Protein AF-0000000067008594 (afdb_homodimer)

Foldseek 3Di:
DPDPDQVLLLQQLLQLLLLLLQQCVLVQKAFSLQQNFQSSVLSCCFQPQWAADLVQLLQLQTAAEAAQVFRNVSSVLSSSVLVVNHPSVLSNQECPPPHPNRSGDAVVDVNHFFTRPPHLQGLLLQLLQLCCCVQPQVHDHAYEYEHEPLSVVDPSNLLSLLQQLVQQSLSYEYEYSQQQADQAGGHPCRQVLVVVQVSSVVSRAAEAEEQSSRNVSSNVQSVVSSVDTRHHHYYYHYTWRNPQQPPPTNDHDSRIGRDDPVCSVVSCVRSHDPPPSPDRRHHHHGDSRGDDDDQPFQPQDFDFDDDDFFDWAFLLCLLLVLLLRSCVRDVQEAEEEAPCCVQSNVCSNCVNPVSRYRYSHNNLLSLLSSQQSNCGSNRHAYEYEDALLSCVVNLVSLQSCLSRQGFYEYEHEAEFCLVFQVFQSRHNQCNLLSQLVRPPEWEFFAAASNLSSLLSVNSRNDGGYYYYYTYRTTDGHHDDRPDDDDGQDKDWSFDDQQAQEEEEEGHPLLVQQVVLQVVVVVVVHHYIYMYQRILVPGNLVVLVVRCVSNVLHYEYAYSHADPSDSQVSNCVSCVVPPPRDYHYQYQHDRFTHHNSQVRCVVRQRGSVSVNVVSCCRNPPDD/DPDPDQVLLLQQLLQLLLLLLQQCVLVQKAFSLQQNFQSSVLSCCFQPQWAADLVQLLQLQTAAEAAQVFRNVSSVLSSSVLVVNHPSVLSNCECPPPHPNRSGDAVVDVNHFFTRPPHLQGLLLQLLQLCCCVQPQVHDHAYEYEHEPLSVVDPSNLLSLLQQLVQQSLSYEYEYSQQQADQAGGHPCRQVLVVVQVSSVVSRAAEAEEASSRNVSSVVQSVVSNVDTRHHHYYYHYTWRNPQQPPPTNDGDSRIGRDDPVCSVVSCVRSHDPPPSPDRRHHHHGDSRGDDDDQPQQPQDFDFDDDDFFDWAFLLCLLLVLLLRSCVRDVQEAEEEAPCCVQSVVCSNCVNPVSRYRYSHNNLLSLLSSQQSNCGSNRHAYEYEDALLSCVVNLVSLQSSLSRQGFYEYEHEAEFCLVFQVFLSRHNQCNLLSQLVRPPEWEFFAAASNLSSLLSVNSRNDGGYYYYYTYRGTDGHHDDRPDDDDGQDKDWSFDDQQAQEEEEEGHPLLVQQVVLQVVCVVVVHHYIYMYQRILVPGNLVVLVVRCVSNQLHYEYAYSHADPSDSQVSNCVSCVPPPPRDYHYQYFHDRFTHHNSQVRCVVRQRGSVSVNVVSCCRNPPDD

InterPro domains:
  IPR005474 Transketolase, N-terminal [PF00456] (12-271)
  IPR005474 Transketolase, N-terminal [cd02012] (14-267)
  IPR005475 Transketolase-like, pyrimidine-binding domain [PF02779] (312-474)
  IPR005475 Transketolase-like, pyrimidine-binding domain [SM00861] (313-477)
  IPR009014 Transketolase C-terminal/Pyruvate-ferredoxin oxidoreductase domain II [G3DSA:3.40.50.920] (488-620)
  IPR009014 Transketolase C-terminal/Pyruvate-ferredoxin oxidoreductase domain II [SSF52922] (485-618)
  IPR020826 Transketolase binding site [PS00802] (420-436)
  IPR029061 Thiamin diphosphate-binding fold [SSF52518] (5-271)
  IPR029061 Thiamin diphosphate-binding fold [SSF52518] (301-479)
  IPR033248 Transketolase, C-terminal domain [PF02780] (490-608)
  IPR049557 Transketolase conserved site [PS00801] (17-37)
  IPR051424 Transketolase-like [NF004559] (4-618)
  IPR051424 Transketolase-like [PTHR43195] (5-618)

Solvent-accessible surface area (backbone atoms only — not comparable to full-atom values): 58663 Å² total; per-residue (Å²): 128,75,84,78,55,64,65,57,39,54,50,46,12,38,48,25,32,49,45,16,44,50,22,18,36,62,48,70,36,42,26,32,22,54,16,25,28,40,18,38,50,52,29,43,37,59,52,66,66,39,24,39,41,75,92,43,55,66,43,80,22,26,38,42,68,36,62,14,39,10,58,24,33,48,28,56,52,26,49,38,30,74,70,68,66,40,52,72,68,54,50,48,34,29,24,31,68,91,34,76,47,36,43,25,45,36,37,84,34,73,72,35,71,52,35,9,49,46,63,40,39,24,53,13,20,41,43,16,39,30,47,37,28,58,74,69,51,59,26,84,43,38,25,39,25,40,33,32,51,42,39,62,41,19,23,36,42,53,26,20,41,39,52,30,25,73,68,29,33,29,44,29,37,41,32,30,46,24,28,28,58,38,60,69,44,69,31,98,59,41,75,46,53,65,52,55,37,40,38,46,36,41,38,46,30,47,62,45,79,38,53,30,77,35,63,68,48,50,55,51,49,50,53,50,38,73,70,39,70,68,18,17,27,33,39,38,20,44,35,35,27,16,44,85,38,84,96,42,44,71,46,84,87,39,44,68,42,40,65,62,76,86,48,49,64,61,43,45,61,69,58,49,66,87,66,69,84,68,67,80,84,54,66,42,65,44,67,86,55,37,70,90,68,79,73,58,64,66,66,70,65,52,80,72,59,87,72,56,73,61,43,67,35,21,22,20,53,26,36,9,53,34,49,27,37,39,38,74,60,33,81,45,36,30,40,34,27,37,47,39,29,82,74,39,22,52,42,46,26,34,75,75,38,53,92,32,43,46,82,44,37,50,17,44,38,25,42,52,20,22,36,53,16,35,19,46,89,53,62,32,47,27,36,39,37,37,46,23,38,51,51,30,51,19,36,38,48,52,53,39,32,49,60,24,69,34,44,36,34,35,38,22,19,34,31,12,60,56,53,11,36,62,16,50,58,54,30,13,38,51,42,59,26,58,52,56,36,38,66,79,35,36,33,35,32,29,56,17,28,46,45,19,27,49,50,51,50,50,46,66,35,44,88,32,38,30,37,40,44,22,34,58,58,62,33,52,23,81,57,57,54,79,61,87,83,54,92,32,43,53,44,77,80,39,77,54,92,71,15,60,27,23,36,39,17,44,31,73,27,31,57,26,49,53,52,23,42,56,55,32,45,76,68,73,41,39,38,30,33,33,37,37,45,18,70,32,50,53,30,50,66,61,52,54,56,46,19,57,58,4,73,22,26,35,37,28,34,37,62,27,29,56,48,28,22,67,44,26,49,51,25,49,62,44,17,73,40,76,50,48,26,43,47,66,32,30,40,76,60,84,64,66,16,9,58,29,71,58,40,32,49,73,37,44,40,24,28,69,44,49,43,52,49,52,49,41,68,76,52,60,79,132,126,77,83,77,54,64,65,58,38,53,50,45,13,38,48,26,32,49,46,17,42,51,20,19,36,64,48,69,36,42,25,32,22,54,16,24,28,40,19,39,52,50,28,43,37,57,52,66,66,39,24,40,40,75,90,42,55,64,44,79,22,27,38,42,68,36,61,14,39,10,58,26,34,48,29,56,52,26,49,37,30,75,71,67,67,40,51,71,68,55,50,50,34,28,24,30,68,91,34,77,48,37,43,25,45,36,38,85,34,72,73,34,72,53,36,8,50,45,63,40,38,24,51,14,22,41,42,16,39,30,47,37,29,58,74,69,50,59,26,84,43,40,24,39,25,40,34,32,50,43,39,62,40,17,22,36,41,55,26,19,40,39,52,30,25,75,69,30,32,28,46,31,36,42,32,30,45,24,28,29,58,39,59,70,46,68,31,98,60,41,74,46,54,66,52,55,38,40,38,45,36,39,36,46,28,48,62,43,80,38,53,30,76,35,64,69,48,48,56,50,48,50,51,50,37,73,69,38,71,68,18,18,27,33,37,38,20,43,36,35,27,16,43,84,39,86,96,41,44,70,46,84,86,37,47,66,42,42,64,61,75,86,48,48,64,61,44,46,61,68,57,47,65,89,63,75,77,71,62,77,84,55,67,42,65,43,65,86,55,38,69,91,68,76,73,58,65,66,68,70,66,51,78,73,59,87,72,57,74,61,43,68,36,21,22,18,54,26,35,9,53,34,50,27,36,39,38,73,60,33,81,45,36,30,41,33,26,36,48,39,29,82,74,40,23,54,41,47,26,34,74,76,38,54,93,32,44,47,82,45,37,49,17,45,39,27,42,50,20,22,37,53,16,36,21,46,88,53,63,32,49,26,36,38,35,36,46,24,38,50,49,30,51,17,36,37,47,54,52,39,32,49,60,24,68,33,45,36,33,36,38,23,18,34,32,11,58,55,52,11,35,61,17,48,57,54,29,14,41,50,40,59,24,57,50,55,36,37,67,81,36,35,32,34,32,30,56,17,28,46,46,20,27,49,49,51,49,51,46,67,34,43,89,33,40,31,37,40,44,21,35,57,58,61,34,51,23,80,58,58,53,80,61,86,82,53,93,33,44,52,44,78,78,38,78,55,92,72,15,62,27,23,37,39,15,42,32,74,27,32,57,25,48,50,54,21,43,56,55,32,44,76,68,74,41,40,37,30,34,33,38,38,43,18,69,32,50,53,30,49,66,60,51,52,56,46,18,59,58,5,74,22,26,34,37,27,33,36,62,25,28,56,49,28,22,67,42,25,50,51,26,48,63,45,18,75,39,76,52,47,26,43,47,66,32,30,39,76,60,84,63,65,17,9,58,29,70,58,41,32,48,74,38,44,42,23,28,68,45,50,44,52,50,51,51,40,68,78,52,59,78,130

Nearest PDB structures (foldseek):
  3ooy-assembly1_A  TM=9.901E-01  e=4.914E-91  Homo sapiens
  4kxw-assembly1_A  TM=9.894E-01  e=2.496E-90  Homo sapiens
  6rjb-assembly1_B  TM=9.886E-01  e=3.694E-90  Homo sapiens
  6ha3-assembly1_A  TM=9.889E-01  e=4.132E-90  Homo sapiens
  6yak-assembly1_CCC  TM=9.613E-01  e=9.132E-27  Carboxydothermus hydrogenoformans

Structure (mmCIF, N/CA/C/O backbone):
data_AF-0000000067008594-model_v1
#
loop_
_entity.id
_entity.type
_entity.pdbx_description
1 polymer Transketolase
#
loop_
_atom_site.group_PDB
_atom_site.id
_atom_site.type_symbol
_atom_site.label_atom_id
_atom_site.label_alt_id
_atom_site.label_comp_id
_atom_site.label_asym_id
_atom_site.label_entity_id
_atom_site.label_seq_id
_atom_site.pdbx_PDB_ins_code
_atom_site.Cartn_x
_atom_site.Cartn_y
_atom_site.Cartn_z
_atom_site.occupancy
_atom_site.B_iso_or_equiv
_atom_site.auth_seq_id
_atom_site.auth_comp_id
_atom_site.auth_asym_id
_atom_site.auth_atom_id
_atom_site.pdbx_PDB_model_num
ATOM 1 N N . MET A 1 1 ? 13.859 33.094 32.281 1 35.47 1 MET A N 1
ATOM 2 C CA . MET A 1 1 ? 13.688 32.781 30.875 1 35.47 1 MET A CA 1
ATOM 3 C C . MET A 1 1 ? 14.406 33.781 29.984 1 35.47 1 MET A C 1
ATOM 5 O O . MET A 1 1 ? 14.117 35 30.062 1 35.47 1 MET A O 1
ATOM 9 N N . GLY A 1 2 ? 15.625 33.625 29.734 1 45.81 2 GLY A N 1
ATOM 10 C CA . GLY A 1 2 ? 16.438 34.656 29.141 1 45.81 2 GLY A CA 1
ATOM 11 C C . GLY A 1 2 ? 15.742 35.375 27.984 1 45.81 2 GLY A C 1
ATOM 12 O O . GLY A 1 2 ? 14.82 34.844 27.375 1 45.81 2 GLY A O 1
ATOM 13 N N . LYS A 1 3 ? 15.906 36.594 27.953 1 60.31 3 LYS A N 1
ATOM 14 C CA . LYS A 1 3 ? 15.258 37.5 27 1 60.31 3 LYS A CA 1
ATOM 15 C C . LYS A 1 3 ? 15.461 37 25.562 1 60.31 3 LYS A C 1
ATOM 17 O O . LYS A 1 3 ? 16.594 36.875 25.109 1 60.31 3 LYS A O 1
ATOM 22 N N . VAL A 1 4 ? 14.469 36.25 24.984 1 68.62 4 VAL A N 1
ATOM 23 C CA . VAL A 1 4 ? 14.484 35.75 23.609 1 68.62 4 VAL A CA 1
ATOM 24 C C . VAL A 1 4 ? 14.836 36.906 22.672 1 68.62 4 VAL A C 1
ATOM 26 O O . VAL A 1 4 ? 14.242 37.969 22.734 1 68.62 4 VAL A O 1
ATOM 29 N N . ASP A 1 5 ? 15.883 36.781 22.031 1 84.69 5 ASP A N 1
ATOM 30 C CA . ASP A 1 5 ? 16.266 37.781 21.031 1 84.69 5 ASP A CA 1
ATOM 31 C C . ASP A 1 5 ? 15.539 37.531 19.703 1 84.69 5 ASP A C 1
ATOM 33 O O . ASP A 1 5 ? 15.992 36.719 18.891 1 84.69 5 ASP A O 1
ATOM 37 N N . ILE A 1 6 ? 14.414 38.219 19.594 1 91.75 6 ILE A N 1
ATOM 38 C CA . ILE A 1 6 ? 13.539 38.062 18.438 1 91.75 6 ILE A CA 1
ATOM 39 C C . ILE A 1 6 ? 14.32 38.344 17.156 1 91.75 6 ILE A C 1
ATOM 41 O O . ILE A 1 6 ? 14.195 37.625 16.172 1 91.75 6 ILE A O 1
ATOM 45 N N . GLN A 1 7 ? 15.062 39.375 17.219 1 90.81 7 GLN A N 1
ATOM 46 C CA . GLN A 1 7 ? 15.844 39.781 16.047 1 90.81 7 GLN A CA 1
ATOM 47 C C . GLN A 1 7 ? 16.859 38.688 15.68 1 90.81 7 GLN A C 1
ATOM 49 O O . GLN A 1 7 ? 17.109 38.438 14.5 1 90.81 7 GLN A O 1
ATOM 54 N N . GLN A 1 8 ? 17.484 38.156 16.656 1 92 8 GLN A N 1
ATOM 55 C CA . GLN A 1 8 ? 18.438 37.094 16.391 1 92 8 GLN A CA 1
ATOM 56 C C . GLN A 1 8 ? 17.781 35.906 15.695 1 92 8 GLN A C 1
ATOM 58 O O . GLN A 1 8 ? 18.359 35.312 14.773 1 92 8 GLN A O 1
ATOM 63 N N . LEU A 1 9 ? 16.562 35.5 16.188 1 95.06 9 LEU A N 1
ATOM 64 C CA . LEU A 1 9 ? 15.852 34.406 15.578 1 95.06 9 LEU A CA 1
ATOM 65 C C . LEU A 1 9 ? 15.469 34.719 14.141 1 95.06 9 LEU A C 1
ATOM 67 O O . LEU A 1 9 ? 15.492 33.844 13.273 1 95.06 9 LEU A O 1
ATOM 71 N N . ASP A 1 10 ? 15.125 35.969 13.852 1 94.12 10 ASP A N 1
ATOM 72 C CA . ASP A 1 10 ? 14.852 36.406 12.484 1 94.12 10 ASP A CA 1
ATOM 73 C C . ASP A 1 10 ? 16.109 36.312 11.617 1 94.12 10 ASP A C 1
ATOM 75 O O . ASP A 1 10 ? 16.047 35.875 10.461 1 94.12 10 ASP A O 1
ATOM 79 N N . ASP A 1 11 ? 17.203 36.781 12.188 1 93.5 11 ASP A N 1
ATOM 80 C CA . ASP A 1 11 ? 18.484 36.75 11.469 1 93.5 11 ASP A CA 1
ATOM 81 C C . ASP A 1 11 ? 18.906 35.312 11.164 1 93.5 11 ASP A C 1
ATOM 83 O O . ASP A 1 11 ? 19.422 35.031 10.078 1 93.5 11 ASP A O 1
ATOM 87 N N . VAL A 1 12 ? 18.703 34.469 12.148 1 94.88 12 VAL A N 1
ATOM 88 C CA . VAL A 1 12 ? 19.031 33.062 11.953 1 94.88 12 VAL A CA 1
ATOM 89 C C . VAL A 1 12 ? 18.156 32.469 10.852 1 94.88 12 VAL A C 1
ATOM 91 O O . VAL A 1 12 ? 18.625 31.672 10.023 1 94.88 12 VAL A O 1
ATOM 94 N N . ALA A 1 13 ? 16.859 32.781 10.859 1 96.56 13 ALA A N 1
ATOM 95 C CA . ALA A 1 13 ? 15.977 32.312 9.797 1 96.56 13 ALA A CA 1
ATOM 96 C C . ALA A 1 13 ? 16.516 32.688 8.422 1 96.56 13 ALA A C 1
ATOM 98 O O . ALA A 1 13 ? 16.5 31.891 7.492 1 96.56 13 ALA A O 1
ATOM 99 N N . ASN A 1 14 ? 16.984 33.906 8.281 1 95.62 14 ASN A N 1
ATOM 100 C CA . ASN A 1 14 ? 17.562 34.375 7.023 1 95.62 14 ASN A CA 1
ATOM 101 C C . ASN A 1 14 ? 18.844 33.594 6.68 1 95.62 14 ASN A C 1
ATOM 103 O O . ASN A 1 14 ? 19.094 33.312 5.516 1 95.62 14 ASN A O 1
ATOM 107 N N . LEU A 1 15 ? 19.656 33.344 7.672 1 94.56 15 LEU A N 1
ATOM 108 C CA . LEU A 1 15 ? 20.844 32.531 7.465 1 94.56 15 LEU A CA 1
ATOM 109 C C . LEU A 1 15 ? 20.484 31.125 6.969 1 94.56 15 LEU A C 1
ATOM 111 O O . LEU A 1 15 ? 21.156 30.578 6.09 1 94.56 15 LEU A O 1
ATOM 115 N N . LEU A 1 16 ? 19.469 30.547 7.613 1 97.19 16 LEU A N 1
ATOM 116 C CA . LEU A 1 16 ? 19 29.234 7.191 1 97.19 16 LEU A CA 1
ATOM 117 C C . LEU A 1 16 ? 18.562 29.25 5.734 1 97.19 16 LEU A C 1
ATOM 119 O O . LEU A 1 16 ? 18.812 28.312 4.988 1 97.19 16 LEU A O 1
ATOM 123 N N . ARG A 1 17 ? 17.859 30.328 5.277 1 97.25 17 ARG A N 1
ATOM 124 C CA . ARG A 1 17 ? 17.469 30.484 3.881 1 97.25 17 ARG A CA 1
ATOM 125 C C . ARG A 1 17 ? 18.672 30.5 2.963 1 97.25 17 ARG A C 1
ATOM 127 O O . ARG A 1 17 ? 18.719 29.797 1.962 1 97.25 17 ARG A O 1
ATOM 134 N N . ILE A 1 18 ? 19.609 31.328 3.365 1 95.56 18 ILE A N 1
ATOM 135 C CA . ILE A 1 18 ? 20.797 31.5 2.541 1 95.56 18 ILE A CA 1
ATOM 136 C C . ILE A 1 18 ? 21.562 30.188 2.428 1 95.56 18 ILE A C 1
ATOM 138 O O . ILE A 1 18 ? 21.953 29.781 1.334 1 95.56 18 ILE A O 1
ATOM 142 N N . ASP A 1 19 ? 21.75 29.484 3.562 1 96.56 19 ASP A N 1
ATOM 143 C CA . ASP A 1 19 ? 22.406 28.188 3.549 1 96.56 19 ASP A CA 1
ATOM 144 C C . ASP A 1 19 ? 21.656 27.203 2.648 1 96.56 19 ASP A C 1
ATOM 146 O O . ASP A 1 19 ? 22.281 26.453 1.894 1 96.56 19 ASP A O 1
ATOM 150 N N . SER A 1 20 ? 20.344 27.188 2.754 1 97.75 20 SER A N 1
ATOM 151 C CA . SER A 1 20 ? 19.516 26.281 1.943 1 97.75 20 SER A CA 1
ATOM 152 C C . SER A 1 20 ? 19.688 26.578 0.456 1 97.75 20 SER A C 1
ATOM 154 O O . SER A 1 20 ? 19.797 25.656 -0.355 1 97.75 20 SER A O 1
ATOM 156 N N . ILE A 1 21 ? 19.688 27.859 0.095 1 97.19 21 ILE A N 1
ATOM 157 C CA . ILE A 1 21 ? 19.844 28.312 -1.288 1 97.19 21 ILE A CA 1
ATOM 158 C C . ILE A 1 21 ? 21.234 27.922 -1.801 1 97.19 21 ILE A C 1
ATOM 160 O O . ILE A 1 21 ? 21.359 27.359 -2.889 1 97.19 21 ILE A O 1
ATOM 164 N N . LYS A 1 22 ? 22.25 28.156 -1.002 1 96.5 22 LYS A N 1
ATOM 165 C CA . LYS A 1 22 ? 23.625 27.891 -1.405 1 96.5 22 LYS A CA 1
ATOM 166 C C . LYS A 1 22 ? 23.844 26.391 -1.626 1 96.5 22 LYS A C 1
ATOM 168 O O . LYS A 1 22 ? 24.453 25.984 -2.623 1 96.5 22 LYS A O 1
ATOM 173 N N . MET A 1 23 ? 23.422 25.594 -0.706 1 96.38 23 MET A N 1
ATOM 174 C CA . MET A 1 23 ? 23.734 24.172 -0.82 1 96.38 23 MET A CA 1
ATOM 175 C C . MET A 1 23 ? 22.953 23.531 -1.971 1 96.38 23 MET A C 1
ATOM 177 O O . MET A 1 23 ? 23.469 22.656 -2.66 1 96.38 23 MET A O 1
ATOM 181 N N . THR A 1 24 ? 21.703 23.953 -2.23 1 96.75 24 THR A N 1
ATOM 182 C CA . THR A 1 24 ? 20.938 23.391 -3.352 1 96.75 24 THR A CA 1
ATOM 183 C C . THR A 1 24 ? 21.531 23.859 -4.68 1 96.75 24 THR A C 1
ATOM 185 O O . THR A 1 24 ? 21.516 23.125 -5.668 1 96.75 24 THR A O 1
ATOM 188 N N . CYS A 1 25 ? 21.984 25.125 -4.727 1 96.06 25 CYS A N 1
ATOM 189 C CA . CYS A 1 25 ? 22.688 25.609 -5.914 1 96.06 25 CYS A CA 1
ATOM 190 C C . CYS A 1 25 ? 23.938 24.797 -6.195 1 96.06 25 CYS A C 1
ATOM 192 O O . CYS A 1 25 ? 24.188 24.422 -7.34 1 96.06 25 CYS A O 1
ATOM 194 N N . ALA A 1 26 ? 24.672 24.562 -5.137 1 94.75 26 ALA A N 1
ATOM 195 C CA . ALA A 1 26 ? 25.891 23.75 -5.273 1 94.75 26 ALA A CA 1
ATOM 196 C C . ALA A 1 26 ? 25.562 22.359 -5.816 1 94.75 26 ALA A C 1
ATOM 198 O O . ALA A 1 26 ? 26.344 21.797 -6.586 1 94.75 26 ALA A O 1
ATOM 199 N N . ALA A 1 27 ? 24.516 21.797 -5.406 1 94.56 27 ALA A N 1
ATOM 200 C CA . ALA A 1 27 ? 24.094 20.453 -5.828 1 94.56 27 ALA A CA 1
ATOM 201 C C . ALA A 1 27 ? 23.438 20.5 -7.211 1 94.56 27 ALA A C 1
ATOM 203 O O . ALA A 1 27 ? 23.266 19.469 -7.852 1 94.56 27 ALA A O 1
ATOM 204 N N . LYS A 1 28 ? 23.031 21.703 -7.715 1 92.75 28 LYS A N 1
ATOM 205 C CA . LYS A 1 28 ? 22.312 21.938 -8.969 1 92.75 28 LYS A CA 1
ATOM 206 C C . LYS A 1 28 ? 20.953 21.234 -8.969 1 92.75 28 LYS A C 1
ATOM 208 O O . LYS A 1 28 ? 20.469 20.828 -10.023 1 92.75 28 LYS A O 1
ATOM 213 N N . SER A 1 29 ? 20.453 20.938 -7.832 1 91.19 29 SER A N 1
ATOM 214 C CA . SER A 1 29 ? 19.156 20.312 -7.602 1 91.19 29 SER A CA 1
ATOM 215 C C . SER A 1 29 ? 18.688 20.5 -6.164 1 91.19 29 SER A C 1
ATOM 217 O O . SER A 1 29 ? 19.5 20.844 -5.289 1 91.19 29 SER A O 1
ATOM 219 N N . GLY A 1 30 ? 17.422 20.266 -5.938 1 92.12 30 GLY A N 1
ATOM 220 C CA . GLY A 1 30 ? 16.859 20.391 -4.598 1 92.12 30 GLY A CA 1
ATOM 221 C C . GLY A 1 30 ? 15.664 21.312 -4.539 1 92.12 30 GLY A C 1
ATOM 222 O O . GLY A 1 30 ? 15.117 21.703 -5.574 1 92.12 30 GLY A O 1
ATOM 223 N N . HIS A 1 31 ? 15.242 21.594 -3.273 1 94.38 31 HIS A N 1
ATOM 224 C CA . HIS A 1 31 ? 14 22.312 -3.051 1 94.38 31 HIS A CA 1
ATOM 225 C C . HIS A 1 31 ? 14.219 23.531 -2.156 1 94.38 31 HIS A C 1
ATOM 227 O O . HIS A 1 31 ? 13.711 23.578 -1.033 1 94.38 31 HIS A O 1
ATOM 233 N N . PRO A 1 32 ? 14.906 24.562 -2.676 1 96.19 32 PRO A N 1
ATOM 234 C CA . PRO A 1 32 ? 15.172 25.719 -1.819 1 96.19 32 PRO A CA 1
ATOM 235 C C . PRO A 1 32 ? 13.898 26.469 -1.426 1 96.19 32 PRO A C 1
ATOM 237 O O . PRO A 1 32 ? 13.812 27.016 -0.322 1 96.19 32 PRO A O 1
ATOM 240 N N . THR A 1 33 ? 12.883 26.453 -2.299 1 97.5 33 THR A N 1
ATOM 241 C CA . THR A 1 33 ? 11.688 27.25 -2.037 1 97.5 33 THR A CA 1
ATOM 242 C C . THR A 1 33 ? 10.906 26.688 -0.854 1 97.5 33 THR A C 1
ATOM 244 O O . THR A 1 33 ? 10.383 27.438 -0.032 1 97.5 33 THR A O 1
ATOM 247 N N . SER A 1 34 ? 10.844 25.344 -0.771 1 97.12 34 SER A N 1
ATOM 248 C CA . SER A 1 34 ? 10.172 24.703 0.359 1 97.12 34 SER A CA 1
ATOM 249 C C . SER A 1 34 ? 10.93 24.953 1.661 1 97.12 34 SER A C 1
ATOM 251 O O . SER A 1 34 ? 10.32 25.047 2.729 1 97.12 34 SER A O 1
ATOM 253 N N . SER A 1 35 ? 12.242 25.078 1.608 1 98.06 35 SER A N 1
ATOM 254 C CA . SER A 1 35 ? 13.078 25.375 2.768 1 98.06 35 SER A CA 1
ATOM 255 C C . SER A 1 35 ? 12.906 26.812 3.242 1 98.06 35 SER A C 1
ATOM 257 O O . SER A 1 35 ? 12.812 27.062 4.445 1 98.06 35 SER A O 1
ATOM 259 N N . CYS A 1 36 ? 12.773 27.672 2.27 1 98.12 36 CYS A N 1
ATOM 260 C CA . CYS A 1 36 ? 12.68 29.094 2.582 1 98.12 36 CYS A CA 1
ATOM 261 C C . CYS A 1 36 ? 11.383 29.391 3.322 1 98.12 36 CYS A C 1
ATOM 263 O O . CYS A 1 36 ? 11.367 30.25 4.219 1 98.12 36 CYS A O 1
ATOM 265 N N . SER A 1 37 ? 10.336 28.703 2.963 1 98.44 37 SER A N 1
ATOM 266 C CA . SER A 1 37 ? 9.055 28.953 3.623 1 98.44 37 SER A CA 1
ATOM 267 C C . SER A 1 37 ? 9.102 28.547 5.094 1 98.44 37 SER A C 1
ATOM 269 O O . SER A 1 37 ? 8.43 29.156 5.93 1 98.44 37 SER A O 1
ATOM 271 N N . ALA A 1 38 ? 9.938 27.594 5.465 1 98.62 38 ALA A N 1
ATOM 272 C CA . ALA A 1 38 ? 9.938 26.984 6.793 1 98.62 38 ALA A CA 1
ATOM 273 C C . ALA A 1 38 ? 10.992 27.625 7.691 1 98.62 38 ALA A C 1
ATOM 275 O O . ALA A 1 38 ? 11.148 27.234 8.852 1 98.62 38 ALA A O 1
ATOM 276 N N . ALA A 1 39 ? 11.703 28.641 7.25 1 98.5 39 ALA A N 1
ATOM 277 C CA . ALA A 1 39 ? 12.93 29.125 7.883 1 98.5 39 ALA A CA 1
ATOM 278 C C . ALA A 1 39 ? 12.648 29.641 9.289 1 98.5 39 ALA A C 1
ATOM 280 O O . ALA A 1 39 ? 13.367 29.312 10.242 1 98.5 39 ALA A O 1
ATOM 281 N N . GLU A 1 40 ? 11.594 30.516 9.5 1 98.5 40 GLU A N 1
ATOM 282 C CA . GLU A 1 40 ? 11.281 31.047 10.828 1 98.5 40 GLU A CA 1
ATOM 283 C C . GLU A 1 40 ? 10.836 29.922 11.766 1 98.5 40 GLU A C 1
ATOM 285 O O . GLU A 1 40 ? 11.172 29.938 12.953 1 98.5 40 GLU A O 1
ATOM 290 N N . ILE A 1 41 ? 10.07 28.922 11.234 1 98.88 41 ILE A N 1
ATOM 291 C CA . ILE A 1 41 ? 9.617 27.797 12.031 1 98.88 41 ILE A CA 1
ATOM 292 C C . ILE A 1 41 ? 10.82 27.031 12.562 1 98.88 41 ILE A C 1
ATOM 294 O O . ILE A 1 41 ? 10.898 26.734 13.766 1 98.88 41 ILE A O 1
ATOM 298 N N . ILE A 1 42 ? 11.781 26.75 11.688 1 98.75 42 ILE A N 1
ATOM 299 C CA . ILE A 1 42 ? 12.953 25.969 12.062 1 98.75 42 ILE A CA 1
ATOM 300 C C . ILE A 1 42 ? 13.844 26.781 13 1 98.75 42 ILE A C 1
ATOM 302 O O . ILE A 1 42 ? 14.367 26.25 13.977 1 98.75 42 ILE A O 1
ATOM 306 N N . SER A 1 43 ? 14.039 28.062 12.711 1 97.56 43 SER A N 1
ATOM 307 C CA . SER A 1 43 ? 14.844 28.938 13.562 1 97.56 43 SER A CA 1
ATOM 308 C C . SER A 1 43 ? 14.305 28.969 14.992 1 97.56 43 SER A C 1
ATOM 310 O O . SER A 1 43 ? 15.055 28.766 15.945 1 97.56 43 SER A O 1
ATOM 312 N N . THR A 1 44 ? 12.992 29.156 15.133 1 98.06 44 THR A N 1
ATOM 313 C CA . THR A 1 44 ? 12.383 29.266 16.453 1 98.06 44 THR A CA 1
ATOM 314 C C . THR A 1 44 ? 12.375 27.922 17.156 1 98.06 44 THR A C 1
ATOM 316 O O . THR A 1 44 ? 12.547 27.844 18.375 1 98.06 44 THR A O 1
ATOM 319 N N . LEU A 1 45 ? 12.18 26.781 16.438 1 98.19 45 LEU A N 1
ATOM 320 C CA . LEU A 1 45 ? 12.164 25.453 17.031 1 98.19 45 LEU A CA 1
ATOM 321 C C . LEU A 1 45 ? 13.547 25.094 17.562 1 98.19 45 LEU A C 1
ATOM 323 O O . LEU A 1 45 ? 13.688 24.703 18.734 1 98.19 45 LEU A O 1
ATOM 327 N N . PHE A 1 46 ? 14.586 25.281 16.781 1 97 46 PHE A N 1
ATOM 328 C CA . PHE A 1 46 ? 15.914 24.75 17.078 1 97 46 PHE A CA 1
ATOM 329 C C . PHE A 1 46 ? 16.656 25.656 18.047 1 97 46 PHE A C 1
ATOM 331 O O . PHE A 1 46 ? 17.484 25.203 18.828 1 97 46 PHE A O 1
ATOM 338 N N . PHE A 1 47 ? 16.375 26.969 18.016 1 96.25 47 PHE A N 1
ATOM 339 C CA . PHE A 1 47 ? 17.234 27.875 18.75 1 96.25 47 PHE A CA 1
ATOM 340 C C . PHE A 1 47 ? 16.453 28.625 19.828 1 96.25 47 PHE A C 1
ATOM 342 O O . PHE A 1 47 ? 16.891 29.672 20.312 1 96.25 47 PHE A O 1
ATOM 349 N N . ASN A 1 48 ? 15.297 28.109 20.062 1 96.12 48 ASN A N 1
ATOM 350 C CA . ASN A 1 48 ? 14.539 28.672 21.188 1 96.12 48 ASN A CA 1
ATOM 351 C C . ASN A 1 48 ? 13.672 27.609 21.859 1 96.12 48 ASN A C 1
ATOM 353 O O . ASN A 1 48 ? 13.68 27.484 23.078 1 96.12 48 ASN A O 1
ATOM 357 N N . GLU A 1 49 ? 12.93 26.797 21.141 1 97.19 49 GLU A N 1
ATOM 358 C CA . GLU A 1 49 ? 11.859 25.969 21.672 1 97.19 49 GLU A CA 1
ATOM 359 C C . GLU A 1 49 ? 12.375 24.609 22.109 1 97.19 49 GLU A C 1
ATOM 361 O O . GLU A 1 49 ? 12.148 24.172 23.234 1 97.19 49 GLU A O 1
ATOM 366 N N . MET A 1 50 ? 13.086 23.891 21.219 1 97.94 50 MET A N 1
ATOM 367 C CA . MET A 1 50 ? 13.469 22.5 21.453 1 97.94 50 MET A CA 1
ATOM 368 C C . MET A 1 50 ? 14.656 22.406 22.391 1 97.94 50 MET A C 1
ATOM 370 O O . MET A 1 50 ? 15.539 23.266 22.391 1 97.94 50 MET A O 1
ATOM 374 N N . LYS A 1 51 ? 14.664 21.422 23.125 1 98.19 51 LYS A N 1
ATOM 375 C CA . LYS A 1 51 ? 15.805 21.031 23.969 1 98.19 51 LYS A CA 1
ATOM 376 C C . LYS A 1 51 ? 16.5 19.797 23.391 1 98.19 51 LYS A C 1
ATOM 378 O O . LYS A 1 51 ? 15.922 18.719 23.328 1 98.19 51 LYS A O 1
ATOM 383 N N . PHE A 1 52 ? 17.719 19.938 22.969 1 97.06 52 PHE A N 1
ATOM 384 C CA . PHE A 1 52 ? 18.438 18.828 22.359 1 97.06 52 PHE A CA 1
ATOM 385 C C . PHE A 1 52 ? 19.953 18.984 22.562 1 97.06 52 PHE A C 1
ATOM 387 O O . PHE A 1 52 ? 20.422 20.078 22.906 1 97.06 52 PHE A O 1
ATOM 394 N N . ASP A 1 53 ? 20.672 17.891 22.484 1 95.75 53 ASP A N 1
ATOM 395 C CA . ASP A 1 53 ? 22.125 17.859 22.594 1 95.75 53 ASP A CA 1
ATOM 396 C C . ASP A 1 53 ? 22.781 17.719 21.219 1 95.75 53 ASP A C 1
ATOM 398 O O . ASP A 1 53 ? 22.719 16.656 20.609 1 95.75 53 ASP A O 1
ATOM 402 N N . LYS A 1 54 ? 23.391 18.75 20.75 1 93.38 54 LYS A N 1
ATOM 403 C CA . LYS A 1 54 ? 24 18.719 19.422 1 93.38 54 LYS A CA 1
ATOM 404 C C . LYS A 1 54 ? 25.203 17.766 19.375 1 93.38 54 LYS A C 1
ATOM 406 O O . LYS A 1 54 ? 25.609 17.328 18.312 1 93.38 54 LYS A O 1
ATOM 411 N N . THR A 1 55 ? 25.812 17.453 20.531 1 95.25 55 THR A N 1
ATOM 412 C CA . THR A 1 55 ? 26.969 16.562 20.594 1 95.25 55 THR A CA 1
ATOM 413 C C . THR A 1 55 ? 26.516 15.109 20.656 1 95.25 55 THR A C 1
ATOM 415 O O . THR A 1 55 ? 27.312 14.195 20.406 1 95.25 55 THR A O 1
ATOM 418 N N . PHE A 1 56 ? 25.266 14.906 21.062 1 96.19 56 PHE A N 1
ATOM 419 C CA . PHE A 1 56 ? 24.641 13.594 21.109 1 96.19 56 PHE A CA 1
ATOM 420 C C . PHE A 1 56 ? 23.219 13.664 20.562 1 96.19 56 PHE A C 1
ATOM 422 O O . PHE A 1 56 ? 22.25 13.516 21.328 1 96.19 56 PHE A O 1
ATOM 429 N N . PRO A 1 57 ? 23.094 13.859 19.281 1 96 57 PRO A N 1
ATOM 430 C CA . PRO A 1 57 ? 21.797 14.117 18.688 1 96 57 PRO A CA 1
ATOM 431 C C . PRO A 1 57 ? 20.766 13.039 19.016 1 96 57 PRO A C 1
ATOM 433 O O . PRO A 1 57 ? 19.562 13.32 19.047 1 96 57 PRO A O 1
ATOM 436 N N . LYS A 1 58 ? 21.172 11.805 19.375 1 94.69 58 LYS A N 1
ATOM 437 C CA . LYS A 1 58 ? 20.234 10.711 19.656 1 94.69 58 LYS A CA 1
ATOM 438 C C . LYS A 1 58 ? 19.969 10.594 21.141 1 94.69 58 LYS A C 1
ATOM 440 O O . LYS A 1 58 ? 19.453 9.57 21.609 1 94.69 58 LYS A O 1
ATOM 445 N N . ASN A 1 59 ? 20.375 11.656 21.906 1 96.56 59 ASN A N 1
ATOM 446 C CA . ASN A 1 59 ? 20.094 11.664 23.344 1 96.56 59 ASN A CA 1
ATOM 447 C C . ASN A 1 59 ? 18.641 11.289 23.625 1 96.56 59 ASN A C 1
ATOM 449 O O . ASN A 1 59 ? 17.719 11.906 23.078 1 96.56 59 ASN A O 1
ATOM 453 N N . PRO A 1 60 ? 18.422 10.289 24.469 1 96.56 60 PRO A N 1
ATOM 454 C CA . PRO A 1 60 ? 17.062 9.797 24.703 1 96.56 60 PRO A CA 1
ATOM 455 C C . PRO A 1 60 ? 16.156 10.852 25.344 1 96.56 60 PRO A C 1
ATOM 457 O O . PRO A 1 60 ? 14.93 10.75 25.266 1 96.56 60 PRO A O 1
ATOM 460 N N . SER A 1 61 ? 16.734 11.883 25.922 1 98 61 SER A N 1
ATOM 461 C CA . SER A 1 61 ? 15.938 12.883 26.641 1 98 61 SER A CA 1
ATOM 462 C C . SER A 1 61 ? 15.727 14.133 25.797 1 98 61 SER A C 1
ATOM 464 O O . SER A 1 61 ? 15.023 15.055 26.219 1 98 61 SER A O 1
ATOM 466 N N . SER A 1 62 ? 16.328 14.148 24.625 1 98.19 62 SER A N 1
ATOM 467 C CA . SER A 1 62 ? 16.156 15.305 23.734 1 98.19 62 SER A CA 1
ATOM 468 C C . SER A 1 62 ? 14.758 15.344 23.141 1 98.19 62 SER A C 1
ATOM 470 O O . SER A 1 62 ? 14.156 14.297 22.875 1 98.19 62 SER A O 1
ATOM 472 N N . ASP A 1 63 ? 14.266 16.594 22.984 1 98.5 63 ASP A N 1
ATOM 473 C CA . ASP A 1 63 ? 13.094 16.75 22.125 1 98.5 63 ASP A CA 1
ATOM 474 C C . ASP A 1 63 ? 13.352 16.141 20.75 1 98.5 63 ASP A C 1
ATOM 476 O O . ASP A 1 63 ? 14.492 16.094 20.281 1 98.5 63 ASP A O 1
ATOM 480 N N . ARG A 1 64 ? 12.273 15.648 20.203 1 98 64 ARG A N 1
ATOM 481 C CA . ARG A 1 64 ? 12.398 15.031 18.891 1 98 64 ARG A CA 1
ATOM 482 C C . ARG A 1 64 ? 11.789 15.922 17.812 1 98 64 ARG A C 1
ATOM 484 O O . ARG A 1 64 ? 10.789 16.594 18.047 1 98 64 ARG A O 1
ATOM 491 N N . PHE A 1 65 ? 12.438 15.922 16.672 1 98.5 65 PHE A N 1
ATOM 492 C CA . PHE A 1 65 ? 11.938 16.656 15.523 1 98.5 65 PHE A CA 1
ATOM 493 C C . PHE A 1 65 ? 11.859 15.758 14.297 1 98.5 65 PHE A C 1
ATOM 495 O O . PHE A 1 65 ? 12.844 15.125 13.922 1 98.5 65 PHE A O 1
ATOM 502 N N . VAL A 1 66 ? 10.703 15.617 13.742 1 98.81 66 VAL A N 1
ATOM 503 C CA . VAL A 1 66 ? 10.5 14.891 12.492 1 98.81 66 VAL A CA 1
ATOM 504 C C . VAL A 1 66 ? 10.141 15.875 11.383 1 98.81 66 VAL A C 1
ATOM 506 O O . VAL A 1 66 ? 9.102 16.531 11.438 1 98.81 66 VAL A O 1
ATOM 509 N N . LEU A 1 67 ? 11 16.062 10.414 1 98.69 67 LEU A N 1
ATOM 510 C CA . LEU A 1 67 ? 10.656 16.812 9.219 1 98.69 67 LEU A CA 1
ATOM 511 C C . LEU A 1 67 ? 9.859 15.953 8.242 1 98.69 67 LEU A C 1
ATOM 513 O O . LEU A 1 67 ? 10.43 15.297 7.371 1 98.69 67 LEU A O 1
ATOM 517 N N . SER A 1 68 ? 8.57 16.016 8.344 1 98.5 68 SER A N 1
ATOM 518 C CA . SER A 1 68 ? 7.703 15.188 7.52 1 98.5 68 SER A CA 1
ATOM 519 C C . SER A 1 68 ? 7.68 15.68 6.074 1 98.5 68 SER A C 1
ATOM 521 O O . SER A 1 68 ? 7.566 14.875 5.145 1 98.5 68 SER A O 1
ATOM 523 N N . LYS A 1 69 ? 7.664 17.047 5.898 1 97.88 69 LYS A N 1
ATOM 524 C CA . LYS A 1 69 ? 7.82 17.562 4.543 1 97.88 69 LYS A CA 1
ATOM 525 C C . LYS A 1 69 ? 9.266 17.422 4.062 1 97.88 69 LYS A C 1
ATOM 527 O O . LYS A 1 69 ? 10 18.406 3.992 1 97.88 69 LYS A O 1
ATOM 532 N N . GLY A 1 70 ? 9.664 16.266 3.695 1 96.38 70 GLY A N 1
ATOM 533 C CA . GLY A 1 70 ? 11.039 15.844 3.473 1 96.38 70 GLY A CA 1
ATOM 534 C C . GLY A 1 70 ? 11.75 16.672 2.42 1 96.38 70 GLY A C 1
ATOM 535 O O . GLY A 1 70 ? 12.977 16.812 2.457 1 96.38 70 GLY A O 1
ATOM 536 N N . HIS A 1 71 ? 11.062 17.328 1.541 1 95.19 71 HIS A N 1
ATOM 537 C CA . HIS A 1 71 ? 11.656 18.141 0.487 1 95.19 71 HIS A CA 1
ATOM 538 C C . HIS A 1 71 ? 12.359 19.359 1.065 1 95.19 71 HIS A C 1
ATOM 540 O O . HIS A 1 71 ? 13.242 19.938 0.425 1 95.19 71 HIS A O 1
ATOM 546 N N . ALA A 1 72 ? 12.023 19.688 2.289 1 97.69 72 ALA A N 1
ATOM 547 C CA . ALA A 1 72 ? 12.625 20.859 2.926 1 97.69 72 ALA A CA 1
ATOM 548 C C . ALA A 1 72 ? 13.859 20.484 3.729 1 97.69 72 ALA A C 1
ATOM 550 O O . ALA A 1 72 ? 14.297 21.234 4.605 1 97.69 72 ALA A O 1
ATOM 551 N N . CYS A 1 73 ? 14.477 19.375 3.396 1 97.44 73 CYS A N 1
ATOM 552 C CA . CYS A 1 73 ? 15.578 18.859 4.191 1 97.44 73 CYS A CA 1
ATOM 553 C C . CYS A 1 73 ? 16.75 19.828 4.199 1 97.44 73 CYS A C 1
ATOM 555 O O . CYS A 1 73 ? 17.5 19.906 5.172 1 97.44 73 CYS A O 1
ATOM 557 N N . PRO A 1 74 ? 16.938 20.766 3.18 1 97.94 74 PRO A N 1
ATOM 558 C CA . PRO A 1 74 ? 18.047 21.703 3.256 1 97.94 74 PRO A CA 1
ATOM 559 C C . PRO A 1 74 ? 17.969 22.625 4.469 1 97.94 74 PRO A C 1
ATOM 561 O O . PRO A 1 74 ? 18.984 22.953 5.078 1 97.94 74 PRO A O 1
ATOM 564 N N . VAL A 1 75 ? 16.781 23.047 4.844 1 98.56 75 VAL A N 1
ATOM 565 C CA . VAL A 1 75 ? 16.656 23.953 5.98 1 98.56 75 VAL A CA 1
ATOM 566 C C . VAL A 1 75 ? 16.984 23.203 7.273 1 98.56 75 VAL A C 1
ATOM 568 O O . VAL A 1 75 ? 17.547 23.781 8.203 1 98.56 75 VAL A O 1
ATOM 571 N N . LEU A 1 76 ? 16.656 21.922 7.336 1 98.56 76 LEU A N 1
ATOM 572 C CA . LEU A 1 76 ? 17.047 21.094 8.477 1 98.56 76 LEU A CA 1
ATOM 573 C C . LEU A 1 76 ? 18.562 20.969 8.57 1 98.56 76 LEU A C 1
ATOM 575 O O . LEU A 1 76 ? 19.125 21.094 9.656 1 98.56 76 LEU A O 1
ATOM 579 N N . TYR A 1 77 ? 19.234 20.672 7.406 1 98.31 77 TYR A N 1
ATOM 580 C CA . TYR A 1 77 ? 20.688 20.594 7.359 1 98.31 77 TYR A CA 1
ATOM 581 C C . TYR A 1 77 ? 21.328 21.922 7.746 1 98.31 77 TYR A C 1
ATOM 583 O O . TYR A 1 77 ? 22.328 21.953 8.461 1 98.31 77 TYR A O 1
ATOM 591 N N . ALA A 1 78 ? 20.734 23 7.312 1 98 78 ALA A N 1
ATOM 592 C CA . ALA A 1 78 ? 21.203 24.344 7.66 1 98 78 ALA A CA 1
ATOM 593 C C . ALA A 1 78 ? 21.125 24.578 9.164 1 98 78 ALA A C 1
ATOM 595 O O . ALA A 1 78 ? 22.031 25.172 9.758 1 98 78 ALA A O 1
ATOM 596 N N . ALA A 1 79 ? 20.031 24.172 9.766 1 97.88 79 ALA A N 1
ATOM 597 C CA . ALA A 1 79 ? 19.875 24.344 11.211 1 97.88 79 ALA A CA 1
ATOM 598 C C . ALA A 1 79 ? 20.953 23.594 11.977 1 97.88 79 ALA A C 1
ATOM 600 O O . ALA A 1 79 ? 21.531 24.141 12.93 1 97.88 79 ALA A O 1
ATOM 601 N N . TRP A 1 80 ? 21.281 22.391 11.594 1 97.56 80 TRP A N 1
ATOM 602 C CA . TRP A 1 80 ? 22.297 21.609 12.273 1 97.56 80 TRP A CA 1
ATOM 603 C C . TRP A 1 80 ? 23.688 22.141 11.961 1 97.56 80 TRP A C 1
ATOM 605 O O . TRP A 1 80 ? 24.609 22 12.766 1 97.56 80 TRP A O 1
ATOM 615 N N . HIS A 1 81 ? 23.844 22.734 10.75 1 96.81 81 HIS A N 1
ATOM 616 C CA . HIS A 1 81 ? 25.078 23.453 10.445 1 96.81 81 HIS A CA 1
ATOM 617 C C . HIS A 1 81 ? 25.281 24.641 11.375 1 96.81 81 HIS A C 1
ATOM 619 O O . HIS A 1 81 ? 26.344 24.812 11.961 1 96.81 81 HIS A O 1
ATOM 625 N N . GLN A 1 82 ? 24.219 25.422 11.531 1 95.06 82 GLN A N 1
ATOM 626 C CA . GLN A 1 82 ? 24.281 26.594 12.398 1 95.06 82 GLN A CA 1
ATOM 627 C C . GLN A 1 82 ? 24.438 26.203 13.859 1 95.06 82 GLN A C 1
ATOM 629 O O . GLN A 1 82 ? 25.047 26.922 14.641 1 95.06 82 GLN A O 1
ATOM 634 N N . ALA A 1 83 ? 23.953 25.047 14.203 1 94.75 83 ALA A N 1
ATOM 635 C CA . ALA A 1 83 ? 24.125 24.5 15.547 1 94.75 83 ALA A CA 1
ATOM 636 C C . ALA A 1 83 ? 25.547 23.984 15.758 1 94.75 83 ALA A C 1
ATOM 638 O O . ALA A 1 83 ? 25.969 23.734 16.891 1 94.75 83 ALA A O 1
ATOM 639 N N . GLY A 1 84 ? 26.297 23.766 14.672 1 94.06 84 GLY A N 1
ATOM 640 C CA . GLY A 1 84 ? 27.688 23.375 14.766 1 94.06 84 GLY A CA 1
ATOM 641 C C . GLY A 1 84 ? 27.906 21.875 14.617 1 94.06 84 GLY A C 1
ATOM 642 O O . GLY A 1 84 ? 28.984 21.375 14.883 1 94.06 84 GLY A O 1
ATOM 643 N N . HIS A 1 85 ? 26.891 21.172 14.172 1 96.19 85 HIS A N 1
ATOM 644 C CA . HIS A 1 85 ? 26.984 19.719 14.086 1 96.19 85 HIS A CA 1
ATOM 645 C C . HIS A 1 85 ? 27.281 19.25 12.664 1 96.19 85 HIS A C 1
ATOM 647 O O . HIS A 1 85 ? 27.828 18.172 12.453 1 96.19 85 HIS A O 1
ATOM 653 N N . VAL A 1 86 ? 26.922 20.047 11.617 1 96.62 86 VAL A N 1
ATOM 654 C CA . VAL A 1 86 ? 27.188 19.766 10.203 1 96.62 86 VAL A CA 1
ATOM 655 C C . VAL A 1 86 ? 28.219 20.75 9.664 1 96.62 86 VAL A C 1
ATOM 657 O O . VAL A 1 86 ? 28.094 21.953 9.844 1 96.62 86 VAL A O 1
ATOM 660 N N . SER A 1 87 ? 29.219 20.312 9.031 1 97.25 87 SER A N 1
ATOM 661 C CA . SER A 1 87 ? 30.266 21.172 8.492 1 97.25 87 SER A CA 1
ATOM 662 C C . SER A 1 87 ? 29.797 21.875 7.223 1 97.25 87 SER A C 1
ATOM 664 O O . SER A 1 87 ? 28.875 21.422 6.555 1 97.25 87 SER A O 1
ATOM 666 N N . THR A 1 88 ? 30.422 22.984 6.957 1 97.12 88 THR A N 1
ATOM 667 C CA . THR A 1 88 ? 30.156 23.688 5.707 1 97.12 88 THR A CA 1
ATOM 668 C C . THR A 1 88 ? 30.453 22.781 4.512 1 97.12 88 THR A C 1
ATOM 670 O O . THR A 1 88 ? 29.734 22.812 3.514 1 97.12 88 THR A O 1
ATOM 673 N N . THR A 1 89 ? 31.484 22 4.609 1 97.38 89 THR A N 1
ATOM 674 C CA . THR A 1 89 ? 31.859 21.094 3.531 1 97.38 89 THR A CA 1
ATOM 675 C C . THR A 1 89 ? 30.75 20.094 3.26 1 97.38 89 THR A C 1
ATOM 677 O O . THR A 1 89 ? 30.359 19.875 2.109 1 97.38 89 THR A O 1
ATOM 680 N N . ASP A 1 90 ? 30.25 19.469 4.312 1 97.19 90 ASP A N 1
ATOM 681 C CA . ASP A 1 90 ? 29.156 18.5 4.145 1 97.19 90 ASP A CA 1
ATOM 682 C C . ASP A 1 90 ? 27.922 19.172 3.562 1 97.19 90 ASP A C 1
ATOM 684 O O . ASP A 1 90 ? 27.281 18.625 2.664 1 97.19 90 ASP A O 1
ATOM 688 N N . MET A 1 91 ? 27.625 20.312 4.086 1 97 91 MET A N 1
ATOM 689 C CA . MET A 1 91 ? 26.453 21.047 3.623 1 97 91 MET A CA 1
ATOM 690 C C . MET A 1 91 ? 26.547 21.328 2.129 1 97 91 MET A C 1
ATOM 692 O O . MET A 1 91 ? 25.562 21.188 1.401 1 97 91 MET A O 1
ATOM 696 N N . MET A 1 92 ? 27.734 21.656 1.654 1 96.94 92 MET A N 1
ATOM 697 C CA . MET A 1 92 ? 27.938 22.031 0.257 1 96.94 92 MET A CA 1
ATOM 698 C C . MET A 1 92 ? 28.016 20.797 -0.634 1 96.94 92 MET A C 1
ATOM 700 O O . MET A 1 92 ? 28.047 20.922 -1.86 1 96.94 92 MET A O 1
ATOM 704 N N . ASN A 1 93 ? 28.016 19.641 -0.079 1 97 93 ASN A N 1
ATOM 705 C CA . ASN A 1 93 ? 28.109 18.406 -0.837 1 97 93 ASN A CA 1
ATOM 706 C C . ASN A 1 93 ? 26.828 17.578 -0.731 1 97 93 ASN A C 1
ATOM 708 O O . ASN A 1 93 ? 26.844 16.359 -0.951 1 97 93 ASN A O 1
ATOM 712 N N . ILE A 1 94 ? 25.766 18.25 -0.38 1 96.56 94 ILE A N 1
ATOM 713 C CA . ILE A 1 94 ? 24.484 17.562 -0.31 1 96.56 94 ILE A CA 1
ATOM 714 C C . ILE A 1 94 ? 24.219 16.812 -1.615 1 96.56 94 ILE A C 1
ATOM 716 O O . ILE A 1 94 ? 24.656 17.25 -2.684 1 96.56 94 ILE A O 1
ATOM 720 N N . ARG A 1 95 ? 23.531 15.578 -1.584 1 95.81 95 ARG A N 1
ATOM 721 C CA . ARG A 1 95 ? 23.016 14.797 -2.703 1 95.81 95 ARG A CA 1
ATOM 722 C C . ARG A 1 95 ? 24.156 14.133 -3.48 1 95.81 95 ARG A C 1
ATOM 724 O O . ARG A 1 95 ? 23.922 13.469 -4.488 1 95.81 95 ARG A O 1
ATOM 731 N N . LYS A 1 96 ? 25.422 14.375 -3.016 1 95.5 96 LYS A N 1
ATOM 732 C CA . LYS A 1 96 ? 26.531 13.641 -3.609 1 95.5 96 LYS A CA 1
ATOM 733 C C . LYS A 1 96 ? 26.672 12.25 -2.994 1 95.5 96 LYS A C 1
ATOM 735 O O . LYS A 1 96 ? 26.344 12.047 -1.823 1 95.5 96 LYS A O 1
ATOM 740 N N . ILE A 1 97 ? 27.125 11.305 -3.764 1 95.25 97 ILE A N 1
ATOM 741 C CA . ILE A 1 97 ? 27.203 9.898 -3.377 1 95.25 97 ILE A CA 1
ATOM 742 C C . ILE A 1 97 ? 28.141 9.734 -2.193 1 95.25 97 ILE A C 1
ATOM 744 O O . ILE A 1 97 ? 28.062 8.758 -1.449 1 95.25 97 ILE A O 1
ATOM 748 N N . THR A 1 98 ? 29.031 10.734 -1.903 1 94.62 98 THR A N 1
ATOM 749 C CA . THR A 1 98 ? 30.047 10.664 -0.853 1 94.62 98 THR A CA 1
ATOM 750 C C . THR A 1 98 ? 29.562 11.375 0.41 1 94.62 98 THR A C 1
ATOM 752 O O . THR A 1 98 ? 30.312 11.508 1.38 1 94.62 98 THR A O 1
ATOM 755 N N . CYS A 1 99 ? 28.391 11.883 0.417 1 96.19 99 CYS A N 1
ATOM 756 C CA . CYS A 1 99 ? 27.859 12.664 1.529 1 96.19 99 CYS A CA 1
ATOM 757 C C . CYS A 1 99 ? 26.516 12.125 1.98 1 96.19 99 CYS A C 1
ATOM 759 O O . CYS A 1 99 ? 25.641 11.844 1.152 1 96.19 99 CYS A O 1
ATOM 761 N N . ASP A 1 100 ? 26.297 11.977 3.256 1 96.94 100 ASP A N 1
ATOM 762 C CA . ASP A 1 100 ? 25.078 11.391 3.793 1 96.94 100 ASP A CA 1
ATOM 763 C C . ASP A 1 100 ? 23.953 12.43 3.885 1 96.94 100 ASP A C 1
ATOM 765 O O . ASP A 1 100 ? 22.828 12.094 4.23 1 96.94 100 ASP A O 1
ATOM 769 N N . LEU A 1 101 ? 24.266 13.711 3.615 1 97.88 101 LEU A N 1
ATOM 770 C CA . LEU A 1 101 ? 23.203 14.703 3.445 1 97.88 101 LEU A CA 1
ATOM 771 C C . LEU A 1 101 ? 22.484 14.508 2.113 1 97.88 101 LEU A C 1
ATOM 773 O O . LEU A 1 101 ? 22.75 15.234 1.152 1 97.88 101 LEU A O 1
ATOM 777 N N . GLU A 1 102 ? 21.5 13.617 2.127 1 97.06 102 GLU A N 1
ATOM 778 C CA . GLU A 1 102 ? 20.812 13.172 0.917 1 97.06 102 GLU A CA 1
ATOM 779 C C . GLU A 1 102 ? 19.688 14.133 0.526 1 97.06 102 GLU A C 1
ATOM 781 O O . GLU A 1 102 ? 19.562 15.211 1.111 1 97.06 102 GLU A O 1
ATOM 786 N N . GLY A 1 103 ? 18.953 13.797 -0.509 1 95.25 103 GLY A N 1
ATOM 787 C CA . GLY A 1 103 ? 17.922 14.664 -1.046 1 95.25 103 GLY A CA 1
ATOM 788 C C . GLY A 1 103 ? 16.703 14.773 -0.141 1 95.25 103 GLY A C 1
ATOM 789 O O . GLY A 1 103 ? 15.898 15.695 -0.286 1 95.25 103 GLY A O 1
ATOM 790 N N . HIS A 1 104 ? 16.594 13.875 0.784 1 97.25 104 HIS A N 1
ATOM 791 C CA . HIS A 1 104 ? 15.57 13.828 1.829 1 97.25 104 HIS A CA 1
ATOM 792 C C . HIS A 1 104 ? 16.141 13.297 3.137 1 97.25 104 HIS A C 1
ATOM 794 O O . HIS A 1 104 ? 17.234 12.703 3.146 1 97.25 104 HIS A O 1
ATOM 800 N N . PRO A 1 105 ? 15.43 13.469 4.254 1 96.69 105 PRO A N 1
ATOM 801 C CA . PRO A 1 105 ? 15.938 12.969 5.531 1 96.69 105 PRO A CA 1
ATOM 802 C C . PRO A 1 105 ? 16.031 11.445 5.574 1 96.69 105 PRO A C 1
ATOM 804 O O . PRO A 1 105 ? 15.078 10.75 5.223 1 96.69 105 PRO A O 1
ATOM 807 N N . THR A 1 106 ? 17.203 10.914 5.977 1 96.94 106 THR A N 1
ATOM 808 C CA . THR A 1 106 ? 17.422 9.492 6.234 1 96.94 106 THR A CA 1
ATOM 809 C C . THR A 1 106 ? 18.203 9.297 7.527 1 96.94 106 THR A C 1
ATOM 811 O O . THR A 1 106 ? 19.047 10.125 7.883 1 96.94 106 THR A O 1
ATOM 814 N N . PRO A 1 107 ? 18.016 8.242 8.18 1 97.38 107 PRO A N 1
ATOM 815 C CA . PRO A 1 107 ? 18.719 7.996 9.445 1 97.38 107 PRO A CA 1
ATOM 816 C C . PRO A 1 107 ? 20.172 7.582 9.234 1 97.38 107 PRO A C 1
ATOM 818 O O . PRO A 1 107 ? 20.828 7.133 10.18 1 97.38 107 PRO A O 1
ATOM 821 N N . ARG A 1 108 ? 20.672 7.688 8.039 1 96.31 108 ARG A N 1
ATOM 822 C CA . ARG A 1 108 ? 22.125 7.617 7.875 1 96.31 108 ARG A CA 1
ATOM 823 C C . ARG A 1 108 ? 22.812 8.711 8.688 1 96.31 108 ARG A C 1
ATOM 825 O O . ARG A 1 108 ? 23.953 8.539 9.109 1 96.31 108 ARG A O 1
ATOM 832 N N . LEU A 1 109 ? 22.062 9.805 8.844 1 97.44 109 LEU A N 1
ATOM 833 C CA . LEU A 1 109 ? 22.5 10.891 9.695 1 97.44 109 LEU A CA 1
ATOM 834 C C . LEU A 1 109 ? 22.078 10.656 11.148 1 97.44 109 LEU A C 1
ATOM 836 O O . LEU A 1 109 ? 20.969 10.211 11.406 1 97.44 109 LEU A O 1
ATOM 840 N N . ASP A 1 110 ? 22.906 10.953 12.109 1 96.88 110 ASP A N 1
ATOM 841 C CA . ASP A 1 110 ? 22.656 10.625 13.508 1 96.88 110 ASP A CA 1
ATOM 842 C C . ASP A 1 110 ? 21.594 11.531 14.109 1 96.88 110 ASP A 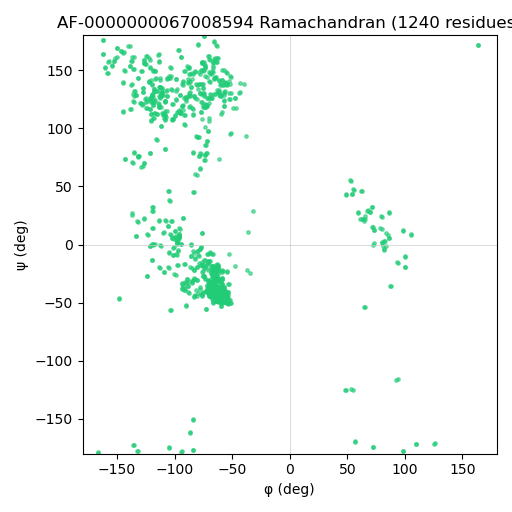C 1
ATOM 844 O O . ASP A 1 110 ? 21.062 11.242 15.188 1 96.88 110 ASP A O 1
ATOM 848 N N . PHE A 1 111 ? 21.219 12.672 13.414 1 97.44 111 PHE A N 1
ATOM 849 C CA . PHE A 1 111 ? 20.25 13.602 13.977 1 97.44 111 PHE A CA 1
ATOM 850 C C . PHE A 1 111 ? 18.891 13.406 13.328 1 97.44 111 PHE A C 1
ATOM 852 O O . PHE A 1 111 ? 17.969 14.195 13.555 1 97.44 111 PHE A O 1
ATOM 859 N N . ILE A 1 112 ? 18.734 12.398 12.477 1 98 112 ILE A N 1
ATOM 860 C CA . ILE A 1 112 ? 17.469 12.055 11.844 1 98 112 ILE A CA 1
ATOM 861 C C . ILE A 1 112 ? 16.969 10.719 12.383 1 98 112 ILE A C 1
ATOM 863 O O . ILE A 1 112 ? 17.688 9.719 12.328 1 98 112 ILE A O 1
ATOM 867 N N . ASP A 1 113 ? 15.734 10.664 12.805 1 97.88 113 ASP A N 1
ATOM 868 C CA . ASP A 1 113 ? 15.188 9.453 13.406 1 97.88 113 ASP A CA 1
ATOM 869 C C . ASP A 1 113 ? 14.477 8.594 12.359 1 97.88 113 ASP A C 1
ATOM 871 O O . ASP A 1 113 ? 14.461 7.367 12.461 1 97.88 113 ASP A O 1
ATOM 875 N N . VAL A 1 114 ? 13.852 9.211 11.398 1 98.38 114 VAL A N 1
ATOM 876 C CA . VAL A 1 114 ? 13.055 8.477 10.414 1 98.38 114 VAL A CA 1
ATOM 877 C C . VAL A 1 114 ? 13.203 9.125 9.039 1 98.38 114 VAL A C 1
ATOM 879 O O . VAL A 1 114 ? 13.438 10.336 8.938 1 98.38 114 VAL A O 1
ATOM 882 N N . ALA A 1 115 ? 13.102 8.312 8.008 1 98.25 115 ALA A N 1
ATOM 883 C CA . ALA A 1 115 ? 13.094 8.812 6.637 1 98.25 115 ALA A CA 1
ATOM 884 C C . ALA A 1 115 ? 11.711 9.32 6.246 1 98.25 115 ALA A C 1
ATOM 886 O O . ALA A 1 115 ? 10.695 8.734 6.629 1 98.25 115 ALA A O 1
ATOM 887 N N . THR A 1 116 ? 11.625 10.469 5.551 1 96.94 116 THR A N 1
ATOM 888 C CA . THR A 1 116 ? 10.336 11.094 5.258 1 96.94 116 THR A CA 1
ATOM 889 C C . THR A 1 116 ? 10.289 11.594 3.814 1 96.94 116 THR A C 1
ATOM 891 O O . THR A 1 116 ? 9.531 12.508 3.492 1 96.94 116 THR A O 1
ATOM 894 N N . GLY A 1 117 ? 11 11.086 2.883 1 93.94 117 GLY A N 1
ATOM 895 C CA . GLY A 1 117 ? 10.969 11.539 1.501 1 93.94 117 GLY A CA 1
ATOM 896 C C . GLY A 1 117 ? 9.664 11.211 0.797 1 93.94 117 GLY A C 1
ATOM 897 O O . GLY A 1 117 ? 9.227 11.953 -0.09 1 93.94 117 GLY A O 1
ATOM 898 N N . SER A 1 118 ? 9.156 10.055 1.098 1 96.25 118 SER A N 1
ATOM 899 C CA . SER A 1 118 ? 7.77 9.789 0.747 1 96.25 118 SER A CA 1
ATOM 900 C C . SER A 1 118 ? 6.812 10.477 1.716 1 96.25 118 SER A C 1
ATOM 902 O O . SER A 1 118 ? 6.777 10.141 2.904 1 96.25 118 SER A O 1
ATOM 904 N N . LEU A 1 119 ? 6.082 11.391 1.317 1 94.94 119 LEU A N 1
ATOM 905 C CA . LEU A 1 119 ? 5.285 12.242 2.193 1 94.94 119 LEU A CA 1
ATOM 906 C C . LEU A 1 119 ? 4.246 11.422 2.953 1 94.94 119 LEU A C 1
ATOM 908 O O . LEU A 1 119 ? 3.984 10.266 2.604 1 94.94 119 LEU A O 1
ATOM 912 N N . GLY A 1 120 ? 3.732 11.953 4.043 1 96.69 120 GLY A N 1
ATOM 913 C CA . GLY A 1 120 ? 2.682 11.328 4.836 1 96.69 120 GLY A CA 1
ATOM 914 C C . GLY A 1 120 ? 3.211 10.359 5.875 1 96.69 120 GLY A C 1
ATOM 915 O O . GLY A 1 120 ? 2.436 9.734 6.602 1 96.69 120 GLY A O 1
ATOM 916 N N . GLN A 1 121 ? 4.512 10.273 6.027 1 97.06 121 GLN A N 1
ATOM 917 C CA . GLN A 1 121 ? 5.137 9.32 6.938 1 97.06 121 GLN A CA 1
ATOM 918 C C . GLN A 1 121 ? 5.277 9.906 8.336 1 97.06 121 GLN A C 1
ATOM 920 O O . GLN A 1 121 ? 5.172 9.188 9.336 1 97.06 121 GLN A O 1
ATOM 925 N N . GLY A 1 122 ? 5.539 11.188 8.453 1 98.69 122 GLY A N 1
ATOM 926 C CA . GLY A 1 122 ? 6.176 11.789 9.617 1 98.69 122 GLY A CA 1
ATOM 927 C C . GLY A 1 122 ? 5.277 11.836 10.836 1 98.69 122 GLY A C 1
ATOM 928 O O . GLY A 1 122 ? 5.723 11.562 11.953 1 98.69 122 GLY A O 1
ATOM 929 N N . LEU A 1 123 ? 4.012 12.164 10.648 1 98.94 123 LEU A N 1
ATOM 930 C CA . LEU A 1 123 ? 3.178 12.422 11.82 1 98.94 123 LEU A CA 1
ATOM 931 C C . LEU A 1 123 ? 2.906 11.141 12.594 1 98.94 123 LEU A C 1
ATOM 933 O O . LEU A 1 123 ? 2.879 11.141 13.828 1 98.94 123 LEU A O 1
ATOM 937 N N . SER A 1 124 ? 2.662 9.992 11.914 1 98.94 124 SER A N 1
ATOM 938 C CA . SER A 1 124 ? 2.488 8.719 12.602 1 98.94 124 SER A CA 1
ATOM 939 C C . SER A 1 124 ? 3.736 8.336 13.383 1 98.94 124 SER A C 1
ATOM 941 O O . SER A 1 124 ? 3.643 7.883 14.523 1 98.94 124 SER A O 1
ATOM 943 N N . CYS A 1 125 ? 4.918 8.516 12.75 1 98.94 125 CYS A N 1
ATOM 944 C CA . CYS A 1 125 ? 6.168 8.219 13.438 1 98.94 125 CYS A CA 1
ATOM 945 C C . CYS A 1 125 ? 6.336 9.102 14.672 1 98.94 125 CYS A C 1
ATOM 947 O O . CYS A 1 125 ? 6.707 8.617 15.742 1 98.94 125 CYS A O 1
ATOM 949 N N . ALA A 1 126 ? 6.051 10.414 14.477 1 98.94 126 ALA A N 1
ATOM 950 C CA . ALA A 1 126 ? 6.129 11.352 15.594 1 98.94 126 ALA A CA 1
ATOM 951 C C . ALA A 1 126 ? 5.18 10.945 16.719 1 98.94 126 ALA A C 1
ATOM 953 O O . ALA A 1 126 ? 5.523 11.055 17.891 1 98.94 126 ALA A O 1
ATOM 954 N N . ALA A 1 127 ? 3.99 10.492 16.359 1 98.94 127 ALA A N 1
ATOM 955 C CA . ALA A 1 127 ? 3.021 10.047 17.359 1 98.94 127 ALA A CA 1
ATOM 956 C C . ALA A 1 127 ? 3.549 8.844 18.141 1 98.94 127 ALA A C 1
ATOM 958 O O . ALA A 1 127 ? 3.348 8.742 19.344 1 98.94 127 ALA A O 1
ATOM 959 N N . GLY A 1 128 ? 4.18 7.871 17.406 1 98.94 128 GLY A N 1
ATOM 960 C CA . GLY A 1 128 ? 4.812 6.758 18.094 1 98.94 128 GLY A CA 1
ATOM 961 C C . GLY A 1 128 ? 5.883 7.195 19.078 1 98.94 128 GLY A C 1
ATOM 962 O O . GLY A 1 128 ? 5.953 6.68 20.203 1 98.94 128 GLY A O 1
ATOM 963 N N . MET A 1 129 ? 6.719 8.172 18.688 1 98.88 129 MET A N 1
ATOM 964 C CA . MET A 1 129 ? 7.754 8.711 19.562 1 98.88 129 MET A CA 1
ATOM 965 C C . MET A 1 129 ? 7.141 9.383 20.781 1 98.88 129 MET A C 1
ATOM 967 O O . MET A 1 129 ? 7.621 9.211 21.906 1 98.88 129 MET A O 1
ATOM 971 N N . ALA A 1 130 ? 6.098 10.172 20.516 1 98.94 130 ALA A N 1
ATOM 972 C CA . ALA A 1 130 ? 5.414 10.867 21.609 1 98.94 130 ALA A CA 1
ATOM 973 C C . ALA A 1 130 ? 4.793 9.875 22.578 1 98.94 130 ALA A C 1
ATOM 975 O O . ALA A 1 130 ? 4.812 10.094 23.797 1 98.94 130 ALA A O 1
ATOM 976 N N . TYR A 1 131 ? 4.203 8.781 22.062 1 98.94 131 TYR A N 1
ATOM 977 C CA . TYR A 1 131 ? 3.621 7.746 22.906 1 98.94 131 TYR A CA 1
ATOM 978 C C . TYR A 1 131 ? 4.664 7.152 23.844 1 98.94 131 TYR A C 1
ATOM 980 O O . TYR A 1 131 ? 4.402 6.953 25.031 1 98.94 131 TYR A O 1
ATOM 988 N N . VAL A 1 132 ? 5.879 6.828 23.312 1 98.81 132 VAL A N 1
ATOM 989 C CA . VAL A 1 132 ? 6.957 6.273 24.125 1 98.81 132 VAL A CA 1
ATOM 990 C C . VAL A 1 132 ? 7.328 7.25 25.234 1 98.81 132 VAL A C 1
ATOM 992 O O . VAL A 1 132 ? 7.453 6.863 26.406 1 98.81 132 VAL A O 1
ATOM 995 N N . GLY A 1 133 ? 7.562 8.547 24.875 1 98.62 133 GLY A N 1
ATOM 996 C CA . GLY A 1 133 ? 7.918 9.555 25.859 1 98.62 133 GLY A CA 1
ATOM 997 C C . GLY A 1 133 ? 6.906 9.688 26.984 1 98.62 133 GLY A C 1
ATOM 998 O O . GLY A 1 133 ? 7.277 9.75 28.156 1 98.62 133 GLY A O 1
ATOM 999 N N . LYS A 1 134 ? 5.648 9.656 26.656 1 98.62 134 LYS A N 1
ATOM 1000 C CA . LYS A 1 134 ? 4.59 9.945 27.609 1 98.62 134 LYS A CA 1
ATOM 1001 C C . LYS A 1 134 ? 4.25 8.703 28.438 1 98.62 134 LYS A C 1
ATOM 1003 O O . LYS A 1 134 ? 4.125 8.781 29.656 1 98.62 134 LYS A O 1
ATOM 1008 N N . TYR A 1 135 ? 4.109 7.504 27.812 1 98.62 135 TYR A N 1
ATOM 1009 C CA . TYR A 1 135 ? 3.451 6.387 28.469 1 98.62 135 TYR A CA 1
ATOM 1010 C C . TYR A 1 135 ? 4.457 5.305 28.844 1 98.62 135 TYR A C 1
ATOM 1012 O O . TYR A 1 135 ? 4.211 4.5 29.75 1 98.62 135 TYR A O 1
ATOM 1020 N N . ILE A 1 136 ? 5.621 5.254 28.125 1 98.5 136 ILE A N 1
ATOM 1021 C CA . ILE A 1 136 ? 6.566 4.172 28.391 1 98.5 136 ILE A CA 1
ATOM 1022 C C . ILE A 1 136 ? 7.738 4.695 29.219 1 98.5 136 ILE A C 1
ATOM 1024 O O . ILE A 1 136 ? 7.949 4.262 30.344 1 98.5 136 ILE A O 1
ATOM 1028 N N . ASP A 1 137 ? 8.422 5.762 28.688 1 98.25 137 ASP A N 1
ATOM 1029 C CA . ASP A 1 137 ? 9.586 6.324 29.359 1 98.25 137 ASP A CA 1
ATOM 1030 C C . ASP A 1 137 ? 9.164 7.312 30.438 1 98.25 137 ASP A C 1
ATOM 1032 O O . ASP A 1 137 ? 9.922 7.586 31.375 1 98.25 137 ASP A O 1
ATOM 1036 N N . LYS A 1 138 ? 7.934 7.871 30.328 1 98.06 138 LYS A N 1
ATOM 1037 C CA . LYS A 1 138 ? 7.461 8.914 31.234 1 98.06 138 LYS A CA 1
ATOM 1038 C C . LYS A 1 138 ? 8.492 10.031 31.375 1 98.06 138 LYS A C 1
ATOM 1040 O O . LYS A 1 138 ? 8.828 10.43 32.5 1 98.06 138 LYS A O 1
ATOM 1045 N N . ALA A 1 139 ? 9.055 10.414 30.234 1 98.12 139 ALA A N 1
ATOM 1046 C CA . ALA A 1 139 ? 10.031 11.492 30.141 1 98.12 139 ALA A CA 1
ATOM 1047 C C . ALA A 1 139 ? 9.359 12.805 29.719 1 98.12 139 ALA A C 1
ATOM 1049 O O . ALA A 1 139 ? 8.203 12.805 29.297 1 98.12 139 ALA A O 1
ATOM 1050 N N . SER A 1 140 ? 10.07 13.914 29.844 1 97.88 140 SER A N 1
ATOM 1051 C CA . SER A 1 140 ? 9.445 15.219 29.688 1 97.88 140 SER A CA 1
ATOM 1052 C C . SER A 1 140 ? 9.648 15.766 28.266 1 97.88 140 SER A C 1
ATOM 1054 O O . SER A 1 140 ? 9.117 16.828 27.922 1 97.88 140 SER A O 1
ATOM 1056 N N . TYR A 1 141 ? 10.453 15 27.453 1 98.31 141 TYR A N 1
ATOM 1057 C CA . TYR A 1 141 ? 10.734 15.547 26.125 1 98.31 141 TYR A CA 1
ATOM 1058 C C . TYR A 1 141 ? 9.453 15.68 25.312 1 98.31 141 TYR A C 1
ATOM 1060 O O . TYR A 1 141 ? 8.461 15 25.578 1 98.31 141 TYR A O 1
ATOM 1068 N N . ARG A 1 142 ? 9.461 16.547 24.344 1 98.62 142 ARG A N 1
ATOM 1069 C CA . ARG A 1 142 ? 8.367 16.797 23.406 1 98.62 142 ARG A CA 1
ATOM 1070 C C . ARG A 1 142 ? 8.758 16.391 21.984 1 98.62 142 ARG A C 1
ATOM 1072 O O . ARG A 1 142 ? 9.938 16.172 21.703 1 98.62 142 ARG A O 1
ATOM 1079 N N . VAL A 1 143 ? 7.762 16.141 21.203 1 98.88 143 VAL A N 1
ATOM 1080 C CA . VAL A 1 143 ? 7.977 15.719 19.812 1 98.88 143 VAL A CA 1
ATOM 1081 C C . VAL A 1 143 ? 7.324 16.719 18.875 1 98.88 143 VAL A C 1
ATOM 1083 O O . VAL A 1 143 ? 6.152 17.078 19.031 1 98.88 143 VAL A O 1
ATOM 1086 N N . TYR A 1 144 ? 8.07 17.219 17.938 1 98.94 144 TYR A N 1
ATOM 1087 C CA . TYR A 1 144 ? 7.609 18.188 16.938 1 98.94 144 TYR A CA 1
ATOM 1088 C C . TYR A 1 144 ? 7.664 17.578 15.547 1 98.94 144 TYR A C 1
ATOM 1090 O O . TYR A 1 144 ? 8.633 16.906 15.188 1 98.94 144 TYR A O 1
ATOM 1098 N N . CYS A 1 145 ? 6.629 17.719 14.805 1 98.94 145 CYS A N 1
ATOM 1099 C CA . CYS A 1 145 ? 6.555 17.25 13.422 1 98.94 145 CYS A CA 1
ATOM 1100 C C . CYS A 1 145 ? 6.184 18.375 12.477 1 98.94 145 CYS A C 1
ATOM 1102 O O . CYS A 1 145 ? 5.125 19 12.617 1 98.94 145 CYS A O 1
ATOM 1104 N N . LEU A 1 146 ? 7.059 18.719 11.555 1 98.88 146 LEU A N 1
ATOM 1105 C CA . LEU A 1 146 ? 6.781 19.75 10.562 1 98.88 146 LEU A CA 1
ATOM 1106 C C . LEU A 1 146 ? 6.258 19.141 9.266 1 98.88 146 LEU A C 1
ATOM 1108 O O . LEU A 1 146 ? 6.973 18.391 8.602 1 98.88 146 LEU A O 1
ATOM 1112 N N . LEU A 1 147 ? 5.008 19.422 8.961 1 98.81 147 LEU A N 1
ATOM 1113 C CA . LEU A 1 147 ? 4.316 18.922 7.777 1 98.81 147 LEU A CA 1
ATOM 1114 C C . LEU A 1 147 ? 4.215 20 6.707 1 98.81 147 LEU A C 1
ATOM 1116 O O . LEU A 1 147 ? 4.262 21.188 7.016 1 98.81 147 LEU A O 1
ATOM 1120 N N . GLY A 1 148 ? 4.164 19.578 5.445 1 98.38 148 GLY A N 1
ATOM 1121 C CA . GLY A 1 148 ? 3.74 20.469 4.375 1 98.38 148 GLY A CA 1
ATOM 1122 C C . GLY A 1 148 ? 2.238 20.469 4.16 1 98.38 148 GLY A C 1
ATOM 1123 O O . GLY A 1 148 ? 1.569 19.469 4.41 1 98.38 148 GLY A O 1
ATOM 1124 N N . ASP A 1 149 ? 1.702 21.594 3.652 1 97.75 149 ASP A N 1
ATOM 1125 C CA . ASP A 1 149 ? 0.262 21.656 3.424 1 97.75 149 ASP A CA 1
ATOM 1126 C C . ASP A 1 149 ? -0.154 20.703 2.305 1 97.75 149 ASP A C 1
ATOM 1128 O O . ASP A 1 149 ? -1.258 20.156 2.328 1 97.75 149 ASP A O 1
ATOM 1132 N N . GLY A 1 150 ? 0.685 20.453 1.276 1 97.06 150 GLY A N 1
ATOM 1133 C CA . GLY A 1 150 ? 0.401 19.438 0.282 1 97.06 150 GLY A CA 1
ATOM 1134 C C . GLY A 1 150 ? 0.324 18.031 0.868 1 97.06 150 GLY A C 1
ATOM 1135 O O . GLY A 1 150 ? -0.514 17.234 0.457 1 97.06 150 GLY A O 1
ATOM 1136 N N . GLU A 1 151 ? 1.182 17.797 1.831 1 96.56 151 GLU A N 1
ATOM 1137 C CA . GLU A 1 151 ? 1.27 16.516 2.523 1 96.56 151 GLU A CA 1
ATOM 1138 C C . GLU A 1 151 ? -0.013 16.219 3.293 1 96.56 151 GLU A C 1
ATOM 1140 O O . GLU A 1 151 ? -0.354 15.047 3.51 1 96.56 151 GLU A O 1
ATOM 1145 N N . CYS A 1 152 ? -0.772 17.172 3.631 1 98.38 152 CYS A N 1
ATOM 1146 C CA . CYS A 1 152 ? -1.977 17.016 4.438 1 98.38 152 CYS A CA 1
ATOM 1147 C C . CYS A 1 152 ? -3.127 16.469 3.604 1 98.38 152 CYS A C 1
ATOM 1149 O O . CYS A 1 152 ? -4.184 16.125 4.141 1 98.38 152 CYS A O 1
ATOM 1151 N N . ALA A 1 153 ? -2.902 16.297 2.266 1 98.31 153 ALA A N 1
ATOM 1152 C CA . ALA A 1 153 ? -3.877 15.594 1.436 1 98.31 153 ALA A CA 1
ATOM 1153 C C . ALA A 1 153 ? -3.838 14.094 1.697 1 98.31 153 ALA A C 1
ATOM 1155 O O . ALA A 1 153 ? -4.805 13.383 1.418 1 98.31 153 ALA A O 1
ATOM 1156 N N . GLU A 1 154 ? -2.764 13.578 2.254 1 98.38 154 GLU A N 1
ATOM 1157 C CA . GLU A 1 154 ? -2.58 12.156 2.502 1 98.38 154 GLU A CA 1
ATOM 1158 C C . GLU A 1 154 ? -3.416 11.688 3.691 1 98.38 154 GLU A C 1
ATOM 1160 O O . GLU A 1 154 ? -3.42 12.328 4.742 1 98.38 154 GLU A O 1
ATOM 1165 N N . GLY A 1 155 ? -4.07 10.57 3.512 1 98.5 155 GLY A N 1
ATOM 1166 C CA . GLY A 1 155 ? -4.91 10 4.555 1 98.5 155 GLY A CA 1
ATOM 1167 C C . GLY A 1 155 ? -4.137 9.609 5.801 1 98.5 155 GLY A C 1
ATOM 1168 O O . GLY A 1 155 ? -4.68 9.633 6.906 1 98.5 155 GLY A O 1
ATOM 1169 N N . SER A 1 156 ? -2.842 9.281 5.637 1 98.69 156 SER A N 1
ATOM 1170 C CA . SER A 1 156 ? -2.012 8.859 6.762 1 98.69 156 SER A CA 1
ATOM 1171 C C . SER A 1 156 ? -1.922 9.953 7.82 1 98.69 156 SER A C 1
ATOM 1173 O O . SER A 1 156 ? -1.835 9.664 9.016 1 98.69 156 SER A O 1
ATOM 1175 N N . VAL A 1 157 ? -1.971 11.266 7.422 1 98.88 157 VAL A N 1
ATOM 1176 C CA . VAL A 1 157 ? -1.903 12.391 8.344 1 98.88 157 VAL A CA 1
ATOM 1177 C C . VAL A 1 157 ? -3.107 12.359 9.281 1 98.88 157 VAL A C 1
ATOM 1179 O O . VAL A 1 157 ? -2.967 12.586 10.492 1 98.88 157 VAL A O 1
ATOM 1182 N N . TRP A 1 158 ? -4.227 11.984 8.797 1 98.88 158 TRP A N 1
ATOM 1183 C CA . TRP A 1 158 ? -5.465 12.055 9.562 1 98.88 158 TRP A CA 1
ATOM 1184 C C . TRP A 1 158 ? -5.637 10.805 10.43 1 98.88 158 TRP A C 1
ATOM 1186 O O . TRP A 1 158 ? -6.203 10.867 11.516 1 98.88 158 TRP A O 1
ATOM 1196 N N . GLU A 1 159 ? -5.141 9.648 9.914 1 98.81 159 GLU A N 1
ATOM 1197 C CA . GLU A 1 159 ? -5.039 8.5 10.805 1 98.81 159 GLU A CA 1
ATOM 1198 C C . GLU A 1 159 ? -4.195 8.828 12.031 1 98.81 159 GLU A C 1
ATOM 1200 O O . GLU A 1 159 ? -4.559 8.477 13.156 1 98.81 159 GLU A O 1
ATOM 1205 N N . ALA A 1 160 ? -3.102 9.523 11.805 1 98.94 160 ALA A N 1
ATOM 1206 C CA . ALA A 1 160 ? -2.17 9.867 12.875 1 98.94 160 ALA A CA 1
ATOM 1207 C C . ALA A 1 160 ? -2.789 10.867 13.844 1 98.94 160 ALA A C 1
ATOM 1209 O O . ALA A 1 160 ? -2.621 10.758 15.062 1 98.94 160 ALA A O 1
ATOM 1210 N N . ALA A 1 161 ? -3.455 11.914 13.289 1 98.94 161 ALA A N 1
ATOM 1211 C CA . ALA A 1 161 ? -4.098 12.922 14.133 1 98.94 161 ALA A CA 1
ATOM 1212 C C . ALA A 1 161 ? -5.145 12.281 15.047 1 98.94 161 ALA A C 1
ATOM 1214 O O . ALA A 1 161 ? -5.238 12.617 16.234 1 98.94 161 ALA A O 1
ATOM 1215 N N . ALA A 1 162 ? -5.949 11.352 14.469 1 98.81 162 ALA A N 1
ATOM 1216 C CA . ALA A 1 162 ? -6.949 10.648 15.266 1 98.81 162 ALA A CA 1
ATOM 1217 C C . ALA A 1 162 ? -6.289 9.852 16.391 1 98.81 162 ALA A C 1
ATOM 1219 O O . ALA A 1 162 ? -6.77 9.867 17.531 1 98.81 162 ALA A O 1
ATOM 1220 N N . PHE A 1 163 ? -5.219 9.117 16.125 1 98.81 163 PHE A N 1
ATOM 1221 C CA . PHE A 1 163 ? -4.469 8.328 17.094 1 98.81 163 PHE A CA 1
ATOM 1222 C C . PHE A 1 163 ? -3.932 9.211 18.219 1 98.81 163 PHE A C 1
ATOM 1224 O O . PHE A 1 163 ? -4.062 8.875 19.391 1 98.81 163 PHE A O 1
ATOM 1231 N N . ALA A 1 164 ? -3.314 10.375 17.797 1 98.94 164 ALA A N 1
ATOM 1232 C CA . ALA A 1 164 ? -2.691 11.281 18.75 1 98.94 164 ALA A CA 1
ATOM 1233 C C . ALA A 1 164 ? -3.721 11.828 19.734 1 98.94 164 ALA A C 1
ATOM 1235 O O . ALA A 1 164 ? -3.438 11.953 20.938 1 98.94 164 ALA A O 1
ATOM 1236 N N . SER A 1 165 ? -4.867 12.188 19.188 1 98.75 165 SER A N 1
ATOM 1237 C CA . SER A 1 165 ? -5.93 12.688 20.047 1 98.75 165 SER A CA 1
ATOM 1238 C C . SER A 1 165 ? -6.477 11.594 20.953 1 98.75 165 SER A C 1
ATOM 1240 O O . SER A 1 165 ? -6.766 11.836 22.125 1 98.75 165 SER A O 1
ATOM 1242 N N . TYR A 1 166 ? -6.703 10.391 20.422 1 98.62 166 TYR A N 1
ATOM 1243 C CA . TYR A 1 166 ? -7.227 9.266 21.203 1 98.62 166 TYR A CA 1
ATOM 1244 C C . TYR A 1 166 ? -6.348 8.977 22.406 1 98.62 166 TYR A C 1
ATOM 1246 O O . TYR A 1 166 ? -6.855 8.727 23.5 1 98.62 166 TYR A O 1
ATOM 1254 N N . TYR A 1 167 ? -5.035 9.062 22.25 1 98.81 167 TYR A N 1
ATOM 1255 C CA . TYR A 1 167 ? -4.094 8.758 23.328 1 98.81 167 TYR A CA 1
ATOM 1256 C C . TYR A 1 167 ? -3.658 10.031 24.047 1 98.81 167 TYR A C 1
ATOM 1258 O O . TYR A 1 167 ? -2.695 10.016 24.812 1 98.81 167 TYR A O 1
ATOM 1266 N N . LYS A 1 168 ? -4.297 11.195 23.75 1 98.81 168 LYS A N 1
ATOM 1267 C CA . LYS A 1 168 ? -4.105 12.453 24.469 1 98.81 168 LYS A CA 1
ATOM 1268 C C . LYS A 1 168 ? -2.633 12.859 24.484 1 98.81 168 LYS A C 1
ATOM 1270 O O . LYS A 1 168 ? -2.086 13.188 25.547 1 98.81 168 LYS A O 1
ATOM 1275 N N . LEU A 1 169 ? -1.997 12.797 23.344 1 98.94 169 LEU A N 1
ATOM 1276 C CA . LEU A 1 169 ? -0.575 13.102 23.25 1 98.94 169 LEU A CA 1
ATOM 1277 C C . LEU A 1 169 ? -0.343 14.609 23.266 1 98.94 169 LEU A C 1
ATOM 1279 O O . LEU A 1 169 ? -0.056 15.219 22.234 1 98.94 169 LEU A O 1
ATOM 1283 N N . ASP A 1 170 ? -0.403 15.219 24.453 1 98.88 170 ASP A N 1
ATOM 1284 C CA . ASP A 1 170 ? -0.226 16.656 24.609 1 98.88 170 ASP A CA 1
ATOM 1285 C C . ASP A 1 170 ? 1.249 17.047 24.516 1 98.88 170 ASP A C 1
ATOM 1287 O O . ASP A 1 170 ? 1.589 18.234 24.531 1 98.88 170 ASP A O 1
ATOM 1291 N N . ASN A 1 171 ? 2.172 16.031 24.344 1 98.88 171 ASN A N 1
ATOM 1292 C CA . ASN A 1 171 ? 3.59 16.266 24.094 1 98.88 171 ASN A CA 1
ATOM 1293 C C . ASN A 1 171 ? 3.916 16.219 22.609 1 98.88 171 ASN A C 1
ATOM 1295 O O . ASN A 1 171 ? 5.086 16.203 22.219 1 98.88 171 ASN A O 1
ATOM 1299 N N . LEU A 1 172 ? 2.92 16.094 21.734 1 98.94 172 LEU A N 1
ATOM 1300 C CA . LEU A 1 172 ? 3.088 16.109 20.297 1 98.94 172 LEU A CA 1
ATOM 1301 C C . LEU A 1 172 ? 2.584 17.422 19.703 1 98.94 172 LEU A C 1
ATOM 1303 O O . LEU A 1 172 ? 1.463 17.844 19.984 1 98.94 172 LEU A O 1
ATOM 1307 N N . VAL A 1 173 ? 3.416 18.078 18.922 1 98.94 173 VAL A N 1
ATOM 1308 C CA . VAL A 1 173 ? 3.045 19.297 18.203 1 98.94 173 VAL A CA 1
ATOM 1309 C C . VAL A 1 173 ? 3.209 19.078 16.703 1 98.94 173 VAL A C 1
ATOM 1311 O O . VAL A 1 173 ? 4.32 18.844 16.219 1 98.94 173 VAL A O 1
ATOM 1314 N N . ALA A 1 174 ? 2.115 19.062 16.031 1 98.94 174 ALA A N 1
ATOM 1315 C CA . ALA A 1 174 ? 2.133 19.094 14.57 1 98.94 174 ALA A CA 1
ATOM 1316 C C . ALA A 1 174 ? 2.178 20.531 14.055 1 98.94 174 ALA A C 1
ATOM 1318 O O . ALA A 1 174 ? 1.422 21.391 14.523 1 98.94 174 ALA A O 1
ATOM 1319 N N . ILE A 1 175 ? 3.105 20.844 13.188 1 98.94 175 ILE A N 1
ATOM 1320 C CA . ILE A 1 175 ? 3.211 22.156 12.555 1 98.94 175 ILE A CA 1
ATOM 1321 C C . ILE A 1 175 ? 3.035 22.016 11.047 1 98.94 175 ILE A C 1
ATOM 1323 O O . ILE A 1 175 ? 3.734 21.219 10.406 1 98.94 175 ILE A O 1
ATOM 1327 N N . VAL A 1 176 ? 2.068 22.703 10.5 1 98.88 176 VAL A N 1
ATOM 1328 C CA . VAL A 1 176 ? 1.858 22.688 9.055 1 98.88 176 VAL A CA 1
ATOM 1329 C C . VAL A 1 176 ? 2.469 23.938 8.43 1 98.88 176 VAL A C 1
ATOM 1331 O O . VAL A 1 176 ? 2.043 25.062 8.727 1 98.88 176 VAL A O 1
ATOM 1334 N N . ASP A 1 177 ? 3.541 23.75 7.672 1 98.81 177 ASP A N 1
ATOM 1335 C CA . ASP A 1 177 ? 4.008 24.828 6.793 1 98.81 177 ASP A CA 1
ATOM 1336 C C . ASP A 1 177 ? 3.066 25.016 5.609 1 98.81 177 ASP A C 1
ATOM 1338 O O . ASP A 1 177 ? 3.234 24.375 4.566 1 98.81 177 ASP A O 1
ATOM 1342 N N . MET A 1 178 ? 2.072 25.859 5.82 1 98.62 178 MET A N 1
ATOM 1343 C CA . MET A 1 178 ? 1.068 26.109 4.789 1 98.62 178 MET A CA 1
ATOM 1344 C C . MET A 1 178 ? 1.551 27.172 3.799 1 98.62 178 MET A C 1
ATOM 1346 O O . MET A 1 178 ? 1.091 28.312 3.832 1 98.62 178 MET A O 1
ATOM 1350 N N . ASN A 1 179 ? 2.4 26.688 2.904 1 98.25 179 ASN A N 1
ATOM 1351 C CA . ASN A 1 179 ? 3.057 27.625 2.004 1 98.25 179 ASN A CA 1
ATOM 1352 C C . ASN A 1 179 ? 2.328 27.734 0.667 1 98.25 179 ASN A C 1
ATOM 1354 O O . ASN A 1 179 ? 2.855 28.297 -0.293 1 98.25 179 ASN A O 1
ATOM 1358 N N . ARG A 1 180 ? 1.128 27.078 0.554 1 97.31 180 ARG A N 1
ATOM 1359 C CA . ARG A 1 180 ? 0.109 27.266 -0.472 1 97.31 180 ARG A CA 1
ATOM 1360 C C . ARG A 1 180 ? 0.376 26.391 -1.688 1 97.31 180 ARG A C 1
ATOM 1362 O O . ARG A 1 180 ? -0.558 25.875 -2.305 1 97.31 180 ARG A O 1
ATOM 1369 N N . LEU A 1 181 ? 1.6 26.172 -2.074 1 97.06 181 LEU A N 1
ATOM 1370 C CA . LEU A 1 181 ? 1.907 25.562 -3.369 1 97.06 181 LEU A CA 1
ATOM 1371 C C . LEU A 1 181 ? 2.385 24.125 -3.203 1 97.06 181 LEU A C 1
ATOM 1373 O O . LEU A 1 181 ? 3.176 23.828 -2.307 1 97.06 181 LEU A O 1
ATOM 1377 N N . GLY A 1 182 ? 1.814 23.203 -4.023 1 95.5 182 GLY A N 1
ATOM 1378 C CA . GLY A 1 182 ? 2.361 21.875 -4.199 1 95.5 182 GLY A CA 1
ATOM 1379 C C . GLY A 1 182 ? 3.469 21.812 -5.234 1 95.5 182 GLY A C 1
ATOM 1380 O O . GLY A 1 182 ? 4.27 22.734 -5.348 1 95.5 182 GLY A O 1
ATOM 1381 N N . GLN A 1 183 ? 3.58 20.672 -5.859 1 94.81 183 GLN A N 1
ATOM 1382 C CA . GLN A 1 183 ? 4.609 20.547 -6.883 1 94.81 183 GLN A CA 1
ATOM 1383 C C . GLN A 1 183 ? 4.203 21.25 -8.172 1 94.81 183 GLN A C 1
ATOM 1385 O O . GLN A 1 183 ? 5.02 21.938 -8.797 1 94.81 183 GLN A O 1
ATOM 1390 N N . THR A 1 184 ? 2.885 21.062 -8.57 1 96.75 184 THR A N 1
ATOM 1391 C CA . THR A 1 184 ? 2.535 21.516 -9.914 1 96.75 184 THR A CA 1
ATOM 1392 C C . THR A 1 184 ? 1.562 22.688 -9.859 1 96.75 184 THR A C 1
ATOM 1394 O O . THR A 1 184 ? 1.383 23.406 -10.844 1 96.75 184 THR A O 1
ATOM 1397 N N . GLN A 1 185 ? 0.913 22.828 -8.742 1 96.75 185 GLN A N 1
ATOM 1398 C CA . GLN A 1 185 ? -0.105 23.859 -8.594 1 96.75 185 GLN A CA 1
ATOM 1399 C C . GLN A 1 185 ? -0.411 24.125 -7.121 1 96.75 185 GLN A C 1
ATOM 1401 O O . GLN A 1 185 ? 0.221 23.547 -6.234 1 96.75 185 GLN A O 1
ATOM 1406 N N . GLN A 1 186 ? -1.292 25.141 -6.938 1 97.38 186 GLN A N 1
ATOM 1407 C CA . GLN A 1 186 ? -1.792 25.406 -5.594 1 97.38 186 GLN A CA 1
ATOM 1408 C C . GLN A 1 186 ? -2.432 24.172 -4.984 1 97.38 186 GLN A C 1
ATOM 1410 O O . GLN A 1 186 ? -3.133 23.422 -5.668 1 97.38 186 GLN A O 1
ATOM 1415 N N . THR A 1 187 ? -2.201 23.906 -3.68 1 97.5 187 THR A N 1
ATOM 1416 C CA . THR A 1 187 ? -2.803 22.781 -2.969 1 97.5 187 THR A CA 1
ATOM 1417 C C . THR A 1 187 ? -4.32 22.922 -2.91 1 97.5 187 THR A C 1
ATOM 1419 O O . THR A 1 187 ? -4.863 23.969 -3.283 1 97.5 187 THR A O 1
ATOM 1422 N N . MET A 1 188 ? -5.035 21.938 -2.471 1 96.06 188 MET A N 1
ATOM 1423 C CA . MET A 1 188 ? -6.496 21.922 -2.459 1 96.06 188 MET A CA 1
ATOM 1424 C C . MET A 1 188 ? -7.043 23.094 -1.641 1 96.06 188 MET A C 1
ATOM 1426 O O . MET A 1 188 ? -8.094 23.641 -1.969 1 96.06 188 MET A O 1
ATOM 1430 N N . LEU A 1 189 ? -6.277 23.453 -0.552 1 97.62 189 LEU A N 1
ATOM 1431 C CA . LEU A 1 189 ? -6.801 24.453 0.363 1 97.62 189 LEU A CA 1
ATOM 1432 C C . LEU A 1 189 ? -6.102 25.797 0.153 1 97.62 189 LEU A C 1
ATOM 1434 O O . LEU A 1 189 ? -6.5 26.812 0.734 1 97.62 189 LEU A O 1
ATOM 1438 N N . GLY A 1 190 ? -5.07 25.875 -0.676 1 96.94 190 GLY A N 1
ATOM 1439 C CA . GLY A 1 190 ? -4.293 27.094 -0.763 1 96.94 190 GLY A CA 1
ATOM 1440 C C . GLY A 1 190 ? -3.896 27.656 0.594 1 96.94 190 GLY A C 1
ATOM 1441 O O . GLY A 1 190 ? -3.334 26.938 1.422 1 96.94 190 GLY A O 1
ATOM 1442 N N . HIS A 1 191 ? -4.199 28.891 0.905 1 97.5 191 HIS A N 1
ATOM 1443 C CA . HIS A 1 191 ? -3.859 29.516 2.174 1 97.5 191 HIS A CA 1
ATOM 1444 C C . HIS A 1 191 ? -5.066 29.578 3.102 1 97.5 191 HIS A C 1
ATOM 1446 O O . HIS A 1 191 ? -5.125 30.422 4 1 97.5 191 HIS A O 1
ATOM 1452 N N . ASP A 1 192 ? -6.066 28.734 2.826 1 98.19 192 ASP A N 1
ATOM 1453 C CA . ASP A 1 192 ? -7.207 28.703 3.736 1 98.19 192 ASP A CA 1
ATOM 1454 C C . ASP A 1 192 ? -6.836 28.031 5.055 1 98.19 192 ASP A C 1
ATOM 1456 O O . ASP A 1 192 ? -7.234 26.891 5.312 1 98.19 192 ASP A O 1
ATOM 1460 N N . ALA A 1 193 ? -6.18 28.719 5.898 1 98.38 193 ALA A N 1
ATOM 1461 C CA . ALA A 1 193 ? -5.648 28.219 7.164 1 98.38 193 ALA A CA 1
ATOM 1462 C C . ALA A 1 193 ? -6.777 27.812 8.109 1 98.38 193 ALA A C 1
ATOM 1464 O O . ALA A 1 193 ? -6.633 26.859 8.883 1 98.38 193 ALA A O 1
ATOM 1465 N N . ASP A 1 194 ? -7.887 28.5 7.98 1 98.25 194 ASP A N 1
ATOM 1466 C CA . ASP A 1 194 ? -9.023 28.172 8.836 1 98.25 194 ASP A CA 1
ATOM 1467 C C . ASP A 1 194 ? -9.562 26.781 8.523 1 98.25 194 ASP A C 1
ATOM 1469 O O . ASP A 1 194 ? -9.883 26.016 9.43 1 98.25 194 ASP A O 1
ATOM 1473 N N . ALA A 1 195 ? -9.688 26.469 7.234 1 98.31 195 ALA A N 1
ATOM 1474 C CA . ALA A 1 195 ? -10.148 25.141 6.836 1 98.31 195 ALA A CA 1
ATOM 1475 C C . ALA A 1 195 ? -9.203 24.062 7.348 1 98.31 195 ALA A C 1
ATOM 1477 O O . ALA A 1 195 ? -9.648 23.016 7.828 1 98.31 195 ALA A O 1
ATOM 1478 N N . MET A 1 196 ? -7.906 24.297 7.219 1 98.69 196 MET A N 1
ATOM 1479 C CA . MET A 1 196 ? -6.918 23.344 7.715 1 98.69 196 MET A CA 1
ATOM 1480 C C . MET A 1 196 ? -7.027 23.188 9.227 1 98.69 196 MET A C 1
ATOM 1482 O O . MET A 1 196 ? -6.977 22.062 9.742 1 98.69 196 MET A O 1
ATOM 1486 N N . ALA A 1 197 ? -7.137 24.312 9.914 1 98.81 197 ALA A N 1
ATOM 1487 C CA . ALA A 1 197 ? -7.277 24.281 11.367 1 98.81 197 ALA A CA 1
ATOM 1488 C C . ALA A 1 197 ? -8.516 23.5 11.781 1 98.81 197 ALA A C 1
ATOM 1490 O O . ALA A 1 197 ? -8.469 22.703 12.727 1 98.81 197 ALA A O 1
ATOM 1491 N N . LYS A 1 198 ? -9.625 23.703 11.086 1 98.75 198 LYS A N 1
ATOM 1492 C CA . LYS A 1 198 ? -10.867 23 11.391 1 98.75 198 LYS A CA 1
ATOM 1493 C C . LYS A 1 198 ? -10.711 21.5 11.203 1 98.75 198 LYS A C 1
ATOM 1495 O O . LYS A 1 198 ? -11.305 20.719 11.945 1 98.75 198 LYS A O 1
ATOM 1500 N N . ARG A 1 199 ? -9.977 21.078 10.195 1 98.81 199 ARG A N 1
ATOM 1501 C CA . ARG A 1 199 ? -9.719 19.641 10.008 1 98.81 199 ARG A CA 1
ATOM 1502 C C . ARG A 1 199 ? -9.008 19.047 11.219 1 98.81 199 ARG A C 1
ATOM 1504 O O . ARG A 1 199 ? -9.484 18.094 11.812 1 98.81 199 ARG A O 1
ATOM 1511 N N . PHE A 1 200 ? -7.898 19.688 11.602 1 98.94 200 PHE A N 1
ATOM 1512 C CA . PHE A 1 200 ? -7.148 19.172 12.742 1 98.94 200 PHE A CA 1
ATOM 1513 C C . PHE A 1 200 ? -7.992 19.234 14.016 1 98.94 200 PHE A C 1
ATOM 1515 O O . PHE A 1 200 ? -7.926 18.328 14.844 1 98.94 200 PHE A O 1
ATOM 1522 N N . GLU A 1 201 ? -8.773 20.297 14.164 1 98.81 201 GLU A N 1
ATOM 1523 C CA . GLU A 1 201 ? -9.648 20.422 15.32 1 98.81 201 GLU A CA 1
ATOM 1524 C C . GLU A 1 201 ? -10.664 19.281 15.367 1 98.81 201 GLU A C 1
ATOM 1526 O O . GLU A 1 201 ? -10.93 18.719 16.438 1 98.81 201 GLU A O 1
ATOM 1531 N N . SER A 1 202 ? -11.219 18.984 14.211 1 98.69 202 SER A N 1
ATOM 1532 C CA . SER A 1 202 ? -12.227 17.922 14.141 1 98.69 202 SER A CA 1
ATOM 1533 C C . SER A 1 202 ? -11.625 16.562 14.477 1 98.69 202 SER A C 1
ATOM 1535 O O . SER A 1 202 ? -12.344 15.648 14.883 1 98.69 202 SER A O 1
ATOM 1537 N N . PHE A 1 203 ? -10.344 16.438 14.352 1 98.81 203 PHE A N 1
ATOM 1538 C CA . PHE A 1 203 ? -9.664 15.203 14.711 1 98.81 203 PHE A CA 1
ATOM 1539 C C . PHE A 1 203 ? -9.094 15.297 16.125 1 98.81 203 PHE A C 1
ATOM 1541 O O . PHE A 1 203 ? -8.289 14.453 16.531 1 98.81 203 PHE A O 1
ATOM 1548 N N . GLY A 1 204 ? -9.375 16.312 16.844 1 98.56 204 GLY A N 1
ATOM 1549 C CA . GLY A 1 204 ? -9.156 16.328 18.297 1 98.56 204 GLY A CA 1
ATOM 1550 C C . GLY A 1 204 ? -7.945 17.156 18.703 1 98.56 204 GLY A C 1
ATOM 1551 O O . GLY A 1 204 ? -7.582 17.188 19.875 1 98.56 204 GLY A O 1
ATOM 1552 N N . CYS A 1 205 ? -7.312 17.922 17.812 1 98.88 205 CYS A N 1
ATOM 1553 C CA . CYS A 1 205 ? -6.164 18.75 18.141 1 98.88 205 CYS A CA 1
ATOM 1554 C C . CYS A 1 205 ? -6.613 20.125 18.641 1 98.88 205 CYS A C 1
ATOM 1556 O O . CYS A 1 205 ? -7.68 20.609 18.266 1 98.88 205 CYS A O 1
ATOM 1558 N N . HIS A 1 206 ? -5.828 20.641 19.547 1 98.88 206 HIS A N 1
ATOM 1559 C CA . HIS A 1 206 ? -5.875 22.094 19.719 1 98.88 206 HIS A CA 1
ATOM 1560 C C . HIS A 1 206 ? -5.152 22.812 18.594 1 98.88 206 HIS A C 1
ATOM 1562 O O . HIS A 1 206 ? -4.016 22.484 18.266 1 98.88 206 HIS A O 1
ATOM 1568 N N . THR A 1 207 ? -5.82 23.781 18.031 1 98.88 207 THR A N 1
ATOM 1569 C CA . THR A 1 207 ? -5.219 24.391 16.844 1 98.88 207 THR A CA 1
ATOM 1570 C C . THR A 1 207 ? -4.883 25.859 17.094 1 98.88 207 THR A C 1
ATOM 1572 O O . THR A 1 207 ? -5.582 26.547 17.844 1 98.88 207 THR A O 1
ATOM 1575 N N . VAL A 1 208 ? -3.799 26.312 16.562 1 98.88 208 VAL A N 1
ATOM 1576 C CA . VAL A 1 208 ? -3.361 27.703 16.562 1 98.88 208 VAL A CA 1
ATOM 1577 C C . VAL A 1 208 ? -2.982 28.125 15.148 1 98.88 208 VAL A C 1
ATOM 1579 O O . VAL A 1 208 ? -2.162 27.469 14.5 1 98.88 208 VAL A O 1
ATOM 1582 N N . VAL A 1 209 ? -3.623 29.156 14.609 1 98.88 209 VAL A N 1
ATOM 1583 C CA . VAL A 1 209 ? -3.264 29.688 13.305 1 98.88 209 VAL A CA 1
ATOM 1584 C C . VAL A 1 209 ? -2.311 30.875 13.477 1 98.88 209 VAL A C 1
ATOM 1586 O O . VAL A 1 209 ? -2.572 31.781 14.273 1 98.88 209 VAL A O 1
ATOM 1589 N N . VAL A 1 210 ? -1.204 30.906 12.82 1 98.88 210 VAL A N 1
ATOM 1590 C CA . VAL A 1 210 ? -0.222 31.969 12.984 1 98.88 210 VAL A CA 1
ATOM 1591 C C . VAL A 1 210 ? 0.311 32.406 11.617 1 98.88 210 VAL A C 1
ATOM 1593 O O . VAL A 1 210 ? 0.135 31.688 10.625 1 98.88 210 VAL A O 1
ATOM 1596 N N . ASN A 1 211 ? 0.839 33.625 11.562 1 98.69 211 ASN A N 1
ATOM 1597 C CA . ASN A 1 211 ? 1.782 33.969 10.5 1 98.69 211 ASN A CA 1
ATOM 1598 C C . ASN A 1 211 ? 3.111 33.25 10.68 1 98.69 211 ASN A C 1
ATOM 1600 O O . ASN A 1 211 ? 3.889 33.562 11.578 1 98.69 211 ASN A O 1
ATOM 1604 N N . GLY A 1 212 ? 3.385 32.25 9.867 1 98.62 212 GLY A N 1
ATOM 1605 C CA . GLY A 1 212 ? 4.531 31.375 10.016 1 98.62 212 GLY A CA 1
ATOM 1606 C C . GLY A 1 212 ? 5.855 32.094 9.797 1 98.62 212 GLY A C 1
ATOM 1607 O O . GLY A 1 212 ? 6.918 31.516 10.062 1 98.62 212 GLY A O 1
ATOM 1608 N N . SER A 1 213 ? 5.797 33.344 9.336 1 97.94 213 SER A N 1
ATOM 1609 C CA . SER A 1 213 ? 7 34.125 9.148 1 97.94 213 SER A CA 1
ATOM 1610 C C . SER A 1 213 ? 7.168 35.156 10.266 1 97.94 213 SER A C 1
ATOM 1612 O O . SER A 1 213 ? 7.98 36.062 10.164 1 97.94 213 SER A O 1
ATOM 1614 N N . ASN A 1 214 ? 6.375 35.062 11.258 1 98.25 214 ASN A N 1
ATOM 1615 C CA . ASN A 1 214 ? 6.426 35.938 12.43 1 98.25 214 ASN A CA 1
ATOM 1616 C C . ASN A 1 214 ? 6.934 35.188 13.664 1 98.25 214 ASN A C 1
ATOM 1618 O O . ASN A 1 214 ? 6.191 34.406 14.266 1 98.25 214 ASN A O 1
ATOM 1622 N N . VAL A 1 215 ? 8.141 35.531 14.062 1 97.75 215 VAL A N 1
ATOM 1623 C CA . VAL A 1 215 ? 8.844 34.844 15.141 1 97.75 215 VAL A CA 1
ATOM 1624 C C . VAL A 1 215 ? 8.023 34.938 16.422 1 97.75 215 VAL A C 1
ATOM 1626 O O . VAL A 1 215 ? 7.871 33.938 17.141 1 97.75 215 VAL A O 1
ATOM 1629 N N . ILE A 1 216 ? 7.453 36.125 16.703 1 98.25 216 ILE A N 1
ATOM 1630 C CA . ILE A 1 216 ? 6.707 36.344 17.938 1 98.25 216 ILE A CA 1
ATOM 1631 C C . ILE A 1 216 ? 5.477 35.438 17.953 1 98.25 216 ILE A C 1
ATOM 1633 O O . ILE A 1 216 ? 5.176 34.812 18.984 1 98.25 216 ILE A O 1
ATOM 1637 N N . GLU A 1 217 ? 4.754 35.312 16.875 1 98.69 217 GLU A N 1
ATOM 1638 C CA . GLU A 1 217 ? 3.561 34.469 16.797 1 98.69 217 GLU A CA 1
ATOM 1639 C C . GLU A 1 217 ? 3.91 33 16.969 1 98.69 217 GLU A C 1
ATOM 1641 O O . GLU A 1 217 ? 3.182 32.25 17.609 1 98.69 217 GLU A O 1
ATOM 1646 N N . LEU A 1 218 ? 4.965 32.594 16.391 1 98.81 218 LEU A N 1
ATOM 1647 C CA . LEU A 1 218 ? 5.414 31.219 16.516 1 98.81 218 LEU A CA 1
ATOM 1648 C C . LEU A 1 218 ? 5.766 30.906 17.969 1 98.81 218 LEU A C 1
ATOM 1650 O O . LEU A 1 218 ? 5.371 29.859 18.484 1 98.81 218 LEU A O 1
ATOM 1654 N N . LEU A 1 219 ? 6.578 31.797 18.609 1 98.31 219 LEU A N 1
ATOM 1655 C CA . LEU A 1 219 ? 6.953 31.594 20 1 98.31 219 LEU A CA 1
ATOM 1656 C C . LEU A 1 219 ? 5.715 31.5 20.891 1 98.31 219 LEU A C 1
ATOM 1658 O O . LEU A 1 219 ? 5.66 30.656 21.797 1 98.31 219 LEU A O 1
ATOM 1662 N N . ASN A 1 220 ? 4.727 32.344 20.594 1 98.62 220 ASN A N 1
ATOM 1663 C CA . ASN A 1 220 ? 3.471 32.312 21.344 1 98.62 220 ASN A CA 1
ATOM 1664 C C . ASN A 1 220 ? 2.738 30.984 21.109 1 98.62 220 ASN A C 1
ATOM 1666 O O . ASN A 1 220 ? 2.143 30.422 22.031 1 98.62 220 ASN A O 1
ATOM 1670 N N . ALA A 1 221 ? 2.723 30.484 19.906 1 98.88 221 ALA A N 1
ATOM 1671 C CA . ALA A 1 221 ? 2.072 29.219 19.562 1 98.88 221 ALA A CA 1
ATOM 1672 C C . ALA A 1 221 ? 2.723 28.062 20.312 1 98.88 221 ALA A C 1
ATOM 1674 O O . ALA A 1 221 ? 2.033 27.141 20.766 1 98.88 221 ALA A O 1
ATOM 1675 N N . TYR A 1 222 ? 4.059 28.094 20.406 1 98.75 222 TYR A N 1
ATOM 1676 C CA . TYR A 1 222 ? 4.754 27.047 21.156 1 98.75 222 TYR A CA 1
ATOM 1677 C C . TYR A 1 222 ? 4.371 27.109 22.641 1 98.75 222 TYR A C 1
ATOM 1679 O O . TYR A 1 222 ? 4.238 26.062 23.281 1 98.75 222 TYR A O 1
ATOM 1687 N N . ASN A 1 223 ? 4.324 28.312 23.141 1 98.56 223 ASN A N 1
ATOM 1688 C CA . ASN A 1 223 ? 3.877 28.469 24.531 1 98.56 223 ASN A CA 1
ATOM 1689 C C . ASN A 1 223 ? 2.492 27.875 24.734 1 98.56 223 ASN A C 1
ATOM 1691 O O . ASN A 1 223 ? 2.262 27.172 25.719 1 98.56 223 ASN A O 1
ATOM 1695 N N . ILE A 1 224 ? 1.587 28.156 23.812 1 98.81 224 ILE A N 1
ATOM 1696 C CA . ILE A 1 224 ? 0.238 27.609 23.875 1 98.81 224 ILE A CA 1
ATOM 1697 C C . ILE A 1 224 ? 0.301 26.078 23.828 1 98.81 224 ILE A C 1
ATOM 1699 O O . ILE A 1 224 ? -0.403 25.391 24.578 1 98.81 224 ILE A O 1
ATOM 1703 N N . ALA A 1 225 ? 1.106 25.531 22.969 1 98.81 225 ALA A N 1
ATOM 1704 C CA . ALA A 1 225 ? 1.26 24.078 22.844 1 98.81 225 ALA A CA 1
ATOM 1705 C C . ALA A 1 225 ? 1.735 23.469 24.156 1 98.81 225 ALA A C 1
ATOM 1707 O O . ALA A 1 225 ? 1.256 22.406 24.578 1 98.81 225 ALA A O 1
ATOM 1708 N N . ARG A 1 226 ? 2.742 24.109 24.844 1 98.31 226 ARG A N 1
ATOM 1709 C CA . ARG A 1 226 ? 3.262 23.609 26.109 1 98.31 226 ARG A CA 1
ATOM 1710 C C . ARG A 1 226 ? 2.18 23.625 27.188 1 98.31 226 ARG A C 1
ATOM 1712 O O . ARG A 1 226 ? 2.164 22.75 28.062 1 98.31 226 ARG A O 1
ATOM 1719 N N . GLU A 1 227 ? 1.241 24.531 27.047 1 98.44 227 GLU A N 1
ATOM 1720 C CA . GLU A 1 227 ? 0.214 24.719 28.062 1 98.44 227 GLU A CA 1
ATOM 1721 C C . GLU A 1 227 ? -1.014 23.859 27.766 1 98.44 227 GLU A C 1
ATOM 1723 O O . GLU A 1 227 ? -1.859 23.656 28.641 1 98.44 227 GLU A O 1
ATOM 1728 N N . THR A 1 228 ? -1.119 23.375 26.516 1 98.69 228 THR A N 1
ATOM 1729 C CA . THR A 1 228 ? -2.234 22.516 26.141 1 98.69 228 THR A CA 1
ATOM 1730 C C . THR A 1 228 ? -2.059 21.125 26.719 1 98.69 228 THR A C 1
ATOM 1732 O O . THR A 1 228 ? -1.007 20.5 26.547 1 98.69 228 THR A O 1
ATOM 1735 N N . LYS A 1 229 ? -3.094 20.641 27.406 1 98.5 229 LYS A N 1
ATOM 1736 C CA . LYS A 1 229 ? -3.018 19.328 28.047 1 98.5 229 LYS A CA 1
ATOM 1737 C C . LYS A 1 229 ? -4.074 18.391 27.469 1 98.5 229 LYS A C 1
ATOM 1739 O O . LYS A 1 229 ? -5.074 18.828 26.906 1 98.5 229 LYS A O 1
ATOM 1744 N N . ASP A 1 230 ? -3.826 17.094 27.438 1 98.44 230 ASP A N 1
ATOM 1745 C CA . ASP A 1 230 ? -4.707 15.969 27.172 1 98.44 230 ASP A CA 1
ATOM 1746 C C . ASP A 1 230 ? -5.109 15.906 25.703 1 98.44 230 ASP A C 1
ATOM 1748 O O . ASP A 1 230 ? -6.066 15.219 25.344 1 98.44 230 ASP A O 1
ATOM 1752 N N . ARG A 1 231 ? -4.508 16.547 24.875 1 98.69 231 ARG A N 1
ATOM 1753 C CA . ARG A 1 231 ? -4.691 16.484 23.422 1 98.69 231 ARG A CA 1
ATOM 1754 C C . ARG A 1 231 ? -3.477 17.047 22.703 1 98.69 231 ARG A C 1
ATOM 1756 O O . ARG A 1 231 ? -2.742 17.859 23.25 1 98.69 231 ARG A O 1
ATOM 1763 N N . PRO A 1 232 ? -3.15 16.625 21.484 1 98.94 232 PRO A N 1
ATOM 1764 C CA . PRO A 1 232 ? -2.057 17.219 20.703 1 98.94 232 PRO A CA 1
ATOM 1765 C C . PRO A 1 232 ? -2.369 18.625 20.219 1 98.94 232 PRO A C 1
ATOM 1767 O O . PRO A 1 232 ? -3.525 19.062 20.266 1 98.94 232 PRO A O 1
ATOM 1770 N N . THR A 1 233 ? -1.342 19.359 19.828 1 98.94 233 THR A N 1
ATOM 1771 C CA . THR A 1 233 ? -1.511 20.688 19.266 1 98.94 233 THR A CA 1
ATOM 1772 C C . THR A 1 233 ? -1.111 20.703 17.797 1 98.94 233 THR A C 1
ATOM 1774 O O . THR A 1 233 ? -0.123 20.078 17.406 1 98.94 233 THR A O 1
ATOM 1777 N N . ALA A 1 234 ? -1.916 21.328 17.031 1 98.94 234 ALA A N 1
ATOM 1778 C CA . ALA A 1 234 ? -1.579 21.594 15.633 1 98.94 234 ALA A CA 1
ATOM 1779 C C . ALA A 1 234 ? -1.414 23.078 15.383 1 98.94 234 ALA A C 1
ATOM 1781 O O . ALA A 1 234 ? -2.328 23.875 15.656 1 98.94 234 ALA A O 1
ATOM 1782 N N . ILE A 1 235 ? -0.268 23.5 14.984 1 98.94 235 ILE A N 1
ATOM 1783 C CA . ILE A 1 235 ? 0.005 24.875 14.594 1 98.94 235 ILE A CA 1
ATOM 1784 C C . ILE A 1 235 ? -0.082 25.016 13.078 1 98.94 235 ILE A C 1
ATOM 1786 O O . ILE A 1 235 ? 0.681 24.391 12.344 1 98.94 235 ILE A O 1
ATOM 1790 N N . ILE A 1 236 ? -1.065 25.766 12.609 1 98.94 236 ILE A N 1
ATOM 1791 C CA . ILE A 1 236 ? -1.188 26.078 11.188 1 98.94 236 ILE A CA 1
ATOM 1792 C C . ILE A 1 236 ? -0.46 27.375 10.867 1 98.94 236 ILE A C 1
ATOM 1794 O O . ILE A 1 236 ? -0.964 28.469 11.164 1 98.94 236 ILE A O 1
ATOM 1798 N N . ALA A 1 237 ? 0.736 27.234 10.258 1 98.94 237 ALA A N 1
ATOM 1799 C CA . ALA A 1 237 ? 1.592 28.375 9.984 1 98.94 237 ALA A CA 1
ATOM 1800 C C . ALA A 1 237 ? 1.493 28.797 8.516 1 98.94 237 ALA A C 1
ATOM 1802 O O . ALA A 1 237 ? 1.979 28.094 7.629 1 98.94 237 ALA A O 1
ATOM 1803 N N . LYS A 1 238 ? 0.844 29.922 8.242 1 98.69 238 LYS A N 1
ATOM 1804 C CA . LYS A 1 238 ? 0.792 30.453 6.883 1 98.69 238 LYS A CA 1
ATOM 1805 C C . LYS A 1 238 ? 2.139 31.031 6.469 1 98.69 238 LYS A C 1
ATOM 1807 O O . LYS A 1 238 ? 2.684 31.891 7.16 1 98.69 238 LYS A O 1
ATOM 1812 N N . THR A 1 239 ? 2.682 30.5 5.461 1 98.56 239 THR A N 1
ATOM 1813 C CA . THR A 1 239 ? 3.955 30.953 4.922 1 98.56 239 THR A CA 1
ATOM 1814 C C . THR A 1 239 ? 3.869 31.141 3.408 1 98.56 239 THR A C 1
ATOM 1816 O O . THR A 1 239 ? 2.777 31.109 2.836 1 98.56 239 THR A O 1
ATOM 1819 N N . LEU A 1 240 ? 4.992 31.5 2.803 1 98.19 240 LEU A N 1
ATOM 1820 C CA . LEU A 1 240 ? 5.086 31.625 1.353 1 98.19 240 LEU A CA 1
ATOM 1821 C C . LEU A 1 240 ? 6.227 30.766 0.812 1 98.19 240 LEU A C 1
ATOM 1823 O O . LEU A 1 240 ? 7.367 30.875 1.271 1 98.19 240 LEU A O 1
ATOM 1827 N N . LYS A 1 241 ? 5.898 29.891 -0.067 1 96.12 241 LYS A N 1
ATOM 1828 C CA . LYS A 1 241 ? 6.957 29.125 -0.717 1 96.12 241 LYS A CA 1
ATOM 1829 C C . LYS A 1 241 ? 7.961 30.031 -1.409 1 96.12 241 LYS A C 1
ATOM 1831 O O . LYS A 1 241 ? 7.574 30.938 -2.148 1 96.12 241 LYS A O 1
ATOM 1836 N N . GLY A 1 242 ? 9.242 29.844 -1.143 1 97.25 242 GLY A N 1
ATOM 1837 C CA . GLY A 1 242 ? 10.281 30.672 -1.733 1 97.25 242 GLY A CA 1
ATOM 1838 C C . GLY A 1 242 ? 10.445 32 -1.039 1 97.25 242 GLY A C 1
ATOM 1839 O O . GLY A 1 242 ? 11.062 32.938 -1.584 1 97.25 242 GLY A O 1
ATOM 1840 N N . LYS A 1 243 ? 9.875 32.156 0.12 1 96.69 243 LYS A N 1
ATOM 1841 C CA . LYS A 1 243 ? 9.953 33.406 0.867 1 96.69 243 LYS A CA 1
ATOM 1842 C C . LYS A 1 243 ? 11.367 33.969 0.833 1 96.69 243 LYS A C 1
ATOM 1844 O O . LYS A 1 243 ? 12.344 33.25 1.078 1 96.69 243 LYS A O 1
ATOM 18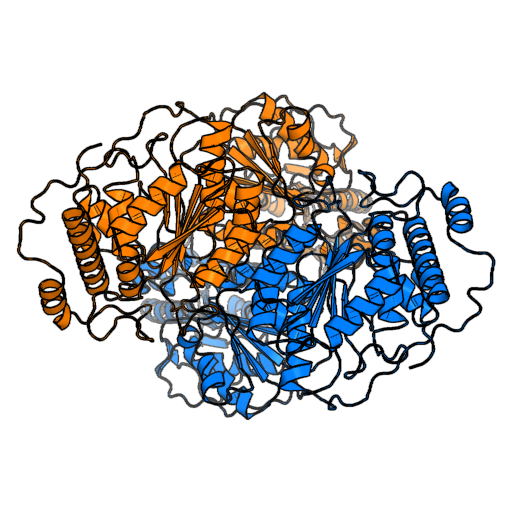49 N N . GLY A 1 244 ? 11.469 35.25 0.512 1 93.56 244 GLY A N 1
ATOM 1850 C CA . GLY A 1 244 ? 12.734 35.969 0.534 1 93.56 244 GLY A CA 1
ATOM 1851 C C . GLY A 1 244 ? 13.438 35.969 -0.812 1 93.56 244 GLY A C 1
ATOM 1852 O O . GLY A 1 244 ? 14.367 36.75 -1.028 1 93.56 244 GLY A O 1
ATOM 1853 N N . ILE A 1 245 ? 13.055 35.125 -1.749 1 95.19 245 ILE A N 1
ATOM 1854 C CA . ILE A 1 245 ? 13.695 35.094 -3.057 1 95.19 245 ILE A CA 1
ATOM 1855 C C . ILE A 1 245 ? 12.906 35.938 -4.047 1 95.19 245 ILE A C 1
ATOM 1857 O O . ILE A 1 245 ? 11.82 35.562 -4.477 1 95.19 245 ILE A O 1
ATOM 1861 N N . ILE A 1 246 ? 13.492 37 -4.477 1 91.88 246 ILE A N 1
ATOM 1862 C CA . ILE A 1 246 ? 12.82 37.938 -5.371 1 91.88 246 ILE A CA 1
ATOM 1863 C C . ILE A 1 246 ? 12.461 37.219 -6.68 1 91.88 246 ILE A C 1
ATOM 1865 O O . ILE A 1 246 ? 13.297 36.531 -7.266 1 91.88 246 ILE A O 1
ATOM 1869 N N . GLY A 1 247 ? 11.281 37.375 -7.121 1 92.44 247 GLY A N 1
ATOM 1870 C CA . GLY A 1 247 ? 10.82 36.844 -8.391 1 92.44 247 GLY A CA 1
ATOM 1871 C C . GLY A 1 247 ? 10.414 35.375 -8.297 1 92.44 247 GLY A C 1
ATOM 1872 O O . GLY A 1 247 ? 9.852 34.844 -9.242 1 92.44 247 GLY A O 1
ATOM 1873 N N . ILE A 1 248 ? 10.586 34.75 -7.168 1 95.38 248 ILE A N 1
ATOM 1874 C CA . ILE A 1 248 ? 10.344 33.312 -7.035 1 95.38 248 ILE A CA 1
ATOM 1875 C C . ILE A 1 248 ? 9.328 33.062 -5.922 1 95.38 248 ILE A C 1
ATOM 1877 O O . ILE A 1 248 ? 8.555 32.094 -5.988 1 95.38 248 ILE A O 1
ATOM 1881 N N . GLU A 1 249 ? 9.25 33.969 -4.934 1 96.12 249 GLU A N 1
ATOM 1882 C CA . GLU A 1 249 ? 8.344 33.844 -3.799 1 96.12 249 GLU A CA 1
ATOM 1883 C C . GLU A 1 249 ? 6.895 33.719 -4.262 1 96.12 249 GLU A C 1
ATOM 1885 O O . GLU A 1 249 ? 6.41 34.562 -5.023 1 96.12 249 GLU A O 1
ATOM 1890 N N . ASP A 1 250 ? 6.234 32.656 -3.836 1 97 250 ASP A N 1
ATOM 1891 C CA . ASP A 1 250 ? 4.82 32.375 -4.066 1 97 250 ASP A CA 1
ATOM 1892 C C . ASP A 1 250 ? 4.531 32.156 -5.551 1 97 250 ASP A C 1
ATOM 1894 O O . ASP A 1 250 ? 3.428 32.438 -6.02 1 97 250 ASP A O 1
ATOM 1898 N N . GLU A 1 251 ? 5.602 31.797 -6.312 1 95.12 251 GLU A N 1
ATOM 1899 C CA . GLU A 1 251 ? 5.445 31.562 -7.746 1 95.12 251 GLU A CA 1
ATOM 1900 C C . GLU A 1 251 ? 5.438 30.078 -8.062 1 95.12 251 GLU A C 1
ATOM 1902 O O . GLU A 1 251 ? 6.16 29.297 -7.441 1 95.12 251 GLU A O 1
ATOM 1907 N N . ASP A 1 252 ? 4.637 29.703 -9.078 1 92.75 252 ASP A N 1
ATOM 1908 C CA . ASP A 1 252 ? 4.609 28.328 -9.562 1 92.75 252 ASP A CA 1
ATOM 1909 C C . ASP A 1 252 ? 5.906 27.984 -10.289 1 92.75 252 ASP A C 1
ATOM 1911 O O . ASP A 1 252 ? 6.676 28.875 -10.664 1 92.75 252 ASP A O 1
ATOM 1915 N N . ASN A 1 253 ? 6.195 26.703 -10.406 1 91.69 253 ASN A N 1
ATOM 1916 C CA . ASN A 1 253 ? 7.215 26.125 -11.289 1 91.69 253 ASN A CA 1
ATOM 1917 C C . ASN A 1 253 ? 8.609 26.266 -10.688 1 91.69 253 ASN A C 1
ATOM 1919 O O . ASN A 1 253 ? 9.602 26.297 -11.414 1 91.69 253 ASN A O 1
ATOM 1923 N N . TRP A 1 254 ? 8.688 26.391 -9.344 1 93.25 254 TRP A N 1
ATOM 1924 C CA . TRP A 1 254 ? 9.992 26.5 -8.703 1 93.25 254 TRP A CA 1
ATOM 1925 C C . TRP A 1 254 ? 10.18 25.406 -7.66 1 93.25 254 TRP A C 1
ATOM 1927 O O . TRP A 1 254 ? 11.133 25.438 -6.883 1 93.25 254 TRP A O 1
ATOM 1937 N N . HIS A 1 255 ? 9.281 24.453 -7.594 1 91.88 255 HIS A N 1
ATOM 1938 C CA . HIS A 1 255 ? 9.227 23.453 -6.539 1 91.88 255 HIS A CA 1
ATOM 1939 C C . HIS A 1 255 ? 10.57 22.734 -6.387 1 91.88 255 HIS A C 1
ATOM 1941 O O . HIS A 1 255 ? 11.117 22.672 -5.289 1 91.88 255 HIS A O 1
ATOM 1947 N N . GLY A 1 256 ? 11.188 22.203 -7.441 1 89.44 256 GLY A N 1
ATOM 1948 C CA . GLY A 1 256 ? 12.398 21.391 -7.387 1 89.44 256 GLY A CA 1
ATOM 1949 C C . GLY A 1 256 ? 13.555 22 -8.148 1 89.44 256 GLY A C 1
ATOM 1950 O O . GLY A 1 256 ? 14.398 21.281 -8.695 1 89.44 256 GLY A O 1
ATOM 1951 N N . LYS A 1 257 ? 13.609 23.359 -8.18 1 89.81 257 LYS A N 1
ATOM 1952 C CA . LYS A 1 257 ? 14.625 24.031 -8.969 1 89.81 257 LYS A CA 1
ATOM 1953 C C . LYS A 1 257 ? 15.492 24.938 -8.102 1 89.81 257 LYS A C 1
ATOM 1955 O O . LYS A 1 257 ? 14.977 25.766 -7.344 1 89.81 257 LYS A O 1
ATOM 1960 N N . PRO A 1 258 ? 16.797 24.703 -8.219 1 92.75 258 PRO A N 1
ATOM 1961 C CA . PRO A 1 258 ? 17.672 25.672 -7.543 1 92.75 258 PRO A CA 1
ATOM 1962 C C . PRO A 1 258 ? 17.609 27.062 -8.172 1 92.75 258 PRO A C 1
ATOM 1964 O O . PRO A 1 258 ? 17.219 27.203 -9.336 1 92.75 258 PRO A O 1
ATOM 1967 N N . VAL A 1 259 ? 17.953 28.078 -7.406 1 93.62 259 VAL A N 1
ATOM 1968 C CA . VAL A 1 259 ? 18.047 29.422 -7.98 1 93.62 259 VAL A CA 1
ATOM 1969 C C . VAL A 1 259 ? 19.297 29.531 -8.836 1 93.62 259 VAL A C 1
ATOM 1971 O O . VAL A 1 259 ? 20.281 28.812 -8.609 1 93.62 259 VAL A O 1
ATOM 1974 N N . PRO A 1 260 ? 19.266 30.422 -9.844 1 91.19 260 PRO A N 1
ATOM 1975 C CA . PRO A 1 260 ? 20.5 30.625 -10.602 1 91.19 260 PRO A CA 1
ATOM 1976 C C . PRO A 1 260 ? 21.656 31.141 -9.734 1 91.19 260 PRO A C 1
ATOM 1978 O O . PRO A 1 260 ? 21.438 31.984 -8.859 1 91.19 260 PRO A O 1
ATOM 1981 N N . GLU A 1 261 ? 22.797 30.578 -9.969 1 91.75 261 GLU A N 1
ATOM 1982 C CA . GLU A 1 261 ? 23.984 30.922 -9.188 1 91.75 261 GLU A CA 1
ATOM 1983 C C . GLU A 1 261 ? 24.219 32.438 -9.188 1 91.75 261 GLU A C 1
ATOM 1985 O O . GLU A 1 261 ? 24.641 33 -8.172 1 91.75 261 GLU A O 1
ATOM 1990 N N . SER A 1 262 ? 23.922 33.094 -10.219 1 92.5 262 SER A N 1
ATOM 1991 C CA . SER A 1 262 ? 24.188 34.531 -10.414 1 92.5 262 SER A CA 1
ATOM 1992 C C . SER A 1 262 ? 23.297 35.375 -9.508 1 92.5 262 SER A C 1
ATOM 1994 O O . SER A 1 262 ? 23.578 36.562 -9.289 1 92.5 262 SER A O 1
ATOM 1996 N N . THR A 1 263 ? 22.281 34.812 -8.938 1 91.94 263 THR A N 1
ATOM 1997 C CA . THR A 1 263 ? 21.328 35.594 -8.156 1 91.94 263 THR A CA 1
ATOM 1998 C C . THR A 1 263 ? 21.641 35.469 -6.664 1 91.94 263 THR A C 1
ATOM 2000 O O . THR A 1 263 ? 21.109 36.25 -5.859 1 91.94 263 THR A O 1
ATOM 2003 N N . ILE A 1 264 ? 22.5 34.656 -6.25 1 93.19 264 ILE A N 1
ATOM 2004 C CA . ILE A 1 264 ? 22.719 34.312 -4.855 1 93.19 264 ILE A CA 1
ATOM 2005 C C . ILE A 1 264 ? 23.219 35.531 -4.086 1 93.19 264 ILE A C 1
ATOM 2007 O O . ILE A 1 264 ? 22.75 35.812 -2.98 1 93.19 264 ILE A O 1
ATOM 2011 N N . GLU A 1 265 ? 24.172 36.188 -4.664 1 91.81 265 GLU A N 1
ATOM 2012 C CA . GLU A 1 265 ? 24.75 37.375 -3.99 1 91.81 265 GLU A CA 1
ATOM 2013 C C . GLU A 1 265 ? 23.672 38.406 -3.709 1 91.81 265 GLU A C 1
ATOM 2015 O O . GLU A 1 265 ? 23.641 39 -2.619 1 91.81 265 GLU A O 1
ATOM 2020 N N . ALA A 1 266 ? 22.906 38.656 -4.688 1 91.88 266 ALA A N 1
ATOM 2021 C CA . ALA A 1 266 ? 21.828 39.656 -4.531 1 91.88 266 ALA A CA 1
ATOM 2022 C C . ALA A 1 266 ? 20.844 39.219 -3.453 1 91.88 266 ALA A C 1
ATOM 2024 O O . ALA A 1 266 ? 20.344 40.031 -2.689 1 91.88 266 ALA A O 1
ATOM 2025 N N . ILE A 1 267 ? 20.547 37.938 -3.424 1 92.81 267 ILE A N 1
ATOM 2026 C CA . ILE A 1 267 ? 19.641 37.406 -2.428 1 92.81 267 ILE A CA 1
ATOM 2027 C C . ILE A 1 267 ? 20.25 37.562 -1.034 1 92.81 267 ILE A C 1
ATOM 2029 O O . ILE A 1 267 ? 19.562 37.969 -0.095 1 92.81 267 ILE A O 1
ATOM 2033 N N . GLU A 1 268 ? 21.5 37.25 -0.918 1 91.44 268 GLU A N 1
ATOM 2034 C CA . GLU A 1 268 ? 22.219 37.375 0.353 1 91.44 268 GLU A CA 1
ATOM 2035 C C . GLU A 1 268 ? 22.188 38.812 0.863 1 91.44 268 GLU A C 1
ATOM 2037 O O . GLU A 1 268 ? 21.953 39.062 2.049 1 91.44 268 GLU A O 1
ATOM 2042 N N . GLN A 1 269 ? 22.422 39.719 0.012 1 90.12 269 GLN A N 1
ATOM 2043 C CA . GLN A 1 269 ? 22.469 41.125 0.382 1 90.12 269 GLN A CA 1
ATOM 2044 C C . GLN A 1 269 ? 21.094 41.594 0.857 1 90.12 269 GLN A C 1
ATOM 2046 O O . GLN A 1 269 ? 21 42.438 1.764 1 90.12 269 GLN A O 1
ATOM 2051 N N . ARG A 1 270 ? 20.203 41.031 0.314 1 88.56 270 ARG A N 1
ATOM 2052 C CA . ARG A 1 270 ? 18.844 41.438 0.667 1 88.56 270 ARG A CA 1
ATOM 2053 C C . ARG A 1 270 ? 18.438 40.844 2.014 1 88.56 270 ARG A C 1
ATOM 2055 O O . ARG A 1 270 ? 17.75 41.5 2.803 1 88.56 270 ARG A O 1
ATOM 2062 N N . LEU A 1 271 ? 18.812 39.656 2.271 1 88.94 271 LEU A N 1
ATOM 2063 C CA . LEU A 1 271 ? 18.328 38.938 3.436 1 88.94 271 LEU A CA 1
ATOM 2064 C C . LEU A 1 271 ? 19.203 39.219 4.656 1 88.94 271 LEU A C 1
ATOM 2066 O O . LEU A 1 271 ? 18.719 39.188 5.793 1 88.94 271 LEU A O 1
ATOM 2070 N N . MET A 1 272 ? 20.438 39.438 4.363 1 82.44 272 MET A N 1
ATOM 2071 C CA . MET A 1 272 ? 21.344 39.531 5.504 1 82.44 272 MET A CA 1
ATOM 2072 C C . MET A 1 272 ? 21.5 40.969 5.965 1 82.44 272 MET A C 1
ATOM 2074 O O . MET A 1 272 ? 21.609 41.906 5.141 1 82.44 272 MET A O 1
ATOM 2078 N N . ASN A 1 273 ? 21.141 41.188 7.16 1 68.56 273 ASN A N 1
ATOM 2079 C CA . ASN A 1 273 ? 21.484 42.438 7.805 1 68.56 273 ASN A CA 1
ATOM 2080 C C . ASN A 1 273 ? 22.953 42.469 8.227 1 68.56 273 ASN A C 1
ATOM 2082 O O . ASN A 1 273 ? 23.469 41.469 8.758 1 68.56 273 ASN A O 1
ATOM 2086 N N . LYS A 1 274 ? 23.859 43.25 7.555 1 55.5 274 LYS A N 1
ATOM 2087 C CA . LYS A 1 274 ? 25.297 43.375 7.77 1 55.5 274 LYS A CA 1
ATOM 2088 C C . LYS A 1 274 ? 25.641 43.312 9.258 1 55.5 274 LYS A C 1
ATOM 2090 O O . LYS A 1 274 ? 26.812 43.219 9.633 1 55.5 274 LYS A O 1
ATOM 2095 N N . ALA A 1 275 ? 24.734 43.594 10.133 1 52.69 275 ALA A N 1
ATOM 2096 C CA . ALA A 1 275 ? 25.172 43.531 11.523 1 52.69 275 ALA A CA 1
ATOM 2097 C C . ALA A 1 275 ? 25.422 42.062 11.93 1 52.69 275 ALA A C 1
ATOM 2099 O O . ALA A 1 275 ? 24.734 41.156 11.461 1 52.69 275 ALA A O 1
ATOM 2100 N N . ASP A 1 276 ? 26.625 41.719 12.367 1 51.69 276 ASP A N 1
ATOM 2101 C CA . ASP A 1 276 ? 27.156 40.438 12.812 1 51.69 276 ASP A CA 1
ATOM 2102 C C . ASP A 1 276 ? 26.125 39.656 13.617 1 51.69 276 ASP A C 1
ATOM 2104 O O . ASP A 1 276 ? 25.562 40.156 14.586 1 51.69 276 ASP A O 1
ATOM 2108 N N . ILE A 1 277 ? 25.328 38.75 12.914 1 57.19 277 ILE A N 1
ATOM 2109 C CA . ILE A 1 277 ? 24.594 37.719 13.633 1 57.19 277 ILE A CA 1
ATOM 2110 C C . ILE A 1 277 ? 25.391 37.312 14.875 1 57.19 277 ILE A C 1
ATOM 2112 O O . ILE A 1 277 ? 26.016 36.25 14.891 1 57.19 277 ILE A O 1
ATOM 2116 N N . ALA A 1 278 ? 26.219 38.344 15.406 1 49.81 278 ALA A N 1
ATOM 2117 C CA . ALA A 1 278 ? 27.297 38.188 16.391 1 49.81 278 ALA A CA 1
ATOM 2118 C C . ALA A 1 278 ? 26.844 37.344 17.578 1 49.81 278 ALA A C 1
ATOM 2120 O O . ALA A 1 278 ? 27.672 36.969 18.422 1 49.81 278 ALA A O 1
ATOM 2121 N N . GLY A 1 279 ? 25.5 37.156 17.812 1 57.75 279 GLY A N 1
ATOM 2122 C CA . GLY A 1 279 ? 25.375 36.438 19.078 1 57.75 279 GLY A CA 1
ATOM 2123 C C . GLY A 1 279 ? 25.422 34.938 18.922 1 57.75 279 GLY A C 1
ATOM 2124 O O . GLY A 1 279 ? 25.25 34.406 17.812 1 57.75 279 GLY A O 1
ATOM 2125 N N . THR A 1 280 ? 26.031 34.281 19.828 1 66.31 280 THR A N 1
ATOM 2126 C CA . THR A 1 280 ? 26.094 32.812 19.906 1 66.31 280 THR A CA 1
ATOM 2127 C C . THR A 1 280 ? 24.703 32.219 20 1 66.31 280 THR A C 1
ATOM 2129 O O . THR A 1 280 ? 23.891 32.625 20.828 1 66.31 280 THR A O 1
ATOM 2132 N N . LEU A 1 281 ? 24.375 31.484 18.922 1 82.94 281 LEU A N 1
ATOM 2133 C CA . LEU A 1 281 ? 23.109 30.75 18.969 1 82.94 281 LEU A CA 1
ATOM 2134 C C . LEU A 1 281 ? 23.031 29.891 20.219 1 82.94 281 LEU A C 1
ATOM 2136 O O . LEU A 1 281 ? 24 29.219 20.578 1 82.94 281 LEU A O 1
ATOM 2140 N N . GLN A 1 282 ? 22 30.094 20.953 1 82.31 282 GLN A N 1
ATOM 2141 C CA . GLN A 1 282 ? 21.797 29.312 22.172 1 82.31 282 GLN A CA 1
ATOM 2142 C C . GLN A 1 282 ? 20.984 28.062 21.875 1 82.31 282 GLN A C 1
ATOM 2144 O O . GLN A 1 282 ? 19.969 28.109 21.188 1 82.31 282 GLN A O 1
ATOM 2149 N N . ILE A 1 283 ? 21.484 26.906 22.266 1 91.5 283 ILE A N 1
ATOM 2150 C CA . ILE A 1 283 ? 20.797 25.625 22.234 1 91.5 283 ILE A CA 1
ATOM 2151 C C . ILE A 1 283 ? 20.453 25.188 23.656 1 91.5 283 ILE A C 1
ATOM 2153 O O . ILE A 1 283 ? 21.312 25.172 24.531 1 91.5 283 ILE A O 1
ATOM 2157 N N . ASN A 1 284 ? 19.172 24.969 23.844 1 94.38 284 ASN A N 1
ATOM 2158 C CA . ASN A 1 284 ? 18.719 24.484 25.156 1 94.38 284 ASN A CA 1
ATOM 2159 C C . ASN A 1 284 ? 19 23 25.312 1 94.38 284 ASN A C 1
ATOM 2161 O O . ASN A 1 284 ? 18.656 22.188 24.453 1 94.38 284 ASN A O 1
ATOM 2165 N N . LEU A 1 285 ? 19.609 22.609 26.406 1 96.31 285 LEU A N 1
ATOM 2166 C CA . LEU A 1 285 ? 19.922 21.203 26.672 1 96.31 285 LEU A CA 1
ATOM 2167 C C . LEU A 1 285 ? 18.719 20.5 27.297 1 96.31 285 LEU A C 1
ATOM 2169 O O . LEU A 1 285 ? 17.938 21.125 28.016 1 96.31 285 LEU A O 1
ATOM 2173 N N . PRO A 1 286 ? 18.578 19.203 26.984 1 97 286 PRO A N 1
ATOM 2174 C CA . PRO A 1 286 ? 17.453 18.484 27.562 1 97 286 PRO A CA 1
ATOM 2175 C C . PRO A 1 286 ? 17.641 18.172 29.047 1 97 286 PRO A C 1
ATOM 2177 O O . PRO A 1 286 ? 18.781 18.141 29.531 1 97 286 PRO A O 1
ATOM 2180 N N . VAL A 1 287 ? 16.484 18.031 29.688 1 95.06 287 VAL A N 1
ATOM 2181 C CA . VAL A 1 287 ? 16.516 17.422 31.016 1 95.06 287 VAL A CA 1
ATOM 2182 C C . VAL A 1 287 ? 16.75 15.922 30.906 1 95.06 287 VAL A C 1
ATOM 2184 O O . VAL A 1 287 ? 15.977 15.219 30.25 1 95.06 287 VAL A O 1
ATOM 2187 N N . ASN A 1 288 ? 17.781 15.43 31.422 1 95.88 288 ASN A N 1
ATOM 2188 C CA . ASN A 1 288 ? 18.125 14.016 31.297 1 95.88 288 ASN A CA 1
ATOM 2189 C C . ASN A 1 288 ? 17.234 13.141 32.188 1 95.88 288 ASN A C 1
ATOM 2191 O O . ASN A 1 288 ? 17.719 12.57 33.188 1 95.88 288 ASN A O 1
ATOM 2195 N N . ASP A 1 289 ? 16.016 13.008 31.766 1 97.81 289 ASP A N 1
ATOM 2196 C CA . ASP A 1 289 ? 15.086 12.289 32.625 1 97.81 289 ASP A CA 1
ATOM 2197 C C . ASP A 1 289 ? 14.555 11.039 31.922 1 97.81 289 ASP A C 1
ATOM 2199 O O . ASP A 1 289 ? 13.734 10.312 32.5 1 97.81 289 ASP A O 1
ATOM 2203 N N . ALA A 1 290 ? 14.977 10.742 30.672 1 97.69 290 ALA A N 1
ATOM 2204 C CA . ALA A 1 290 ? 14.625 9.469 30.047 1 97.69 290 ALA A CA 1
ATOM 2205 C C . ALA A 1 290 ? 15.453 8.328 30.609 1 97.69 290 ALA A C 1
ATOM 2207 O O . ALA A 1 290 ? 16.656 8.484 30.875 1 97.69 290 ALA A O 1
ATOM 2208 N N . PRO A 1 291 ? 14.844 7.227 30.844 1 97.56 291 PRO A N 1
ATOM 2209 C CA . PRO A 1 291 ? 15.617 6.102 31.391 1 97.56 291 PRO A CA 1
ATOM 2210 C C . PRO A 1 291 ? 16.641 5.562 30.391 1 97.56 291 PRO A C 1
ATOM 2212 O O . PRO A 1 291 ? 16.453 5.652 29.188 1 97.56 291 PRO A O 1
ATOM 2215 N N . ASN A 1 292 ? 17.688 5.07 30.969 1 95.56 292 ASN A N 1
ATOM 2216 C CA . ASN A 1 292 ? 18.625 4.332 30.125 1 95.56 292 ASN A CA 1
ATOM 2217 C C . ASN A 1 292 ? 18.094 2.951 29.766 1 95.56 292 ASN A C 1
ATOM 2219 O O . ASN A 1 292 ? 17.734 2.166 30.641 1 95.56 292 ASN A O 1
ATOM 2223 N N . VAL A 1 293 ? 17.969 2.76 28.547 1 96.44 293 VAL A N 1
ATOM 2224 C CA . VAL A 1 293 ? 17.391 1.51 28.062 1 96.44 293 VAL A CA 1
ATOM 2225 C C . VAL A 1 293 ? 18.406 0.774 27.188 1 96.44 293 VAL A C 1
ATOM 2227 O O . VAL A 1 293 ? 19.047 1.378 26.328 1 96.44 293 VAL A O 1
ATOM 2230 N N . GLN A 1 294 ? 18.641 -0.483 27.5 1 96.06 294 GLN A N 1
ATOM 2231 C CA . GLN A 1 294 ? 19.375 -1.415 26.641 1 96.06 294 GLN A CA 1
ATOM 2232 C C . GLN A 1 294 ? 18.5 -2.613 26.266 1 96.06 294 GLN A C 1
ATOM 2234 O O . GLN A 1 294 ? 18.234 -3.479 27.109 1 96.06 294 GLN A O 1
ATOM 2239 N N . LEU A 1 295 ? 18.078 -2.65 25.078 1 97.5 295 LEU A N 1
ATOM 2240 C CA . LEU A 1 295 ? 17.25 -3.756 24.625 1 97.5 295 LEU A CA 1
ATOM 2241 C C . LEU A 1 295 ? 18.047 -5.055 24.562 1 97.5 295 LEU A C 1
ATOM 2243 O O . LEU A 1 295 ? 19.125 -5.09 23.969 1 97.5 295 LEU A O 1
ATOM 2247 N N . PRO A 1 296 ? 17.578 -6.066 25.141 1 97.56 296 PRO A N 1
ATOM 2248 C CA . PRO A 1 296 ? 18.344 -7.32 25.156 1 97.56 296 PRO A CA 1
ATOM 2249 C C . PRO A 1 296 ? 18.156 -8.148 23.891 1 97.56 296 PRO A C 1
ATOM 2251 O O . PRO A 1 296 ? 17.938 -9.359 23.969 1 97.56 296 PRO A O 1
ATOM 2254 N N . ILE A 1 297 ? 18.219 -7.539 22.766 1 97.69 297 ILE A N 1
ATOM 2255 C CA . ILE A 1 297 ? 18.047 -8.242 21.5 1 97.69 297 ILE A CA 1
ATOM 2256 C C . ILE A 1 297 ? 19.141 -9.312 21.344 1 97.69 297 ILE A C 1
ATOM 2258 O O . ILE A 1 297 ? 20.312 -9.023 21.531 1 97.69 297 ILE A O 1
ATOM 2262 N N . GLY A 1 298 ? 18.766 -10.5 21.062 1 97.56 298 GLY A N 1
ATOM 2263 C CA . GLY A 1 298 ? 19.672 -11.633 20.969 1 97.56 298 GLY A CA 1
ATOM 2264 C C . GLY A 1 298 ? 19.672 -12.5 22.219 1 97.56 298 GLY A C 1
ATOM 2265 O O . GLY A 1 298 ? 20.156 -13.633 22.188 1 97.56 298 GLY A O 1
ATOM 2266 N N . HIS A 1 299 ? 19.016 -11.969 23.266 1 97.69 299 HIS A N 1
ATOM 2267 C CA . HIS A 1 299 ? 19.078 -12.688 24.547 1 97.69 299 HIS A CA 1
ATOM 2268 C C . HIS A 1 299 ? 17.703 -12.805 25.188 1 97.69 299 HIS A C 1
ATOM 2270 O O . HIS A 1 299 ? 17.594 -13.211 26.344 1 97.69 299 HIS A O 1
ATOM 2276 N N . ILE A 1 300 ? 16.688 -12.398 24.453 1 98 300 ILE A N 1
ATOM 2277 C CA . ILE A 1 300 ? 15.344 -12.523 24.984 1 98 300 ILE A CA 1
ATOM 2278 C C . ILE A 1 300 ? 14.914 -13.992 24.984 1 98 300 ILE A C 1
ATOM 2280 O O . ILE A 1 300 ? 14.875 -14.625 23.922 1 98 300 ILE A O 1
ATOM 2284 N N . LYS A 1 301 ? 14.633 -14.555 26.078 1 96.06 301 LYS A N 1
ATOM 2285 C CA . LYS A 1 301 ? 14.219 -15.953 26.188 1 96.06 301 LYS A CA 1
ATOM 2286 C C . LYS A 1 301 ? 12.805 -16.078 26.734 1 96.06 301 LYS A C 1
ATOM 2288 O O . LYS A 1 301 ? 12.539 -15.68 27.875 1 96.06 301 LYS A O 1
ATOM 2293 N N . MET A 1 302 ? 11.945 -16.531 25.953 1 94.81 302 MET A N 1
ATOM 2294 C CA . MET A 1 302 ? 10.586 -16.75 26.438 1 94.81 302 MET A CA 1
ATOM 2295 C C . MET A 1 302 ? 10.406 -18.203 26.891 1 94.81 302 MET A C 1
ATOM 2297 O O . MET A 1 302 ? 11.242 -19.062 26.594 1 94.81 302 MET A O 1
ATOM 2301 N N . THR A 1 303 ? 9.375 -18.516 27.703 1 97.31 303 THR A N 1
ATOM 2302 C CA . THR A 1 303 ? 9.062 -19.891 28.109 1 97.31 303 THR A CA 1
ATOM 2303 C C . THR A 1 303 ? 8.859 -20.766 26.875 1 97.31 303 THR A C 1
ATOM 2305 O O . THR A 1 303 ? 8.234 -20.344 25.891 1 97.31 303 THR A O 1
ATOM 2308 N N . PRO A 1 304 ? 9.352 -21.922 26.906 1 97.19 304 PRO A N 1
ATOM 2309 C CA . PRO A 1 304 ? 9.281 -22.781 25.719 1 97.19 304 PRO A CA 1
ATOM 2310 C C . PRO A 1 304 ? 7.855 -23.188 25.359 1 97.19 304 PRO A C 1
ATOM 2312 O O . PRO A 1 304 ? 6.961 -23.125 26.219 1 97.19 304 PRO A O 1
ATOM 2315 N N . PRO A 1 305 ? 7.695 -23.578 24.109 1 97.88 305 PRO A N 1
ATOM 2316 C CA . PRO A 1 305 ? 6.387 -24.094 23.703 1 97.88 305 PRO A CA 1
ATOM 2317 C C . PRO A 1 305 ? 5.969 -25.312 24.531 1 97.88 305 PRO A C 1
ATOM 2319 O O . PRO A 1 305 ? 6.824 -26.047 25.031 1 97.88 305 PRO A O 1
ATOM 2322 N N . GLU A 1 306 ? 4.684 -25.484 24.703 1 97.88 306 GLU A N 1
ATOM 2323 C CA . GLU A 1 306 ? 4.109 -26.625 25.422 1 97.88 306 GLU A CA 1
ATOM 2324 C C . GLU A 1 306 ? 2.916 -27.203 24.656 1 97.88 306 GLU A C 1
ATOM 2326 O O . GLU A 1 306 ? 1.766 -26.953 25.016 1 97.88 306 GLU A O 1
ATOM 2331 N N . TYR A 1 307 ? 3.229 -27.969 23.656 1 98.5 307 TYR A N 1
ATOM 2332 C CA . TYR A 1 307 ? 2.205 -28.609 22.844 1 98.5 307 TYR A CA 1
ATOM 2333 C C . TYR A 1 307 ? 2.428 -30.109 22.75 1 98.5 307 TYR A C 1
ATOM 2335 O O . TYR A 1 307 ? 3.543 -30.594 22.953 1 98.5 307 TYR A O 1
ATOM 2343 N N . THR A 1 308 ? 1.35 -30.875 22.484 1 98.31 308 THR A N 1
ATOM 2344 C CA . THR A 1 308 ? 1.45 -32.312 22.172 1 98.31 308 THR A CA 1
ATOM 2345 C C . THR A 1 308 ? 1.404 -32.531 20.672 1 98.31 308 THR A C 1
ATOM 2347 O O . THR A 1 308 ? 0.562 -31.969 19.969 1 98.31 308 THR A O 1
ATOM 2350 N N . ILE A 1 309 ? 2.34 -33.375 20.219 1 97.94 309 ILE A N 1
ATOM 2351 C CA . ILE A 1 309 ? 2.334 -33.719 18.812 1 97.94 309 ILE A CA 1
ATOM 2352 C C . ILE A 1 309 ? 0.947 -34.219 18.406 1 97.94 309 ILE A C 1
ATOM 2354 O O . ILE A 1 309 ? 0.349 -35.031 19.109 1 97.94 309 ILE A O 1
ATOM 2358 N N . GLY A 1 310 ? 0.424 -33.688 17.344 1 97.5 310 GLY A N 1
ATOM 2359 C CA . GLY A 1 310 ? -0.89 -34.094 16.875 1 97.5 310 GLY A CA 1
ATOM 2360 C C . GLY A 1 310 ? -1.993 -33.125 17.281 1 97.5 310 GLY A C 1
ATOM 2361 O O . GLY A 1 310 ? -3.07 -33.125 16.672 1 97.5 310 GLY A O 1
ATOM 2362 N N . ASP A 1 311 ? -1.746 -32.281 18.312 1 96.94 311 ASP A N 1
ATOM 2363 C CA . ASP A 1 311 ? -2.709 -31.266 18.688 1 96.94 311 ASP A CA 1
ATOM 2364 C C . ASP A 1 311 ? -2.994 -30.328 17.516 1 96.94 311 ASP A C 1
ATOM 2366 O O . ASP A 1 311 ? -2.086 -29.984 16.75 1 96.94 311 ASP A O 1
ATOM 2370 N N . LYS A 1 312 ? -4.223 -30 17.328 1 98.12 312 LYS A N 1
ATOM 2371 C CA . LYS A 1 312 ? -4.586 -29.062 16.281 1 98.12 312 LYS A CA 1
ATOM 2372 C C . LYS A 1 312 ? -4.609 -27.625 16.828 1 98.12 312 LYS A C 1
ATOM 2374 O O . LYS A 1 312 ? -5.469 -27.281 17.641 1 98.12 312 LYS A O 1
ATOM 2379 N N . VAL A 1 313 ? -3.674 -26.797 16.391 1 98.44 313 VAL A N 1
ATOM 2380 C CA . VAL A 1 313 ? -3.525 -25.422 16.844 1 98.44 313 VAL A CA 1
ATOM 2381 C C . VAL A 1 313 ? -3.281 -24.5 15.648 1 98.44 313 VAL A C 1
ATOM 2383 O O . VAL A 1 313 ? -2.484 -24.828 14.758 1 98.44 313 VAL A O 1
ATOM 2386 N N . ALA A 1 314 ? -4.059 -23.453 15.547 1 98.5 314 ALA A N 1
ATOM 2387 C CA . ALA A 1 314 ? -3.773 -22.469 14.516 1 98.5 314 ALA A CA 1
ATOM 2388 C C . ALA A 1 314 ? -2.482 -21.703 14.812 1 98.5 314 ALA A C 1
ATOM 2390 O O . ALA A 1 314 ? -2.215 -21.359 15.969 1 98.5 314 ALA A O 1
ATOM 2391 N N . THR A 1 315 ? -1.649 -21.422 13.789 1 98.81 315 THR A N 1
ATOM 2392 C CA . THR A 1 315 ? -0.386 -20.719 14 1 98.81 315 THR A CA 1
ATOM 2393 C C . THR A 1 315 ? -0.63 -19.297 14.5 1 98.81 315 THR A C 1
ATOM 2395 O O . THR A 1 315 ? 0.18 -18.75 15.25 1 98.81 315 THR A O 1
ATOM 2398 N N . ARG A 1 316 ? -1.744 -18.656 14.133 1 98.81 316 ARG A N 1
ATOM 2399 C CA . ARG A 1 316 ? -2.086 -17.328 14.648 1 98.81 316 ARG A CA 1
ATOM 2400 C C . ARG A 1 316 ? -2.301 -17.375 16.156 1 98.81 316 ARG A C 1
ATOM 2402 O O . ARG A 1 316 ? -1.947 -16.422 16.875 1 98.81 316 ARG A O 1
ATOM 2409 N N . GLN A 1 317 ? -2.914 -18.469 16.688 1 98.81 317 GLN A N 1
ATOM 2410 C CA . GLN A 1 317 ? -3.098 -18.641 18.125 1 98.81 317 GLN A CA 1
ATOM 2411 C C . GLN A 1 317 ? -1.759 -18.812 18.828 1 98.81 317 GLN A C 1
ATOM 2413 O O . GLN A 1 317 ? -1.533 -18.234 19.891 1 98.81 317 GLN A O 1
ATOM 2418 N N . ALA A 1 318 ? -0.899 -19.625 18.203 1 98.88 318 ALA A N 1
ATOM 2419 C CA . ALA A 1 318 ? 0.436 -19.828 18.766 1 98.88 318 ALA A CA 1
ATOM 2420 C C . ALA A 1 318 ? 1.224 -18.516 18.797 1 98.88 318 ALA A C 1
ATOM 2422 O O . ALA A 1 318 ? 1.991 -18.281 19.734 1 98.88 318 ALA A O 1
ATOM 2423 N N . TYR A 1 319 ? 1.136 -17.672 17.812 1 98.88 319 TYR A N 1
ATOM 2424 C CA . TYR A 1 319 ? 1.74 -16.344 17.797 1 98.88 319 TYR A CA 1
ATOM 2425 C C . TYR A 1 319 ? 1.303 -15.547 19.016 1 98.88 319 TYR A C 1
ATOM 2427 O O . TYR A 1 319 ? 2.131 -14.93 19.703 1 98.88 319 TYR A O 1
ATOM 2435 N N . GLY A 1 320 ? -0.037 -15.492 19.266 1 98.94 320 GLY A N 1
ATOM 2436 C CA . GLY A 1 320 ? -0.537 -14.766 20.422 1 98.94 320 GLY A CA 1
ATOM 2437 C C . GLY A 1 320 ? 0.068 -15.242 21.734 1 98.94 320 GLY A C 1
ATOM 2438 O O . GLY A 1 320 ? 0.417 -14.438 22.594 1 98.94 320 GLY A O 1
ATOM 2439 N N . ILE A 1 321 ? 0.148 -16.578 21.875 1 98.88 321 ILE A N 1
ATOM 2440 C CA . ILE A 1 321 ? 0.741 -17.172 23.062 1 98.88 321 ILE A CA 1
ATOM 2441 C C . ILE A 1 321 ? 2.197 -16.734 23.188 1 98.88 321 ILE A C 1
ATOM 2443 O O . ILE A 1 321 ? 2.629 -16.312 24.266 1 98.88 321 ILE A O 1
ATOM 2447 N N . ALA A 1 322 ? 2.91 -16.812 22.094 1 98.88 322 ALA A N 1
ATOM 2448 C CA . ALA A 1 322 ? 4.316 -16.422 22.078 1 98.88 322 ALA A CA 1
ATOM 2449 C C . ALA A 1 322 ? 4.48 -14.938 22.422 1 98.88 322 ALA A C 1
ATOM 2451 O O . ALA A 1 322 ? 5.41 -14.562 23.156 1 98.88 322 ALA A O 1
ATOM 2452 N N . LEU A 1 323 ? 3.654 -14.086 21.844 1 98.94 323 LEU A N 1
ATOM 2453 C CA . LEU A 1 323 ? 3.721 -12.648 22.078 1 98.94 323 LEU A CA 1
ATOM 2454 C C . LEU A 1 323 ? 3.551 -12.344 23.562 1 98.94 323 LEU A C 1
ATOM 2456 O O . LEU A 1 323 ? 4.262 -11.5 24.125 1 98.94 323 LEU A O 1
ATOM 2460 N N . ALA A 1 324 ? 2.576 -12.992 24.234 1 98.88 324 ALA A N 1
ATOM 2461 C CA . ALA A 1 324 ? 2.377 -12.82 25.672 1 98.88 324 ALA A CA 1
ATOM 2462 C C . ALA A 1 324 ? 3.607 -13.273 26.453 1 98.88 324 ALA A C 1
ATOM 2464 O O . ALA A 1 324 ? 4.012 -12.625 27.422 1 98.88 324 ALA A O 1
ATOM 2465 N N . LYS A 1 325 ? 4.18 -14.445 26.062 1 98.81 325 LYS A N 1
ATOM 2466 C CA . LYS A 1 325 ? 5.395 -14.945 26.703 1 98.81 325 LYS A CA 1
ATOM 2467 C C . LYS A 1 325 ? 6.543 -13.945 26.562 1 98.81 325 LYS A C 1
ATOM 2469 O O . LYS A 1 325 ? 7.324 -13.75 27.484 1 98.81 325 LYS A O 1
ATOM 2474 N N . LEU A 1 326 ? 6.715 -13.359 25.359 1 98.88 326 LEU A N 1
ATOM 2475 C CA . LEU A 1 326 ? 7.73 -12.344 25.125 1 98.88 326 LEU A CA 1
ATOM 2476 C C . LEU A 1 326 ? 7.5 -11.133 26.031 1 98.88 326 LEU A C 1
ATOM 2478 O O . LEU A 1 326 ? 8.453 -10.539 26.531 1 98.88 326 LEU A O 1
ATOM 2482 N N . GLY A 1 327 ? 6.18 -10.742 26.141 1 98.69 327 GLY A N 1
ATOM 2483 C CA . GLY A 1 327 ? 5.855 -9.656 27.047 1 98.69 327 GLY A CA 1
ATOM 2484 C C . GLY A 1 327 ? 6.301 -9.922 28.469 1 98.69 327 GLY A C 1
ATOM 2485 O O . GLY A 1 327 ? 6.715 -8.992 29.172 1 98.69 327 GLY A O 1
ATOM 2486 N N . ASP A 1 328 ? 6.207 -11.219 28.953 1 98.56 328 ASP A N 1
ATOM 2487 C CA . ASP A 1 328 ? 6.707 -11.617 30.266 1 98.56 328 ASP A CA 1
ATOM 2488 C C . ASP A 1 328 ? 8.219 -11.414 30.375 1 98.56 328 ASP A C 1
ATOM 2490 O O . ASP A 1 328 ? 8.727 -11 31.422 1 98.56 328 ASP A O 1
ATOM 2494 N N . ALA A 1 329 ? 8.875 -11.672 29.266 1 98.25 329 ALA A N 1
ATOM 2495 C CA . ALA A 1 329 ? 10.336 -11.742 29.266 1 98.25 329 ALA A CA 1
ATOM 2496 C C . ALA A 1 329 ? 10.953 -10.352 29.125 1 98.25 329 ALA A C 1
ATOM 2498 O O . ALA A 1 329 ? 12.062 -10.117 29.609 1 98.25 329 ALA A O 1
ATOM 2499 N N . CYS A 1 330 ? 10.352 -9.453 28.484 1 98.19 330 CYS A N 1
ATOM 2500 C CA . CYS A 1 330 ? 10.883 -8.125 28.203 1 98.19 330 CYS A CA 1
ATOM 2501 C C . CYS A 1 330 ? 9.781 -7.078 28.234 1 98.19 330 CYS A C 1
ATOM 2503 O O . CYS A 1 330 ? 8.914 -7.062 27.344 1 98.19 330 CYS A O 1
ATOM 2505 N N . PRO A 1 331 ? 9.82 -6.188 29.141 1 97.69 331 PRO A N 1
ATOM 2506 C CA . PRO A 1 331 ? 8.766 -5.184 29.25 1 97.69 331 PRO A CA 1
ATOM 2507 C C . PRO A 1 331 ? 8.766 -4.184 28.109 1 97.69 331 PRO A C 1
ATOM 2509 O O . PRO A 1 331 ? 7.824 -3.396 27.953 1 97.69 331 PRO A O 1
ATOM 2512 N N . ARG A 1 332 ? 9.781 -4.199 27.188 1 98.44 332 ARG A N 1
ATOM 2513 C CA . ARG A 1 332 ? 9.891 -3.26 26.078 1 98.44 332 ARG A CA 1
ATOM 2514 C C . ARG A 1 332 ? 9.352 -3.873 24.797 1 98.44 332 ARG A C 1
ATOM 2516 O O . ARG A 1 332 ? 9.383 -3.236 23.734 1 98.44 332 ARG A O 1
ATOM 2523 N N . ILE A 1 333 ? 8.836 -5.145 24.938 1 98.81 333 ILE A N 1
ATOM 2524 C CA . ILE A 1 333 ? 8.016 -5.684 23.859 1 98.81 333 ILE A CA 1
ATOM 2525 C C . ILE A 1 333 ? 6.656 -4.98 23.844 1 98.81 333 ILE A C 1
ATOM 2527 O O . ILE A 1 333 ? 5.934 -4.996 24.844 1 98.81 333 ILE A O 1
ATOM 2531 N N . ILE A 1 334 ? 6.309 -4.309 22.734 1 98.94 334 ILE A N 1
ATOM 2532 C CA . ILE A 1 334 ? 5.035 -3.598 22.625 1 98.94 334 ILE A CA 1
ATOM 2533 C C . ILE A 1 334 ? 4.211 -4.188 21.484 1 98.94 334 ILE A C 1
ATOM 2535 O O . ILE A 1 334 ? 4.688 -4.281 20.344 1 98.94 334 ILE A O 1
ATOM 2539 N N . GLY A 1 335 ? 3.029 -4.695 21.828 1 98.94 335 GLY A N 1
ATOM 2540 C CA . GLY A 1 335 ? 2.104 -5.152 20.812 1 98.94 335 GLY A CA 1
ATOM 2541 C C . GLY A 1 335 ? 1.227 -4.047 20.25 1 98.94 335 GLY A C 1
ATOM 2542 O O . GLY A 1 335 ? 0.796 -3.16 21 1 98.94 335 GLY A O 1
ATOM 2543 N N . LEU A 1 336 ? 1.053 -3.977 18.984 1 98.94 336 LEU A N 1
ATOM 2544 C CA . LEU A 1 336 ? 0.11 -3.096 18.297 1 98.94 336 LEU A CA 1
ATOM 2545 C C . LEU A 1 336 ? -0.872 -3.902 17.453 1 98.94 336 LEU A C 1
ATOM 2547 O O . LEU A 1 336 ? -0.532 -4.98 16.969 1 98.94 336 LEU A O 1
ATOM 2551 N N . ASP A 1 337 ? -2.062 -3.385 17.25 1 98.75 337 ASP A N 1
ATOM 2552 C CA . ASP A 1 337 ? -3.059 -4.074 16.438 1 98.75 337 ASP A CA 1
ATOM 2553 C C . ASP A 1 337 ? -4.047 -3.088 15.828 1 98.75 337 ASP A C 1
ATOM 2555 O O . ASP A 1 337 ? -4.207 -1.972 16.328 1 98.75 337 ASP A O 1
ATOM 2559 N N . GLY A 1 338 ? -4.66 -3.457 14.703 1 97.69 338 GLY A N 1
ATOM 2560 C CA . GLY A 1 338 ? -5.621 -2.639 13.984 1 97.69 338 GLY A CA 1
ATOM 2561 C C . GLY A 1 338 ? -7.055 -3.111 14.156 1 97.69 338 GLY A C 1
ATOM 2562 O O . GLY A 1 338 ? -7.781 -3.279 13.18 1 97.69 338 GLY A O 1
ATOM 2563 N N . ASP A 1 339 ? -7.48 -3.418 15.328 1 97.75 339 ASP A N 1
ATOM 2564 C CA . ASP A 1 339 ? -8.82 -3.826 15.719 1 97.75 339 ASP A CA 1
ATOM 2565 C C . ASP A 1 339 ? -9.141 -5.234 15.219 1 97.75 339 ASP A C 1
ATOM 2567 O O . ASP A 1 339 ? -10.273 -5.516 14.828 1 97.75 339 ASP A O 1
ATOM 2571 N N . THR A 1 340 ? -8.172 -6.074 15.141 1 97.88 340 THR A N 1
ATOM 2572 C CA . THR A 1 340 ? -8.32 -7.48 14.789 1 97.88 340 THR A CA 1
ATOM 2573 C C . THR A 1 340 ? -7.672 -8.375 15.844 1 97.88 340 THR A C 1
ATOM 2575 O O . THR A 1 340 ? -7.32 -9.523 15.555 1 97.88 340 THR A O 1
ATOM 2578 N N . LYS A 1 341 ? -7.5 -7.875 17.062 1 98.38 341 LYS A N 1
ATOM 2579 C CA . LYS A 1 341 ? -6.672 -8.523 18.062 1 98.38 341 LYS A CA 1
ATOM 2580 C C . LYS A 1 341 ? -7.293 -9.836 18.531 1 98.38 341 LYS A C 1
ATOM 2582 O O . LYS A 1 341 ? -6.59 -10.727 19.016 1 98.38 341 LYS A O 1
ATOM 2587 N N . ASN A 1 342 ? -8.609 -10.016 18.422 1 97.69 342 ASN A N 1
ATOM 2588 C CA . ASN A 1 342 ? -9.242 -11.289 18.75 1 97.69 342 ASN A CA 1
ATOM 2589 C C . ASN A 1 342 ? -9.008 -12.328 17.656 1 97.69 342 ASN A C 1
ATOM 2591 O O . ASN A 1 342 ? -9.141 -13.531 17.906 1 97.69 342 ASN A O 1
ATOM 2595 N N . SER A 1 343 ? -8.727 -11.883 16.453 1 97.31 343 SER A N 1
ATOM 2596 C CA . SER A 1 343 ? -8.453 -12.781 15.336 1 97.31 343 SER A CA 1
ATOM 2597 C C . SER A 1 343 ? -6.965 -13.07 15.211 1 97.31 343 SER A C 1
ATOM 2599 O O . SER A 1 343 ? -6.57 -14.203 14.914 1 97.31 343 SER A O 1
ATOM 2601 N N . THR A 1 344 ? -6.121 -12.047 15.438 1 98.44 344 THR A N 1
ATOM 2602 C CA . THR A 1 344 ? -4.676 -12.219 15.359 1 98.44 344 THR A CA 1
ATOM 2603 C C . THR A 1 344 ? -4.133 -12.844 16.641 1 98.44 344 THR A C 1
ATOM 2605 O O . THR A 1 344 ? -2.998 -13.32 16.672 1 98.44 344 THR A O 1
ATOM 2608 N N . PHE A 1 345 ? -4.926 -12.75 17.719 1 98.81 345 PHE A N 1
ATOM 2609 C CA . PHE A 1 345 ? -4.637 -13.242 19.062 1 98.81 345 PHE A CA 1
ATOM 2610 C C . PHE A 1 345 ? -3.598 -12.367 19.75 1 98.81 345 PHE A C 1
ATOM 2612 O O . PHE A 1 345 ? -3.066 -12.734 20.797 1 98.81 345 PHE A O 1
ATOM 2619 N N . SER A 1 346 ? -3.305 -11.188 19.172 1 98.81 346 SER A N 1
ATOM 2620 C CA . SER A 1 346 ? -2.41 -10.258 19.844 1 98.81 346 SER A CA 1
ATOM 2621 C C . SER A 1 346 ? -3 -9.797 21.172 1 98.81 346 SER A C 1
ATOM 2623 O O . SER A 1 346 ? -2.275 -9.32 22.047 1 98.81 346 SER A O 1
ATOM 2625 N N . GLU A 1 347 ? -4.309 -9.984 21.375 1 98.62 347 GLU A N 1
ATOM 2626 C CA . GLU A 1 347 ? -4.973 -9.602 22.609 1 98.62 347 GLU A CA 1
ATOM 2627 C C . GLU A 1 347 ? -4.422 -10.383 23.797 1 98.62 347 GLU A C 1
ATOM 2629 O O . GLU A 1 347 ? -4.621 -9.984 24.953 1 98.62 347 GLU A O 1
ATOM 2634 N N . ASN A 1 348 ? -3.752 -11.578 23.516 1 98.88 348 ASN A N 1
ATOM 2635 C CA . ASN A 1 348 ? -3.131 -12.312 24.625 1 98.88 348 ASN A CA 1
ATOM 2636 C C . ASN A 1 348 ? -2.148 -11.43 25.391 1 98.88 348 ASN A C 1
ATOM 2638 O O . ASN A 1 348 ? -2.053 -11.523 26.609 1 98.88 348 ASN A O 1
ATOM 2642 N N . LEU A 1 349 ? -1.342 -10.609 24.641 1 98.88 349 LEU A N 1
ATOM 2643 C CA . LEU A 1 349 ? -0.45 -9.672 25.312 1 98.88 349 LEU A CA 1
ATOM 2644 C C . LEU A 1 349 ? -1.246 -8.617 26.078 1 98.88 349 LEU A C 1
ATOM 2646 O O . LEU A 1 349 ? -0.901 -8.281 27.219 1 98.88 349 LEU A O 1
ATOM 2650 N N . LEU A 1 350 ? -2.281 -8.078 25.453 1 98.75 350 LEU A N 1
ATOM 2651 C CA . LEU A 1 350 ? -3.125 -7.066 26.078 1 98.75 350 LEU A CA 1
ATOM 2652 C C . LEU A 1 350 ? -3.697 -7.57 27.391 1 98.75 350 LEU A C 1
ATOM 2654 O O . LEU A 1 350 ? -3.707 -6.844 28.391 1 98.75 350 LEU A O 1
ATOM 2658 N N . LYS A 1 351 ? -4.223 -8.758 27.422 1 98.56 351 LYS A N 1
ATOM 2659 C CA . LYS A 1 351 ? -4.848 -9.344 28.609 1 98.56 351 LYS A CA 1
ATOM 2660 C C . LYS A 1 351 ? -3.838 -9.5 29.734 1 98.56 351 LYS A C 1
ATOM 2662 O O . LYS A 1 351 ? -4.16 -9.25 30.906 1 98.56 351 LYS A O 1
ATOM 2667 N N . LYS A 1 352 ? -2.652 -9.867 29.422 1 98.5 352 LYS A N 1
ATOM 2668 C CA . LYS A 1 352 ? -1.641 -10.148 30.438 1 98.5 352 LYS A CA 1
ATOM 2669 C C . LYS A 1 352 ? -0.88 -8.883 30.828 1 98.5 352 LYS A C 1
ATOM 2671 O O . LYS A 1 352 ? -0.512 -8.703 31.984 1 98.5 352 LYS A O 1
ATOM 2676 N N . HIS A 1 353 ? -0.547 -8.078 29.828 1 98.44 353 HIS A N 1
ATOM 2677 C CA . HIS A 1 353 ? 0.231 -6.855 30.016 1 98.44 353 HIS A CA 1
ATOM 2678 C C . HIS A 1 353 ? -0.413 -5.672 29.297 1 98.44 353 HIS A C 1
ATOM 2680 O O . HIS A 1 353 ? 0.13 -5.168 28.312 1 98.44 353 HIS A O 1
ATOM 2686 N N . PRO A 1 354 ? -1.472 -5.098 29.797 1 98.06 354 PRO A N 1
ATOM 2687 C CA . PRO A 1 354 ? -2.176 -4.012 29.109 1 98.06 354 PRO A CA 1
ATOM 2688 C C . PRO A 1 354 ? -1.284 -2.803 28.844 1 98.06 354 PRO A C 1
ATOM 2690 O O . PRO A 1 354 ? -1.489 -2.082 27.859 1 98.06 354 PRO A O 1
ATOM 2693 N N . GLY A 1 355 ? -0.295 -2.535 29.688 1 98.06 355 GLY A N 1
ATOM 2694 C CA . GLY A 1 355 ? 0.614 -1.416 29.5 1 98.06 355 GLY A CA 1
ATOM 2695 C C . GLY A 1 355 ? 1.584 -1.62 28.344 1 98.06 355 GLY A C 1
ATOM 2696 O O . GLY A 1 355 ? 2.295 -0.692 27.953 1 98.06 355 GLY A O 1
ATOM 2697 N N . GLN A 1 356 ? 1.619 -2.869 27.734 1 98.75 356 GLN A N 1
ATOM 2698 C CA . GLN A 1 356 ? 2.508 -3.213 26.641 1 98.75 356 GLN A CA 1
ATOM 2699 C C . GLN A 1 356 ? 1.735 -3.342 25.328 1 98.75 356 GLN A C 1
ATOM 2701 O O . GLN A 1 356 ? 2.17 -4.039 24.406 1 98.75 356 GLN A O 1
ATOM 2706 N N . PHE A 1 357 ? 0.549 -2.711 25.297 1 98.81 357 PHE A N 1
ATOM 2707 C CA . PHE A 1 357 ? -0.295 -2.896 24.125 1 98.81 357 PHE A CA 1
ATOM 2708 C C . PHE A 1 357 ? -0.87 -1.564 23.656 1 98.81 357 PHE A C 1
ATOM 2710 O O . PHE A 1 357 ? -1.349 -0.77 24.469 1 98.81 357 PHE A O 1
ATOM 2717 N N . VAL A 1 358 ? -0.778 -1.29 22.344 1 98.81 358 VAL A N 1
ATOM 2718 C CA . VAL A 1 358 ? -1.285 -0.069 21.734 1 98.81 358 VAL A CA 1
ATOM 2719 C C . VAL A 1 358 ? -2.32 -0.421 20.656 1 98.81 358 VAL A C 1
ATOM 2721 O O . VAL A 1 358 ? -2.002 -1.087 19.672 1 98.81 358 VAL A O 1
ATOM 2724 N N . GLU A 1 359 ? -3.564 -0.022 20.812 1 98.5 359 GLU A N 1
ATOM 2725 C CA . GLU A 1 359 ? -4.609 -0.201 19.812 1 98.5 359 GLU A CA 1
ATOM 2726 C C . GLU A 1 359 ? -4.566 0.907 18.766 1 98.5 359 GLU A C 1
ATOM 2728 O O . GLU A 1 359 ? -4.531 2.092 19.109 1 98.5 359 GLU A O 1
ATOM 2733 N N . CYS A 1 360 ? -4.523 0.525 17.516 1 98.56 360 CYS A N 1
ATOM 2734 C CA . CYS A 1 360 ? -4.398 1.519 16.453 1 98.56 360 CYS A CA 1
ATOM 2735 C C . CYS A 1 360 ? -5.672 1.584 15.625 1 98.56 360 CYS A C 1
ATOM 2737 O O . CYS A 1 360 ? -5.77 2.393 14.695 1 98.56 360 CYS A O 1
ATOM 2739 N N . PHE A 1 361 ? -6.723 0.728 15.945 1 98.06 361 PHE A N 1
ATOM 2740 C CA . PHE A 1 361 ? -7.98 0.691 15.211 1 98.06 361 PHE A CA 1
ATOM 2741 C C . PHE A 1 361 ? -7.734 0.416 13.727 1 98.06 361 PHE A C 1
ATOM 2743 O O . PHE A 1 361 ? -6.684 -0.107 13.359 1 98.06 361 PHE A O 1
ATOM 2750 N N . ILE A 1 362 ? -8.781 0.56 12.828 1 97.94 362 ILE A N 1
ATOM 2751 C CA . ILE A 1 362 ? -8.68 0.199 11.422 1 97.94 362 ILE A CA 1
ATOM 2752 C C . ILE A 1 362 ? -7.914 1.284 10.664 1 97.94 362 ILE A C 1
ATOM 2754 O O . ILE A 1 362 ? -8.492 1.994 9.836 1 97.94 362 ILE A O 1
ATOM 2758 N N . ALA A 1 363 ? -6.633 1.45 10.992 1 98.56 363 ALA A N 1
ATOM 2759 C CA . ALA A 1 363 ? -5.723 2.447 10.438 1 98.56 363 ALA A CA 1
ATOM 2760 C C . ALA A 1 363 ? -4.312 1.878 10.281 1 98.56 363 ALA A C 1
ATOM 2762 O O . ALA A 1 363 ? -3.398 2.268 11.008 1 98.56 363 ALA A O 1
ATOM 2763 N N . GLU A 1 364 ? -4.113 1.012 9.297 1 98.75 364 GLU A N 1
ATOM 2764 C CA . GLU A 1 364 ? -2.891 0.222 9.18 1 98.75 364 GLU A CA 1
ATOM 2765 C C . GLU A 1 364 ? -1.702 1.099 8.797 1 98.75 364 GLU A C 1
ATOM 2767 O O . GLU A 1 364 ? -0.563 0.808 9.164 1 98.75 364 GLU A O 1
ATOM 2772 N N . GLN A 1 365 ? -1.94 2.27 7.996 1 98.75 365 GLN A N 1
ATOM 2773 C CA . GLN A 1 365 ? -0.826 3.18 7.754 1 98.75 365 GLN A CA 1
ATOM 2774 C C . GLN A 1 365 ? -0.249 3.703 9.07 1 98.75 365 GLN A C 1
ATOM 2776 O O . GLN A 1 365 ? 0.969 3.713 9.258 1 98.75 365 GLN A O 1
ATOM 2781 N N . ASN A 1 366 ? -1.15 4.098 9.922 1 98.88 366 ASN A N 1
ATOM 2782 C CA . ASN A 1 366 ? -0.744 4.594 11.234 1 98.88 366 ASN A CA 1
ATOM 2783 C C . ASN A 1 366 ? -0.174 3.475 12.102 1 98.88 366 ASN A C 1
ATOM 2785 O O . ASN A 1 366 ? 0.775 3.693 12.859 1 98.88 366 ASN A O 1
ATOM 2789 N N . LEU A 1 367 ? -0.753 2.258 12.023 1 98.94 367 LEU A N 1
ATOM 2790 C CA . LEU A 1 367 ? -0.262 1.099 12.766 1 98.94 367 LEU A CA 1
ATOM 2791 C C . LEU A 1 367 ? 1.23 0.896 12.531 1 98.94 367 LEU A C 1
ATOM 2793 O O . LEU A 1 367 ? 2.012 0.828 13.477 1 98.94 367 LEU A O 1
ATOM 2797 N N . VAL A 1 368 ? 1.628 0.894 11.281 1 98.94 368 VAL A N 1
ATOM 2798 C CA . VAL A 1 368 ? 3.027 0.662 10.938 1 98.94 368 VAL A CA 1
ATOM 2799 C C . VAL A 1 368 ? 3.848 1.913 11.242 1 98.94 368 VAL A C 1
ATOM 2801 O O . VAL A 1 368 ? 4.969 1.818 11.75 1 98.94 368 VAL A O 1
ATOM 2804 N N . GLY A 1 369 ? 3.32 3.115 10.938 1 98.94 369 GLY A N 1
ATOM 2805 C CA . GLY A 1 369 ? 4.023 4.348 11.242 1 98.94 369 GLY A CA 1
ATOM 2806 C C . GLY A 1 369 ? 4.328 4.512 12.719 1 98.94 369 GLY A C 1
ATOM 2807 O O . GLY A 1 369 ? 5.441 4.887 13.094 1 98.94 369 GLY A O 1
ATOM 2808 N N . VAL A 1 370 ? 3.34 4.227 13.586 1 98.94 370 VAL A N 1
ATOM 2809 C CA . VAL A 1 370 ? 3.516 4.316 15.031 1 98.94 370 VAL A CA 1
ATOM 2810 C C . VAL A 1 370 ? 4.555 3.299 15.492 1 98.94 370 VAL A C 1
ATOM 2812 O O . VAL A 1 370 ? 5.387 3.596 16.359 1 98.94 370 VAL A O 1
ATOM 2815 N N . ALA A 1 371 ? 4.52 2.076 14.914 1 98.94 371 ALA A N 1
ATOM 2816 C CA . ALA A 1 371 ? 5.523 1.065 15.242 1 98.94 371 ALA A CA 1
ATOM 2817 C C . ALA A 1 371 ? 6.93 1.568 14.938 1 98.94 371 ALA A C 1
ATOM 2819 O O . ALA A 1 371 ? 7.855 1.362 15.727 1 98.94 371 ALA A O 1
ATOM 2820 N N . VAL A 1 372 ? 7.094 2.232 13.781 1 98.94 372 VAL A N 1
ATOM 2821 C CA . VAL A 1 372 ? 8.391 2.783 13.398 1 98.94 372 VAL A CA 1
ATOM 2822 C C . VAL A 1 372 ? 8.812 3.854 14.406 1 98.94 372 VAL A C 1
ATOM 2824 O O . VAL A 1 372 ? 9.977 3.932 14.789 1 98.94 372 VAL A O 1
ATOM 2827 N N . GLY A 1 373 ? 7.863 4.699 14.844 1 98.88 373 GLY A N 1
ATOM 2828 C CA . GLY A 1 373 ? 8.156 5.707 15.852 1 98.88 373 GLY A CA 1
ATOM 2829 C C . GLY A 1 373 ? 8.539 5.121 17.188 1 98.88 373 GLY A C 1
ATOM 2830 O O . GLY A 1 373 ? 9.453 5.613 17.859 1 98.88 373 GLY A O 1
ATOM 2831 N N . LEU A 1 374 ? 7.887 4.008 17.594 1 98.88 374 LEU A N 1
ATOM 2832 C CA . LEU A 1 374 ? 8.102 3.367 18.875 1 98.88 374 LEU A CA 1
ATOM 2833 C C . LEU A 1 374 ? 9.531 2.852 19 1 98.88 374 LEU A C 1
ATOM 2835 O O . LEU A 1 374 ? 10.141 2.938 20.062 1 98.88 374 LEU A O 1
ATOM 2839 N N . GLN A 1 375 ? 10.031 2.309 17.922 1 98.44 375 GLN A N 1
ATOM 2840 C CA . GLN A 1 375 ? 11.32 1.631 18 1 98.44 375 GLN A CA 1
ATOM 2841 C C . GLN A 1 375 ? 12.477 2.627 17.906 1 98.44 375 GLN A C 1
ATOM 2843 O O . GLN A 1 375 ? 13.633 2.27 18.125 1 98.44 375 GLN A O 1
ATOM 2848 N N . CYS A 1 376 ? 12.211 3.932 17.516 1 97.88 376 CYS A N 1
ATOM 2849 C CA . CYS A 1 376 ? 13.266 4.918 17.344 1 97.88 376 CYS A CA 1
ATOM 2850 C C . CYS A 1 376 ? 14.125 5.039 18.594 1 97.88 376 CYS A C 1
ATOM 2852 O O . CYS A 1 376 ? 13.602 4.992 19.703 1 97.88 376 CYS A O 1
ATOM 2854 N N . ARG A 1 377 ? 15.484 5.121 18.406 1 96.06 377 ARG A N 1
ATOM 2855 C CA . ARG A 1 377 ? 16.484 5.258 19.453 1 96.06 377 ARG A CA 1
ATOM 2856 C C . ARG A 1 377 ? 16.516 4.031 20.359 1 96.06 377 ARG A C 1
ATOM 2858 O O . ARG A 1 377 ? 16.828 4.133 21.547 1 96.06 377 ARG A O 1
ATOM 2865 N N . ASP A 1 378 ? 15.992 2.9 19.859 1 96.62 378 ASP A N 1
ATOM 2866 C CA . ASP A 1 378 ? 16.062 1.594 20.516 1 96.62 378 ASP A CA 1
ATOM 2867 C C . ASP A 1 378 ? 15.328 1.607 21.844 1 96.62 378 ASP A C 1
ATOM 2869 O O . ASP A 1 378 ? 15.867 1.149 22.859 1 96.62 378 ASP A O 1
ATOM 2873 N N . ARG A 1 379 ? 14.172 2.162 21.797 1 97.75 379 ARG A N 1
ATOM 2874 C CA . ARG A 1 379 ? 13.422 2.271 23.047 1 97.75 379 ARG A CA 1
ATOM 2875 C C . ARG A 1 379 ? 12.531 1.052 23.25 1 97.75 379 ARG A C 1
ATOM 2877 O O . ARG A 1 379 ? 12.258 0.666 24.391 1 97.75 379 ARG A O 1
ATOM 2884 N N . THR A 1 380 ? 12.023 0.485 22.156 1 98.81 380 THR A N 1
ATOM 2885 C CA . THR A 1 380 ? 11.109 -0.647 22.25 1 98.81 380 THR A CA 1
ATOM 2886 C C . THR A 1 380 ? 11.297 -1.603 21.078 1 98.81 380 THR A C 1
ATOM 2888 O O . THR A 1 380 ? 12.039 -1.302 20.141 1 98.81 380 THR A O 1
ATOM 2891 N N . ILE A 1 381 ? 10.734 -2.809 21.156 1 98.88 381 ILE A N 1
ATOM 2892 C CA . ILE A 1 381 ? 10.633 -3.797 20.078 1 98.88 381 ILE A CA 1
ATOM 2893 C C . ILE A 1 381 ? 9.164 -4.023 19.734 1 98.88 381 ILE A C 1
ATOM 2895 O O . ILE A 1 381 ? 8.5 -4.891 20.312 1 98.88 381 ILE A O 1
ATOM 2899 N N . PRO A 1 382 ? 8.656 -3.264 18.812 1 98.94 382 PRO A N 1
ATOM 2900 C CA . PRO A 1 382 ? 7.223 -3.332 18.5 1 98.94 382 PRO A CA 1
ATOM 2901 C C . PRO A 1 382 ? 6.863 -4.539 17.641 1 98.94 382 PRO A C 1
ATOM 2903 O O . PRO A 1 382 ? 7.613 -4.898 16.734 1 98.94 382 PRO A O 1
ATOM 2906 N N . PHE A 1 383 ? 5.762 -5.211 17.938 1 98.94 383 PHE A N 1
ATOM 2907 C CA . PHE A 1 383 ? 5.098 -6.234 17.141 1 98.94 383 PHE A CA 1
ATOM 2908 C C . PHE A 1 383 ? 3.752 -5.738 16.625 1 98.94 383 PHE A C 1
ATOM 2910 O O . PHE A 1 383 ? 2.77 -5.719 17.375 1 98.94 383 PHE A O 1
ATOM 2917 N N . ALA A 1 384 ? 3.672 -5.348 15.383 1 98.94 384 ALA A N 1
ATOM 2918 C CA . ALA A 1 384 ? 2.43 -4.898 14.758 1 98.94 384 ALA A CA 1
ATOM 2919 C C . ALA A 1 384 ? 1.664 -6.07 14.156 1 98.94 384 ALA A C 1
ATOM 2921 O O . ALA A 1 384 ? 2.219 -6.844 13.367 1 98.94 384 ALA A O 1
ATOM 2922 N N . SER A 1 385 ? 0.367 -6.195 14.523 1 98.88 385 SER A N 1
ATOM 2923 C CA . SER A 1 385 ? -0.433 -7.324 14.062 1 98.88 385 SER A CA 1
ATOM 2924 C C . SER A 1 385 ? -1.673 -6.855 13.312 1 98.88 385 SER A C 1
ATOM 2926 O O . SER A 1 385 ? -2.287 -5.852 13.688 1 98.88 385 SER A O 1
ATOM 2928 N N . THR A 1 386 ? -2.021 -7.508 12.25 1 98.75 386 THR A N 1
ATOM 2929 C CA . THR A 1 386 ? -3.256 -7.398 11.477 1 98.75 386 THR A CA 1
ATOM 2930 C C . THR A 1 386 ? -3.396 -8.57 10.508 1 98.75 386 THR A C 1
ATOM 2932 O O . THR A 1 386 ? -2.635 -9.531 10.578 1 98.75 386 THR A O 1
ATOM 2935 N N . PHE A 1 387 ? -4.453 -8.609 9.703 1 98.5 387 PHE A N 1
ATOM 2936 C CA . PHE A 1 387 ? -4.488 -9.602 8.633 1 98.5 387 PHE A CA 1
ATOM 2937 C C . PHE A 1 387 ? -3.396 -9.336 7.609 1 98.5 387 PHE A C 1
ATOM 2939 O O . PHE A 1 387 ? -3.086 -8.18 7.309 1 98.5 387 PHE A O 1
ATOM 2946 N N . ALA A 1 388 ? -2.832 -10.406 7.102 1 98.75 388 ALA A N 1
ATOM 2947 C CA . ALA A 1 388 ? -1.75 -10.289 6.129 1 98.75 388 ALA A CA 1
ATOM 2948 C C . ALA A 1 388 ? -2.162 -9.398 4.957 1 98.75 388 ALA A C 1
ATOM 2950 O O . ALA A 1 388 ? -1.381 -8.562 4.5 1 98.75 388 ALA A O 1
ATOM 2951 N N . ALA A 1 389 ? -3.395 -9.562 4.504 1 98.38 389 ALA A N 1
ATOM 2952 C CA . ALA A 1 389 ? -3.902 -8.766 3.389 1 98.38 389 ALA A CA 1
ATOM 2953 C C . ALA A 1 389 ? -3.883 -7.281 3.723 1 98.38 389 ALA A C 1
ATOM 2955 O O . ALA A 1 389 ? -3.635 -6.445 2.852 1 98.38 389 ALA A O 1
ATOM 2956 N N . PHE A 1 390 ? -4.062 -6.891 4.988 1 98.5 390 PHE A N 1
ATOM 2957 C CA . PHE A 1 390 ? -4.27 -5.496 5.363 1 98.5 390 PHE A CA 1
ATOM 2958 C C . PHE A 1 390 ? -2.939 -4.781 5.551 1 98.5 390 PHE A C 1
ATOM 2960 O O . PHE A 1 390 ? -2.893 -3.549 5.617 1 98.5 390 PHE A O 1
ATOM 2967 N N . PHE A 1 391 ? -1.835 -5.527 5.551 1 98.81 391 PHE A N 1
ATOM 2968 C CA . PHE A 1 391 ? -0.536 -4.863 5.531 1 98.81 391 PHE A CA 1
ATOM 2969 C C . PHE A 1 391 ? -0.31 -4.16 4.195 1 98.81 391 PHE A C 1
ATOM 2971 O O . PHE A 1 391 ? 0.527 -3.262 4.098 1 98.81 391 PHE A O 1
ATOM 2978 N N . THR A 1 392 ? -1.075 -4.535 3.145 1 98.56 392 THR A N 1
ATOM 2979 C CA . THR A 1 392 ? -0.969 -3.824 1.877 1 98.56 392 THR A CA 1
ATOM 2980 C C . THR A 1 392 ? -1.466 -2.389 2.02 1 98.56 392 THR A C 1
ATOM 2982 O O . THR A 1 392 ? -1.062 -1.509 1.257 1 98.56 392 THR A O 1
ATOM 2985 N N . ARG A 1 393 ? -2.326 -2.102 3.027 1 98.56 393 ARG A N 1
ATOM 2986 C CA . ARG A 1 393 ? -2.76 -0.741 3.324 1 98.56 393 ARG A CA 1
ATOM 2987 C C . ARG A 1 393 ? -1.581 0.127 3.754 1 98.56 393 ARG A C 1
ATOM 2989 O O . ARG A 1 393 ? -1.641 1.354 3.66 1 98.56 393 ARG A O 1
ATOM 2996 N N . ALA A 1 394 ? -0.501 -0.543 4.23 1 98.75 394 ALA A N 1
ATOM 2997 C CA . ALA A 1 394 ? 0.657 0.161 4.777 1 98.75 394 ALA A CA 1
ATOM 2998 C C . ALA A 1 394 ? 1.918 -0.156 3.977 1 98.75 394 ALA A C 1
ATOM 3000 O O . ALA A 1 394 ? 3.023 -0.158 4.523 1 98.75 394 ALA A O 1
ATOM 3001 N N . ALA A 1 395 ? 1.773 -0.465 2.67 1 98.81 395 ALA A N 1
ATOM 3002 C CA . ALA A 1 395 ? 2.916 -0.886 1.862 1 98.81 395 ALA A CA 1
ATOM 3003 C C . ALA A 1 395 ? 3.969 0.216 1.785 1 98.81 395 ALA A C 1
ATOM 3005 O O . ALA A 1 395 ? 5.168 -0.058 1.854 1 98.81 395 ALA A O 1
ATOM 3006 N N . ASP A 1 396 ? 3.551 1.449 1.627 1 98.62 396 ASP A N 1
ATOM 3007 C CA . ASP A 1 396 ? 4.5 2.555 1.561 1 98.62 396 ASP A CA 1
ATOM 3008 C C . ASP A 1 396 ? 5.207 2.754 2.9 1 98.62 396 ASP A C 1
ATOM 3010 O O . ASP A 1 396 ? 6.395 3.082 2.941 1 98.62 396 ASP A O 1
ATOM 3014 N N . GLN A 1 397 ? 4.48 2.611 4.023 1 98.81 397 GLN A N 1
ATOM 3015 C CA . GLN A 1 397 ? 5.07 2.732 5.355 1 98.81 397 GLN A CA 1
ATOM 3016 C C . GLN A 1 397 ? 6.098 1.632 5.602 1 98.81 397 GLN A C 1
ATOM 3018 O O . GLN A 1 397 ? 7.113 1.861 6.258 1 98.81 397 GLN A O 1
ATOM 3023 N N . LEU A 1 398 ? 5.82 0.45 5.066 1 98.88 398 LEU A N 1
ATOM 3024 C CA . LEU A 1 398 ? 6.773 -0.649 5.184 1 98.88 398 LEU A CA 1
ATOM 3025 C C . LEU A 1 398 ? 8.016 -0.388 4.332 1 98.88 398 LEU A C 1
ATOM 3027 O O . LEU A 1 398 ? 9.141 -0.622 4.777 1 98.88 398 LEU A O 1
ATOM 3031 N N . ARG A 1 399 ? 7.809 0.072 3.1 1 98.38 399 ARG A N 1
ATOM 3032 C CA . ARG A 1 399 ? 8.906 0.461 2.223 1 98.38 399 ARG A CA 1
ATOM 3033 C C . ARG A 1 399 ? 9.789 1.513 2.887 1 98.38 399 ARG A C 1
ATOM 3035 O O . ARG A 1 399 ? 11.016 1.384 2.898 1 98.38 399 ARG A O 1
ATOM 3042 N N . MET A 1 400 ? 9.164 2.523 3.467 1 98.62 400 MET A N 1
ATOM 3043 C CA . MET A 1 400 ? 9.898 3.623 4.086 1 98.62 400 MET A CA 1
ATOM 3044 C C . MET A 1 400 ? 10.516 3.189 5.41 1 98.62 400 MET A C 1
ATOM 3046 O O . MET A 1 400 ? 11.523 3.748 5.84 1 98.62 400 MET A O 1
ATOM 3050 N N . ALA A 1 401 ? 9.891 2.188 6.066 1 98.75 401 ALA A N 1
ATOM 3051 C CA . ALA A 1 401 ? 10.516 1.617 7.254 1 98.75 401 ALA A CA 1
ATOM 3052 C C . ALA A 1 401 ? 11.898 1.05 6.926 1 98.75 401 ALA A C 1
ATOM 3054 O O . ALA A 1 401 ? 12.828 1.172 7.723 1 98.75 401 ALA A O 1
ATOM 3055 N N . ALA A 1 402 ? 11.984 0.447 5.777 1 98.31 402 ALA A N 1
ATOM 3056 C CA . ALA A 1 402 ? 13.281 -0.061 5.34 1 98.31 402 ALA A CA 1
ATOM 3057 C C . ALA A 1 402 ? 14.273 1.079 5.137 1 98.31 402 ALA A C 1
ATOM 3059 O O . ALA A 1 402 ? 15.43 0.981 5.551 1 98.31 402 ALA A O 1
ATOM 3060 N N . VAL A 1 403 ? 13.836 2.164 4.496 1 98.12 403 VAL A N 1
ATOM 3061 C CA . VAL A 1 403 ? 14.68 3.328 4.266 1 98.12 403 VAL A CA 1
ATOM 3062 C C . VAL A 1 403 ? 15.055 3.967 5.602 1 98.12 403 VAL A C 1
ATOM 3064 O O . VAL A 1 403 ? 16.125 4.578 5.727 1 98.12 403 VAL A O 1
ATOM 3067 N N . SER A 1 404 ? 14.211 3.789 6.629 1 98.44 404 SER A N 1
ATOM 3068 C CA . SER A 1 404 ? 14.438 4.312 7.973 1 98.44 404 SER A CA 1
ATOM 3069 C C . SER A 1 404 ? 15.289 3.357 8.805 1 98.44 404 SER A C 1
ATOM 3071 O O . SER A 1 404 ? 15.523 3.598 9.992 1 98.44 404 SER A O 1
ATOM 3073 N N . PHE A 1 405 ? 15.719 2.195 8.227 1 97.75 405 PHE A N 1
ATOM 3074 C CA . PHE A 1 405 ? 16.469 1.168 8.938 1 97.75 405 PHE A CA 1
ATOM 3075 C C . PHE A 1 405 ? 15.734 0.739 10.203 1 97.75 405 PHE A C 1
ATOM 3077 O O . PHE A 1 405 ? 16.359 0.567 11.258 1 97.75 405 PHE A O 1
ATOM 3084 N N . ALA A 1 406 ? 14.438 0.555 10.109 1 98.44 406 ALA A N 1
ATOM 3085 C CA . ALA A 1 406 ? 13.586 0.331 11.273 1 98.44 406 ALA A CA 1
ATOM 3086 C C . ALA A 1 406 ? 13.727 -1.099 11.789 1 98.44 406 ALA A C 1
ATOM 3088 O O . ALA A 1 406 ? 14.047 -2.012 11.031 1 98.44 406 ALA A O 1
ATOM 3089 N N . ASN A 1 407 ? 13.547 -1.283 13.062 1 98.56 407 ASN A N 1
ATOM 3090 C CA . ASN A 1 407 ? 13.445 -2.568 13.742 1 98.56 407 ASN A CA 1
ATOM 3091 C C . ASN A 1 407 ? 12.016 -2.846 14.203 1 98.56 407 ASN A C 1
ATOM 3093 O O . ASN A 1 407 ? 11.695 -2.662 15.383 1 98.56 407 ASN A O 1
ATOM 3097 N N . ILE A 1 408 ? 11.18 -3.336 13.297 1 98.88 408 ILE A N 1
ATOM 3098 C CA . ILE A 1 408 ? 9.797 -3.623 13.633 1 98.88 408 ILE A CA 1
ATOM 3099 C C . ILE A 1 408 ? 9.445 -5.047 13.211 1 98.88 408 ILE A C 1
ATOM 3101 O O . ILE A 1 408 ? 10 -5.566 12.242 1 98.88 408 ILE A O 1
ATOM 3105 N N . LYS A 1 409 ? 8.531 -5.672 13.953 1 98.94 409 LYS A N 1
ATOM 3106 C CA . LYS A 1 409 ? 8.031 -7.012 13.656 1 98.94 409 LYS A CA 1
ATOM 3107 C C . LYS A 1 409 ? 6.559 -6.977 13.25 1 98.94 409 LYS A C 1
ATOM 3109 O O . LYS A 1 409 ? 5.746 -6.324 13.914 1 98.94 409 LYS A O 1
ATOM 3114 N N . CYS A 1 410 ? 6.297 -7.559 12.125 1 98.94 410 CYS A N 1
ATOM 3115 C CA . CYS A 1 410 ? 4.934 -7.613 11.609 1 98.94 410 CYS A CA 1
ATOM 3116 C C . CYS A 1 410 ? 4.398 -9.039 11.633 1 98.94 410 CYS A C 1
ATOM 3118 O O . CYS A 1 410 ? 5.082 -9.977 11.203 1 98.94 410 CYS A O 1
ATOM 3120 N N . ALA A 1 411 ? 3.258 -9.234 12.188 1 98.94 411 ALA A N 1
ATOM 3121 C CA . ALA A 1 411 ? 2.572 -10.523 12.156 1 98.94 411 ALA A CA 1
ATOM 3122 C C . ALA A 1 411 ? 1.266 -10.43 11.375 1 98.94 411 ALA A C 1
ATOM 3124 O O . ALA A 1 411 ? 0.343 -9.719 11.773 1 98.94 411 ALA A O 1
ATOM 3125 N N . GLY A 1 412 ? 1.207 -11.086 10.234 1 98.88 412 GLY A N 1
ATOM 3126 C CA . GLY A 1 412 ? 0.02 -11.094 9.391 1 98.88 412 GLY A CA 1
ATOM 3127 C C . GLY A 1 412 ? -0.704 -12.43 9.398 1 98.88 412 GLY A C 1
ATOM 3128 O O . GLY A 1 412 ? -0.128 -13.453 9.031 1 98.88 412 GLY A O 1
ATOM 3129 N N . SER A 1 413 ? -1.982 -12.422 9.758 1 98.31 413 SER A N 1
ATOM 3130 C CA . SER A 1 413 ? -2.758 -13.656 9.844 1 98.31 413 SER A CA 1
ATOM 3131 C C . SER A 1 413 ? -3.713 -13.789 8.664 1 98.31 413 SER A C 1
ATOM 3133 O O . SER A 1 413 ? -3.689 -12.977 7.742 1 98.31 413 SER A O 1
ATOM 3135 N N . HIS A 1 414 ? -4.59 -14.812 8.648 1 97.62 414 HIS A N 1
ATOM 3136 C CA . HIS A 1 414 ? -5.637 -15.078 7.668 1 97.62 414 HIS A CA 1
ATOM 3137 C C . HIS A 1 414 ? -5.078 -15.07 6.25 1 97.62 414 HIS A C 1
ATOM 3139 O O . HIS A 1 414 ? -5.594 -14.367 5.375 1 97.62 414 HIS A O 1
ATOM 3145 N N . VAL A 1 415 ? -4.109 -15.883 6.082 1 98.25 415 VAL A N 1
ATOM 3146 C CA . VAL A 1 415 ? -3.383 -15.867 4.816 1 98.25 415 VAL A CA 1
ATOM 3147 C C . VAL A 1 415 ? -4.008 -16.859 3.846 1 98.25 415 VAL A C 1
ATOM 3149 O O . VAL A 1 415 ? -4.594 -17.859 4.27 1 98.25 415 VAL A O 1
ATOM 3152 N N . GLY A 1 416 ? -3.922 -16.547 2.5 1 98.19 416 GLY A N 1
ATOM 3153 C CA . GLY A 1 416 ? -4.203 -17.516 1.442 1 98.19 416 GLY A CA 1
ATOM 3154 C C . GLY A 1 416 ? -5.68 -17.828 1.305 1 98.19 416 GLY A C 1
ATOM 3155 O O . GLY A 1 416 ? -6.52 -17.219 1.97 1 98.19 416 GLY A O 1
ATOM 3156 N N . VAL A 1 417 ? -6.035 -18.781 0.466 1 98.19 417 VAL A N 1
ATOM 3157 C CA . VAL A 1 417 ? -7.418 -19.156 0.199 1 98.19 417 VAL A CA 1
ATOM 3158 C C . VAL A 1 417 ? -7.934 -20.047 1.33 1 98.19 417 VAL A C 1
ATOM 3160 O O . VAL A 1 417 ? -9.141 -20.25 1.466 1 98.19 417 VAL A O 1
ATOM 3163 N N . SER A 1 418 ? -7.027 -20.422 2.166 1 96.75 418 SER A N 1
ATOM 3164 C CA . SER A 1 418 ? -7.355 -21.344 3.248 1 96.75 418 SER A CA 1
ATOM 3165 C C . SER A 1 418 ? -8.227 -20.672 4.301 1 96.75 418 SER A C 1
ATOM 3167 O O . SER A 1 418 ? -8.797 -21.344 5.164 1 96.75 418 SER A O 1
ATOM 3169 N N . ILE A 1 419 ? -8.312 -19.344 4.242 1 95.44 419 ILE A N 1
ATOM 3170 C CA . ILE A 1 419 ? -9.219 -18.672 5.164 1 95.44 419 ILE A CA 1
ATOM 3171 C C . ILE A 1 419 ? -10.664 -19.047 4.84 1 95.44 419 ILE A C 1
ATOM 3173 O O . ILE A 1 419 ? -11.531 -19.016 5.715 1 95.44 419 ILE A O 1
ATOM 3177 N N . GLY A 1 420 ? -10.984 -19.297 3.535 1 95.44 420 GLY A N 1
ATOM 3178 C CA . GLY A 1 420 ? -12.242 -19.938 3.184 1 95.44 420 GLY A CA 1
ATOM 3179 C C . GLY A 1 420 ? -13.359 -18.953 2.887 1 95.44 420 GLY A C 1
ATOM 3180 O O . GLY A 1 420 ? -13.195 -18.062 2.059 1 95.44 420 GLY A O 1
ATOM 3181 N N . GLU A 1 421 ? -14.367 -19 3.684 1 94.81 421 GLU A N 1
ATOM 3182 C CA . GLU A 1 421 ? -15.68 -18.422 3.396 1 94.81 421 GLU A CA 1
ATOM 3183 C C . GLU A 1 421 ? -15.633 -16.906 3.393 1 94.81 421 GLU A C 1
ATOM 3185 O O . GLU A 1 421 ? -16.438 -16.25 2.727 1 94.81 421 GLU A O 1
ATOM 3190 N N . ASP A 1 422 ? -14.641 -16.297 4.031 1 93.44 422 ASP A N 1
ATOM 3191 C CA . ASP A 1 422 ? -14.555 -14.852 4.113 1 93.44 422 ASP A CA 1
ATOM 3192 C C . ASP A 1 422 ? -14.344 -14.234 2.732 1 93.44 422 ASP A C 1
ATOM 3194 O O . ASP A 1 422 ? -14.75 -13.094 2.482 1 93.44 422 ASP A O 1
ATOM 3198 N N . GLY A 1 423 ? -13.586 -14.984 1.875 1 95.56 423 GLY A N 1
ATOM 3199 C CA . GLY A 1 423 ? -13.5 -14.57 0.485 1 95.56 423 GLY A CA 1
ATOM 3200 C C . GLY A 1 423 ? -12.242 -13.781 0.171 1 95.56 423 GLY A C 1
ATOM 3201 O O . GLY A 1 423 ? -11.383 -13.602 1.036 1 95.56 423 GLY A O 1
ATOM 3202 N N . PRO A 1 424 ? -12.133 -13.344 -1.05 1 96.5 424 PRO A N 1
ATOM 3203 C CA . PRO A 1 424 ? -10.859 -12.875 -1.614 1 96.5 424 PRO A CA 1
ATOM 3204 C C . PRO A 1 424 ? -10.367 -11.586 -0.963 1 96.5 424 PRO A C 1
ATOM 3206 O O . PRO A 1 424 ? -9.156 -11.383 -0.824 1 96.5 424 PRO A O 1
ATOM 3209 N N . SER A 1 425 ? -11.281 -10.703 -0.542 1 97.06 425 SER A N 1
ATOM 3210 C CA . SER A 1 425 ? -10.859 -9.43 0.023 1 97.06 425 SER A CA 1
ATOM 3211 C C . SER A 1 425 ? -10.07 -9.625 1.314 1 97.06 425 SER A C 1
ATOM 3213 O O . SER A 1 425 ? -9.352 -8.727 1.75 1 97.06 425 SER A O 1
ATOM 3215 N N . GLN A 1 426 ? -10.227 -10.773 1.989 1 97.44 426 GLN A N 1
ATOM 3216 C CA . GLN A 1 426 ? -9.555 -11.047 3.256 1 97.44 426 GLN A CA 1
ATOM 3217 C C . GLN A 1 426 ? -8.352 -11.961 3.053 1 97.44 426 GLN A C 1
ATOM 3219 O O . GLN A 1 426 ? -7.598 -12.219 3.992 1 97.44 426 GLN A O 1
ATOM 3224 N N . MET A 1 427 ? -8.188 -12.5 1.874 1 98.06 427 MET A N 1
ATOM 3225 C CA . MET A 1 427 ? -7.164 -13.508 1.6 1 98.06 427 MET A CA 1
ATOM 3226 C C . MET A 1 427 ? -5.82 -12.852 1.292 1 98.06 427 MET A C 1
ATOM 3228 O O . MET A 1 427 ? -5.684 -12.148 0.289 1 98.06 427 MET A O 1
ATOM 3232 N N . GLY A 1 428 ? -4.809 -13.031 2.23 1 98.12 428 GLY A N 1
ATOM 3233 C CA . GLY A 1 428 ? -3.457 -12.578 1.945 1 98.12 428 GLY A CA 1
ATOM 3234 C C . GLY A 1 428 ? -2.752 -13.422 0.9 1 98.12 428 GLY A C 1
ATOM 3235 O O . GLY A 1 428 ? -2.184 -14.469 1.221 1 98.12 428 GLY A O 1
ATOM 3236 N N . LEU A 1 429 ? -2.729 -12.984 -0.391 1 98.62 429 LEU A N 1
ATOM 3237 C CA . LEU A 1 429 ? -2.16 -13.742 -1.5 1 98.62 429 LEU A CA 1
ATOM 3238 C C . LEU A 1 429 ? -1.021 -12.969 -2.158 1 98.62 429 LEU A C 1
ATOM 3240 O O . LEU A 1 429 ? -0.442 -13.43 -3.145 1 98.62 429 LEU A O 1
ATOM 3244 N N . GLU A 1 430 ? -0.744 -11.75 -1.61 1 98.25 430 GLU A N 1
ATOM 3245 C CA . GLU A 1 430 ? 0.32 -10.891 -2.117 1 98.25 430 GLU A CA 1
ATOM 3246 C C . GLU A 1 430 ? 1.343 -10.578 -1.028 1 98.25 430 GLU A C 1
ATOM 3248 O O . GLU A 1 430 ? 2.355 -9.922 -1.289 1 98.25 430 GLU A O 1
ATOM 3253 N N . ASP A 1 431 ? 1.089 -11.102 0.179 1 98.62 431 ASP A N 1
ATOM 3254 C CA . ASP A 1 431 ? 1.778 -10.664 1.39 1 98.62 431 ASP A CA 1
ATOM 3255 C C . ASP A 1 431 ? 3.236 -11.125 1.386 1 98.62 431 ASP A C 1
ATOM 3257 O O . ASP A 1 431 ? 4.133 -10.352 1.737 1 98.62 431 ASP A O 1
ATOM 3261 N N . ILE A 1 432 ? 3.523 -12.375 0.944 1 98.81 432 ILE A N 1
ATOM 3262 C CA . ILE A 1 432 ? 4.906 -12.836 0.873 1 98.81 432 ILE A CA 1
ATOM 3263 C C . ILE A 1 432 ? 5.695 -11.953 -0.092 1 98.81 432 ILE A C 1
ATOM 3265 O O . ILE A 1 432 ? 6.801 -11.516 0.225 1 98.81 432 ILE A O 1
ATOM 3269 N N . ALA A 1 433 ? 5.09 -11.688 -1.252 1 98.62 433 ALA A N 1
ATOM 3270 C CA . ALA A 1 433 ? 5.75 -10.844 -2.25 1 98.62 433 ALA A CA 1
ATOM 3271 C C . ALA A 1 433 ? 6.07 -9.469 -1.68 1 98.62 433 ALA A C 1
ATOM 3273 O O . ALA A 1 433 ? 7.172 -8.945 -1.875 1 98.62 433 ALA A O 1
ATOM 3274 N N . LEU A 1 434 ? 5.113 -8.875 -0.989 1 98.56 434 LEU A N 1
ATOM 3275 C CA . LEU A 1 434 ? 5.289 -7.555 -0.4 1 98.56 434 LEU A CA 1
ATOM 3276 C C . LEU A 1 434 ? 6.48 -7.539 0.553 1 98.56 434 LEU A C 1
ATOM 3278 O O . LEU A 1 434 ? 7.371 -6.695 0.424 1 98.56 434 LEU A O 1
ATOM 3282 N N . PHE A 1 435 ? 6.57 -8.461 1.429 1 98.81 435 PHE A N 1
ATOM 3283 C CA . PHE A 1 435 ? 7.574 -8.414 2.482 1 98.81 435 PHE A CA 1
ATOM 3284 C C . PHE A 1 435 ? 8.93 -8.891 1.963 1 98.81 435 PHE A C 1
ATOM 3286 O O . PHE A 1 435 ? 9.977 -8.445 2.436 1 98.81 435 PHE A O 1
ATOM 3293 N N . ARG A 1 436 ? 8.945 -9.805 0.979 1 98.62 436 ARG A N 1
ATOM 3294 C CA . ARG A 1 436 ? 10.219 -10.227 0.398 1 98.62 436 ARG A CA 1
ATOM 3295 C C . ARG A 1 436 ? 10.883 -9.07 -0.344 1 98.62 436 ARG A C 1
ATOM 3297 O O . ARG A 1 436 ? 12.109 -9.008 -0.437 1 98.62 436 ARG A O 1
ATOM 3304 N N . THR A 1 437 ? 10.062 -8.188 -0.86 1 97.75 437 THR A N 1
ATOM 3305 C CA . THR A 1 437 ? 10.625 -7.09 -1.648 1 97.75 437 THR A CA 1
ATOM 3306 C C . THR A 1 437 ? 11.328 -6.078 -0.749 1 97.75 437 THR A C 1
ATOM 3308 O O . THR A 1 437 ? 12.148 -5.289 -1.219 1 97.75 437 THR A O 1
ATOM 3311 N N . ILE A 1 438 ? 11.078 -6.055 0.539 1 97.62 438 ILE A N 1
ATOM 3312 C CA . ILE A 1 438 ? 11.688 -5.141 1.494 1 97.62 438 ILE A CA 1
ATOM 3313 C C . ILE A 1 438 ? 13.148 -5.539 1.73 1 97.62 438 ILE A C 1
ATOM 3315 O O . ILE A 1 438 ? 13.43 -6.656 2.168 1 97.62 438 ILE A O 1
ATOM 3319 N N . PRO A 1 439 ? 14.078 -4.656 1.431 1 96.5 439 PRO A N 1
ATOM 3320 C CA . PRO A 1 439 ? 15.484 -5.031 1.607 1 96.5 439 PRO A CA 1
ATOM 3321 C C . PRO A 1 439 ? 15.828 -5.367 3.057 1 96.5 439 PRO A C 1
ATOM 3323 O O . PRO A 1 439 ? 15.414 -4.656 3.975 1 96.5 439 PRO A O 1
ATOM 3326 N N . GLY A 1 440 ? 16.453 -6.457 3.258 1 94.56 440 GLY A N 1
ATOM 3327 C CA . GLY A 1 440 ? 16.953 -6.844 4.57 1 94.56 440 GLY A CA 1
ATOM 3328 C C . GLY A 1 440 ? 15.891 -7.496 5.441 1 94.56 440 GLY A C 1
ATOM 3329 O O . GLY A 1 440 ? 16.156 -7.867 6.582 1 94.56 440 GLY A O 1
ATOM 3330 N N . SER A 1 441 ? 14.711 -7.688 4.918 1 98.06 441 SER A N 1
ATOM 3331 C CA . SER A 1 441 ? 13.633 -8.25 5.723 1 98.06 441 SER A CA 1
ATOM 3332 C C . SER A 1 441 ? 13.812 -9.75 5.918 1 98.06 441 SER A C 1
ATOM 3334 O O . SER A 1 441 ? 14.594 -10.383 5.199 1 98.06 441 SER A O 1
ATOM 3336 N N . ILE A 1 442 ? 13.211 -10.266 6.961 1 98.81 442 ILE A N 1
ATOM 3337 C CA . ILE A 1 442 ? 13.055 -11.695 7.215 1 98.81 442 ILE A CA 1
ATOM 3338 C C . ILE A 1 442 ? 11.594 -12.094 7.082 1 98.81 442 ILE A C 1
ATOM 3340 O O . ILE A 1 442 ? 10.703 -11.398 7.59 1 98.81 442 ILE A O 1
ATOM 3344 N N . VAL A 1 443 ? 11.328 -13.133 6.344 1 98.94 443 VAL A N 1
ATOM 3345 C CA . VAL A 1 443 ? 9.961 -13.609 6.152 1 98.94 443 VAL A CA 1
ATOM 3346 C C . VAL A 1 443 ? 9.828 -15.031 6.699 1 98.94 443 VAL A C 1
ATOM 3348 O O . VAL A 1 443 ? 10.352 -15.977 6.113 1 98.94 443 VAL A O 1
ATOM 3351 N N . PHE A 1 444 ? 9.117 -15.195 7.832 1 98.94 444 PHE A N 1
ATOM 3352 C CA . PHE A 1 444 ? 8.805 -16.484 8.43 1 98.94 444 PHE A CA 1
ATOM 3353 C C . PHE A 1 444 ? 7.461 -17 7.934 1 98.94 444 PHE A C 1
ATOM 3355 O O . PHE A 1 444 ? 6.512 -16.234 7.785 1 98.94 444 PHE A O 1
ATOM 3362 N N . TYR A 1 445 ? 7.398 -18.25 7.629 1 98.88 445 TYR A N 1
ATOM 3363 C CA . TYR A 1 445 ? 6.125 -18.922 7.367 1 98.88 445 TYR A CA 1
ATOM 3364 C C . TYR A 1 445 ? 6.023 -20.219 8.148 1 98.88 445 TYR A C 1
ATOM 3366 O O . TYR A 1 445 ? 6.109 -21.312 7.57 1 98.88 445 TYR A O 1
ATOM 3374 N N . PRO A 1 446 ? 5.762 -20.109 9.469 1 98.75 446 PRO A N 1
ATOM 3375 C CA . PRO A 1 446 ? 5.742 -21.281 10.344 1 98.75 446 PRO A CA 1
ATOM 3376 C C . PRO A 1 446 ? 4.605 -22.25 10.016 1 98.75 446 PRO A C 1
ATOM 3378 O O . PRO A 1 446 ? 3.484 -21.812 9.734 1 98.75 446 PRO A O 1
ATOM 3381 N N . THR A 1 447 ? 4.902 -23.5 10.141 1 97.56 447 THR A N 1
ATOM 3382 C CA . THR A 1 447 ? 3.973 -24.531 9.695 1 97.56 447 THR A CA 1
ATOM 3383 C C . THR A 1 447 ? 3.061 -24.969 10.844 1 97.56 447 THR A C 1
ATOM 3385 O O . THR A 1 447 ? 1.91 -25.344 10.617 1 97.56 447 THR A O 1
ATOM 3388 N N . ASP A 1 448 ? 3.549 -25.016 12.062 1 98.5 448 ASP A N 1
ATOM 3389 C CA . ASP A 1 448 ? 2.732 -25.453 13.195 1 98.5 448 ASP A CA 1
ATOM 3390 C C . ASP A 1 448 ? 2.936 -24.547 14.406 1 98.5 448 ASP A C 1
ATOM 3392 O O . ASP A 1 448 ? 3.547 -23.484 14.289 1 98.5 448 ASP A O 1
ATOM 3396 N N . ALA A 1 449 ? 2.363 -24.922 15.547 1 98.75 449 ALA A N 1
ATOM 3397 C CA . ALA A 1 449 ? 2.346 -24.078 16.734 1 98.75 449 ALA A CA 1
ATOM 3398 C C . ALA A 1 449 ? 3.756 -23.859 17.281 1 98.75 449 ALA A C 1
ATOM 3400 O O . ALA A 1 449 ? 4.117 -22.734 17.641 1 98.75 449 ALA A O 1
ATOM 3401 N N . VAL A 1 450 ? 4.574 -24.922 17.328 1 98.81 450 VAL A N 1
ATOM 3402 C CA . VAL A 1 450 ? 5.938 -24.828 17.844 1 98.81 450 VAL A CA 1
ATOM 3403 C C . VAL A 1 450 ? 6.758 -23.875 16.953 1 98.81 450 VAL A C 1
ATOM 3405 O O . VAL A 1 450 ? 7.43 -22.984 17.453 1 98.81 450 VAL A O 1
ATOM 3408 N N . ALA A 1 451 ? 6.68 -24.078 15.656 1 98.81 451 ALA A N 1
ATOM 3409 C CA . ALA A 1 451 ? 7.391 -23.234 14.711 1 98.81 451 ALA A CA 1
ATOM 3410 C C . ALA A 1 451 ? 6.949 -21.781 14.844 1 98.81 451 ALA A C 1
ATOM 3412 O O . ALA A 1 451 ? 7.766 -20.859 14.719 1 98.81 451 ALA A O 1
ATOM 3413 N N . ALA A 1 452 ? 5.684 -21.547 15.055 1 98.88 452 ALA A N 1
ATOM 3414 C CA . ALA A 1 452 ? 5.16 -20.188 15.172 1 98.88 452 ALA A CA 1
ATOM 3415 C C . ALA A 1 452 ? 5.73 -19.484 16.406 1 98.88 452 ALA A C 1
ATOM 3417 O O . ALA A 1 452 ? 6.113 -18.312 16.328 1 98.88 452 ALA A O 1
ATOM 3418 N N . GLU A 1 453 ? 5.711 -20.188 17.531 1 98.81 453 GLU A N 1
ATOM 3419 C CA . GLU A 1 453 ? 6.297 -19.594 18.719 1 98.81 453 GLU A CA 1
ATOM 3420 C C . GLU A 1 453 ? 7.777 -19.281 18.516 1 98.81 453 GLU A C 1
ATOM 3422 O O . GLU A 1 453 ? 8.258 -18.219 18.906 1 98.81 453 GLU A O 1
ATOM 3427 N N . ARG A 1 454 ? 8.508 -20.234 17.906 1 98.75 454 ARG A N 1
ATOM 3428 C CA . ARG A 1 454 ? 9.938 -20.047 17.688 1 98.75 454 ARG A CA 1
ATOM 3429 C C . ARG A 1 454 ? 10.195 -18.906 16.703 1 98.75 454 ARG A C 1
ATOM 3431 O O . ARG A 1 454 ? 11.141 -18.141 16.891 1 98.75 454 ARG A O 1
ATOM 3438 N N . ALA A 1 455 ? 9.414 -18.797 15.625 1 98.88 455 ALA A N 1
ATOM 3439 C CA . ALA A 1 455 ? 9.531 -17.688 14.695 1 98.88 455 ALA A CA 1
ATOM 3440 C C . ALA A 1 455 ? 9.359 -16.344 15.414 1 98.88 455 ALA A C 1
ATOM 3442 O O . ALA A 1 455 ? 10.086 -15.391 15.141 1 98.88 455 ALA A O 1
ATOM 3443 N N . THR A 1 456 ? 8.383 -16.281 16.312 1 98.94 456 THR A N 1
ATOM 3444 C CA . THR A 1 456 ? 8.102 -15.055 17.078 1 98.94 456 THR A CA 1
ATOM 3445 C C . THR A 1 456 ? 9.281 -14.695 17.969 1 98.94 456 THR A C 1
ATOM 3447 O O . THR A 1 456 ? 9.68 -13.531 18.031 1 98.94 456 THR A O 1
ATOM 3450 N N . GLU A 1 457 ? 9.82 -15.688 18.641 1 98.81 457 GLU A N 1
ATOM 3451 C CA . GLU A 1 457 ? 10.984 -15.484 19.484 1 98.81 457 GLU A CA 1
ATOM 3452 C C . GLU A 1 457 ? 12.188 -15.016 18.672 1 98.81 457 GLU A C 1
ATOM 3454 O O . GLU A 1 457 ? 12.898 -14.094 19.078 1 98.81 457 GLU A O 1
ATOM 3459 N N . LEU A 1 458 ? 12.43 -15.703 17.547 1 98.81 458 LEU A N 1
ATOM 3460 C CA . LEU A 1 458 ? 13.539 -15.344 16.672 1 98.81 458 LEU A CA 1
ATOM 3461 C C . LEU A 1 458 ? 13.391 -13.914 16.156 1 98.81 458 LEU A C 1
ATOM 3463 O O . LEU A 1 458 ? 14.367 -13.164 16.094 1 98.81 458 LEU A O 1
ATOM 3467 N N . ALA A 1 459 ? 12.18 -13.523 15.789 1 98.88 459 ALA A N 1
ATOM 3468 C CA . ALA A 1 459 ? 11.93 -12.164 15.32 1 98.88 459 ALA A CA 1
ATOM 3469 C C . ALA A 1 459 ? 12.305 -11.141 16.391 1 98.88 459 ALA A C 1
ATOM 3471 O O . ALA A 1 459 ? 12.938 -10.125 16.078 1 98.88 459 ALA A O 1
ATOM 3472 N N . ALA A 1 460 ? 11.922 -11.391 17.641 1 98.81 460 ALA A N 1
ATOM 3473 C CA . ALA A 1 460 ? 12.219 -10.477 18.734 1 98.81 460 ALA A CA 1
ATOM 3474 C C . ALA A 1 460 ? 13.727 -10.312 18.922 1 98.81 460 ALA A C 1
ATOM 3476 O O . ALA A 1 460 ? 14.195 -9.258 19.344 1 98.81 460 ALA A O 1
ATOM 3477 N N . ASN A 1 461 ? 14.461 -11.328 18.594 1 98.69 461 ASN A N 1
ATOM 3478 C CA . ASN A 1 461 ? 15.891 -11.367 18.875 1 98.69 461 ASN A CA 1
ATOM 3479 C C . ASN A 1 461 ? 16.719 -11.016 17.656 1 98.69 461 ASN A C 1
ATOM 3481 O O . ASN A 1 461 ? 17.938 -11.266 17.625 1 98.69 461 ASN A O 1
ATOM 3485 N N . THR A 1 462 ? 16.125 -10.516 16.625 1 98.44 462 THR A N 1
ATOM 3486 C CA . THR A 1 462 ? 16.812 -10.125 15.398 1 98.44 462 THR A CA 1
ATOM 3487 C C . THR A 1 462 ? 16.469 -8.688 15.016 1 98.44 462 THR A C 1
ATOM 3489 O O . THR A 1 462 ? 15.297 -8.305 15.008 1 98.44 462 THR A O 1
ATOM 3492 N N . ARG A 1 463 ? 17.484 -7.875 14.719 1 97.75 463 ARG A N 1
ATOM 3493 C CA . ARG A 1 463 ? 17.25 -6.5 14.297 1 97.75 463 ARG A CA 1
ATOM 3494 C C . ARG A 1 463 ? 16.734 -6.449 12.859 1 97.75 463 ARG A C 1
ATOM 3496 O O . ARG A 1 463 ? 17.125 -7.277 12.031 1 97.75 463 ARG A O 1
ATOM 3503 N N . GLY A 1 464 ? 15.922 -5.438 12.516 1 98.12 464 GLY A N 1
ATOM 3504 C CA . GLY A 1 464 ? 15.383 -5.254 11.18 1 98.12 464 GLY A CA 1
ATOM 3505 C C . GLY A 1 464 ? 13.891 -5.523 11.094 1 98.12 464 GLY A C 1
ATOM 3506 O O . GLY A 1 464 ? 13.219 -5.656 12.117 1 98.12 464 GLY A O 1
ATOM 3507 N N . ILE A 1 465 ? 13.383 -5.547 9.93 1 98.81 465 ILE A N 1
ATOM 3508 C CA . ILE A 1 465 ? 11.969 -5.801 9.68 1 98.81 465 ILE A CA 1
ATOM 3509 C C . ILE A 1 465 ? 11.734 -7.301 9.508 1 98.81 465 ILE A C 1
ATOM 3511 O O . ILE A 1 465 ? 12.414 -7.953 8.711 1 98.81 465 ILE A O 1
ATOM 3515 N N . ALA A 1 466 ? 10.875 -7.871 10.289 1 98.94 466 ALA A N 1
ATOM 3516 C CA . ALA A 1 466 ? 10.492 -9.273 10.18 1 98.94 466 ALA A CA 1
ATOM 3517 C C . ALA A 1 466 ? 8.992 -9.422 9.93 1 98.94 466 ALA A C 1
ATOM 3519 O O . ALA A 1 466 ? 8.195 -8.625 10.438 1 98.94 466 ALA A O 1
ATOM 3520 N N . PHE A 1 467 ? 8.641 -10.336 9.125 1 98.94 467 PHE A N 1
ATOM 3521 C CA . PHE A 1 467 ? 7.254 -10.703 8.859 1 98.94 467 PHE A CA 1
ATOM 3522 C C . PHE A 1 467 ? 6.988 -12.148 9.273 1 98.94 467 PHE A C 1
ATOM 3524 O O . PHE A 1 467 ? 7.699 -13.062 8.852 1 98.94 467 PHE A O 1
ATOM 3531 N N . ILE A 1 468 ? 6.02 -12.336 10.109 1 98.94 468 ILE A N 1
ATOM 3532 C CA . ILE A 1 468 ? 5.562 -13.656 10.539 1 98.94 468 ILE A CA 1
ATOM 3533 C C . ILE A 1 468 ? 4.195 -13.953 9.922 1 98.94 468 ILE A C 1
ATOM 3535 O O . ILE A 1 468 ? 3.191 -13.359 10.328 1 98.94 468 ILE A O 1
ATOM 3539 N N . ARG A 1 469 ? 4.176 -14.836 8.977 1 98.94 469 ARG A N 1
ATOM 3540 C CA . ARG A 1 469 ? 2.951 -15.203 8.266 1 98.94 469 ARG A CA 1
ATOM 3541 C C . ARG A 1 469 ? 2.211 -16.328 8.992 1 98.94 469 ARG A C 1
ATOM 3543 O O . ARG A 1 469 ? 2.76 -17.406 9.195 1 98.94 469 ARG A O 1
ATOM 3550 N N . THR A 1 470 ? 0.974 -16.094 9.445 1 98.75 470 THR A N 1
ATOM 3551 C CA . THR A 1 470 ? 0.225 -17.094 10.195 1 98.75 470 THR A CA 1
ATOM 3552 C C . THR A 1 470 ? -1.128 -17.359 9.547 1 98.75 470 THR A C 1
ATOM 3554 O O . THR A 1 470 ? -1.627 -16.547 8.773 1 98.75 470 THR A O 1
ATOM 3557 N N . GLY A 1 471 ? -1.661 -18.562 9.812 1 97.56 471 GLY A N 1
ATOM 3558 C CA . GLY A 1 471 ? -2.9 -18.969 9.172 1 97.56 471 GLY A CA 1
ATOM 3559 C C . GLY A 1 471 ? -4.059 -19.109 10.141 1 97.56 471 GLY A C 1
ATOM 3560 O O . GLY A 1 471 ? -3.852 -19.188 11.352 1 97.56 471 GLY A O 1
ATOM 3561 N N . ARG A 1 472 ? -5.238 -19.156 9.617 1 96.5 472 ARG A N 1
ATOM 3562 C CA . ARG A 1 472 ? -6.469 -19.281 10.391 1 96.5 472 ARG A CA 1
ATOM 3563 C C . ARG A 1 472 ? -6.734 -20.734 10.758 1 96.5 472 ARG A C 1
ATOM 3565 O O . ARG A 1 472 ? -7.09 -21.047 11.898 1 96.5 472 ARG A O 1
ATOM 3572 N N . PRO A 1 473 ? -6.574 -21.703 9.859 1 96.06 473 PRO A N 1
ATOM 3573 C CA . PRO A 1 473 ? -6.914 -23.094 10.172 1 96.06 473 PRO A CA 1
ATOM 3574 C C . PRO A 1 473 ? -6.039 -23.688 11.281 1 96.06 473 PRO A C 1
ATOM 3576 O O . PRO A 1 473 ? -4.844 -23.391 11.352 1 96.06 473 PRO A O 1
ATOM 3579 N N . ALA A 1 474 ? -6.668 -24.516 12.086 1 97.25 474 ALA A N 1
ATOM 3580 C CA . ALA A 1 474 ? -5.898 -25.312 13.039 1 97.25 474 ALA A CA 1
ATOM 3581 C C . ALA A 1 474 ? -5.219 -26.484 12.352 1 97.25 474 ALA A C 1
ATOM 3583 O O . ALA A 1 474 ? -5.855 -27.234 11.602 1 97.25 474 ALA A O 1
ATOM 3584 N N . CYS A 1 475 ? -3.922 -26.531 12.484 1 96.5 475 CYS A N 1
ATOM 3585 C CA . CYS A 1 475 ? -3.139 -27.609 11.891 1 96.5 475 CYS A CA 1
ATOM 3586 C C . CYS A 1 475 ? -2.438 -28.438 12.961 1 96.5 475 CYS A C 1
ATOM 3588 O O . CYS A 1 475 ? -2.164 -27.938 14.055 1 96.5 475 CYS A O 1
ATOM 3590 N N . PRO A 1 476 ? -2.227 -29.719 12.719 1 97.88 476 PRO A N 1
ATOM 3591 C CA . PRO A 1 476 ? -1.566 -30.578 13.719 1 97.88 476 PRO A CA 1
ATOM 3592 C C . PRO A 1 476 ? -0.145 -30.109 14.031 1 97.88 476 PRO A C 1
ATOM 3594 O O . PRO A 1 476 ? 0.586 -29.688 13.133 1 97.88 476 PRO A O 1
ATOM 3597 N N . VAL A 1 477 ? 0.205 -30.203 15.289 1 98.62 477 VAL A N 1
ATOM 3598 C CA . VAL A 1 477 ? 1.582 -29.984 15.727 1 98.62 477 VAL A CA 1
ATOM 3599 C C . VAL A 1 477 ? 2.461 -31.141 15.234 1 98.62 477 VAL A C 1
ATOM 3601 O O . VAL A 1 477 ? 2.164 -32.312 15.484 1 98.62 477 VAL A O 1
ATOM 3604 N N . ILE A 1 478 ? 3.514 -30.828 14.555 1 98.44 478 ILE A N 1
ATOM 3605 C CA . ILE A 1 478 ? 4.336 -31.891 13.992 1 98.44 478 ILE A CA 1
ATOM 3606 C C . ILE A 1 478 ? 5.75 -31.812 14.562 1 98.44 478 ILE A C 1
ATOM 3608 O O . ILE A 1 478 ? 6.547 -32.719 14.398 1 98.44 478 ILE A O 1
ATOM 3612 N N . TYR A 1 479 ? 6.141 -30.703 15.227 1 98.56 479 TYR A N 1
ATOM 3613 C CA . TYR A 1 479 ? 7.473 -30.531 15.797 1 98.56 479 TYR A CA 1
ATOM 3614 C C . TYR A 1 479 ? 7.434 -30.688 17.312 1 98.56 479 TYR A C 1
ATOM 3616 O O . TYR A 1 479 ? 6.48 -30.266 17.969 1 98.56 479 TYR A O 1
ATOM 3624 N N . GLY A 1 480 ? 8.484 -31.297 17.844 1 98.38 480 GLY A N 1
ATOM 3625 C CA . GLY A 1 480 ? 8.641 -31.344 19.297 1 98.38 480 GLY A CA 1
ATOM 3626 C C . GLY A 1 480 ? 8.898 -29.969 19.906 1 98.38 480 GLY A C 1
ATOM 3627 O O . GLY A 1 480 ? 9.453 -29.094 19.25 1 98.38 480 GLY A O 1
ATOM 3628 N N . ASN A 1 481 ? 8.531 -29.812 21.141 1 98.12 481 ASN A N 1
ATOM 3629 C CA . ASN A 1 481 ? 8.633 -28.531 21.828 1 98.12 481 ASN A CA 1
ATOM 3630 C C . ASN A 1 481 ? 10.078 -28.047 21.906 1 98.12 481 ASN A C 1
ATOM 3632 O O . ASN A 1 481 ? 10.336 -26.859 22.031 1 98.12 481 ASN A O 1
ATOM 3636 N N . ASP A 1 482 ? 11.047 -28.984 21.781 1 97.31 482 ASP A N 1
ATOM 3637 C CA . ASP A 1 482 ? 12.461 -28.625 21.891 1 97.31 482 ASP A CA 1
ATOM 3638 C C . ASP A 1 482 ? 13.109 -28.5 20.516 1 97.31 482 ASP A C 1
ATOM 3640 O O . ASP A 1 482 ? 14.328 -28.312 20.406 1 97.31 482 ASP A O 1
ATOM 3644 N N . GLU A 1 483 ? 12.25 -28.641 19.469 1 97.88 483 GLU A N 1
ATOM 3645 C CA . GLU A 1 483 ? 12.797 -28.531 18.125 1 97.88 483 GLU A CA 1
ATOM 3646 C C . GLU A 1 483 ? 13.508 -27.203 17.922 1 97.88 483 GLU A C 1
ATOM 3648 O O . GLU A 1 483 ? 12.992 -26.156 18.312 1 97.88 483 GLU A O 1
ATOM 3653 N N . LYS A 1 484 ? 14.734 -27.219 17.375 1 97.56 484 LYS A N 1
ATOM 3654 C CA . LYS A 1 484 ? 15.508 -26 17.141 1 97.56 484 LYS A CA 1
ATOM 3655 C C . LYS A 1 484 ? 15.172 -25.406 15.773 1 97.56 484 LYS A C 1
ATOM 3657 O O . LYS A 1 484 ? 15.078 -26.125 14.773 1 97.56 484 LYS A O 1
ATOM 3662 N N . PHE A 1 485 ? 14.898 -24.156 15.758 1 98.44 485 PHE A N 1
ATOM 3663 C CA . PHE A 1 485 ? 14.648 -23.406 14.539 1 98.44 485 PHE A CA 1
ATOM 3664 C C . PHE A 1 485 ? 15.656 -22.281 14.375 1 98.44 485 PHE A C 1
ATOM 3666 O O . PHE A 1 485 ? 16.062 -21.641 15.352 1 98.44 485 PHE A O 1
ATOM 3673 N N . GLU A 1 486 ? 16.156 -22.078 13.211 1 98.56 486 GLU A N 1
ATOM 3674 C CA . GLU A 1 486 ? 17.109 -21.031 12.867 1 98.56 486 GLU A CA 1
ATOM 3675 C C . GLU A 1 486 ? 16.672 -20.297 11.602 1 98.56 486 GLU A C 1
ATOM 3677 O O . GLU A 1 486 ? 16.156 -20.906 10.664 1 98.56 486 GLU A O 1
ATOM 3682 N N . ILE A 1 487 ? 16.906 -18.969 11.555 1 98.69 487 ILE A N 1
ATOM 3683 C CA . ILE A 1 487 ? 16.625 -18.172 10.367 1 98.69 487 ILE A CA 1
ATOM 3684 C C . ILE A 1 487 ? 17.438 -18.703 9.188 1 98.69 487 ILE A C 1
ATOM 3686 O O . ILE A 1 487 ? 18.641 -18.891 9.297 1 98.69 487 ILE A O 1
ATOM 3690 N N . GLY A 1 488 ? 16.781 -18.984 8.086 1 98.62 488 GLY A N 1
ATOM 3691 C CA . GLY A 1 488 ? 17.453 -19.422 6.871 1 98.62 488 GLY A CA 1
ATOM 3692 C C . GLY A 1 488 ? 17.703 -20.922 6.836 1 98.62 488 GLY A C 1
ATOM 3693 O O . GLY A 1 488 ? 18.422 -21.422 5.961 1 98.62 488 GLY A O 1
ATOM 3694 N N . LYS A 1 489 ? 17.156 -21.625 7.77 1 98.75 489 LYS A N 1
ATOM 3695 C CA . LYS A 1 489 ? 17.312 -23.078 7.801 1 98.75 489 LYS A CA 1
ATOM 3696 C C . LYS A 1 489 ? 15.969 -23.781 7.719 1 98.75 489 LYS A C 1
ATOM 3698 O O . LYS A 1 489 ? 15.07 -23.516 8.516 1 98.75 489 LYS A O 1
ATOM 3703 N N . GLY A 1 490 ? 15.797 -24.656 6.719 1 98.69 490 GLY A N 1
ATOM 3704 C CA . GLY A 1 490 ? 14.586 -25.453 6.555 1 98.69 490 GLY A CA 1
ATOM 3705 C C . GLY A 1 490 ? 14.688 -26.828 7.191 1 98.69 490 GLY A C 1
ATOM 3706 O O . GLY A 1 490 ? 15.68 -27.141 7.852 1 98.69 490 GLY A O 1
ATOM 3707 N N . LYS A 1 491 ? 13.617 -27.594 7.027 1 98.56 491 LYS A N 1
ATOM 3708 C CA . LYS A 1 491 ? 13.547 -28.938 7.617 1 98.56 491 LYS A CA 1
ATOM 3709 C C . LYS A 1 491 ? 12.953 -29.938 6.637 1 98.56 491 LYS A C 1
ATOM 3711 O O . LYS A 1 491 ? 11.992 -29.625 5.926 1 98.56 491 LYS A O 1
ATOM 3716 N N . ILE A 1 492 ? 13.555 -31.141 6.59 1 98.62 492 ILE A N 1
ATOM 3717 C CA . ILE A 1 492 ? 12.945 -32.25 5.871 1 98.62 492 ILE A CA 1
ATOM 3718 C C . ILE A 1 492 ? 11.93 -32.969 6.77 1 98.62 492 ILE A C 1
ATOM 3720 O O . ILE A 1 492 ? 12.289 -33.5 7.816 1 98.62 492 ILE A O 1
ATOM 3724 N N . VAL A 1 493 ? 10.68 -32.969 6.383 1 98.38 493 VAL A N 1
ATOM 3725 C CA . VAL A 1 493 ? 9.641 -33.469 7.262 1 98.38 493 VAL A CA 1
ATOM 3726 C C . VAL A 1 493 ? 9.18 -34.844 6.758 1 98.38 493 VAL A C 1
ATOM 3728 O O . VAL A 1 493 ? 8.484 -35.562 7.473 1 98.38 493 VAL A O 1
ATOM 3731 N N . HIS A 1 494 ? 9.414 -35.188 5.566 1 98.25 494 HIS A N 1
ATOM 3732 C CA . HIS A 1 494 ? 9.242 -36.5 4.945 1 98.25 494 HIS A CA 1
ATOM 3733 C C . HIS A 1 494 ? 10.445 -36.844 4.078 1 98.25 494 HIS A C 1
ATOM 3735 O O . HIS A 1 494 ? 10.812 -36.094 3.18 1 98.25 494 HIS A O 1
ATOM 3741 N N . ASP A 1 495 ? 11.086 -37.969 4.348 1 97.94 495 ASP A N 1
ATOM 3742 C CA . ASP A 1 495 ? 12.297 -38.375 3.631 1 97.94 495 ASP A CA 1
ATOM 3743 C C . ASP A 1 495 ? 12.125 -39.719 2.98 1 97.94 495 ASP A C 1
ATOM 3745 O O . ASP A 1 495 ? 11.172 -40.438 3.279 1 97.94 495 ASP A O 1
ATOM 3749 N N . ALA A 1 496 ? 12.953 -39.969 2.027 1 97 496 ALA A N 1
ATOM 3750 C CA . ALA A 1 496 ? 12.945 -41.25 1.338 1 97 496 ALA A CA 1
ATOM 3751 C C . ALA A 1 496 ? 14.336 -41.594 0.806 1 97 496 ALA A C 1
ATOM 3753 O O . ALA A 1 496 ? 15.195 -40.719 0.691 1 97 496 ALA A O 1
ATOM 3754 N N . ASN A 1 497 ? 14.547 -42.875 0.531 1 94.75 497 ASN A N 1
ATOM 3755 C CA . ASN A 1 497 ? 15.844 -43.344 0.072 1 94.75 497 ASN A CA 1
ATOM 3756 C C . ASN A 1 497 ? 16.078 -43 -1.398 1 94.75 497 ASN A C 1
ATOM 3758 O O . ASN A 1 497 ? 17.156 -42.531 -1.768 1 94.75 497 ASN A O 1
ATOM 3762 N N . LYS A 1 498 ? 15.086 -43.219 -2.217 1 96.81 498 LYS A N 1
ATOM 3763 C CA . LYS A 1 498 ? 15.188 -42.906 -3.645 1 96.81 498 LYS A CA 1
ATOM 3764 C C . LYS A 1 498 ? 14.039 -42.031 -4.105 1 96.81 498 LYS A C 1
ATOM 3766 O O . LYS A 1 498 ? 13.242 -42.406 -4.961 1 96.81 498 LYS A O 1
ATOM 3771 N N . PRO A 1 499 ? 14.062 -40.875 -3.613 1 98.5 499 PRO A N 1
ATOM 3772 C CA . PRO A 1 499 ? 12.945 -39.969 -3.947 1 98.5 499 PRO A CA 1
ATOM 3773 C C . PRO A 1 499 ? 12.969 -39.531 -5.402 1 98.5 499 PRO A C 1
ATOM 3775 O O . PRO A 1 499 ? 14.047 -39.312 -5.969 1 98.5 499 PRO A O 1
ATOM 3778 N N . LYS A 1 500 ? 11.773 -39.312 -5.957 1 98.5 500 LYS A N 1
ATOM 3779 C CA . LYS A 1 500 ? 11.633 -38.906 -7.352 1 98.5 500 LYS A CA 1
ATOM 3780 C C . LYS A 1 500 ? 11.461 -37.406 -7.477 1 98.5 500 LYS A C 1
ATOM 3782 O O . LYS A 1 500 ? 11.641 -36.844 -8.555 1 98.5 500 LYS A O 1
ATOM 3787 N N . ALA A 1 501 ? 11.109 -36.75 -6.422 1 98.75 501 ALA A N 1
ATOM 3788 C CA . ALA A 1 501 ? 10.898 -35.281 -6.422 1 98.75 501 ALA A CA 1
ATOM 3789 C C . ALA A 1 501 ? 11.031 -34.719 -5.016 1 98.75 501 ALA A C 1
ATOM 3791 O O . ALA A 1 501 ? 10.805 -35.406 -4.027 1 98.75 501 ALA A O 1
ATOM 3792 N N . LEU A 1 502 ? 11.5 -33.531 -4.914 1 98.88 502 LEU A N 1
ATOM 3793 C CA . LEU A 1 502 ? 11.438 -32.719 -3.709 1 98.88 502 LEU A CA 1
ATOM 3794 C C . LEU A 1 502 ? 10.211 -31.812 -3.725 1 98.88 502 LEU A C 1
ATOM 3796 O O . LEU A 1 502 ? 10.008 -31.031 -4.668 1 98.88 502 LEU A O 1
ATOM 3800 N N . ILE A 1 503 ? 9.289 -31.922 -2.795 1 98.94 503 ILE A N 1
ATOM 3801 C CA . ILE A 1 503 ? 8.133 -31.047 -2.65 1 98.94 503 ILE A CA 1
ATOM 3802 C C . ILE A 1 503 ? 8.383 -30.031 -1.54 1 98.94 503 ILE A C 1
ATOM 3804 O O . ILE A 1 503 ? 8.68 -30.406 -0.404 1 98.94 503 ILE A O 1
ATOM 3808 N N . ILE A 1 504 ? 8.344 -28.75 -1.843 1 98.94 504 ILE A N 1
ATOM 3809 C CA . ILE A 1 504 ? 8.516 -27.688 -0.872 1 98.94 504 ILE A CA 1
ATOM 3810 C C . ILE A 1 504 ? 7.18 -26.984 -0.638 1 98.94 504 ILE A C 1
ATOM 3812 O O . ILE A 1 504 ? 6.633 -26.359 -1.55 1 98.94 504 ILE A O 1
ATOM 3816 N N . GLY A 1 505 ? 6.613 -27.109 0.469 1 98.5 505 GLY A N 1
ATOM 3817 C CA . GLY A 1 505 ? 5.422 -26.406 0.927 1 98.5 505 GLY A CA 1
ATOM 3818 C C . GLY A 1 505 ? 5.617 -25.703 2.258 1 98.5 505 GLY A C 1
ATOM 3819 O O . GLY A 1 505 ? 6.543 -26.031 3.006 1 98.5 505 GLY A O 1
ATOM 3820 N N . ALA A 1 506 ? 4.824 -24.734 2.584 1 97.94 506 ALA A N 1
ATOM 3821 C CA . ALA A 1 506 ? 4.891 -23.984 3.834 1 97.94 506 ALA A CA 1
ATOM 3822 C C . ALA A 1 506 ? 3.496 -23.719 4.398 1 97.94 506 ALA A C 1
ATOM 3824 O O . ALA A 1 506 ? 2.531 -23.578 3.645 1 97.94 506 ALA A O 1
ATOM 3825 N N . GLY A 1 507 ? 3.43 -23.562 5.719 1 97.25 507 GLY A N 1
ATOM 3826 C CA . GLY A 1 507 ? 2.115 -23.359 6.309 1 97.25 507 GLY A CA 1
ATOM 3827 C C . GLY A 1 507 ? 1.128 -24.453 5.941 1 97.25 507 GLY A C 1
ATOM 3828 O O . GLY A 1 507 ? 1.423 -25.641 6.09 1 97.25 507 GLY A O 1
ATOM 3829 N N . ILE A 1 508 ? -0.027 -24.172 5.387 1 97.5 508 ILE A N 1
ATOM 3830 C CA . ILE A 1 508 ? -1.107 -25.125 5.125 1 97.5 508 ILE A CA 1
ATOM 3831 C C . ILE A 1 508 ? -0.709 -26.062 3.992 1 97.5 508 ILE A C 1
ATOM 3833 O O . ILE A 1 508 ? -1.138 -27.219 3.959 1 97.5 508 ILE A O 1
ATOM 3837 N N . THR A 1 509 ? 0.102 -25.594 3.027 1 98.5 509 THR A N 1
ATOM 3838 C CA . THR A 1 509 ? 0.428 -26.406 1.863 1 98.5 509 THR A CA 1
ATOM 3839 C C . THR A 1 509 ? 1.445 -27.484 2.227 1 98.5 509 THR A C 1
ATOM 3841 O O . THR A 1 509 ? 1.633 -28.438 1.479 1 98.5 509 THR A O 1
ATOM 3844 N N . LEU A 1 510 ? 2.156 -27.281 3.379 1 98.62 510 LEU A N 1
ATOM 3845 C CA . LEU A 1 510 ? 3.02 -28.359 3.846 1 98.62 510 LEU A CA 1
ATOM 3846 C C . LEU A 1 510 ? 2.207 -29.625 4.148 1 98.62 510 LEU A C 1
ATOM 3848 O O . LEU A 1 510 ? 2.643 -30.734 3.85 1 98.62 510 LEU A O 1
ATOM 3852 N N . TYR A 1 511 ? 1.077 -29.469 4.758 1 98.38 511 TYR A N 1
ATOM 3853 C CA . TYR A 1 511 ? 0.224 -30.594 5.113 1 98.38 511 TYR A CA 1
ATOM 3854 C C . TYR A 1 511 ? -0.342 -31.266 3.871 1 98.38 511 TYR A C 1
ATOM 3856 O O . TYR A 1 511 ? -0.479 -32.5 3.828 1 98.38 511 TYR A O 1
ATOM 3864 N N . GLU A 1 512 ? -0.689 -30.438 2.852 1 98.69 512 GLU A N 1
ATOM 3865 C CA . GLU A 1 512 ? -1.08 -31 1.563 1 98.69 512 GLU A CA 1
ATOM 3866 C C . GLU A 1 512 ? 0.054 -31.828 0.953 1 98.69 512 GLU A C 1
ATOM 3868 O O . GLU A 1 512 ? -0.184 -32.875 0.36 1 98.69 512 GLU A O 1
ATOM 3873 N N . ALA A 1 513 ? 1.264 -31.312 1.057 1 98.88 513 ALA A N 1
ATOM 3874 C CA . ALA A 1 513 ? 2.439 -32 0.544 1 98.88 513 ALA A CA 1
ATOM 3875 C C . ALA A 1 513 ? 2.65 -33.344 1.273 1 98.88 513 ALA A C 1
ATOM 3877 O O . ALA A 1 513 ? 2.99 -34.344 0.653 1 98.88 513 ALA A O 1
ATOM 3878 N N . LYS A 1 514 ? 2.508 -33.344 2.611 1 98.56 514 LYS A N 1
ATOM 3879 C CA . LYS A 1 514 ? 2.646 -34.562 3.395 1 98.56 514 LYS A CA 1
ATOM 3880 C C . LYS A 1 514 ? 1.591 -35.594 3 1 98.56 514 LYS A C 1
ATOM 3882 O O . LYS A 1 514 ? 1.899 -36.781 2.838 1 98.56 514 LYS A O 1
ATOM 3887 N N . LYS A 1 515 ? 0.325 -35.125 2.836 1 98.44 515 LYS A N 1
ATOM 3888 C CA . LYS A 1 515 ? -0.745 -36 2.365 1 98.44 515 LYS A CA 1
ATOM 3889 C C . LYS A 1 515 ? -0.409 -36.594 1.001 1 98.44 515 LYS A C 1
ATOM 3891 O O . LYS A 1 515 ? -0.643 -37.781 0.76 1 98.44 515 LYS A O 1
ATOM 3896 N N . ALA A 1 516 ? 0.073 -35.75 0.138 1 98.81 516 ALA A N 1
ATOM 3897 C CA . ALA A 1 516 ? 0.469 -36.219 -1.194 1 98.81 516 ALA A CA 1
ATOM 3898 C C . ALA A 1 516 ? 1.577 -37.25 -1.113 1 98.81 516 ALA A C 1
ATOM 3900 O O . ALA A 1 516 ? 1.55 -38.25 -1.836 1 98.81 516 ALA A O 1
ATOM 3901 N N . ALA A 1 517 ? 2.576 -37 -0.245 1 98.69 517 ALA A N 1
ATOM 3902 C CA . ALA A 1 517 ? 3.691 -37.938 -0.076 1 98.69 517 ALA A CA 1
ATOM 3903 C C . ALA A 1 517 ? 3.199 -39.312 0.364 1 98.69 517 ALA A C 1
ATOM 3905 O O . ALA A 1 517 ? 3.678 -40.344 -0.13 1 98.69 517 ALA A O 1
ATOM 3906 N N . ASP A 1 518 ? 2.254 -39.375 1.301 1 98.19 518 ASP A N 1
ATOM 3907 C CA . ASP A 1 518 ? 1.685 -40.625 1.778 1 98.19 518 ASP A CA 1
ATOM 3908 C C . ASP A 1 518 ? 1.01 -41.375 0.642 1 98.19 518 ASP A C 1
ATOM 3910 O O . ASP A 1 518 ? 1.211 -42.594 0.492 1 98.19 518 ASP A O 1
ATOM 3914 N N . LYS A 1 519 ? 0.212 -40.625 -0.093 1 98.44 519 LYS A N 1
ATOM 3915 C CA . LYS A 1 519 ? -0.489 -41.25 -1.208 1 98.44 519 LYS A CA 1
ATOM 3916 C C . LYS A 1 519 ? 0.493 -41.75 -2.268 1 98.44 519 LYS A C 1
ATOM 3918 O O . LYS A 1 519 ? 0.335 -42.844 -2.809 1 98.44 519 LYS A O 1
ATOM 3923 N N . LEU A 1 520 ? 1.464 -40.969 -2.615 1 98.5 520 LEU A N 1
ATOM 3924 C CA . LEU A 1 520 ? 2.479 -41.344 -3.6 1 98.5 520 LEU A CA 1
ATOM 3925 C C . LEU A 1 520 ? 3.26 -42.562 -3.154 1 98.5 520 LEU A C 1
ATOM 3927 O O . LEU A 1 520 ? 3.602 -43.438 -3.975 1 98.5 520 LEU A O 1
ATOM 3931 N N . HIS A 1 521 ? 3.529 -42.656 -1.855 1 97.56 521 HIS A N 1
ATOM 3932 C CA . HIS A 1 521 ? 4.215 -43.812 -1.305 1 97.56 521 HIS A CA 1
ATOM 3933 C C . HIS A 1 521 ? 3.428 -45.094 -1.565 1 97.56 521 HIS A C 1
ATOM 3935 O O . HIS A 1 521 ? 4.012 -46.125 -1.899 1 97.56 521 HIS A O 1
ATOM 3941 N N . SER A 1 522 ? 2.166 -44.969 -1.431 1 97.56 522 SER A N 1
ATOM 3942 C CA . SER A 1 522 ? 1.305 -46.094 -1.689 1 97.56 522 SER A CA 1
ATOM 3943 C C . SER A 1 522 ? 1.353 -46.5 -3.158 1 97.56 522 SER A C 1
ATOM 3945 O O . SER A 1 522 ? 1.028 -47.656 -3.504 1 97.56 522 SER A O 1
ATOM 3947 N N . GLU A 1 523 ? 1.774 -45.656 -3.99 1 97.06 523 GLU A N 1
ATOM 3948 C CA . GLU A 1 523 ? 1.917 -45.906 -5.418 1 97.06 523 GLU A CA 1
ATOM 3949 C C . GLU A 1 523 ? 3.365 -46.219 -5.777 1 97.06 523 GLU A C 1
ATOM 3951 O O . GLU A 1 523 ? 3.723 -46.25 -6.957 1 97.06 523 GLU A O 1
ATOM 3956 N N . ASN A 1 524 ? 4.18 -46.344 -4.836 1 96.62 524 ASN A N 1
ATOM 3957 C CA . ASN A 1 524 ? 5.598 -46.688 -4.973 1 96.62 524 ASN A CA 1
ATOM 3958 C C . ASN A 1 524 ? 6.371 -45.531 -5.609 1 96.62 524 ASN A C 1
ATOM 3960 O O . ASN A 1 524 ? 7.262 -45.75 -6.43 1 96.62 524 ASN A O 1
ATOM 3964 N N . VAL A 1 525 ? 5.926 -44.375 -5.43 1 98 525 VAL A N 1
ATOM 3965 C CA . VAL A 1 525 ? 6.637 -43.156 -5.793 1 98 525 VAL A CA 1
ATOM 3966 C C . VAL A 1 525 ? 7.102 -42.438 -4.531 1 98 525 VAL A C 1
ATOM 3968 O O . VAL A 1 525 ? 6.285 -41.969 -3.744 1 98 525 VAL A O 1
ATOM 3971 N N . GLU A 1 526 ? 8.383 -42.406 -4.375 1 98.06 526 GLU A N 1
ATOM 3972 C CA . GLU A 1 526 ? 8.938 -41.781 -3.182 1 98.06 526 GLU A CA 1
ATOM 3973 C C . GLU A 1 526 ? 9.266 -40.312 -3.43 1 98.06 526 GLU A C 1
ATOM 3975 O O . GLU A 1 526 ? 9.742 -39.969 -4.508 1 98.06 526 GLU A O 1
ATOM 3980 N N . VAL A 1 527 ? 9 -39.469 -2.43 1 98.81 527 VAL A N 1
ATOM 3981 C CA . VAL A 1 527 ? 9.305 -38.031 -2.539 1 98.81 527 VAL A CA 1
ATOM 3982 C C . VAL A 1 527 ? 9.93 -37.531 -1.237 1 98.81 527 VAL A C 1
ATOM 3984 O O . VAL A 1 527 ? 9.914 -38.25 -0.227 1 98.81 527 VAL A O 1
ATOM 3987 N N . ILE A 1 528 ? 10.594 -36.406 -1.271 1 98.81 528 ILE A N 1
ATOM 3988 C CA . ILE A 1 528 ? 11.031 -35.625 -0.108 1 98.81 528 ILE A CA 1
ATOM 3989 C C . ILE A 1 528 ? 10.109 -34.438 0.094 1 98.81 528 ILE A C 1
ATOM 3991 O O . ILE A 1 528 ? 9.703 -33.781 -0.875 1 98.81 528 ILE A O 1
ATOM 3995 N N . VAL A 1 529 ? 9.664 -34.188 1.278 1 98.94 529 VAL A N 1
ATOM 3996 C CA . VAL A 1 529 ? 8.898 -32.969 1.596 1 98.94 529 VAL A CA 1
ATOM 3997 C C . VAL A 1 529 ? 9.711 -32.062 2.516 1 98.94 529 VAL A C 1
ATOM 3999 O O . VAL A 1 529 ? 10.211 -32.531 3.553 1 98.94 529 VAL A O 1
ATOM 4002 N N . MET A 1 530 ? 9.844 -30.859 2.158 1 98.88 530 MET A N 1
ATOM 4003 C CA . MET A 1 530 ? 10.648 -29.875 2.898 1 98.88 530 MET A CA 1
ATOM 4004 C C . MET A 1 530 ? 9.789 -28.734 3.408 1 98.88 530 MET A C 1
ATOM 4006 O O . MET A 1 530 ? 8.922 -28.234 2.688 1 98.88 530 MET A O 1
ATOM 4010 N N . ASP A 1 531 ? 9.953 -28.359 4.668 1 98.88 531 ASP A N 1
ATOM 4011 C CA . ASP A 1 531 ? 9.445 -27.156 5.305 1 98.88 531 ASP A CA 1
ATOM 4012 C C . ASP A 1 531 ? 10.5 -26.047 5.309 1 98.88 531 ASP A C 1
ATOM 4014 O O . ASP A 1 531 ? 11.508 -26.156 6.012 1 98.88 531 ASP A O 1
ATOM 4018 N N . PRO A 1 532 ? 10.219 -24.984 4.602 1 98.81 532 PRO A N 1
ATOM 4019 C CA . PRO A 1 532 ? 11.273 -23.969 4.527 1 98.81 532 PRO A CA 1
ATOM 4020 C C . PRO A 1 532 ? 11.414 -23.156 5.816 1 98.81 532 PRO A C 1
ATOM 4022 O O . PRO A 1 532 ? 12.484 -22.625 6.105 1 98.81 532 PRO A O 1
ATOM 4025 N N . PHE A 1 533 ? 10.406 -22.984 6.609 1 98.81 533 PHE A N 1
ATOM 4026 C CA . PHE A 1 533 ? 10.328 -22.203 7.836 1 98.81 533 PHE A CA 1
ATOM 4027 C C . PHE A 1 533 ? 10.516 -20.719 7.543 1 98.81 533 PHE A C 1
ATOM 4029 O O . PHE A 1 533 ? 9.742 -19.875 8.016 1 98.81 533 PHE A O 1
ATOM 4036 N N . THR A 1 534 ? 11.625 -20.344 6.859 1 98.88 534 THR A N 1
ATOM 4037 C CA . THR A 1 534 ? 11.812 -18.984 6.34 1 98.88 534 THR A CA 1
ATOM 4038 C C . THR A 1 534 ? 11.758 -18.984 4.816 1 98.88 534 THR A C 1
ATOM 4040 O O . THR A 1 534 ? 12.336 -19.859 4.164 1 98.88 534 THR A O 1
ATOM 4043 N N . ILE A 1 535 ? 11.008 -18.016 4.297 1 98.88 535 ILE A N 1
ATOM 4044 C CA . ILE A 1 535 ? 10.969 -17.812 2.852 1 98.88 535 ILE A CA 1
ATOM 4045 C C . ILE A 1 535 ? 12.07 -16.844 2.441 1 98.88 535 ILE A C 1
ATOM 4047 O O . ILE A 1 535 ? 12.578 -16.891 1.316 1 98.88 535 ILE A O 1
ATOM 4051 N N . LYS A 1 536 ? 12.414 -15.984 3.295 1 98.69 536 LYS A N 1
ATOM 4052 C CA . LYS A 1 536 ? 13.547 -15.07 3.16 1 98.69 536 LYS A CA 1
ATOM 4053 C C . LYS A 1 536 ? 14.297 -14.93 4.48 1 98.69 536 LYS A C 1
ATOM 4055 O O . LYS A 1 536 ? 13.758 -14.406 5.457 1 98.69 536 LYS A O 1
ATOM 4060 N N . PRO A 1 537 ? 15.539 -15.305 4.648 1 98.06 537 PRO A N 1
ATOM 4061 C CA . PRO A 1 537 ? 16.25 -16.031 3.596 1 98.06 537 PRO A CA 1
ATOM 4062 C C . PRO A 1 537 ? 15.812 -17.5 3.498 1 98.06 537 PRO A C 1
ATOM 4064 O O . PRO A 1 537 ? 15.273 -18.047 4.457 1 98.06 537 PRO A O 1
ATOM 4067 N N . LEU A 1 538 ? 16.016 -18.109 2.305 1 98.19 538 LEU A N 1
ATOM 4068 C CA . LEU A 1 538 ? 15.797 -19.531 2.09 1 98.19 538 LEU A CA 1
ATOM 4069 C C . LEU A 1 538 ? 17.047 -20.328 2.43 1 98.19 538 LEU A C 1
ATOM 4071 O O . LEU A 1 538 ? 18.156 -19.812 2.369 1 98.19 538 LEU A O 1
ATOM 4075 N N . ASP A 1 539 ? 16.859 -21.562 2.828 1 98.62 539 ASP A N 1
ATOM 4076 C CA . ASP A 1 539 ? 17.953 -22.516 2.988 1 98.62 539 ASP A CA 1
ATOM 4077 C C . ASP A 1 539 ? 18.391 -23.078 1.639 1 98.62 539 ASP A C 1
ATOM 4079 O O . ASP A 1 539 ? 18.094 -24.234 1.321 1 98.62 539 ASP A O 1
ATOM 4083 N N . LYS A 1 540 ? 19.094 -22.344 0.899 1 98.5 540 LYS A N 1
ATOM 4084 C CA . LYS A 1 540 ? 19.516 -22.719 -0.445 1 98.5 540 LYS A CA 1
ATOM 4085 C C . LYS A 1 540 ? 20.281 -24.031 -0.434 1 98.5 540 LYS A C 1
ATOM 4087 O O . LYS A 1 540 ? 20.047 -24.891 -1.285 1 98.5 540 LYS A O 1
ATOM 4092 N N . ASP A 1 541 ? 21.156 -24.234 0.511 1 98.5 541 ASP A N 1
ATOM 4093 C CA . ASP A 1 541 ? 21.969 -25.438 0.577 1 98.5 541 ASP A CA 1
ATOM 4094 C C . ASP A 1 541 ? 21.109 -26.688 0.756 1 98.5 541 ASP A C 1
ATOM 4096 O O . ASP A 1 541 ? 21.312 -27.688 0.071 1 98.5 541 ASP A O 1
ATOM 4100 N N . LEU A 1 542 ? 20.188 -26.594 1.651 1 98.81 542 LEU A N 1
ATOM 4101 C CA . LEU A 1 542 ? 19.297 -27.734 1.884 1 98.81 542 LEU A CA 1
ATOM 4102 C C . LEU A 1 542 ? 18.453 -28.031 0.648 1 98.81 542 LEU A C 1
ATOM 4104 O O . LEU A 1 542 ? 18.203 -29.188 0.321 1 98.81 542 LEU A O 1
ATOM 4108 N N . ILE A 1 543 ? 17.969 -27.016 -0.048 1 98.88 543 ILE A N 1
ATOM 4109 C CA . ILE A 1 543 ? 17.156 -27.172 -1.246 1 98.88 543 ILE A CA 1
ATOM 4110 C C . ILE A 1 543 ? 17.953 -27.875 -2.334 1 98.88 543 ILE A C 1
ATOM 4112 O O . ILE A 1 543 ? 17.5 -28.859 -2.916 1 98.88 543 ILE A O 1
ATOM 4116 N N . VAL A 1 544 ? 19.172 -27.422 -2.561 1 98.62 544 VAL A N 1
ATOM 4117 C CA . VAL A 1 544 ? 20.016 -27.984 -3.619 1 98.62 544 VAL A CA 1
ATOM 4118 C C . VAL A 1 544 ? 20.359 -29.438 -3.291 1 98.62 544 VAL A C 1
ATOM 4120 O O . VAL A 1 544 ? 20.234 -30.312 -4.141 1 98.62 544 VAL A O 1
ATOM 4123 N N . LYS A 1 545 ? 20.781 -29.656 -2.016 1 98.44 545 LYS A N 1
ATOM 4124 C CA . LYS A 1 545 ? 21.125 -31 -1.583 1 98.44 545 LYS A CA 1
ATOM 4125 C C . LYS A 1 545 ? 19.953 -31.953 -1.745 1 98.44 545 LYS A C 1
ATOM 4127 O O . LYS A 1 545 ? 20.109 -33.062 -2.26 1 98.44 545 LYS A O 1
ATOM 4132 N N . SER A 1 546 ? 18.781 -31.547 -1.357 1 98.75 546 SER A N 1
ATOM 4133 C CA . SER A 1 546 ? 17.594 -32.375 -1.42 1 98.75 546 SER A CA 1
ATOM 4134 C C . SER A 1 546 ? 17.141 -32.594 -2.861 1 98.75 546 SER A C 1
ATOM 4136 O O . SER A 1 546 ? 16.672 -33.688 -3.217 1 98.75 546 SER A O 1
ATOM 4138 N N . ALA A 1 547 ? 17.234 -31.594 -3.684 1 98.56 547 ALA A N 1
ATOM 4139 C CA . ALA A 1 547 ? 16.875 -31.703 -5.094 1 98.56 547 ALA A CA 1
ATOM 4140 C C . ALA A 1 547 ? 17.75 -32.75 -5.801 1 98.56 547 ALA A C 1
ATOM 4142 O O . ALA A 1 547 ? 17.266 -33.531 -6.617 1 98.56 547 ALA A O 1
ATOM 4143 N N . ARG A 1 548 ? 19.047 -32.719 -5.492 1 98 548 ARG A N 1
ATOM 4144 C CA . ARG A 1 548 ? 19.984 -33.688 -6.098 1 98 548 ARG A CA 1
ATOM 4145 C C . ARG A 1 548 ? 19.625 -35.094 -5.719 1 98 548 ARG A C 1
ATOM 4147 O O . ARG A 1 548 ? 19.703 -36 -6.547 1 98 548 ARG A O 1
ATOM 4154 N N . ARG A 1 549 ? 19.219 -35.281 -4.496 1 98.12 549 ARG A N 1
ATOM 4155 C CA . ARG A 1 549 ? 18.766 -36.594 -4.07 1 98.12 549 ARG A CA 1
ATOM 4156 C C . ARG A 1 549 ? 17.469 -36.969 -4.777 1 98.12 549 ARG A C 1
ATOM 4158 O O . ARG A 1 549 ? 17.188 -38.156 -4.957 1 98.12 549 ARG A O 1
ATOM 4165 N N . ALA A 1 550 ? 16.719 -36 -5.184 1 98.56 550 ALA A N 1
ATOM 4166 C CA . ALA A 1 550 ? 15.383 -36.25 -5.746 1 98.56 550 ALA A CA 1
ATOM 4167 C C . ALA A 1 550 ? 15.398 -36.094 -7.266 1 98.56 550 ALA A C 1
ATOM 4169 O O . ALA A 1 550 ? 14.484 -35.5 -7.844 1 98.56 550 ALA A O 1
ATOM 4170 N N . GLU A 1 551 ? 16.453 -36.531 -7.891 1 97.75 551 GLU A N 1
ATOM 4171 C CA . GLU A 1 551 ? 16.625 -36.594 -9.344 1 97.75 551 GLU A CA 1
ATOM 4172 C C . GLU A 1 551 ? 16.5 -35.219 -9.969 1 97.75 551 GLU A C 1
ATOM 4174 O O . GLU A 1 551 ? 15.969 -35.094 -11.078 1 97.75 551 GLU A O 1
ATOM 4179 N N . ASN A 1 552 ? 16.797 -34.125 -9.258 1 98.12 552 ASN A N 1
ATOM 4180 C CA . ASN A 1 552 ? 16.859 -32.75 -9.719 1 98.12 552 ASN A CA 1
ATOM 4181 C C . ASN A 1 552 ? 15.477 -32.219 -10.062 1 98.12 552 ASN A C 1
ATOM 4183 O O . ASN A 1 552 ? 15.336 -31.406 -10.984 1 98.12 552 ASN A O 1
ATOM 4187 N N . ARG A 1 553 ? 14.406 -32.75 -9.406 1 98.56 553 ARG A N 1
ATOM 4188 C CA . ARG A 1 553 ? 13.039 -32.312 -9.617 1 98.56 553 ARG A CA 1
ATOM 4189 C C . ARG A 1 553 ? 12.484 -31.641 -8.352 1 98.56 553 ARG A C 1
ATOM 4191 O O . ARG A 1 553 ? 12.469 -32.25 -7.285 1 98.56 553 ARG A O 1
ATOM 4198 N N . ILE A 1 554 ? 12.078 -30.391 -8.469 1 98.88 554 ILE A N 1
ATOM 4199 C CA . ILE A 1 554 ? 11.469 -29.688 -7.344 1 98.88 554 ILE A CA 1
ATOM 4200 C C . ILE A 1 554 ? 10.039 -29.297 -7.691 1 98.88 554 ILE A C 1
ATOM 4202 O O . ILE A 1 554 ? 9.773 -28.781 -8.781 1 98.88 554 ILE A O 1
ATOM 4206 N N . ILE A 1 555 ? 9.086 -29.547 -6.863 1 98.88 555 ILE A N 1
ATOM 4207 C CA . ILE A 1 555 ? 7.734 -29 -6.906 1 98.88 555 ILE A CA 1
ATOM 4208 C C . ILE A 1 555 ? 7.516 -28.062 -5.723 1 98.88 555 ILE A C 1
ATOM 4210 O O . ILE A 1 555 ? 7.668 -28.469 -4.566 1 98.88 555 ILE A O 1
ATOM 4214 N N . THR A 1 556 ? 7.246 -26.812 -5.977 1 98.88 556 THR A N 1
ATOM 4215 C CA . THR A 1 556 ? 6.84 -25.891 -4.91 1 98.88 556 THR A CA 1
ATOM 4216 C C . THR A 1 556 ? 5.32 -25.734 -4.887 1 98.88 556 THR A C 1
ATOM 4218 O O . THR A 1 556 ? 4.668 -25.781 -5.934 1 98.88 556 THR A O 1
ATOM 4221 N N . VAL A 1 557 ? 4.742 -25.641 -3.787 1 98.88 557 VAL A N 1
ATOM 4222 C CA . VAL A 1 557 ? 3.311 -25.422 -3.623 1 98.88 557 VAL A CA 1
ATOM 4223 C C . VAL A 1 557 ? 3.074 -24.328 -2.582 1 98.88 557 VAL A C 1
ATOM 4225 O O . VAL A 1 557 ? 3.635 -24.375 -1.484 1 98.88 557 VAL A O 1
ATOM 4228 N N . GLU A 1 558 ? 2.283 -23.344 -2.904 1 98.81 558 GLU A N 1
ATOM 4229 C CA . GLU A 1 558 ? 2.1 -22.219 -1.982 1 98.81 558 GLU A CA 1
ATOM 4230 C C . GLU A 1 558 ? 0.671 -21.688 -2.045 1 98.81 558 GLU A C 1
ATOM 4232 O O . GLU A 1 558 ? 0.056 -21.656 -3.111 1 98.81 558 GLU A O 1
ATOM 4237 N N . ASP A 1 559 ? 0.116 -21.344 -0.846 1 98.62 559 ASP A N 1
ATOM 4238 C CA . ASP A 1 559 ? -1.139 -20.625 -0.691 1 98.62 559 ASP A CA 1
ATOM 4239 C C . ASP A 1 559 ? -0.926 -19.125 -0.862 1 98.62 559 ASP A C 1
ATOM 4241 O O . ASP A 1 559 ? -1.144 -18.344 0.073 1 98.62 559 ASP A O 1
ATOM 4245 N N . HIS A 1 560 ? -0.455 -18.75 -2.043 1 98.62 560 HIS A N 1
ATOM 4246 C CA . HIS A 1 560 ? -0.029 -17.438 -2.5 1 98.62 560 HIS A CA 1
ATOM 4247 C C . HIS A 1 560 ? -0.074 -17.344 -4.02 1 98.62 560 HIS A C 1
ATOM 4249 O O . HIS A 1 560 ? -0.081 -18.359 -4.711 1 98.62 560 HIS A O 1
ATOM 4255 N N . TYR A 1 561 ? -0.168 -16.125 -4.609 1 98.31 561 TYR A N 1
ATOM 4256 C CA . TYR A 1 561 ? -0.001 -15.969 -6.047 1 98.31 561 TYR A CA 1
ATOM 4257 C C . TYR A 1 561 ? 1.423 -16.312 -6.473 1 98.31 561 TYR A C 1
ATOM 4259 O O . TYR A 1 561 ? 2.289 -16.547 -5.629 1 98.31 561 TYR A O 1
ATOM 4267 N N . GLN A 1 562 ? 1.636 -16.297 -7.746 1 97.69 562 GLN A N 1
ATOM 4268 C CA . GLN A 1 562 ? 2.895 -16.766 -8.312 1 97.69 562 GLN A CA 1
ATOM 4269 C C . GLN A 1 562 ? 4.023 -15.773 -8.047 1 97.69 562 GLN A C 1
ATOM 4271 O O . GLN A 1 562 ? 5.047 -16.141 -7.465 1 97.69 562 GLN A O 1
ATOM 4276 N N . ALA A 1 563 ? 3.84 -14.484 -8.469 1 97.94 563 ALA A N 1
ATOM 4277 C CA . ALA A 1 563 ? 4.926 -13.508 -8.5 1 97.94 563 ALA A CA 1
ATOM 4278 C C . ALA A 1 563 ? 5.371 -13.141 -7.09 1 97.94 563 ALA A C 1
ATOM 4280 O O . ALA A 1 563 ? 4.551 -12.758 -6.25 1 97.94 563 ALA A O 1
ATOM 4281 N N . GLY A 1 564 ? 6.656 -13.273 -6.836 1 98.12 564 GLY A N 1
ATOM 4282 C CA . GLY A 1 564 ? 7.23 -12.891 -5.559 1 98.12 564 GLY A CA 1
ATOM 4283 C C . GLY A 1 564 ? 7.023 -13.93 -4.473 1 98.12 564 GLY A C 1
ATOM 4284 O O . GLY A 1 564 ? 7.469 -13.75 -3.338 1 98.12 564 GLY A O 1
ATOM 4285 N N . GLY A 1 565 ? 6.367 -15.094 -4.789 1 98.56 565 GLY A N 1
ATOM 4286 C CA . GLY A 1 565 ? 6.051 -16.109 -3.801 1 98.56 565 GLY A CA 1
ATOM 4287 C C . GLY A 1 565 ? 7.184 -17.109 -3.576 1 98.56 565 GLY A C 1
ATOM 4288 O O . GLY A 1 565 ? 8.344 -16.812 -3.877 1 98.56 565 GLY A O 1
ATOM 4289 N N . ILE A 1 566 ? 6.844 -18.234 -3.01 1 98.81 566 ILE A N 1
ATOM 4290 C CA . ILE A 1 566 ? 7.797 -19.281 -2.641 1 98.81 566 ILE A CA 1
ATOM 4291 C C . ILE A 1 566 ? 8.406 -19.891 -3.9 1 98.81 566 ILE A C 1
ATOM 4293 O O . ILE A 1 566 ? 9.617 -20.125 -3.963 1 98.81 566 ILE A O 1
ATOM 4297 N N . GLY A 1 567 ? 7.57 -20.156 -4.898 1 98.75 567 GLY A N 1
ATOM 4298 C CA . GLY A 1 567 ? 8.055 -20.734 -6.141 1 98.75 567 GLY A CA 1
ATOM 4299 C C . GLY A 1 567 ? 9.156 -19.906 -6.793 1 98.75 567 GLY A C 1
ATOM 4300 O O . GLY A 1 567 ? 10.203 -20.453 -7.156 1 98.75 567 GLY A O 1
ATOM 4301 N N . GLU A 1 568 ? 8.93 -18.641 -6.922 1 98.62 568 GLU A N 1
ATOM 4302 C CA . GLU A 1 568 ? 9.93 -17.781 -7.555 1 98.62 568 GLU A CA 1
ATOM 4303 C C . GLU A 1 568 ? 11.18 -17.656 -6.691 1 98.62 568 GLU A C 1
ATOM 4305 O O . GLU A 1 568 ? 12.297 -17.562 -7.211 1 98.62 568 GLU A O 1
ATOM 4310 N N . ALA A 1 569 ? 11 -17.625 -5.367 1 98.75 569 ALA A N 1
ATOM 4311 C CA . ALA A 1 569 ? 12.156 -17.625 -4.473 1 98.75 569 ALA A CA 1
ATOM 4312 C C . ALA A 1 569 ? 13.016 -18.859 -4.684 1 98.75 569 ALA A C 1
ATOM 4314 O O . ALA A 1 569 ? 14.242 -18.781 -4.738 1 98.75 569 ALA A O 1
ATOM 4315 N N . VAL A 1 570 ? 12.375 -20.031 -4.797 1 98.94 570 VAL A N 1
ATOM 4316 C CA . VAL A 1 570 ? 13.086 -21.297 -4.977 1 98.94 570 VAL A CA 1
ATOM 4317 C C . VAL A 1 570 ? 13.742 -21.328 -6.352 1 98.94 570 VAL A C 1
ATOM 4319 O O . VAL A 1 570 ? 14.891 -21.75 -6.488 1 98.94 570 VAL A O 1
ATOM 4322 N N . CYS A 1 571 ? 13 -20.875 -7.406 1 98.75 571 CYS A N 1
ATOM 4323 C CA . CYS A 1 571 ? 13.578 -20.797 -8.742 1 98.75 571 CYS A CA 1
ATOM 4324 C C . CYS A 1 571 ? 14.867 -20 -8.734 1 98.75 571 CYS A C 1
ATOM 4326 O O . CYS A 1 571 ? 15.867 -20.406 -9.32 1 98.75 571 CYS A O 1
ATOM 4328 N N . GLN A 1 572 ? 14.82 -18.875 -8.078 1 98.25 572 GLN A N 1
ATOM 4329 C CA . GLN A 1 572 ? 16 -18.016 -7.996 1 98.25 572 GLN A CA 1
ATOM 4330 C C . GLN A 1 572 ? 17.125 -18.703 -7.23 1 98.25 572 GLN A C 1
ATOM 4332 O O . GLN A 1 572 ? 18.297 -18.578 -7.594 1 98.25 572 GLN A O 1
ATOM 4337 N N . ALA A 1 573 ? 16.781 -19.391 -6.16 1 98.19 573 ALA A N 1
ATOM 4338 C CA . ALA A 1 573 ? 17.766 -20.031 -5.301 1 98.19 573 ALA A CA 1
ATOM 4339 C C . ALA A 1 573 ? 18.547 -21.109 -6.059 1 98.19 573 ALA A C 1
ATOM 4341 O O . ALA A 1 573 ? 19.734 -21.328 -5.797 1 98.19 573 ALA A O 1
ATOM 4342 N N . VAL A 1 574 ? 17.938 -21.766 -7.035 1 98.38 574 VAL A N 1
ATOM 4343 C CA . VAL A 1 574 ? 18.594 -22.875 -7.699 1 98.38 574 VAL A CA 1
ATOM 4344 C C . VAL A 1 574 ? 18.969 -22.484 -9.125 1 98.38 574 VAL A C 1
ATOM 4346 O O . VAL A 1 574 ? 19.375 -23.344 -9.922 1 98.38 574 VAL A O 1
ATOM 4349 N N . SER A 1 575 ? 18.844 -21.188 -9.477 1 97.38 575 SER A N 1
ATOM 4350 C CA . SER A 1 575 ? 18.906 -20.734 -10.859 1 97.38 575 SER A CA 1
ATOM 4351 C C . SER A 1 575 ? 20.297 -20.953 -11.453 1 97.38 575 SER A C 1
ATOM 4353 O O . SER A 1 575 ? 20.453 -21.047 -12.672 1 97.38 575 SER A O 1
ATOM 4355 N N . ASP A 1 576 ? 21.297 -21 -10.625 1 94.25 576 ASP A N 1
ATOM 4356 C CA . ASP A 1 576 ? 22.672 -21.141 -11.117 1 94.25 576 ASP A CA 1
ATOM 4357 C C . ASP A 1 576 ? 23.094 -22.609 -11.117 1 94.25 576 ASP A C 1
ATOM 4359 O O . ASP A 1 576 ? 24.219 -22.938 -11.469 1 94.25 576 ASP A O 1
ATOM 4363 N N . GLN A 1 577 ? 22.188 -23.531 -10.695 1 94.94 577 GLN A N 1
ATOM 4364 C CA . GLN A 1 577 ? 22.453 -24.969 -10.672 1 94.94 577 GLN A CA 1
ATOM 4365 C C . GLN A 1 577 ? 22.094 -25.609 -12.008 1 94.94 577 GLN A C 1
ATOM 4367 O O . GLN A 1 577 ? 21.078 -25.266 -12.609 1 94.94 577 GLN A O 1
ATOM 4372 N N . LYS A 1 578 ? 22.984 -26.531 -12.43 1 92.5 578 LYS A N 1
ATOM 4373 C CA . LYS A 1 578 ? 22.703 -27.266 -13.664 1 92.5 578 LYS A CA 1
ATOM 4374 C C . LYS A 1 578 ? 21.688 -28.375 -13.43 1 92.5 578 LYS A C 1
ATOM 4376 O O . LYS A 1 578 ? 21.766 -29.078 -12.414 1 92.5 578 LYS A O 1
ATOM 4381 N N . ASP A 1 579 ? 20.734 -28.484 -14.164 1 94.12 579 ASP A N 1
ATOM 4382 C CA . ASP A 1 579 ? 19.859 -29.641 -14.352 1 94.12 579 ASP A CA 1
ATOM 4383 C C . ASP A 1 579 ? 18.766 -29.688 -13.289 1 94.12 579 ASP A C 1
ATOM 4385 O O . ASP A 1 579 ? 17.984 -30.641 -13.242 1 94.12 579 ASP A O 1
ATOM 4389 N N . ILE A 1 580 ? 18.75 -28.734 -12.328 1 97.94 580 ILE A N 1
ATOM 4390 C CA . ILE A 1 580 ? 17.641 -28.703 -11.383 1 97.94 580 ILE A CA 1
ATOM 4391 C C . ILE A 1 580 ? 16.438 -28.016 -12.016 1 97.94 580 ILE A C 1
ATOM 4393 O O . ILE A 1 580 ? 16.562 -26.906 -12.539 1 97.94 580 ILE A O 1
ATOM 4397 N N . ARG A 1 581 ? 15.344 -28.656 -12.023 1 98.06 581 ARG A N 1
ATOM 4398 C CA . ARG A 1 581 ? 14.109 -28.109 -12.578 1 98.06 581 ARG A CA 1
ATOM 4399 C C . ARG A 1 581 ? 13.086 -27.859 -11.484 1 98.06 581 ARG A C 1
ATOM 4401 O O . ARG A 1 581 ? 13.016 -28.609 -10.508 1 98.06 581 ARG A O 1
ATOM 4408 N N . VAL A 1 582 ? 12.312 -26.781 -11.594 1 98.62 582 VAL A N 1
ATOM 4409 C CA . VAL A 1 582 ? 11.312 -26.391 -10.602 1 98.62 582 VAL A CA 1
ATOM 4410 C C . VAL A 1 582 ? 9.953 -26.219 -11.273 1 98.62 582 VAL A C 1
ATOM 4412 O O . VAL A 1 582 ? 9.844 -25.516 -12.281 1 98.62 582 VAL A O 1
ATOM 4415 N N . ARG A 1 583 ? 8.961 -26.859 -10.844 1 98.31 583 ARG A N 1
ATOM 4416 C CA . ARG A 1 583 ? 7.562 -26.594 -11.172 1 98.31 583 ARG A CA 1
ATOM 4417 C C . ARG A 1 583 ? 6.797 -26.094 -9.953 1 98.31 583 ARG A C 1
ATOM 4419 O O . ARG A 1 583 ? 7.008 -26.562 -8.836 1 98.31 583 ARG A O 1
ATOM 4426 N N . SER A 1 584 ? 5.977 -25.047 -10.156 1 98.56 584 SER A N 1
ATOM 4427 C CA . SER A 1 584 ? 5.363 -24.375 -9.016 1 98.56 584 SER A CA 1
ATOM 4428 C C . SER A 1 584 ? 3.84 -24.438 -9.086 1 98.56 584 SER A C 1
ATOM 4430 O O . SER A 1 584 ? 3.252 -24.188 -10.141 1 98.56 584 SER A O 1
ATOM 4432 N N . LEU A 1 585 ? 3.242 -24.859 -8.039 1 98.75 585 LEU A N 1
ATOM 4433 C CA . LEU A 1 585 ? 1.801 -24.766 -7.832 1 98.75 585 LEU A CA 1
ATOM 4434 C C . LEU A 1 585 ? 1.446 -23.562 -6.961 1 98.75 585 LEU A C 1
ATOM 4436 O O . LEU A 1 585 ? 2.014 -23.391 -5.879 1 98.75 585 LEU A O 1
ATOM 4440 N N . PHE A 1 586 ? 0.617 -22.719 -7.375 1 98.5 586 PHE A N 1
ATOM 4441 C CA . PHE A 1 586 ? 0.223 -21.469 -6.715 1 98.5 586 PHE A CA 1
ATOM 4442 C C . PHE A 1 586 ? -1.215 -21.109 -7.062 1 98.5 586 PHE A C 1
ATOM 4444 O O . PHE A 1 586 ? -1.83 -21.734 -7.926 1 98.5 586 PHE A O 1
ATOM 4451 N N . VAL A 1 587 ? -1.786 -20.156 -6.398 1 98.06 587 VAL A N 1
ATOM 4452 C CA . VAL A 1 587 ? -3.154 -19.703 -6.637 1 98.06 587 VAL A CA 1
ATOM 4453 C C . VAL A 1 587 ? -3.23 -18.953 -7.965 1 98.06 587 VAL A C 1
ATOM 4455 O O . VAL A 1 587 ? -2.531 -17.953 -8.164 1 98.06 587 VAL A O 1
ATOM 4458 N N . LEU A 1 588 ? -4.031 -19.25 -8.875 1 88.12 588 LEU A N 1
ATOM 4459 C CA . LEU A 1 588 ? -3.986 -18.875 -10.289 1 88.12 588 LEU A CA 1
ATOM 4460 C C . LEU A 1 588 ? -4.809 -17.609 -10.547 1 88.12 588 LEU A C 1
ATOM 4462 O O . LEU A 1 588 ? -4.523 -16.859 -11.477 1 88.12 588 LEU A O 1
ATOM 4466 N N . ASP A 1 589 ? -5.938 -17.469 -9.859 1 92.56 589 ASP A N 1
ATOM 4467 C CA . ASP A 1 589 ? -6.879 -16.391 -10.156 1 92.56 589 ASP A CA 1
ATOM 4468 C C . ASP A 1 589 ? -7.469 -15.805 -8.875 1 92.56 589 ASP A C 1
ATOM 4470 O O . ASP A 1 589 ? -7.207 -16.312 -7.781 1 92.56 589 ASP A O 1
ATOM 4474 N N . VAL A 1 590 ? -8.195 -14.68 -9.117 1 96.62 590 VAL A N 1
ATOM 4475 C CA . VAL A 1 590 ? -8.898 -14.109 -7.969 1 96.62 590 VAL A CA 1
ATOM 4476 C C . VAL A 1 590 ? -9.828 -15.156 -7.359 1 96.62 590 VAL A C 1
ATOM 4478 O O . VAL A 1 590 ? -10.719 -15.672 -8.039 1 96.62 590 VAL A O 1
ATOM 4481 N N . PRO A 1 591 ? -9.617 -15.5 -6.156 1 97.25 591 PRO A N 1
ATOM 4482 C CA . PRO A 1 591 ? -10.359 -16.609 -5.578 1 97.25 591 PRO A CA 1
ATOM 4483 C C . PRO A 1 591 ? -11.812 -16.25 -5.258 1 97.25 591 PRO A C 1
ATOM 4485 O O . PRO A 1 591 ? -12.25 -15.141 -5.539 1 97.25 591 PRO A O 1
ATOM 4488 N N . HIS A 1 592 ? -12.531 -17.25 -4.742 1 96.44 592 HIS A N 1
ATOM 4489 C CA . HIS A 1 592 ? -13.938 -17.203 -4.367 1 96.44 592 HIS A CA 1
ATOM 4490 C C . HIS A 1 592 ? -14.133 -17.594 -2.908 1 96.44 592 HIS A C 1
ATOM 4492 O O . HIS A 1 592 ? -13.227 -18.141 -2.285 1 96.44 592 HIS A O 1
ATOM 4498 N N . SER A 1 593 ? -15.328 -17.234 -2.361 1 96.69 593 SER A N 1
ATOM 4499 C CA . SER A 1 593 ? -15.688 -17.797 -1.062 1 96.69 593 SER A CA 1
ATOM 4500 C C . SER A 1 593 ? -15.961 -19.281 -1.16 1 96.69 593 SER A C 1
ATOM 4502 O O . SER A 1 593 ? -16.406 -19.766 -2.199 1 96.69 593 SER A O 1
ATOM 4504 N N . GLY A 1 594 ? -15.641 -20 -0.111 1 96.88 594 GLY A N 1
ATOM 4505 C CA . GLY A 1 594 ? -15.922 -21.422 -0.039 1 96.88 594 GLY A CA 1
ATOM 4506 C C . GLY A 1 594 ? -15.141 -22.125 1.06 1 96.88 594 GLY A C 1
ATOM 4507 O O . GLY A 1 594 ? -14.305 -21.516 1.726 1 96.88 594 GLY A O 1
ATOM 4508 N N . PRO A 1 595 ? -15.508 -23.406 1.27 1 96.19 595 PRO A N 1
ATOM 4509 C CA . PRO A 1 595 ? -14.727 -24.156 2.264 1 96.19 595 PRO A CA 1
ATOM 4510 C C . PRO A 1 595 ? -13.242 -24.234 1.913 1 96.19 595 PRO A C 1
ATOM 4512 O O . PRO A 1 595 ? -12.891 -24.391 0.742 1 96.19 595 PRO A O 1
ATOM 4515 N N . PRO A 1 596 ? -12.398 -24.141 2.891 1 96.5 596 PRO A N 1
ATOM 4516 C CA . PRO A 1 596 ? -10.953 -24.078 2.658 1 96.5 596 PRO A CA 1
ATOM 4517 C C . PRO A 1 596 ? -10.453 -25.219 1.769 1 96.5 596 PRO A C 1
ATOM 4519 O O . PRO A 1 596 ? -9.75 -24.984 0.785 1 96.5 596 PRO A O 1
ATOM 4522 N N . ASP A 1 597 ? -10.867 -26.484 2.082 1 96.56 597 ASP A N 1
ATOM 4523 C CA . ASP A 1 597 ? -10.367 -27.641 1.337 1 96.56 597 ASP A CA 1
ATOM 4524 C C . ASP A 1 597 ? -10.797 -27.562 -0.128 1 96.56 597 ASP A C 1
ATOM 4526 O O . ASP A 1 597 ? -10.016 -27.891 -1.023 1 96.56 597 ASP A O 1
ATOM 4530 N N . ALA A 1 598 ? -12.008 -27.172 -0.328 1 97.25 598 ALA A N 1
ATOM 4531 C CA . ALA A 1 598 ? -12.523 -27.031 -1.69 1 97.25 598 ALA A CA 1
ATOM 4532 C C . ALA A 1 598 ? -11.758 -25.969 -2.463 1 97.25 598 ALA A C 1
ATOM 4534 O O . ALA A 1 598 ? -11.531 -26.109 -3.666 1 97.25 598 ALA A O 1
ATOM 4535 N N . LEU A 1 599 ? -11.438 -24.922 -1.805 1 97.81 599 LEU A N 1
ATOM 4536 C CA . LEU A 1 599 ? -10.719 -23.828 -2.453 1 97.81 599 LEU A CA 1
ATOM 4537 C C . LEU A 1 599 ? -9.297 -24.266 -2.809 1 97.81 599 LEU A C 1
ATOM 4539 O O . LEU A 1 599 ? -8.781 -23.891 -3.869 1 97.81 599 LEU A O 1
ATOM 4543 N N . LEU A 1 600 ? -8.602 -25 -1.88 1 98.12 600 LEU A N 1
ATOM 4544 C CA . LEU A 1 600 ? -7.27 -25.516 -2.195 1 98.12 600 LEU A CA 1
ATOM 4545 C C . LEU A 1 600 ? -7.301 -26.375 -3.459 1 98.12 600 LEU A C 1
ATOM 4547 O O . LEU A 1 600 ? -6.395 -26.281 -4.289 1 98.12 600 LEU A O 1
ATOM 4551 N N . GLU A 1 601 ? -8.328 -27.188 -3.549 1 97.5 601 GLU A N 1
ATOM 4552 C CA . GLU A 1 601 ? -8.5 -28.031 -4.734 1 97.5 601 GLU A CA 1
ATOM 4553 C C . GLU A 1 601 ? -8.789 -27.172 -5.969 1 97.5 601 GLU A C 1
ATOM 4555 O O . GLU A 1 601 ? -8.141 -27.344 -7.004 1 97.5 601 GLU A O 1
ATOM 4560 N N . LYS A 1 602 ? -9.727 -26.297 -5.836 1 97 602 LYS A N 1
ATOM 4561 C CA . LYS A 1 602 ? -10.172 -25.469 -6.957 1 97 602 LYS A CA 1
ATOM 4562 C C . LYS A 1 602 ? -9.023 -24.641 -7.512 1 97 602 LYS A C 1
ATOM 4564 O O . LYS A 1 602 ? -8.922 -24.438 -8.727 1 97 602 LYS A O 1
ATOM 4569 N N . TYR A 1 603 ? -8.18 -24.203 -6.641 1 97.25 603 TYR A N 1
ATOM 4570 C CA . TYR A 1 603 ? -7.156 -23.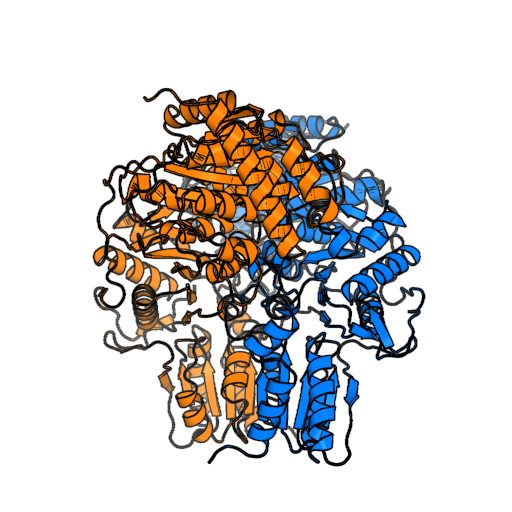266 -7.082 1 97.25 603 TYR A CA 1
ATOM 4571 C C . TYR A 1 603 ? -5.797 -23.953 -7.176 1 97.25 603 TYR A C 1
ATOM 4573 O O . TYR A 1 603 ? -4.758 -23.297 -7.172 1 97.25 603 TYR A O 1
ATOM 4581 N N . GLY A 1 604 ? -5.785 -25.25 -7.184 1 97.62 604 GLY A N 1
ATOM 4582 C CA . GLY A 1 604 ? -4.695 -26.031 -7.75 1 97.62 604 GLY A CA 1
ATOM 4583 C C . GLY A 1 604 ? -3.564 -26.266 -6.77 1 97.62 604 GLY A C 1
ATOM 4584 O O . GLY A 1 604 ? -2.41 -26.438 -7.172 1 97.62 604 GLY A O 1
ATOM 4585 N N . ILE A 1 605 ? -3.875 -26.281 -5.438 1 98.62 605 ILE A N 1
ATOM 4586 C CA . ILE A 1 605 ? -2.75 -26.422 -4.52 1 98.62 605 ILE A CA 1
ATOM 4587 C C . ILE A 1 605 ? -3.062 -27.5 -3.482 1 98.62 605 ILE A C 1
ATOM 4589 O O . ILE A 1 605 ? -2.459 -27.531 -2.406 1 98.62 605 ILE A O 1
ATOM 4593 N N . SER A 1 606 ? -4.043 -28.391 -3.76 1 98.38 606 SER A N 1
ATOM 4594 C CA . SER A 1 606 ? -4.398 -29.5 -2.883 1 98.38 606 SER A CA 1
ATOM 4595 C C . SER A 1 606 ? -3.422 -30.656 -3.039 1 98.38 606 SER A C 1
ATOM 4597 O O . SER A 1 606 ? -2.584 -30.656 -3.941 1 98.38 606 SER A O 1
ATOM 4599 N N . ALA A 1 607 ? -3.559 -31.672 -2.148 1 98.75 607 ALA A N 1
ATOM 4600 C CA . ALA A 1 607 ? -2.758 -32.875 -2.236 1 98.75 607 ALA A CA 1
ATOM 4601 C C . ALA A 1 607 ? -2.936 -33.562 -3.59 1 98.75 607 ALA A C 1
ATOM 4603 O O . ALA A 1 607 ? -1.969 -34.062 -4.18 1 98.75 607 ALA A O 1
ATOM 4604 N N . LYS A 1 608 ? -4.172 -33.594 -4.062 1 98.62 608 LYS A N 1
ATOM 4605 C CA . LYS A 1 608 ? -4.453 -34.188 -5.367 1 98.62 608 LYS A CA 1
ATOM 4606 C C . LYS A 1 608 ? -3.672 -33.469 -6.469 1 98.62 608 LYS A C 1
ATOM 4608 O O . LYS A 1 608 ? -3.1 -34.125 -7.348 1 98.62 608 LYS A O 1
ATOM 4613 N N . CYS A 1 609 ? -3.664 -32.156 -6.426 1 98.56 609 CYS A N 1
ATOM 4614 C CA . CYS A 1 609 ? -2.953 -31.359 -7.426 1 98.56 609 CYS A CA 1
ATOM 4615 C C . CYS A 1 609 ? -1.45 -31.594 -7.344 1 98.56 609 CYS A C 1
ATOM 4617 O O . CYS A 1 609 ? -0.763 -31.625 -8.367 1 98.56 609 CYS A O 1
ATOM 4619 N N . ILE A 1 610 ? -0.916 -31.75 -6.16 1 98.88 610 ILE A N 1
ATOM 4620 C CA . ILE A 1 610 ? 0.5 -32.031 -5.949 1 98.88 610 ILE A CA 1
ATOM 4621 C C . ILE A 1 610 ? 0.851 -33.375 -6.551 1 98.88 610 ILE A C 1
ATOM 4623 O O . ILE A 1 610 ? 1.866 -33.531 -7.238 1 98.88 610 ILE A O 1
ATOM 4627 N N . ILE A 1 611 ? 0.007 -34.406 -6.273 1 98.75 611 ILE A N 1
ATOM 4628 C CA . ILE A 1 611 ? 0.212 -35.781 -6.797 1 98.75 611 ILE A CA 1
ATOM 4629 C C . ILE A 1 611 ? 0.255 -35.719 -8.328 1 98.75 611 ILE A C 1
ATOM 4631 O O . ILE A 1 611 ? 1.153 -36.312 -8.945 1 98.75 611 ILE A O 1
ATOM 4635 N N . ASP A 1 612 ? -0.702 -35.062 -8.898 1 98.5 612 ASP A N 1
ATOM 4636 C CA . ASP A 1 612 ? -0.756 -34.906 -10.352 1 98.5 612 ASP A CA 1
ATOM 4637 C C . ASP A 1 612 ? 0.512 -34.25 -10.891 1 98.5 612 ASP A C 1
ATOM 4639 O O . ASP A 1 612 ? 1.048 -34.688 -11.914 1 98.5 612 ASP A O 1
ATOM 4643 N N . ALA A 1 613 ? 0.973 -33.25 -10.211 1 98.38 613 ALA A N 1
ATOM 4644 C CA . ALA A 1 613 ? 2.176 -32.531 -10.633 1 98.38 613 ALA A CA 1
ATOM 4645 C C . ALA A 1 613 ? 3.4 -33.438 -10.578 1 98.38 613 ALA A C 1
ATOM 4647 O O . ALA A 1 613 ? 4.262 -33.375 -11.461 1 98.38 613 ALA A O 1
ATOM 4648 N N . VAL A 1 614 ? 3.535 -34.219 -9.523 1 98.5 614 VAL A N 1
ATOM 4649 C CA . VAL A 1 614 ? 4.652 -35.156 -9.383 1 98.5 614 VAL A CA 1
ATOM 4650 C C . VAL A 1 614 ? 4.625 -36.156 -10.523 1 98.5 614 VAL A C 1
ATOM 4652 O O . VAL A 1 614 ? 5.645 -36.406 -11.172 1 98.5 614 VAL A O 1
ATOM 4655 N N . HIS A 1 615 ? 3.459 -36.75 -10.797 1 98.19 615 HIS A N 1
ATOM 4656 C CA . HIS A 1 615 ? 3.332 -37.75 -11.859 1 98.19 615 HIS A CA 1
ATOM 4657 C C . HIS A 1 615 ? 3.699 -37.125 -13.211 1 98.19 615 HIS A C 1
ATOM 4659 O O . HIS A 1 615 ? 4.418 -37.75 -14 1 98.19 615 HIS A O 1
ATOM 4665 N N . GLN A 1 616 ? 3.236 -35.969 -13.445 1 97.44 616 GLN A N 1
ATOM 4666 C CA . GLN A 1 616 ? 3.529 -35.312 -14.703 1 97.44 616 GLN A CA 1
ATOM 4667 C C . GLN A 1 616 ? 5.016 -35 -14.828 1 97.44 616 GLN A C 1
ATOM 4669 O O . GLN A 1 616 ? 5.57 -35 -15.93 1 97.44 616 GLN A O 1
ATOM 4674 N N . PHE A 1 617 ? 5.578 -34.625 -13.68 1 96.69 617 PHE A N 1
ATOM 4675 C CA . PHE A 1 617 ? 6.988 -34.281 -13.664 1 96.69 617 PHE A CA 1
ATOM 4676 C C . PHE A 1 617 ? 7.867 -35.5 -13.945 1 96.69 617 PHE A C 1
ATOM 4678 O O . PHE A 1 617 ? 8.875 -35.375 -14.648 1 96.69 617 PHE A O 1
ATOM 4685 N N . ILE A 1 618 ? 7.531 -36.656 -13.461 1 95.94 618 ILE A N 1
ATOM 4686 C CA . ILE A 1 618 ? 8.297 -37.875 -13.586 1 95.94 618 ILE A CA 1
ATOM 4687 C C . ILE A 1 618 ? 8.031 -38.5 -14.953 1 95.94 618 ILE A C 1
ATOM 4689 O O . ILE A 1 618 ? 8.93 -39.125 -15.555 1 95.94 618 ILE A O 1
ATOM 4693 N N . HIS A 1 619 ? 6.762 -38.406 -15.328 1 92.56 619 HIS A N 1
ATOM 4694 C CA . HIS A 1 619 ? 6.336 -38.969 -16.625 1 92.56 619 HIS A CA 1
ATOM 4695 C C . HIS A 1 619 ? 5.727 -37.875 -17.5 1 92.56 619 HIS A C 1
ATOM 4697 O O . HIS A 1 619 ? 4.504 -37.812 -17.641 1 92.56 619 HIS A O 1
ATOM 4703 N N . PRO A 1 620 ? 6.613 -37.094 -18.094 1 84.12 620 PRO A N 1
ATOM 4704 C CA . PRO A 1 620 ? 6.055 -36 -18.906 1 84.12 620 PRO A CA 1
ATOM 4705 C C . PRO A 1 620 ? 5.223 -36.531 -20.078 1 84.12 620 PRO A C 1
ATOM 4707 O O . PRO A 1 620 ? 5.559 -37.562 -20.672 1 84.12 620 PRO A O 1
ATOM 4710 N N . PRO A 1 621 ? 4.023 -35.906 -20.156 1 72.19 621 PRO A N 1
ATOM 4711 C CA . PRO A 1 621 ? 3.203 -36.344 -21.281 1 72.19 621 PRO A CA 1
ATOM 4712 C C . PRO A 1 621 ? 3.941 -36.281 -22.609 1 72.19 621 PRO A C 1
ATOM 4714 O O . PRO A 1 621 ? 4.809 -35.438 -22.797 1 72.19 621 PRO A O 1
ATOM 4717 N N . ASN A 1 622 ? 3.742 -37.344 -23.453 1 60 622 ASN A N 1
ATOM 4718 C CA . ASN A 1 622 ? 4.309 -37.375 -24.797 1 60 622 ASN A CA 1
ATOM 4719 C C . ASN A 1 622 ? 3.852 -36.156 -25.625 1 60 622 ASN A C 1
ATOM 4721 O O . ASN A 1 622 ? 2.717 -35.688 -25.484 1 60 622 ASN A O 1
ATOM 4725 N N . MET B 1 1 ? -45.969 12.688 -5.551 1 35.22 1 MET B N 1
ATOM 4726 C CA . MET B 1 1 ? -45 11.883 -4.82 1 35.22 1 MET B CA 1
ATOM 4727 C C . MET B 1 1 ? -45.688 10.852 -3.936 1 35.22 1 MET B C 1
ATOM 4729 O O . MET B 1 1 ? -46.5 11.211 -3.07 1 35.22 1 MET B O 1
ATOM 4733 N N . GLY B 1 2 ? -46.031 9.766 -4.492 1 46.38 2 GLY B N 1
ATOM 4734 C CA . GLY B 1 2 ? -46.938 8.852 -3.811 1 46.38 2 GLY B CA 1
ATOM 4735 C C . GLY B 1 2 ? -46.656 8.742 -2.322 1 46.38 2 GLY B C 1
ATOM 4736 O O . GLY B 1 2 ? -45.531 9.023 -1.868 1 46.38 2 GLY B O 1
ATOM 4737 N N . LYS B 1 3 ? -47.656 8.719 -1.599 1 59.12 3 LYS B N 1
ATOM 4738 C CA . LYS B 1 3 ? -47.625 8.711 -0.139 1 59.12 3 LYS B CA 1
ATOM 4739 C C . LYS B 1 3 ? -46.719 7.605 0.385 1 59.12 3 LYS B C 1
ATOM 4741 O O . LYS B 1 3 ? -46.969 6.426 0.134 1 59.12 3 LYS B O 1
ATOM 4746 N N . VAL B 1 4 ? -45.375 7.922 0.713 1 69 4 VAL B N 1
ATOM 4747 C CA . VAL B 1 4 ? -44.406 6.996 1.281 1 69 4 VAL B CA 1
ATOM 4748 C C . VAL B 1 4 ? -45.031 6.234 2.445 1 69 4 VAL B C 1
ATOM 4750 O O . VAL B 1 4 ? -45.625 6.836 3.338 1 69 4 VAL B O 1
ATOM 4753 N N . ASP B 1 5 ? -45.125 5.008 2.303 1 84.25 5 ASP B N 1
ATOM 4754 C CA . ASP B 1 5 ? -45.594 4.18 3.398 1 84.25 5 ASP B CA 1
ATOM 4755 C C . ASP B 1 5 ? -44.5 3.879 4.406 1 84.25 5 ASP B C 1
ATOM 4757 O O . ASP B 1 5 ? -43.719 2.945 4.219 1 84.25 5 ASP B O 1
ATOM 4761 N N . ILE B 1 6 ? -44.469 4.754 5.406 1 91.5 6 ILE B N 1
ATOM 4762 C CA . ILE B 1 6 ? -43.438 4.684 6.43 1 91.5 6 ILE B CA 1
ATOM 4763 C C . ILE B 1 6 ? -43.438 3.303 7.086 1 91.5 6 ILE B C 1
ATOM 4765 O O . ILE B 1 6 ? -42.406 2.709 7.32 1 91.5 6 ILE B O 1
ATOM 4769 N N . GLN B 1 7 ? -44.594 2.855 7.367 1 90.56 7 GLN B N 1
ATOM 4770 C CA . GLN B 1 7 ? -44.719 1.553 8.016 1 90.56 7 GLN B CA 1
ATOM 4771 C C . GLN B 1 7 ? -44.219 0.439 7.109 1 90.56 7 GLN B C 1
ATOM 4773 O O . GLN B 1 7 ? -43.594 -0.513 7.586 1 90.56 7 GLN B O 1
ATOM 4778 N N . GLN B 1 8 ? -44.5 0.529 5.863 1 91.75 8 GLN B N 1
ATOM 4779 C CA . GLN B 1 8 ? -44 -0.474 4.926 1 91.75 8 GLN B CA 1
ATOM 4780 C C . GLN B 1 8 ? -42.469 -0.515 4.922 1 91.75 8 GLN B C 1
ATOM 4782 O O . GLN B 1 8 ? -41.875 -1.592 4.887 1 91.75 8 GLN B O 1
ATOM 4787 N N . LEU B 1 9 ? -41.844 0.696 4.914 1 94.94 9 LEU B N 1
ATOM 4788 C CA . LEU B 1 9 ? -40.406 0.762 4.914 1 94.94 9 LEU B CA 1
ATOM 4789 C C . LEU B 1 9 ? -39.812 0.176 6.203 1 94.94 9 LEU B C 1
ATOM 4791 O O . LEU B 1 9 ? -38.781 -0.463 6.184 1 94.94 9 LEU B O 1
ATOM 4795 N N . ASP B 1 10 ? -40.469 0.378 7.32 1 94 10 ASP B N 1
ATOM 4796 C CA . ASP B 1 10 ? -40.094 -0.231 8.586 1 94 10 ASP B CA 1
ATOM 4797 C C . ASP B 1 10 ? -40.188 -1.753 8.523 1 94 10 ASP B C 1
ATOM 4799 O O . ASP B 1 10 ? -39.312 -2.467 9.016 1 94 10 ASP B O 1
ATOM 4803 N N . ASP B 1 11 ? -41.312 -2.199 7.969 1 93.38 11 ASP B N 1
ATOM 4804 C CA . ASP B 1 11 ? -41.562 -3.635 7.844 1 93.38 11 ASP B CA 1
ATOM 4805 C C . ASP B 1 11 ? -40.5 -4.281 6.941 1 93.38 11 ASP B C 1
ATOM 4807 O O . ASP B 1 11 ? -40.031 -5.387 7.219 1 93.38 11 ASP B O 1
ATOM 4811 N N . VAL B 1 12 ? -40.188 -3.592 5.859 1 94.69 12 VAL B N 1
ATOM 4812 C CA . VAL B 1 12 ? -39.188 -4.098 4.949 1 94.69 12 VAL B CA 1
ATOM 4813 C C . VAL B 1 12 ? -37.844 -4.168 5.672 1 94.69 12 VAL B C 1
ATOM 4815 O O . VAL B 1 12 ? -37.062 -5.125 5.488 1 94.69 12 VAL B O 1
ATOM 4818 N N . ALA B 1 13 ? -37.5 -3.139 6.449 1 96.44 13 ALA B N 1
ATOM 4819 C CA . ALA B 1 13 ? -36.25 -3.166 7.23 1 96.44 13 ALA B CA 1
ATOM 4820 C C . ALA B 1 13 ? -36.188 -4.418 8.102 1 96.44 13 ALA B C 1
ATOM 4822 O O . ALA B 1 13 ? -35.125 -5.055 8.195 1 96.44 13 ALA B O 1
ATOM 4823 N N . ASN B 1 14 ? -37.25 -4.758 8.75 1 95.5 14 ASN B N 1
ATOM 4824 C CA . ASN B 1 14 ? -37.312 -5.957 9.578 1 95.5 14 ASN B CA 1
ATOM 4825 C C . ASN B 1 14 ? -37.156 -7.223 8.742 1 95.5 14 ASN B C 1
ATOM 4827 O O . ASN B 1 14 ? -36.5 -8.18 9.18 1 95.5 14 ASN B O 1
ATOM 4831 N N . LEU B 1 15 ? -37.75 -7.25 7.586 1 94.44 15 LEU B N 1
ATOM 4832 C CA . LEU B 1 15 ? -37.562 -8.375 6.676 1 94.44 15 LEU B CA 1
ATOM 4833 C C . LEU B 1 15 ? -36.125 -8.531 6.277 1 94.44 15 LEU B C 1
ATOM 4835 O O . LEU B 1 15 ? -35.594 -9.648 6.195 1 94.44 15 LEU B O 1
ATOM 4839 N N . LEU B 1 16 ? -35.5 -7.391 5.945 1 97.06 16 LEU B N 1
ATOM 4840 C CA . LEU B 1 16 ? -34.094 -7.414 5.594 1 97.06 16 LEU B CA 1
ATOM 4841 C C . LEU B 1 16 ? -33.25 -7.984 6.734 1 97.06 16 LEU B C 1
ATOM 4843 O O . LEU B 1 16 ? -32.312 -8.742 6.496 1 97.06 16 LEU B O 1
ATOM 4847 N N . ARG B 1 17 ? -33.562 -7.648 8.016 1 97.19 17 ARG B N 1
ATOM 4848 C CA . ARG B 1 17 ? -32.875 -8.203 9.172 1 97.19 17 ARG B CA 1
ATOM 4849 C C . ARG B 1 17 ? -33.031 -9.719 9.227 1 97.19 17 ARG B C 1
ATOM 4851 O O . ARG B 1 17 ? -32.031 -10.445 9.391 1 97.19 17 ARG B O 1
ATOM 4858 N N . ILE B 1 18 ? -34.25 -10.117 9.07 1 95.44 18 ILE B N 1
ATOM 4859 C CA . ILE B 1 18 ? -34.562 -11.539 9.18 1 95.44 18 ILE B CA 1
ATOM 4860 C C . ILE B 1 18 ? -33.844 -12.312 8.078 1 95.44 18 ILE B C 1
ATOM 4862 O O . ILE B 1 18 ? -33.219 -13.344 8.344 1 95.44 18 ILE B O 1
ATOM 4866 N N . ASP B 1 19 ? -33.906 -11.805 6.836 1 96.5 19 ASP B N 1
ATOM 4867 C CA . ASP B 1 19 ? -33.188 -12.438 5.73 1 96.5 19 ASP B CA 1
ATOM 4868 C C . ASP B 1 19 ? -31.703 -12.523 6.012 1 96.5 19 ASP B C 1
ATOM 4870 O O . ASP B 1 19 ? -31.062 -13.539 5.742 1 96.5 19 ASP B O 1
ATOM 4874 N N . SER B 1 20 ? -31.125 -11.43 6.531 1 97.75 20 SER B N 1
ATOM 4875 C CA . SER B 1 20 ? -29.703 -11.391 6.848 1 97.75 20 SER B CA 1
ATOM 4876 C C . SER B 1 20 ? -29.344 -12.43 7.902 1 97.75 20 SER B C 1
ATOM 4878 O O . SER B 1 20 ? -28.328 -13.109 7.789 1 97.75 20 SER B O 1
ATOM 4880 N N . ILE B 1 21 ? -30.172 -12.547 8.938 1 97.25 21 ILE B N 1
ATOM 4881 C CA . ILE B 1 21 ? -29.969 -13.5 10.023 1 97.25 21 ILE B CA 1
ATOM 4882 C C . ILE B 1 21 ? -30.062 -14.922 9.484 1 97.25 21 ILE B C 1
ATOM 4884 O O . ILE B 1 21 ? -29.203 -15.758 9.766 1 97.25 21 ILE B O 1
ATOM 4888 N N . LYS B 1 22 ? -31.078 -15.188 8.672 1 96.5 22 LYS B N 1
ATOM 4889 C CA . LYS B 1 22 ? -31.312 -16.531 8.141 1 96.5 22 LYS B CA 1
ATOM 4890 C C . LYS B 1 22 ? -30.156 -16.969 7.242 1 96.5 22 LYS B C 1
ATOM 4892 O O . LYS B 1 22 ? -29.672 -18.094 7.352 1 96.5 22 LYS B O 1
ATOM 4897 N N . MET B 1 23 ? -29.75 -16.141 6.34 1 96.31 23 MET B N 1
ATOM 4898 C CA . MET B 1 23 ? -28.734 -16.562 5.379 1 96.31 23 MET B CA 1
ATOM 4899 C C . MET B 1 23 ? -27.391 -16.75 6.059 1 96.31 23 MET B C 1
ATOM 4901 O O . MET B 1 23 ? -26.625 -17.656 5.711 1 96.31 23 MET B O 1
ATOM 4905 N N . THR B 1 24 ? -27.016 -15.906 7.047 1 96.81 24 THR B N 1
ATOM 4906 C CA . THR B 1 24 ? -25.75 -16.078 7.746 1 96.81 24 THR B CA 1
ATOM 4907 C C . THR B 1 24 ? -25.797 -17.328 8.625 1 96.81 24 THR B C 1
ATOM 4909 O O . THR B 1 24 ? -24.781 -18 8.797 1 96.81 24 THR B O 1
ATOM 4912 N N . CYS B 1 25 ? -26.938 -17.594 9.242 1 96.12 25 CYS B N 1
ATOM 4913 C CA . CYS B 1 25 ? -27.109 -18.844 10 1 96.12 25 CYS B CA 1
ATOM 4914 C C . CYS B 1 25 ? -26.922 -20.062 9.102 1 96.12 25 CYS B C 1
ATOM 4916 O O . CYS B 1 25 ? -26.234 -21.016 9.477 1 96.12 25 CYS B O 1
ATOM 4918 N N . ALA B 1 26 ? -27.547 -19.984 7.953 1 94.81 26 ALA B N 1
ATOM 4919 C CA . ALA B 1 26 ? -27.422 -21.078 6.992 1 94.81 26 ALA B CA 1
ATOM 4920 C C . ALA B 1 26 ? -25.953 -21.297 6.605 1 94.81 26 ALA B C 1
ATOM 4922 O O . ALA B 1 26 ? -25.531 -22.438 6.391 1 94.81 26 ALA B O 1
ATOM 4923 N N . ALA B 1 27 ? -25.219 -20.266 6.445 1 94.69 27 ALA B N 1
ATOM 4924 C CA . ALA B 1 27 ? -23.812 -20.328 6.059 1 94.69 27 ALA B CA 1
ATOM 4925 C C . ALA B 1 27 ? -22.938 -20.703 7.25 1 94.69 27 ALA B C 1
ATOM 4927 O O . ALA B 1 27 ? -21.766 -21.062 7.082 1 94.69 27 ALA B O 1
ATOM 4928 N N . LYS B 1 28 ? -23.438 -20.578 8.516 1 92.88 28 LYS B N 1
ATOM 4929 C CA . LYS B 1 28 ? -22.734 -20.797 9.773 1 92.88 28 LYS B CA 1
ATOM 4930 C C . LYS B 1 28 ? -21.578 -19.828 9.938 1 92.88 28 LYS B C 1
ATOM 4932 O O . LYS B 1 28 ? -20.562 -20.141 10.555 1 92.88 28 LYS B O 1
ATOM 4937 N N . SER B 1 29 ? -21.625 -18.734 9.25 1 91.31 29 SER B N 1
ATOM 4938 C CA . SER B 1 29 ? -20.656 -17.656 9.281 1 91.31 29 SER B CA 1
ATOM 4939 C C . SER B 1 29 ? -21.234 -16.375 8.703 1 91.31 29 SER B C 1
ATOM 4941 O O . SER B 1 29 ? -22.25 -16.406 8 1 91.31 29 SER B O 1
ATOM 4943 N N . GLY B 1 30 ? -20.578 -15.266 8.977 1 92.25 30 GLY B N 1
ATOM 4944 C CA . GLY B 1 30 ? -21.016 -13.984 8.461 1 92.25 30 GLY B CA 1
ATOM 4945 C C . GLY B 1 30 ? -21.219 -12.938 9.539 1 92.25 30 GLY B C 1
ATOM 4946 O O . GLY B 1 30 ? -20.797 -13.133 10.68 1 92.25 30 GLY B O 1
ATOM 4947 N N . HIS B 1 31 ? -21.797 -11.797 9.102 1 94.56 31 HIS B N 1
ATOM 4948 C CA . HIS B 1 31 ? -21.891 -10.633 9.969 1 94.56 31 HIS B CA 1
ATOM 4949 C C . HIS B 1 31 ? -23.328 -10.125 10.07 1 94.56 31 HIS B C 1
ATOM 4951 O O . HIS B 1 31 ? -23.641 -9.023 9.617 1 94.56 31 HIS B O 1
ATOM 4957 N N . PRO B 1 32 ? -24.203 -10.898 10.758 1 96.25 32 PRO B N 1
ATOM 4958 C CA . PRO B 1 32 ? -25.609 -10.461 10.82 1 96.25 32 PRO B CA 1
ATOM 4959 C C . PRO B 1 32 ? -25.781 -9.156 11.609 1 96.25 32 PRO B C 1
ATOM 4961 O O . PRO B 1 32 ? -26.656 -8.352 11.281 1 96.25 32 PRO B O 1
ATOM 4964 N N . THR B 1 33 ? -24.922 -8.922 12.609 1 97.56 33 THR B N 1
ATOM 4965 C CA . THR B 1 33 ? -25.109 -7.766 13.477 1 97.56 33 THR B CA 1
ATOM 4966 C C . THR B 1 33 ? -24.844 -6.465 12.719 1 97.56 33 THR B C 1
ATOM 4968 O O . THR B 1 33 ? -25.562 -5.477 12.906 1 97.56 33 THR B O 1
ATOM 4971 N N . SER B 1 34 ? -23.828 -6.48 11.844 1 97.19 34 SER B N 1
ATOM 4972 C CA . SER B 1 34 ? -23.547 -5.312 11.016 1 97.19 34 SER B CA 1
ATOM 4973 C C . SER B 1 34 ? -24.656 -5.051 10.016 1 97.19 34 SER B C 1
ATOM 4975 O O . SER B 1 34 ? -24.938 -3.9 9.664 1 97.19 34 SER B O 1
ATOM 4977 N N . SER B 1 35 ? -25.328 -6.086 9.547 1 98.12 35 SER B N 1
ATOM 4978 C CA . SER B 1 35 ? -26.453 -5.98 8.617 1 98.12 35 SER B CA 1
ATOM 4979 C C . SER B 1 35 ? -27.688 -5.414 9.305 1 98.12 35 SER B C 1
ATOM 4981 O O . SER B 1 35 ? -28.375 -4.562 8.742 1 98.12 35 SER B O 1
ATOM 4983 N N . CYS B 1 36 ? -27.859 -5.855 10.508 1 98.12 36 CYS B N 1
ATOM 4984 C CA . CYS B 1 36 ? -29.047 -5.457 11.25 1 98.12 36 CYS B CA 1
ATOM 4985 C C . CYS B 1 36 ? -29.031 -3.963 11.555 1 98.12 36 CYS B C 1
ATOM 4987 O O . CYS B 1 36 ? -30.062 -3.305 11.516 1 98.12 36 CYS B O 1
ATOM 4989 N N . SER B 1 37 ? -27.859 -3.439 11.82 1 98.5 37 SER B N 1
ATOM 4990 C CA . SER B 1 37 ? -27.766 -2.016 12.125 1 98.5 37 SER B CA 1
ATOM 4991 C C . SER B 1 37 ? -28.125 -1.167 10.906 1 98.5 37 SER B C 1
ATOM 4993 O O . SER B 1 37 ? -28.656 -0.067 11.047 1 98.5 37 SER B O 1
ATOM 4995 N N . ALA B 1 38 ? -27.938 -1.659 9.695 1 98.69 38 ALA B N 1
ATOM 4996 C CA . ALA B 1 38 ? -28.047 -0.878 8.469 1 98.69 38 ALA B CA 1
ATOM 4997 C C . ALA B 1 38 ? -29.422 -1.069 7.832 1 98.69 38 ALA B C 1
ATOM 4999 O O . ALA B 1 38 ? -29.719 -0.498 6.777 1 98.69 38 ALA B O 1
ATOM 5000 N N . ALA B 1 39 ? -30.328 -1.803 8.43 1 98.5 39 ALA B N 1
ATOM 5001 C CA . ALA B 1 39 ? -31.547 -2.305 7.789 1 98.5 39 ALA B CA 1
ATOM 5002 C C . ALA B 1 39 ? -32.438 -1.154 7.348 1 98.5 39 ALA B C 1
ATOM 5004 O O . ALA B 1 39 ? -32.938 -1.141 6.211 1 98.5 39 ALA B O 1
ATOM 5005 N N . GLU B 1 40 ? -32.75 -0.139 8.234 1 98.5 40 GLU B N 1
ATOM 5006 C CA . GLU B 1 40 ? -33.594 0.986 7.859 1 98.5 40 GLU B CA 1
ATOM 5007 C C . GLU B 1 40 ? -32.938 1.816 6.754 1 98.5 40 GLU B C 1
ATOM 5009 O O . GLU B 1 40 ? -33.625 2.307 5.855 1 98.5 40 GLU B O 1
ATOM 5014 N N . ILE B 1 41 ? -31.594 1.989 6.816 1 98.88 41 ILE B N 1
ATOM 5015 C CA . ILE B 1 41 ? -30.875 2.74 5.797 1 98.88 41 ILE B CA 1
ATOM 5016 C C . ILE B 1 41 ? -31.062 2.08 4.434 1 98.88 41 ILE B C 1
ATOM 5018 O O . ILE B 1 41 ? -31.422 2.748 3.459 1 98.88 41 ILE B O 1
ATOM 5022 N N . ILE B 1 42 ? -30.891 0.758 4.387 1 98.75 42 ILE B N 1
ATOM 5023 C CA . ILE B 1 42 ? -30.984 0.017 3.135 1 98.75 42 ILE B CA 1
ATOM 5024 C C . ILE B 1 42 ? -32.438 -0.006 2.658 1 98.75 42 ILE B C 1
ATOM 5026 O O . ILE B 1 42 ? -32.719 0.166 1.468 1 98.75 42 ILE B O 1
ATOM 5030 N N . SER B 1 43 ? -33.375 -0.214 3.555 1 97.44 43 SER B N 1
ATOM 5031 C CA . SER B 1 43 ? -34.812 -0.216 3.207 1 97.44 43 SER B CA 1
ATOM 5032 C C . SER B 1 43 ? -35.219 1.1 2.553 1 97.44 43 SER B C 1
ATOM 5034 O O . SER B 1 43 ? -35.844 1.103 1.482 1 97.44 43 SER B O 1
ATOM 5036 N N . THR B 1 44 ? -34.844 2.217 3.174 1 98 44 THR B N 1
ATOM 5037 C CA . THR B 1 44 ? -35.25 3.527 2.674 1 98 44 THR B CA 1
ATOM 5038 C C . THR B 1 44 ? -34.5 3.861 1.379 1 98 44 THR B C 1
ATOM 5040 O O . THR B 1 44 ? -35.094 4.48 0.479 1 98 44 THR B O 1
ATOM 5043 N N . LEU B 1 45 ? -33.219 3.453 1.216 1 98.19 45 LEU B N 1
ATOM 5044 C CA . LEU B 1 45 ? -32.469 3.723 0.001 1 98.19 45 LEU B CA 1
ATOM 5045 C C . LEU B 1 45 ? -33.031 2.961 -1.185 1 98.19 45 LEU B C 1
ATOM 5047 O O . LEU B 1 45 ? -33.312 3.551 -2.232 1 98.19 45 LEU B O 1
ATOM 5051 N N . PHE B 1 46 ? -33.312 1.673 -1.029 1 97 46 PHE B N 1
ATOM 5052 C CA . PHE B 1 46 ? -33.656 0.797 -2.148 1 97 46 PHE B CA 1
ATOM 5053 C C . PHE B 1 46 ? -35.125 0.911 -2.51 1 97 46 PHE B C 1
ATOM 5055 O O . PHE B 1 46 ? -35.5 0.74 -3.672 1 97 46 PHE B O 1
ATOM 5062 N N . PHE B 1 47 ? -35.969 1.229 -1.547 1 96.12 47 PHE B N 1
ATOM 5063 C CA . PHE B 1 47 ? -37.406 1.108 -1.822 1 96.12 47 PHE B CA 1
ATOM 5064 C C . PHE B 1 47 ? -38.094 2.459 -1.684 1 96.12 47 PHE B C 1
ATOM 5066 O O . PHE B 1 47 ? -39.312 2.521 -1.54 1 96.12 47 PHE B O 1
ATOM 5073 N N . ASN B 1 48 ? -37.281 3.453 -1.648 1 96.06 48 ASN B N 1
ATOM 5074 C CA . ASN B 1 48 ? -37.875 4.789 -1.671 1 96.06 48 ASN B CA 1
ATOM 5075 C C . ASN B 1 48 ? -36.969 5.789 -2.375 1 96.06 48 ASN B C 1
ATOM 5077 O O . ASN B 1 48 ? -37.406 6.539 -3.244 1 96.06 48 ASN B O 1
ATOM 5081 N N . GLU B 1 49 ? -35.688 5.832 -2.096 1 97.19 49 GLU B N 1
ATOM 5082 C CA . GLU B 1 49 ? -34.812 6.93 -2.48 1 97.19 49 GLU B CA 1
ATOM 5083 C C . GLU B 1 49 ? -34.188 6.68 -3.848 1 97.19 49 GLU B C 1
ATOM 5085 O O . GLU B 1 49 ? -34.25 7.535 -4.73 1 97.19 49 GLU B O 1
ATOM 5090 N N . MET B 1 50 ? -33.562 5.508 -4.059 1 97.94 50 MET B N 1
ATOM 5091 C CA . MET B 1 50 ? -32.75 5.238 -5.246 1 97.94 50 MET B CA 1
ATOM 5092 C C . MET B 1 50 ? -33.656 4.906 -6.441 1 97.94 50 MET B C 1
ATOM 5094 O O . MET B 1 50 ? -34.719 4.301 -6.281 1 97.94 50 MET B O 1
ATOM 5098 N N . LYS B 1 51 ? -33.188 5.27 -7.535 1 98.12 51 LYS B N 1
ATOM 5099 C CA . LYS B 1 51 ? -33.781 4.883 -8.812 1 98.12 51 LYS B CA 1
ATOM 5100 C C . LYS B 1 51 ? -32.906 3.867 -9.539 1 98.12 51 LYS B C 1
ATOM 5102 O O . LYS B 1 51 ? -31.781 4.176 -9.914 1 98.12 51 LYS B O 1
ATOM 5107 N N . PHE B 1 52 ? -33.375 2.672 -9.719 1 97.06 52 PHE B N 1
ATOM 5108 C CA . PHE B 1 52 ? -32.562 1.636 -10.367 1 97.06 52 PHE B CA 1
ATOM 5109 C C . PHE B 1 52 ? -33.469 0.613 -11.055 1 97.06 52 PHE B C 1
ATOM 5111 O O . PHE B 1 52 ? -34.688 0.57 -10.805 1 97.06 52 PHE B O 1
ATOM 5118 N N . ASP B 1 53 ? -32.906 -0.082 -12.023 1 95.69 53 ASP B N 1
ATOM 5119 C CA . ASP B 1 53 ? -33.594 -1.138 -12.758 1 95.69 53 ASP B CA 1
ATOM 5120 C C . ASP B 1 53 ? -33.188 -2.52 -12.266 1 95.69 53 ASP B C 1
ATOM 5122 O O . ASP B 1 53 ? -32.062 -2.963 -12.531 1 95.69 53 ASP B O 1
ATOM 5126 N N . LYS B 1 54 ? -34.031 -3.213 -11.586 1 93.38 54 LYS B N 1
ATOM 5127 C CA . LYS B 1 54 ? -33.719 -4.523 -11.031 1 93.38 54 LYS B CA 1
ATOM 5128 C C . LYS B 1 54 ? -33.5 -5.551 -12.133 1 93.38 54 LYS B C 1
ATOM 5130 O O . LYS B 1 54 ? -32.844 -6.582 -11.914 1 93.38 54 LYS B O 1
ATOM 5135 N N . THR B 1 55 ? -34.031 -5.324 -13.344 1 95.19 55 THR B N 1
ATOM 5136 C CA . THR B 1 55 ? -33.875 -6.258 -14.453 1 95.19 55 THR B CA 1
ATOM 5137 C C . THR B 1 55 ? -32.594 -6 -15.219 1 95.19 55 THR B C 1
ATOM 5139 O O . THR B 1 55 ? -32.125 -6.859 -15.977 1 95.19 55 THR B O 1
ATOM 5142 N N . PHE B 1 56 ? -32.062 -4.801 -15.047 1 96.12 56 PHE B N 1
ATOM 5143 C CA . PHE B 1 56 ? -30.766 -4.402 -15.617 1 96.12 56 PHE B CA 1
ATOM 5144 C C . PHE B 1 56 ? -29.938 -3.629 -14.594 1 96.12 56 PHE B C 1
ATOM 5146 O O . PHE B 1 56 ? -29.734 -2.424 -14.742 1 96.12 56 PHE B O 1
ATOM 5153 N N . PRO B 1 57 ? -29.469 -4.34 -13.602 1 96 57 PRO B N 1
ATOM 5154 C CA . PRO B 1 57 ? -28.812 -3.682 -12.469 1 96 57 PRO B CA 1
ATOM 5155 C C . PRO B 1 57 ? -27.672 -2.77 -12.898 1 96 57 PRO B C 1
ATOM 5157 O O . PRO B 1 57 ? -27.359 -1.794 -12.211 1 96 57 PRO B O 1
ATOM 5160 N N . LYS B 1 58 ? -27.047 -2.969 -14.078 1 94.62 58 LYS B N 1
ATOM 5161 C CA . LYS B 1 58 ? -25.922 -2.174 -14.531 1 94.62 58 LYS B CA 1
ATOM 5162 C C . LYS B 1 58 ? -26.359 -1.037 -15.438 1 94.62 58 LYS B C 1
ATOM 5164 O O . LYS B 1 58 ? -25.547 -0.445 -16.156 1 94.62 58 LYS B O 1
ATOM 5169 N N . ASN B 1 59 ? -27.719 -0.771 -15.438 1 96.62 59 ASN B N 1
ATOM 5170 C CA . ASN B 1 59 ? -28.234 0.346 -16.234 1 96.62 59 ASN B CA 1
ATOM 5171 C C . ASN B 1 59 ? -27.406 1.615 -15.992 1 96.62 59 ASN B C 1
ATOM 5173 O O . ASN B 1 59 ? -27.234 2.045 -14.852 1 96.62 59 ASN B O 1
ATOM 5177 N N . PRO B 1 60 ? -26.906 2.217 -17.062 1 96.62 60 PRO B N 1
ATOM 5178 C CA . PRO B 1 60 ? -26.016 3.375 -16.922 1 96.62 60 PRO B CA 1
ATOM 5179 C C . PRO B 1 60 ? -26.703 4.566 -16.25 1 96.62 60 PRO B C 1
ATOM 5181 O O . PRO B 1 60 ? -26.031 5.461 -15.734 1 96.62 60 PRO B O 1
ATOM 5184 N N . SER B 1 61 ? -28.031 4.582 -16.234 1 98.06 61 SER B N 1
ATOM 5185 C CA . SER B 1 61 ? -28.766 5.734 -15.711 1 98.06 61 SER B CA 1
ATOM 5186 C C . SER B 1 61 ? -29.266 5.477 -14.289 1 98.06 61 SER B C 1
ATOM 5188 O O . SER B 1 61 ? -29.844 6.359 -13.664 1 98.06 61 SER B O 1
ATOM 5190 N N . SER B 1 62 ? -29 4.277 -13.789 1 98.19 62 SER B N 1
ATOM 5191 C CA . SER B 1 62 ? -29.422 3.953 -12.43 1 98.19 62 SER B CA 1
ATOM 5192 C C . SER B 1 62 ? -28.562 4.664 -11.398 1 98.19 62 SER B C 1
ATOM 5194 O O . SER B 1 62 ? -27.359 4.871 -11.625 1 98.19 62 SER B O 1
ATOM 5196 N N . ASP B 1 63 ? -29.25 5.051 -10.289 1 98.5 63 ASP B N 1
ATOM 5197 C CA . ASP B 1 63 ? -28.438 5.426 -9.133 1 98.5 63 ASP B CA 1
ATOM 5198 C C . ASP B 1 63 ? -27.484 4.301 -8.742 1 98.5 63 ASP B C 1
ATOM 5200 O O . ASP B 1 63 ? -27.75 3.129 -8.992 1 98.5 63 ASP B O 1
ATOM 5204 N N . ARG B 1 64 ? -26.375 4.746 -8.227 1 97.94 64 ARG B N 1
ATOM 5205 C CA . ARG B 1 64 ? -25.359 3.766 -7.832 1 97.94 64 ARG B CA 1
ATOM 5206 C C . ARG B 1 64 ? -25.281 3.631 -6.316 1 97.94 64 ARG B C 1
ATOM 5208 O O . ARG B 1 64 ? -25.469 4.609 -5.59 1 97.94 64 ARG B O 1
ATOM 5215 N N . PHE B 1 65 ? -25.062 2.42 -5.887 1 98.5 65 PHE B N 1
ATOM 5216 C CA . PHE B 1 65 ? -24.891 2.145 -4.465 1 98.5 65 PHE B CA 1
ATOM 5217 C C . PHE B 1 65 ? -23.625 1.354 -4.215 1 98.5 65 PHE B C 1
ATOM 5219 O O . PHE B 1 65 ? -23.406 0.304 -4.824 1 98.5 65 PHE B O 1
ATOM 5226 N N . VAL B 1 66 ? -22.734 1.883 -3.445 1 98.81 66 VAL B N 1
ATOM 5227 C CA . VAL B 1 66 ? -21.531 1.188 -3.02 1 98.81 66 VAL B CA 1
ATOM 5228 C C . VAL B 1 66 ? -21.609 0.853 -1.532 1 98.81 66 VAL B C 1
ATOM 5230 O O . VAL B 1 66 ? -21.688 1.75 -0.689 1 98.81 66 VAL B O 1
ATOM 5233 N N . LEU B 1 67 ? -21.719 -0.392 -1.188 1 98.69 67 LEU B N 1
ATOM 5234 C CA . LEU B 1 67 ? -21.609 -0.82 0.202 1 98.69 67 LEU B CA 1
ATOM 5235 C C . LEU B 1 67 ? -20.156 -0.893 0.633 1 98.69 67 LEU B C 1
ATOM 5237 O O . LEU B 1 67 ? -19.516 -1.944 0.518 1 98.69 67 LEU B O 1
ATOM 5241 N N . SER B 1 68 ? -19.672 0.171 1.177 1 98.5 68 SER B N 1
ATOM 5242 C CA . SER B 1 68 ? -18.266 0.245 1.566 1 98.5 68 SER B CA 1
ATOM 5243 C C . SER B 1 68 ? -17.984 -0.607 2.801 1 98.5 68 SER B C 1
ATOM 5245 O O . SER B 1 68 ? -16.906 -1.181 2.936 1 98.5 68 SER B O 1
ATOM 5247 N N . LYS B 1 69 ? -18.953 -0.577 3.793 1 97.88 69 LYS B N 1
ATOM 5248 C CA . LYS B 1 69 ? -18.812 -1.51 4.906 1 97.88 69 LYS B CA 1
ATOM 5249 C C . LYS B 1 69 ? -19.156 -2.936 4.48 1 97.88 69 LYS B C 1
ATOM 5251 O O . LYS B 1 69 ? -20.219 -3.457 4.82 1 97.88 69 LYS B O 1
ATOM 5256 N N . GLY B 1 70 ? -18.281 -3.58 3.797 1 96.38 70 GLY B N 1
ATOM 5257 C CA . GLY B 1 70 ? -18.484 -4.816 3.061 1 96.38 70 GLY B CA 1
ATOM 5258 C C . GLY B 1 70 ? -18.984 -5.957 3.932 1 96.38 70 GLY B C 1
ATOM 5259 O O . GLY B 1 70 ? -19.656 -6.867 3.451 1 96.38 70 GLY B O 1
ATOM 5260 N N . HIS B 1 71 ? -18.766 -5.922 5.215 1 95.31 71 HIS B N 1
ATOM 5261 C CA . HIS B 1 71 ? -19.188 -6.977 6.125 1 95.31 71 HIS B CA 1
ATOM 5262 C C . HIS B 1 71 ? -20.719 -7.047 6.219 1 95.31 71 HIS B C 1
ATOM 5264 O O . HIS B 1 71 ? -21.266 -8.078 6.602 1 95.31 71 HIS B O 1
ATOM 5270 N N . ALA B 1 72 ? -21.359 -5.984 5.809 1 97.75 72 ALA B N 1
ATOM 5271 C CA . ALA B 1 72 ? -22.828 -5.945 5.879 1 97.75 72 ALA B CA 1
ATOM 5272 C C . ALA B 1 72 ? -23.453 -6.426 4.57 1 97.75 72 ALA B C 1
ATOM 5274 O O . ALA B 1 72 ? -24.609 -6.141 4.293 1 97.75 72 ALA B O 1
ATOM 5275 N N . CYS B 1 73 ? -22.719 -7.203 3.801 1 97.56 73 CYS B N 1
ATOM 5276 C CA . CYS B 1 73 ? -23.188 -7.602 2.477 1 97.56 73 CYS B CA 1
ATOM 5277 C C . CYS B 1 73 ? -24.484 -8.406 2.572 1 97.56 73 CYS B C 1
ATOM 5279 O O . CYS B 1 73 ? -25.312 -8.359 1.669 1 97.56 73 CYS B O 1
ATOM 5281 N N . PRO B 1 74 ? -24.812 -9.109 3.723 1 98 74 PRO B N 1
ATOM 5282 C CA . PRO B 1 74 ? -26.078 -9.836 3.771 1 98 74 PRO B CA 1
ATOM 5283 C C . PRO B 1 74 ? -27.297 -8.922 3.625 1 98 74 PRO B C 1
ATOM 5285 O O . PRO B 1 74 ? -28.281 -9.297 2.982 1 98 74 PRO B O 1
ATOM 5288 N N . VAL B 1 75 ? -27.25 -7.734 4.18 1 98.56 75 VAL B N 1
ATOM 5289 C CA . VAL B 1 75 ? -28.406 -6.848 4.086 1 98.56 75 VAL B CA 1
ATOM 5290 C C . VAL B 1 75 ? -28.562 -6.352 2.65 1 98.56 75 VAL B C 1
ATOM 5292 O O . VAL B 1 75 ? -29.672 -6.141 2.174 1 98.56 75 VAL B O 1
ATOM 5295 N N . LEU B 1 76 ? -27.453 -6.168 1.943 1 98.56 76 LEU B N 1
ATOM 5296 C CA . LEU B 1 76 ? -27.5 -5.812 0.529 1 98.56 76 LEU B CA 1
ATOM 5297 C C . LEU B 1 76 ? -28.125 -6.934 -0.294 1 98.56 76 LEU B C 1
ATOM 5299 O O . LEU B 1 76 ? -28.984 -6.684 -1.153 1 98.56 76 LEU B O 1
ATOM 5303 N N . TYR B 1 77 ? -27.672 -8.219 -0.036 1 98.31 77 TYR B N 1
ATOM 5304 C CA . TYR B 1 77 ? -28.25 -9.375 -0.712 1 98.31 77 TYR B CA 1
ATOM 5305 C C . TYR B 1 77 ? -29.734 -9.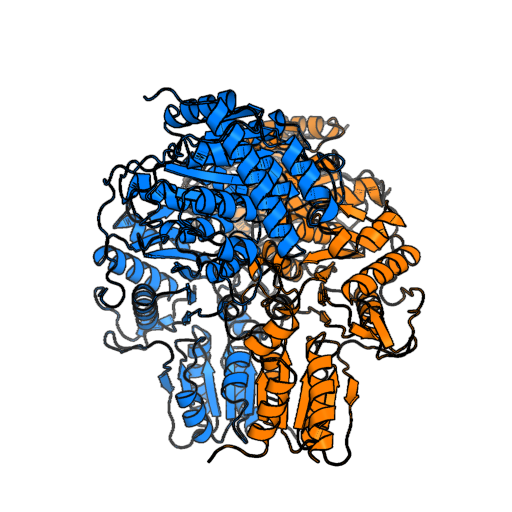508 -0.406 1 98.31 77 TYR B C 1
ATOM 5307 O O . TYR B 1 77 ? -30.531 -9.82 -1.292 1 98.31 77 TYR B O 1
ATOM 5315 N N . ALA B 1 78 ? -30.109 -9.227 0.816 1 98 78 ALA B N 1
ATOM 5316 C CA . ALA B 1 78 ? -31.516 -9.25 1.229 1 98 78 ALA B CA 1
ATOM 5317 C C . ALA B 1 78 ? -32.344 -8.219 0.457 1 98 78 ALA B C 1
ATOM 5319 O O . ALA B 1 78 ? -33.469 -8.492 0.052 1 98 78 ALA B O 1
ATOM 5320 N N . ALA B 1 79 ? -31.797 -7.035 0.302 1 97.88 79 ALA B N 1
ATOM 5321 C CA . ALA B 1 79 ? -32.5 -5.984 -0.431 1 97.88 79 ALA B CA 1
ATOM 5322 C C . ALA B 1 79 ? -32.75 -6.406 -1.873 1 97.88 79 ALA B C 1
ATOM 5324 O O . ALA B 1 79 ? -33.875 -6.195 -2.393 1 97.88 79 ALA B O 1
ATOM 5325 N N . TRP B 1 80 ? -31.812 -7.004 -2.543 1 97.56 80 TRP B N 1
ATOM 5326 C CA . TRP B 1 80 ? -31.969 -7.434 -3.928 1 97.56 80 TRP B CA 1
ATOM 5327 C C . TRP B 1 80 ? -32.875 -8.664 -4.016 1 97.56 80 TRP B C 1
ATOM 5329 O O . TRP B 1 80 ? -33.531 -8.875 -5.031 1 97.56 80 TRP B O 1
ATOM 5339 N N . HIS B 1 81 ? -32.875 -9.492 -2.932 1 96.69 81 HIS B N 1
ATOM 5340 C CA . HIS B 1 81 ? -33.844 -10.57 -2.838 1 96.69 81 HIS B CA 1
ATOM 5341 C C . HIS B 1 81 ? -35.25 -10.023 -2.766 1 96.69 81 HIS B C 1
ATOM 5343 O O . HIS B 1 81 ? -36.125 -10.469 -3.512 1 96.69 81 HIS B O 1
ATOM 5349 N N . GLN B 1 82 ? -35.469 -9.039 -1.896 1 94.81 82 GLN B N 1
ATOM 5350 C CA . GLN B 1 82 ? -36.781 -8.445 -1.736 1 94.81 82 GLN B CA 1
ATOM 5351 C C . GLN B 1 82 ? -37.188 -7.684 -2.99 1 94.81 82 GLN B C 1
ATOM 5353 O O . GLN B 1 82 ? -38.375 -7.598 -3.307 1 94.81 82 GLN B O 1
ATOM 5358 N N . ALA B 1 83 ? -36.219 -7.188 -3.721 1 94.69 83 ALA B N 1
ATOM 5359 C CA . ALA B 1 83 ? -36.5 -6.52 -4.992 1 94.69 83 ALA B CA 1
ATOM 5360 C C . ALA B 1 83 ? -36.812 -7.531 -6.086 1 94.69 83 ALA B C 1
ATOM 5362 O O . ALA B 1 83 ? -37.344 -7.164 -7.148 1 94.69 83 ALA B O 1
ATOM 5363 N N . GLY B 1 84 ? -36.5 -8.812 -5.863 1 94 84 GLY B N 1
ATOM 5364 C CA . GLY B 1 84 ? -36.875 -9.859 -6.797 1 94 84 GLY B CA 1
ATOM 5365 C C . GLY B 1 84 ? -35.75 -10.258 -7.73 1 94 84 GLY B C 1
ATOM 5366 O O . GLY B 1 84 ? -35.969 -10.977 -8.711 1 94 84 GLY B O 1
ATOM 5367 N N . HIS B 1 85 ? -34.562 -9.82 -7.461 1 96.12 85 HIS B N 1
ATOM 5368 C CA . HIS B 1 85 ? -33.438 -10.07 -8.359 1 96.12 85 HIS B CA 1
ATOM 5369 C C . HIS B 1 85 ? -32.594 -11.242 -7.875 1 96.12 85 HIS B C 1
ATOM 5371 O O . HIS B 1 85 ? -31.922 -11.898 -8.672 1 96.12 85 HIS B O 1
ATOM 5377 N N . VAL B 1 86 ? -32.562 -11.562 -6.547 1 96.62 86 VAL B N 1
ATOM 5378 C CA . VAL B 1 86 ? -31.844 -12.672 -5.938 1 96.62 86 VAL B CA 1
ATOM 5379 C C . VAL B 1 86 ? -32.812 -13.727 -5.438 1 96.62 86 VAL B C 1
ATOM 5381 O O . VAL B 1 86 ? -33.781 -13.398 -4.73 1 96.62 86 VAL B O 1
ATOM 5384 N N . SER B 1 87 ? -32.656 -14.93 -5.758 1 97.25 87 SER B N 1
ATOM 5385 C CA . SER B 1 87 ? -33.562 -16 -5.34 1 97.25 87 SER B CA 1
ATOM 5386 C C . SER B 1 87 ? -33.312 -16.375 -3.883 1 97.25 87 SER B C 1
ATOM 5388 O O . SER B 1 87 ? -32.25 -16.125 -3.33 1 97.25 87 SER B O 1
ATOM 5390 N N . THR B 1 88 ? -34.344 -16.922 -3.297 1 97.06 88 THR B N 1
ATOM 5391 C CA . THR B 1 88 ? -34.219 -17.453 -1.941 1 97.06 88 THR B CA 1
ATOM 5392 C C . THR B 1 88 ? -33.125 -18.516 -1.878 1 97.06 88 THR B C 1
ATOM 5394 O O . THR B 1 88 ? -32.375 -18.578 -0.904 1 97.06 88 THR B O 1
ATOM 5397 N N . THR B 1 89 ? -33.031 -19.312 -2.896 1 97.44 89 THR B N 1
ATOM 5398 C CA . THR B 1 89 ? -32 -20.359 -2.949 1 97.44 89 THR B CA 1
ATOM 5399 C C . THR B 1 89 ? -30.609 -19.766 -2.91 1 97.44 89 THR B C 1
ATOM 5401 O O . THR B 1 89 ? -29.766 -20.203 -2.137 1 97.44 89 THR B O 1
ATOM 5404 N N . ASP B 1 90 ? -30.375 -18.766 -3.748 1 97.19 90 ASP B N 1
ATOM 5405 C CA . ASP B 1 90 ? -29.062 -18.125 -3.764 1 97.19 90 ASP B CA 1
ATOM 5406 C C . ASP B 1 90 ? -28.75 -17.469 -2.418 1 97.19 90 ASP B C 1
ATOM 5408 O O . ASP B 1 90 ? -27.641 -17.594 -1.905 1 97.19 90 ASP B O 1
ATOM 5412 N N . MET B 1 91 ? -29.734 -16.812 -1.903 1 97 91 MET B N 1
ATOM 5413 C CA . MET B 1 91 ? -29.562 -16.141 -0.621 1 97 91 MET B CA 1
ATOM 5414 C C . MET B 1 91 ? -29.156 -17.125 0.468 1 97 91 MET B C 1
ATOM 5416 O O . MET B 1 91 ? -28.281 -16.844 1.279 1 97 91 MET B O 1
ATOM 5420 N N . MET B 1 92 ? -29.734 -18.312 0.447 1 97 92 MET B N 1
ATOM 5421 C CA . MET B 1 92 ? -29.5 -19.312 1.484 1 97 92 MET B CA 1
ATOM 5422 C C . MET B 1 92 ? -28.188 -20.047 1.239 1 97 92 MET B C 1
ATOM 5424 O O . MET B 1 92 ? -27.734 -20.844 2.078 1 97 92 MET B O 1
ATOM 5428 N N . ASN B 1 93 ? -27.531 -19.812 0.155 1 97.06 93 ASN B N 1
ATOM 5429 C CA . ASN B 1 93 ? -26.281 -20.469 -0.187 1 97.06 93 ASN B CA 1
ATOM 5430 C C . ASN B 1 93 ? -25.109 -19.484 -0.199 1 97.06 93 ASN B C 1
ATOM 5432 O O . ASN B 1 93 ? -24.094 -19.734 -0.831 1 97.06 93 ASN B O 1
ATOM 5436 N N . ILE B 1 94 ? -25.312 -18.375 0.472 1 96.62 94 ILE B N 1
ATOM 5437 C CA . ILE B 1 94 ? -24.234 -17.406 0.577 1 96.62 94 ILE B CA 1
ATOM 5438 C C . ILE B 1 94 ? -22.953 -18.094 1.051 1 96.62 94 ILE B C 1
ATOM 5440 O O . ILE B 1 94 ? -23.016 -19.062 1.803 1 96.62 94 ILE B O 1
ATOM 5444 N N . ARG B 1 95 ? -21.703 -17.656 0.546 1 95.88 95 ARG B N 1
ATOM 5445 C CA . ARG B 1 95 ? -20.359 -18.031 0.994 1 95.88 95 ARG B CA 1
ATOM 5446 C C . ARG B 1 95 ? -20.031 -19.453 0.568 1 95.88 95 ARG B C 1
ATOM 5448 O O . ARG B 1 95 ? -18.969 -19.984 0.907 1 95.88 95 ARG B O 1
ATOM 5455 N N . LYS B 1 96 ? -20.984 -20.125 -0.152 1 95.56 96 LYS B N 1
ATOM 5456 C CA . LYS B 1 96 ? -20.656 -21.422 -0.733 1 95.56 96 LYS B CA 1
ATOM 5457 C C . LYS B 1 96 ? -19.922 -21.266 -2.059 1 95.56 96 LYS B C 1
ATOM 5459 O O . LYS B 1 96 ? -20.141 -20.281 -2.783 1 95.56 96 LYS B O 1
ATOM 5464 N N . ILE B 1 97 ? -19.078 -22.188 -2.363 1 95.31 97 ILE B N 1
ATOM 5465 C CA . ILE B 1 97 ? -18.188 -22.141 -3.527 1 95.31 97 ILE B CA 1
ATOM 5466 C C . ILE B 1 97 ? -19.031 -22.125 -4.805 1 95.31 97 ILE B C 1
ATOM 5468 O O . ILE B 1 97 ? -18.562 -21.688 -5.855 1 95.31 97 ILE B O 1
ATOM 5472 N N . THR B 1 98 ? -20.328 -22.531 -4.758 1 94.62 98 THR B N 1
ATOM 5473 C CA . THR B 1 98 ? -21.203 -22.656 -5.918 1 94.62 98 THR B CA 1
ATOM 5474 C C . THR B 1 98 ? -22.078 -21.422 -6.062 1 94.62 98 THR B C 1
ATOM 5476 O O . THR B 1 98 ? -22.953 -21.375 -6.93 1 94.62 98 THR B O 1
ATOM 5479 N N . CYS B 1 99 ? -21.953 -20.469 -5.227 1 96.25 99 CYS B N 1
ATOM 5480 C CA . CYS B 1 99 ? -22.797 -19.297 -5.207 1 96.25 99 CYS B CA 1
ATOM 5481 C C . CYS B 1 99 ? -21.969 -18.016 -5.227 1 96.25 99 CYS B C 1
ATOM 5483 O O . CYS B 1 99 ? -21 -17.891 -4.484 1 96.25 99 CYS B O 1
ATOM 5485 N N . ASP B 1 100 ? -22.328 -17.062 -6.039 1 97 100 ASP B N 1
ATOM 5486 C CA . ASP B 1 100 ? -21.547 -15.836 -6.199 1 97 100 ASP B CA 1
ATOM 5487 C C . ASP B 1 100 ? -21.891 -14.82 -5.113 1 97 100 ASP B C 1
ATOM 5489 O O . ASP B 1 100 ? -21.281 -13.75 -5.039 1 97 100 ASP B O 1
ATOM 5493 N N . LEU B 1 101 ? -22.906 -15.109 -4.262 1 97.88 101 LEU B N 1
ATOM 5494 C CA . LEU B 1 101 ? -23.109 -14.312 -3.061 1 97.88 101 LEU B CA 1
ATOM 5495 C C . LEU B 1 101 ? -22.047 -14.617 -2.016 1 97.88 101 LEU B C 1
ATOM 5497 O O . LEU B 1 101 ? -22.297 -15.352 -1.06 1 97.88 101 LEU B O 1
ATOM 5501 N N . GLU B 1 102 ? -20.922 -13.93 -2.148 1 97.06 102 GLU B N 1
ATOM 5502 C CA . GLU B 1 102 ? -19.719 -14.195 -1.355 1 97.06 102 GLU B CA 1
ATOM 5503 C C . GLU B 1 102 ? -19.781 -13.492 -0.004 1 97.06 102 GLU B C 1
ATOM 5505 O O . GLU B 1 102 ? -20.812 -12.922 0.357 1 97.06 102 GLU B O 1
ATOM 5510 N N . GLY B 1 103 ? -18.734 -13.602 0.774 1 95.31 103 GLY B N 1
ATOM 5511 C CA . GLY B 1 103 ? -18.688 -13.055 2.123 1 95.31 103 GLY B CA 1
ATOM 5512 C C . GLY B 1 103 ? -18.625 -11.547 2.156 1 95.31 103 GLY B C 1
ATOM 5513 O O . GLY B 1 103 ? -18.906 -10.93 3.188 1 95.31 103 GLY B O 1
ATOM 5514 N N . HIS B 1 104 ? -18.297 -10.945 1.056 1 97.25 104 HIS B N 1
ATOM 5515 C CA . HIS B 1 104 ? -18.266 -9.508 0.814 1 97.25 104 HIS B CA 1
ATOM 5516 C C . HIS B 1 104 ? -18.688 -9.18 -0.61 1 97.25 104 HIS B C 1
ATOM 5518 O O . HIS B 1 104 ? -18.734 -10.062 -1.471 1 97.25 104 HIS B O 1
ATOM 5524 N N . PRO B 1 105 ? -19 -7.918 -0.889 1 96.75 105 PRO B N 1
ATOM 5525 C CA . PRO B 1 105 ? -19.406 -7.551 -2.244 1 96.75 105 PRO B CA 1
ATOM 5526 C C . PRO B 1 105 ? -18.297 -7.734 -3.275 1 96.75 105 PRO B C 1
ATOM 5528 O O . PRO B 1 105 ? -17.172 -7.285 -3.061 1 96.75 105 PRO B O 1
ATOM 5531 N N . THR B 1 106 ? -18.609 -8.43 -4.387 1 97 106 THR B N 1
ATOM 5532 C CA . THR B 1 106 ? -17.719 -8.562 -5.539 1 97 106 THR B CA 1
ATOM 5533 C C . THR B 1 106 ? -18.5 -8.375 -6.84 1 97 106 THR B C 1
ATOM 5535 O O . THR B 1 106 ? -19.688 -8.711 -6.914 1 97 106 THR B O 1
ATOM 5538 N N . PRO B 1 107 ? -17.891 -7.91 -7.84 1 97.38 107 PRO B N 1
ATOM 5539 C CA . PRO B 1 107 ? -18.578 -7.68 -9.109 1 97.38 107 PRO B CA 1
ATOM 5540 C C . PRO B 1 107 ? -18.828 -8.969 -9.891 1 97.38 107 PRO B C 1
ATOM 5542 O O . PRO B 1 107 ? -19.188 -8.922 -11.07 1 97.38 107 PRO B O 1
ATOM 5545 N N . ARG B 1 108 ? -18.594 -10.109 -9.281 1 96.44 108 ARG B N 1
ATOM 5546 C CA . ARG B 1 108 ? -19.125 -11.328 -9.867 1 96.44 108 ARG B CA 1
ATOM 5547 C C . ARG B 1 108 ? -20.641 -11.258 -10 1 96.44 108 ARG B C 1
ATOM 5549 O O . ARG B 1 108 ? -21.234 -11.891 -10.891 1 96.44 108 ARG B O 1
ATOM 5556 N N . LEU B 1 109 ? -21.219 -10.469 -9.07 1 97.44 109 LEU B N 1
ATOM 5557 C CA . LEU B 1 109 ? -22.641 -10.18 -9.125 1 97.44 109 LEU B CA 1
ATOM 5558 C C . LEU B 1 109 ? -22.922 -8.969 -10.008 1 97.44 109 LEU B C 1
ATOM 5560 O O . LEU B 1 109 ? -22.188 -7.98 -9.969 1 97.44 109 LEU B O 1
ATOM 5564 N N . ASP B 1 110 ? -23.953 -8.969 -10.781 1 96.88 110 ASP B N 1
ATOM 5565 C CA . ASP B 1 110 ? -24.219 -7.934 -11.781 1 96.88 110 ASP B CA 1
ATOM 5566 C C . ASP B 1 110 ? -24.703 -6.648 -11.125 1 96.88 110 ASP B C 1
ATOM 5568 O O . ASP B 1 110 ? -24.734 -5.59 -11.758 1 96.88 110 ASP B O 1
ATOM 5572 N N . PHE B 1 111 ? -25.094 -6.691 -9.797 1 97.38 111 PHE B N 1
ATOM 5573 C CA . PHE B 1 111 ? -25.609 -5.504 -9.133 1 97.38 111 PHE B CA 1
ATOM 5574 C C . PHE B 1 111 ? -24.562 -4.875 -8.234 1 97.38 111 PHE B C 1
ATOM 5576 O O . PHE B 1 111 ? -24.844 -3.949 -7.473 1 97.38 111 PHE B O 1
ATOM 5583 N N . ILE B 1 112 ? -23.328 -5.387 -8.258 1 98.06 112 ILE B N 1
ATOM 5584 C CA . ILE B 1 112 ? -22.203 -4.84 -7.508 1 98.06 112 ILE B CA 1
ATOM 5585 C C . ILE B 1 112 ? -21.188 -4.234 -8.469 1 98.06 112 ILE B C 1
ATOM 5587 O O . ILE B 1 112 ? -20.719 -4.91 -9.391 1 98.06 112 ILE B O 1
ATOM 5591 N N . ASP B 1 113 ? -20.781 -3.016 -8.219 1 97.88 113 ASP B N 1
ATOM 5592 C CA . ASP B 1 113 ? -19.859 -2.332 -9.133 1 97.88 113 ASP B CA 1
ATOM 5593 C C . ASP B 1 113 ? -18.406 -2.516 -8.688 1 97.88 113 ASP B C 1
ATOM 5595 O O . ASP B 1 113 ? -17.5 -2.545 -9.523 1 97.88 113 ASP B O 1
ATOM 5599 N N . VAL B 1 114 ? -18.172 -2.59 -7.406 1 98.38 114 VAL B N 1
ATOM 5600 C CA . VAL B 1 114 ? -16.812 -2.66 -6.895 1 98.38 114 VAL B CA 1
ATOM 5601 C C . VAL B 1 114 ? -16.766 -3.578 -5.676 1 98.38 114 VAL B C 1
ATOM 5603 O O . VAL B 1 114 ? -17.75 -3.719 -4.957 1 98.38 114 VAL B O 1
ATOM 5606 N N . ALA B 1 115 ? -15.625 -4.215 -5.488 1 98.25 115 ALA B N 1
ATOM 5607 C CA . ALA B 1 115 ? -15.398 -5.027 -4.297 1 98.25 115 ALA B CA 1
ATOM 5608 C C . ALA B 1 115 ? -14.992 -4.16 -3.107 1 98.25 115 ALA B C 1
ATOM 5610 O O . ALA B 1 115 ? -14.258 -3.184 -3.266 1 98.25 115 ALA B O 1
ATOM 5611 N N . THR B 1 116 ? -15.531 -4.426 -1.896 1 96.88 116 THR B N 1
ATOM 5612 C CA . THR B 1 116 ? -15.289 -3.566 -0.74 1 96.88 116 THR B CA 1
ATOM 5613 C C . THR B 1 116 ? -15.023 -4.402 0.507 1 96.88 116 THR B C 1
ATOM 5615 O O . THR B 1 116 ? -15.234 -3.943 1.63 1 96.88 116 THR B O 1
ATOM 5618 N N . GLY B 1 117 ? -14.539 -5.57 0.474 1 93.88 117 GLY B N 1
ATOM 5619 C CA . GLY B 1 117 ? -14.258 -6.375 1.651 1 93.88 117 GLY B CA 1
ATOM 5620 C C . GLY B 1 117 ? -13.102 -5.848 2.471 1 93.88 117 GLY B C 1
ATOM 5621 O O . GLY B 1 117 ? -13.07 -6.004 3.693 1 93.88 117 GLY B O 1
ATOM 5622 N N . SER B 1 118 ? -12.117 -5.371 1.782 1 96.12 118 SER B N 1
ATOM 5623 C CA . SER B 1 118 ? -11.117 -4.543 2.451 1 96.12 118 SER B CA 1
ATOM 5624 C C . SER B 1 118 ? -11.648 -3.133 2.693 1 96.12 118 SER B C 1
ATOM 5626 O O . SER B 1 118 ? -11.906 -2.389 1.745 1 96.12 118 SER B O 1
ATOM 5628 N N . LEU B 1 119 ? -11.836 -2.734 3.846 1 94.81 119 LEU B N 1
ATOM 5629 C CA . LEU B 1 119 ? -12.523 -1.49 4.18 1 94.81 119 LEU B CA 1
ATOM 5630 C C . LEU B 1 119 ? -11.758 -0.286 3.643 1 94.81 119 LEU B C 1
ATOM 5632 O O . LEU B 1 119 ? -10.586 -0.407 3.258 1 94.81 119 LEU B O 1
ATOM 5636 N N . GLY B 1 120 ? -12.414 0.841 3.512 1 96.69 120 GLY B N 1
ATOM 5637 C CA . GLY B 1 120 ? -11.812 2.094 3.088 1 96.69 120 GLY B CA 1
ATOM 5638 C C . GLY B 1 120 ? -11.766 2.254 1.58 1 96.69 120 GLY B C 1
ATOM 5639 O O . GLY B 1 120 ? -11.242 3.246 1.071 1 96.69 120 GLY B O 1
ATOM 5640 N N . GLN B 1 121 ? -12.359 1.339 0.844 1 97.19 121 GLN B N 1
ATOM 5641 C CA . GLN B 1 121 ? -12.32 1.344 -0.614 1 97.19 121 GLN B CA 1
ATOM 5642 C C . GLN B 1 121 ? -13.461 2.172 -1.195 1 97.19 121 GLN B C 1
ATOM 5644 O O . GLN B 1 121 ? -13.297 2.83 -2.225 1 97.19 121 GLN B O 1
ATOM 5649 N N . GLY B 1 122 ? -14.625 2.156 -0.573 1 98.69 122 GLY B N 1
ATOM 5650 C CA . GLY B 1 122 ? -15.891 2.445 -1.217 1 98.69 122 GLY B CA 1
ATOM 5651 C C . GLY B 1 122 ? -16.062 3.912 -1.565 1 98.69 122 GLY B C 1
ATOM 5652 O O . GLY B 1 122 ? -16.562 4.246 -2.645 1 98.69 122 GLY B O 1
ATOM 5653 N N . LEU B 1 123 ? -15.656 4.797 -0.678 1 98.94 123 LEU B N 1
ATOM 5654 C CA . LEU B 1 123 ? -16 6.199 -0.885 1 98.94 123 LEU B CA 1
ATOM 5655 C C . LEU B 1 123 ? -15.227 6.777 -2.066 1 98.94 123 LEU B C 1
ATOM 5657 O O . LEU B 1 123 ? -15.766 7.582 -2.832 1 98.94 123 LEU B O 1
ATOM 5661 N N . SER B 1 124 ? -13.93 6.438 -2.248 1 98.94 124 SER B N 1
ATOM 5662 C CA . SER B 1 124 ? -13.172 6.883 -3.408 1 98.94 124 SER B CA 1
ATOM 5663 C C . SER B 1 124 ? -13.789 6.379 -4.707 1 98.94 124 SER B C 1
ATOM 5665 O O . SER B 1 124 ? -13.906 7.125 -5.68 1 98.94 124 SER B O 1
ATOM 5667 N N . CYS B 1 125 ? -14.195 5.086 -4.715 1 98.94 125 CYS B N 1
ATOM 5668 C CA . CYS B 1 125 ? -14.844 4.527 -5.898 1 98.94 125 CYS B CA 1
ATOM 5669 C C . CYS B 1 125 ? -16.141 5.254 -6.199 1 98.94 125 CYS B C 1
ATOM 5671 O O . CYS B 1 125 ? -16.422 5.602 -7.352 1 98.94 125 CYS B O 1
ATOM 5673 N N . ALA B 1 126 ? -16.938 5.473 -5.117 1 98.94 126 ALA B N 1
ATOM 5674 C CA . ALA B 1 126 ? -18.188 6.199 -5.273 1 98.94 126 ALA B CA 1
ATOM 5675 C C . ALA B 1 126 ? -17.953 7.602 -5.824 1 98.94 126 ALA B C 1
ATOM 5677 O O . ALA B 1 126 ? -18.719 8.094 -6.656 1 98.94 126 ALA B O 1
ATOM 5678 N N . ALA B 1 127 ? -16.906 8.258 -5.352 1 98.94 127 ALA B N 1
ATOM 5679 C CA . ALA B 1 127 ? -16.562 9.594 -5.836 1 98.94 127 ALA B CA 1
ATOM 5680 C C . ALA B 1 127 ? -16.219 9.562 -7.324 1 98.94 127 ALA B C 1
ATOM 5682 O O . ALA B 1 127 ? -16.594 10.469 -8.07 1 98.94 127 ALA B O 1
ATOM 5683 N N . GLY B 1 128 ? -15.438 8.531 -7.758 1 98.94 128 GLY B N 1
ATOM 5684 C CA . GLY B 1 128 ? -15.172 8.367 -9.18 1 98.94 128 GLY B CA 1
ATOM 5685 C C . GLY B 1 128 ? -16.422 8.203 -10.008 1 98.94 128 GLY B C 1
ATOM 5686 O O . GLY B 1 128 ? -16.562 8.805 -11.07 1 98.94 128 GLY B O 1
ATOM 5687 N N . MET B 1 129 ? -17.375 7.398 -9.508 1 98.88 129 MET B N 1
ATOM 5688 C CA . MET B 1 129 ? -18.656 7.199 -10.188 1 98.88 129 MET B CA 1
ATOM 5689 C C . MET B 1 129 ? -19.438 8.508 -10.266 1 98.88 129 MET B C 1
ATOM 5691 O O . MET B 1 129 ? -20.016 8.828 -11.305 1 98.88 129 MET B O 1
ATOM 5695 N N . ALA B 1 130 ? -19.469 9.211 -9.141 1 98.94 130 ALA B N 1
ATOM 5696 C CA . ALA B 1 130 ? -20.172 10.492 -9.086 1 98.94 130 ALA B CA 1
ATOM 5697 C C . ALA B 1 130 ? -19.562 11.492 -10.062 1 98.94 130 ALA B C 1
ATOM 5699 O O . ALA B 1 130 ? -20.281 12.266 -10.695 1 98.94 130 ALA B O 1
ATOM 5700 N N . TYR B 1 131 ? -18.219 11.523 -10.148 1 98.94 131 TYR B N 1
ATOM 5701 C CA . TYR B 1 131 ? -17.531 12.414 -11.078 1 98.94 131 TYR B CA 1
ATOM 5702 C C . TYR B 1 131 ? -17.969 12.148 -12.516 1 98.94 131 TYR B C 1
ATOM 5704 O O . TYR B 1 131 ? -18.219 13.078 -13.281 1 98.94 131 TYR B O 1
ATOM 5712 N N . VAL B 1 132 ? -18.031 10.852 -12.93 1 98.81 132 VAL B N 1
ATOM 5713 C CA . VAL B 1 132 ? -18.453 10.477 -14.273 1 98.81 132 VAL B CA 1
ATOM 5714 C C . VAL B 1 132 ? -19.875 10.984 -14.523 1 98.81 132 VAL B C 1
ATOM 5716 O O . VAL B 1 132 ? -20.156 11.578 -15.57 1 98.81 132 VAL B O 1
ATOM 5719 N N . GLY B 1 133 ? -20.812 10.688 -13.594 1 98.62 133 GLY B N 1
ATOM 5720 C CA . GLY B 1 133 ? -22.203 11.117 -13.734 1 98.62 133 GLY B CA 1
ATOM 5721 C C . GLY B 1 133 ? -22.344 12.617 -13.914 1 98.62 133 GLY B C 1
ATOM 5722 O O . GLY B 1 133 ? -23.094 13.078 -14.781 1 98.62 133 GLY B O 1
ATOM 5723 N N . LYS B 1 134 ? -21.594 13.375 -13.156 1 98.62 134 LYS B N 1
ATOM 5724 C CA . LYS B 1 134 ? -21.766 14.828 -13.117 1 98.62 134 LYS B CA 1
ATOM 5725 C C . LYS B 1 134 ? -21.031 15.5 -14.273 1 98.62 134 LYS B C 1
ATOM 5727 O O . LYS B 1 134 ? -21.578 16.375 -14.945 1 98.62 134 LYS B O 1
ATOM 5732 N N . TYR B 1 135 ? -19.766 15.102 -14.57 1 98.62 135 TYR B N 1
ATOM 5733 C CA . TYR B 1 135 ? -18.891 15.93 -15.406 1 98.62 135 TYR B CA 1
ATOM 5734 C C . TYR B 1 135 ? -18.688 15.289 -16.766 1 98.62 135 TYR B C 1
ATOM 5736 O O . TYR B 1 135 ? -18.344 15.977 -17.734 1 98.62 135 TYR B O 1
ATOM 5744 N N . ILE B 1 136 ? -18.859 13.938 -16.859 1 98.44 136 ILE B N 1
ATOM 5745 C CA . ILE B 1 136 ? -18.562 13.273 -18.125 1 98.44 136 ILE B CA 1
ATOM 5746 C C . ILE B 1 136 ? -19.875 12.938 -18.844 1 98.44 136 ILE B C 1
ATOM 5748 O O . ILE B 1 136 ? -20.141 13.453 -19.938 1 98.44 136 ILE B O 1
ATOM 5752 N N . ASP B 1 137 ? -20.766 12.172 -18.141 1 98.19 137 ASP B N 1
ATOM 5753 C CA . ASP B 1 137 ? -22.031 11.75 -18.734 1 98.19 137 ASP B CA 1
ATOM 5754 C C . ASP B 1 137 ? -23.094 12.844 -18.609 1 98.19 137 ASP B C 1
ATOM 5756 O O . ASP B 1 137 ? -24.062 12.867 -19.359 1 98.19 137 ASP B O 1
ATOM 5760 N N . LYS B 1 138 ? -22.906 13.773 -17.641 1 98.06 138 LYS B N 1
ATOM 5761 C CA . LYS B 1 138 ? -23.906 14.797 -17.344 1 98.06 138 LYS B CA 1
ATOM 5762 C C . LYS B 1 138 ? -25.297 14.195 -17.188 1 98.06 138 LYS B C 1
ATOM 5764 O O . LYS B 1 138 ? -26.25 14.672 -17.797 1 98.06 138 LYS B O 1
ATOM 5769 N N . ALA B 1 139 ? -25.328 13.07 -16.484 1 98.12 139 ALA B N 1
ATOM 5770 C CA . ALA B 1 139 ? -26.562 12.352 -16.172 1 98.12 139 ALA B CA 1
ATOM 5771 C C . ALA B 1 139 ? -27.094 12.727 -14.789 1 98.12 139 ALA B C 1
ATOM 5773 O O . ALA B 1 139 ? -26.375 13.344 -14 1 98.12 139 ALA B O 1
ATOM 5774 N N . SER B 1 140 ? -28.312 12.359 -14.477 1 97.88 140 SER B N 1
ATOM 5775 C CA . SER B 1 140 ? -28.984 12.859 -13.273 1 97.88 140 SER B CA 1
ATOM 5776 C C . SER B 1 140 ? -28.859 11.867 -12.125 1 97.88 140 SER B C 1
ATOM 5778 O O . SER B 1 140 ? -29.281 12.148 -11 1 97.88 140 SER B O 1
ATOM 5780 N N . TYR B 1 141 ? -28.266 10.664 -12.438 1 98.31 141 TYR B N 1
ATOM 5781 C CA . TYR B 1 141 ? -28.234 9.656 -11.375 1 98.31 141 TYR B CA 1
ATOM 5782 C C . TYR B 1 141 ? -27.391 10.141 -10.203 1 98.31 141 TYR B C 1
ATOM 5784 O O . TYR B 1 141 ? -26.531 11.016 -10.359 1 98.31 141 TYR B O 1
ATOM 5792 N N . ARG B 1 142 ? -27.625 9.609 -9.039 1 98.69 142 ARG B N 1
ATOM 5793 C CA . ARG B 1 142 ? -26.906 9.883 -7.805 1 98.69 142 ARG B CA 1
ATOM 5794 C C . ARG B 1 142 ? -26.125 8.656 -7.332 1 98.69 142 ARG B C 1
ATOM 5796 O O . ARG B 1 142 ? -26.375 7.543 -7.801 1 98.69 142 ARG B O 1
ATOM 5803 N N . VAL B 1 143 ? -25.141 8.898 -6.543 1 98.88 143 VAL B N 1
ATOM 5804 C CA . VAL B 1 143 ? -24.297 7.824 -6.023 1 98.88 143 VAL B CA 1
ATOM 5805 C C . VAL B 1 143 ? -24.344 7.82 -4.496 1 98.88 143 VAL B C 1
ATOM 5807 O O . VAL B 1 143 ? -24.156 8.859 -3.859 1 98.88 143 VAL B O 1
ATOM 5810 N N . TYR B 1 144 ? -24.656 6.707 -3.922 1 98.94 144 TYR B N 1
ATOM 5811 C CA . TYR B 1 144 ? -24.734 6.52 -2.477 1 98.94 144 TYR B CA 1
ATOM 5812 C C . TYR B 1 144 ? -23.672 5.539 -1.992 1 98.94 144 TYR B C 1
ATOM 5814 O O . TYR B 1 144 ? -23.438 4.508 -2.623 1 98.94 144 TYR B O 1
ATOM 5822 N N . CYS B 1 145 ? -22.984 5.883 -0.978 1 98.94 145 CYS B N 1
ATOM 5823 C CA . CYS B 1 145 ? -21.969 5.027 -0.368 1 98.94 145 CYS B CA 1
ATOM 5824 C C . CYS B 1 145 ? -22.25 4.816 1.114 1 98.94 145 CYS B C 1
ATOM 5826 O O . CYS B 1 145 ? -22.312 5.777 1.883 1 98.94 145 CYS B O 1
ATOM 5828 N N . LEU B 1 146 ? -22.5 3.596 1.525 1 98.88 146 LEU B N 1
ATOM 5829 C CA . LEU B 1 146 ? -22.719 3.273 2.93 1 98.88 146 LEU B CA 1
ATOM 5830 C C . LEU B 1 146 ? -21.438 2.809 3.598 1 98.88 146 LEU B C 1
ATOM 5832 O O . LEU B 1 146 ? -20.875 1.771 3.232 1 98.88 146 LEU B O 1
ATOM 5836 N N . LEU B 1 147 ? -20.953 3.602 4.531 1 98.81 147 LEU B N 1
ATOM 5837 C CA . LEU B 1 147 ? -19.734 3.342 5.273 1 98.81 147 LEU B CA 1
ATOM 5838 C C . LEU B 1 147 ? -20.047 2.848 6.684 1 98.81 147 LEU B C 1
ATOM 5840 O O . LEU B 1 147 ? -21.125 3.111 7.215 1 98.81 147 LEU B O 1
ATOM 5844 N N . GLY B 1 148 ? -19.125 2.061 7.254 1 98.31 148 GLY B N 1
ATOM 5845 C CA . GLY B 1 148 ? -19.156 1.8 8.68 1 98.31 148 GLY B CA 1
ATOM 5846 C C . GLY B 1 148 ? -18.375 2.826 9.484 1 98.31 148 GLY B C 1
ATOM 5847 O O . GLY B 1 148 ? -17.422 3.416 8.992 1 98.31 148 GLY B O 1
ATOM 5848 N N . ASP B 1 149 ? -18.766 3.016 10.758 1 97.81 149 ASP B N 1
ATOM 5849 C CA . ASP B 1 149 ? -18.062 3.988 11.578 1 97.81 149 ASP B CA 1
ATOM 5850 C C . ASP B 1 149 ? -16.625 3.52 11.875 1 97.81 149 ASP B C 1
ATOM 5852 O O . ASP B 1 149 ? -15.719 4.336 12 1 97.81 149 ASP B O 1
ATOM 5856 N N . GLY B 1 150 ? -16.359 2.205 11.992 1 97.06 150 GLY B N 1
ATOM 5857 C CA . GLY B 1 150 ? -15.008 1.706 12.109 1 97.06 150 GLY B CA 1
ATOM 5858 C C . GLY B 1 150 ? -14.156 2.008 10.891 1 97.06 150 GLY B C 1
ATOM 5859 O O . GLY B 1 150 ? -12.969 2.32 11.016 1 97.06 150 GLY B O 1
ATOM 5860 N N . GLU B 1 151 ? -14.789 1.932 9.75 1 96.56 151 GLU B N 1
ATOM 5861 C CA . GLU B 1 151 ? -14.148 2.184 8.461 1 96.56 151 GLU B CA 1
ATOM 5862 C C . GLU B 1 151 ? -13.68 3.631 8.352 1 96.56 151 GLU B C 1
ATOM 5864 O O . GLU B 1 151 ? -12.719 3.922 7.637 1 96.56 151 GLU B O 1
ATOM 5869 N N . CYS B 1 152 ? -14.219 4.52 9.086 1 98.38 152 CYS B N 1
ATOM 5870 C CA . CYS B 1 152 ? -13.906 5.941 9.016 1 98.38 152 CYS B CA 1
ATOM 5871 C C . CYS B 1 152 ? -12.594 6.25 9.711 1 98.38 152 CYS B C 1
ATOM 5873 O O . CYS B 1 152 ? -12.094 7.375 9.633 1 98.38 152 CYS B O 1
ATOM 5875 N N . ALA B 1 153 ? -11.961 5.215 10.352 1 98.31 153 ALA B N 1
ATOM 5876 C CA . ALA B 1 153 ? -10.609 5.375 10.875 1 98.31 153 ALA B CA 1
ATOM 5877 C C . ALA B 1 153 ? -9.586 5.375 9.742 1 98.31 153 ALA B C 1
ATOM 5879 O O . ALA B 1 153 ? -8.469 5.883 9.906 1 98.31 153 ALA B O 1
ATOM 5880 N N . GLU B 1 154 ? -9.938 4.855 8.586 1 98.31 154 GLU B N 1
ATOM 5881 C CA . GLU B 1 154 ? -9.031 4.742 7.449 1 98.31 154 GLU B CA 1
ATOM 5882 C C . GLU B 1 154 ? -8.82 6.098 6.773 1 98.31 154 GLU B C 1
ATOM 5884 O O . GLU B 1 154 ? -9.781 6.824 6.516 1 98.31 154 GLU B O 1
ATOM 5889 N N . GLY B 1 155 ? -7.578 6.395 6.48 1 98.5 155 GLY B N 1
ATOM 5890 C CA . GLY B 1 155 ? -7.227 7.648 5.836 1 98.5 155 GLY B CA 1
ATOM 5891 C C . GLY B 1 155 ? -7.828 7.801 4.453 1 98.5 155 GLY B C 1
ATOM 5892 O O . GLY B 1 155 ? -8.094 8.922 4.004 1 98.5 155 GLY B O 1
ATOM 5893 N N . SER B 1 156 ? -8.086 6.668 3.77 1 98.69 156 SER B N 1
ATOM 5894 C CA . SER B 1 156 ? -8.641 6.699 2.418 1 98.69 156 SER B CA 1
ATOM 5895 C C . SER B 1 156 ? -9.992 7.395 2.389 1 98.69 156 SER B C 1
ATOM 5897 O O . SER B 1 156 ? -10.344 8.047 1.404 1 98.69 156 SER B O 1
ATOM 5899 N N . VAL B 1 157 ? -10.797 7.297 3.484 1 98.88 157 VAL B N 1
ATOM 5900 C CA . VAL B 1 157 ? -12.117 7.926 3.574 1 98.88 157 VAL B CA 1
ATOM 5901 C C . VAL B 1 157 ? -11.969 9.445 3.494 1 98.88 157 VAL B C 1
ATOM 5903 O O . VAL B 1 157 ? -12.742 10.117 2.809 1 98.88 157 VAL B O 1
ATOM 5906 N N . TRP B 1 158 ? -10.953 9.969 4.074 1 98.88 158 TRP B N 1
ATOM 5907 C CA . TRP B 1 158 ? -10.789 11.414 4.176 1 98.88 158 TRP B CA 1
ATOM 5908 C C . TRP B 1 158 ? -10.133 11.977 2.918 1 98.88 158 TRP B C 1
ATOM 5910 O O . TRP B 1 158 ? -10.414 13.109 2.516 1 98.88 158 TRP B O 1
ATOM 5920 N N . GLU B 1 159 ? -9.234 11.164 2.291 1 98.81 159 GLU B N 1
ATOM 5921 C CA . GLU B 1 159 ? -8.797 11.547 0.952 1 98.81 159 GLU B CA 1
ATOM 5922 C C . GLU B 1 159 ? -9.977 11.695 0.003 1 98.81 159 GLU B C 1
ATOM 5924 O O . GLU B 1 159 ? -10.047 12.656 -0.77 1 98.81 159 GLU B O 1
ATOM 5929 N N . ALA B 1 160 ? -10.914 10.773 0.104 1 98.94 160 ALA B N 1
ATOM 5930 C CA . ALA B 1 160 ? -12.078 10.758 -0.776 1 98.94 160 ALA B CA 1
ATOM 5931 C C . ALA B 1 160 ? -13 11.93 -0.483 1 98.94 160 ALA B C 1
ATOM 5933 O O . ALA B 1 160 ? -13.531 12.555 -1.404 1 98.94 160 ALA B O 1
ATOM 5934 N N . ALA B 1 161 ? -13.25 12.195 0.824 1 98.94 161 ALA B N 1
ATOM 5935 C CA . ALA B 1 161 ? -14.109 13.312 1.201 1 98.94 161 ALA B CA 1
ATOM 5936 C C . ALA B 1 161 ? -13.547 14.633 0.688 1 98.94 161 ALA B C 1
ATOM 5938 O O . ALA B 1 161 ? -14.289 15.484 0.189 1 98.94 161 ALA B O 1
ATOM 5939 N N . ALA B 1 162 ? -12.211 14.812 0.83 1 98.81 162 ALA B N 1
ATOM 5940 C CA . ALA B 1 162 ? -11.562 16.016 0.323 1 98.81 162 ALA B CA 1
ATOM 5941 C C . ALA B 1 162 ? -11.75 16.141 -1.187 1 98.81 162 ALA B C 1
ATOM 5943 O O . ALA B 1 162 ? -12.047 17.234 -1.691 1 98.81 162 ALA B O 1
ATOM 5944 N N . PHE B 1 163 ? -11.555 15.086 -1.956 1 98.81 163 PHE B N 1
ATOM 5945 C CA . PHE B 1 163 ? -11.719 15.047 -3.404 1 98.81 163 PHE B CA 1
ATOM 5946 C C . PHE B 1 163 ? -13.141 15.422 -3.797 1 98.81 163 PHE B C 1
ATOM 5948 O O . PHE B 1 163 ? -13.352 16.234 -4.699 1 98.81 163 PHE B O 1
ATOM 5955 N N . ALA B 1 164 ? -14.133 14.781 -3.076 1 98.94 164 ALA B N 1
ATOM 5956 C CA . ALA B 1 164 ? -15.547 14.984 -3.389 1 98.94 164 ALA B CA 1
ATOM 5957 C C . ALA B 1 164 ? -15.938 16.453 -3.217 1 98.94 164 ALA B C 1
ATOM 5959 O O . ALA B 1 164 ? -16.703 17 -4.023 1 98.94 164 ALA B O 1
ATOM 5960 N N . SER B 1 165 ? -15.445 17.016 -2.129 1 98.75 165 SER B N 1
ATOM 5961 C CA . SER B 1 165 ? -15.742 18.422 -1.884 1 98.75 165 SER B CA 1
ATOM 5962 C C . SER B 1 1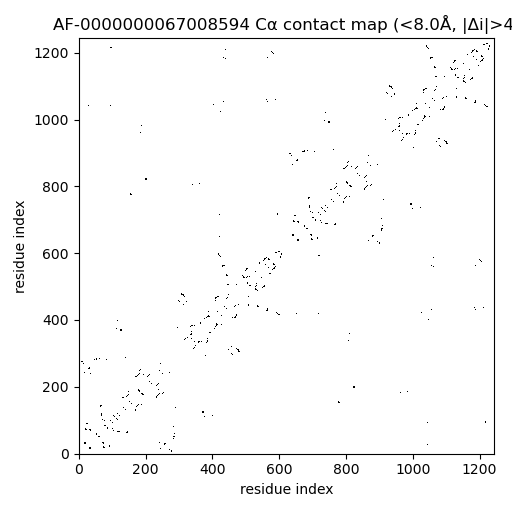65 ? -15.047 19.328 -2.904 1 98.75 165 SER B C 1
ATOM 5964 O O . SER B 1 165 ? -15.617 20.312 -3.361 1 98.75 165 SER B O 1
ATOM 5966 N N . TYR B 1 166 ? -13.781 19.047 -3.236 1 98.62 166 TYR B N 1
ATOM 5967 C CA . TYR B 1 166 ? -13.023 19.844 -4.199 1 98.62 166 TYR B CA 1
ATOM 5968 C C . TYR B 1 166 ? -13.734 19.906 -5.543 1 98.62 166 TYR B C 1
ATOM 5970 O O . TYR B 1 166 ? -13.797 20.953 -6.172 1 98.62 166 TYR B O 1
ATOM 5978 N N . TYR B 1 167 ? -14.328 18.797 -5.973 1 98.81 167 TYR B N 1
ATOM 5979 C CA . TYR B 1 167 ? -15 18.719 -7.266 1 98.81 167 TYR B CA 1
ATOM 5980 C C . TYR B 1 167 ? -16.5 18.953 -7.117 1 98.81 167 TYR B C 1
ATOM 5982 O O . TYR B 1 167 ? -17.266 18.688 -8.047 1 98.81 167 TYR B O 1
ATOM 5990 N N . LYS B 1 168 ? -16.984 19.375 -5.914 1 98.81 168 LYS B N 1
ATOM 5991 C CA . LYS B 1 168 ? -18.359 19.781 -5.664 1 98.81 168 LYS B CA 1
ATOM 5992 C C . LYS B 1 168 ? -19.344 18.688 -6.074 1 98.81 168 LYS B C 1
ATOM 5994 O O . LYS B 1 168 ? -20.328 18.969 -6.781 1 98.81 168 LYS B O 1
ATOM 5999 N N . LEU B 1 169 ? -19.078 17.484 -5.672 1 98.94 169 LEU B N 1
ATOM 6000 C CA . LEU B 1 169 ? -19.922 16.344 -6.047 1 98.94 169 LEU B CA 1
ATOM 6001 C C . LEU B 1 169 ? -21.203 16.312 -5.215 1 98.94 169 LEU B C 1
ATOM 6003 O O . LEU B 1 169 ? -21.328 15.5 -4.301 1 98.94 169 LEU B O 1
ATOM 6007 N N . ASP B 1 170 ? -22.156 17.156 -5.562 1 98.88 170 ASP B N 1
ATOM 6008 C CA . ASP B 1 170 ? -23.422 17.25 -4.836 1 98.88 170 ASP B CA 1
ATOM 6009 C C . ASP B 1 170 ? -24.344 16.094 -5.195 1 98.88 170 ASP B C 1
ATOM 6011 O O . ASP B 1 170 ? -25.422 15.953 -4.609 1 98.88 170 ASP B O 1
ATOM 6015 N N . ASN B 1 171 ? -23.922 15.188 -6.137 1 98.88 171 ASN B N 1
ATOM 6016 C CA . ASN B 1 171 ? -24.641 13.953 -6.461 1 98.88 171 ASN B CA 1
ATOM 6017 C C . ASN B 1 171 ? -24.078 12.758 -5.691 1 98.88 171 ASN B C 1
ATOM 6019 O O . ASN B 1 171 ? -24.438 11.617 -5.973 1 98.88 171 ASN B O 1
ATOM 6023 N N . LEU B 1 172 ? -23.141 12.969 -4.77 1 98.94 172 LEU B N 1
ATOM 6024 C CA . LEU B 1 172 ? -22.578 11.93 -3.91 1 98.94 172 LEU B CA 1
ATOM 6025 C C . LEU B 1 172 ? -23.109 12.07 -2.484 1 98.94 172 LEU B C 1
ATOM 6027 O O . LEU B 1 172 ? -23.062 13.156 -1.901 1 98.94 172 LEU B O 1
ATOM 6031 N N . VAL B 1 173 ? -23.641 10.992 -1.944 1 98.94 173 VAL B N 1
ATOM 6032 C CA . VAL B 1 173 ? -24.078 10.938 -0.557 1 98.94 173 VAL B CA 1
ATOM 6033 C C . VAL B 1 173 ? -23.328 9.852 0.191 1 98.94 173 VAL B C 1
ATOM 6035 O O . VAL B 1 173 ? -23.438 8.664 -0.141 1 98.94 173 VAL B O 1
ATOM 6038 N N . ALA B 1 174 ? -22.516 10.266 1.099 1 98.94 174 ALA B N 1
ATOM 6039 C CA . ALA B 1 174 ? -21.891 9.328 2.039 1 98.94 174 ALA B CA 1
ATOM 6040 C C . ALA B 1 174 ? -22.797 9.102 3.252 1 98.94 174 ALA B C 1
ATOM 6042 O O . ALA B 1 174 ? -23.312 10.055 3.84 1 98.94 174 ALA B O 1
ATOM 6043 N N . ILE B 1 175 ? -23.062 7.867 3.588 1 98.94 175 ILE B N 1
ATOM 6044 C CA . ILE B 1 175 ? -23.844 7.504 4.766 1 98.94 175 ILE B CA 1
ATOM 6045 C C . ILE B 1 175 ? -22.984 6.672 5.719 1 98.94 175 ILE B C 1
ATOM 6047 O O . ILE B 1 175 ? -22.406 5.656 5.316 1 98.94 175 ILE B O 1
ATOM 6051 N N . VAL B 1 176 ? -22.844 7.137 6.93 1 98.88 176 VAL B N 1
ATOM 6052 C CA . VAL B 1 176 ? -22.094 6.387 7.93 1 98.88 176 VAL B CA 1
ATOM 6053 C C . VAL B 1 176 ? -23.062 5.633 8.844 1 98.88 176 VAL B C 1
ATOM 6055 O O . VAL B 1 176 ? -23.859 6.246 9.555 1 98.88 176 VAL B O 1
ATOM 6058 N N . ASP B 1 177 ? -23.062 4.312 8.734 1 98.81 177 ASP B N 1
ATOM 6059 C CA . ASP B 1 177 ? -23.703 3.496 9.758 1 98.81 177 ASP B CA 1
ATOM 6060 C C . ASP B 1 177 ? -22.891 3.494 11.047 1 98.81 177 ASP B C 1
ATOM 6062 O O . ASP B 1 177 ? -22.016 2.654 11.234 1 98.81 177 ASP B O 1
ATOM 6066 N N . MET B 1 178 ? -23.188 4.469 11.891 1 98.62 178 MET B N 1
ATOM 6067 C CA . MET B 1 178 ? -22.469 4.617 13.148 1 98.62 178 MET B CA 1
ATOM 6068 C C . MET B 1 178 ? -23.062 3.719 14.227 1 98.62 178 MET B C 1
ATOM 6070 O O . MET B 1 178 ? -23.75 4.195 15.133 1 98.62 178 MET B O 1
ATOM 6074 N N . ASN B 1 179 ? -22.672 2.461 14.133 1 98.25 179 ASN B N 1
ATOM 6075 C CA . ASN B 1 179 ? -23.297 1.471 15 1 98.25 179 ASN B CA 1
ATOM 6076 C C . ASN B 1 179 ? -22.453 1.198 16.25 1 98.25 179 ASN B C 1
ATOM 6078 O O . ASN B 1 179 ? -22.703 0.231 16.969 1 98.25 179 ASN B O 1
ATOM 6082 N N . ARG B 1 180 ? -21.359 1.994 16.438 1 97.38 180 ARG B N 1
ATOM 6083 C CA . ARG B 1 180 ? -20.594 2.152 17.672 1 97.38 180 ARG B CA 1
ATOM 6084 C C . ARG B 1 180 ? -19.484 1.104 17.781 1 97.38 180 ARG B C 1
ATOM 6086 O O . ARG B 1 180 ? -18.391 1.392 18.266 1 97.38 180 ARG B O 1
ATOM 6093 N N . LEU B 1 181 ? -19.688 -0.102 17.328 1 97.19 181 LEU B N 1
ATOM 6094 C CA . LEU B 1 181 ? -18.781 -1.206 17.625 1 97.19 181 LEU B CA 1
ATOM 6095 C C . LEU B 1 181 ? -17.969 -1.602 16.406 1 97.19 181 LEU B C 1
ATOM 6097 O O . LEU B 1 181 ? -18.5 -1.675 15.297 1 97.19 181 LEU B O 1
ATOM 6101 N N . GLY B 1 182 ? -16.641 -1.754 16.594 1 95.62 182 GLY B N 1
ATOM 6102 C CA . GLY B 1 182 ? -15.781 -2.408 15.617 1 95.62 182 GLY B CA 1
ATOM 6103 C C . GLY B 1 182 ? -15.773 -3.918 15.75 1 95.62 182 GLY B C 1
ATOM 6104 O O . GLY B 1 182 ? -16.797 -4.527 16.047 1 95.62 182 GLY B O 1
ATOM 6105 N N . GLN B 1 183 ? -14.664 -4.516 15.391 1 95 183 GLN B N 1
ATOM 6106 C CA . GLN B 1 183 ? -14.57 -5.965 15.492 1 95 183 GLN B CA 1
ATOM 6107 C C . GLN B 1 183 ? -14.359 -6.398 16.938 1 95 183 GLN B C 1
ATOM 6109 O O . GLN B 1 183 ? -14.977 -7.359 17.406 1 95 183 GLN B O 1
ATOM 6114 N N . THR B 1 184 ? -13.43 -5.648 17.656 1 96.81 184 THR B N 1
ATOM 6115 C CA . THR B 1 184 ? -13.023 -6.184 18.953 1 96.81 184 THR B CA 1
ATOM 6116 C C . THR B 1 184 ? -13.516 -5.293 20.078 1 96.81 184 THR B C 1
ATOM 6118 O O . THR B 1 184 ? -13.539 -5.707 21.25 1 96.81 184 THR B O 1
ATOM 6121 N N . GLN B 1 185 ? -13.82 -4.07 19.75 1 96.81 185 GLN B N 1
ATOM 6122 C CA . GLN B 1 185 ? -14.227 -3.098 20.766 1 96.81 185 GLN B CA 1
ATOM 6123 C C . GLN B 1 185 ? -14.945 -1.912 20.125 1 96.81 185 GLN B C 1
ATOM 6125 O O . GLN B 1 185 ? -15.18 -1.895 18.922 1 96.81 185 GLN B O 1
ATOM 6130 N N . GLN B 1 186 ? -15.414 -1.029 21.047 1 97.44 186 GLN B N 1
ATOM 6131 C CA . GLN B 1 186 ? -15.992 0.228 20.578 1 97.44 186 GLN B CA 1
ATOM 6132 C C . GLN B 1 186 ? -15.016 0.996 19.703 1 97.44 186 GLN B C 1
ATOM 6134 O O . GLN B 1 186 ? -13.812 1.032 19.969 1 97.44 186 GLN B O 1
ATOM 6139 N N . THR B 1 187 ? -15.508 1.622 18.609 1 97.56 187 THR B N 1
ATOM 6140 C CA . THR B 1 187 ? -14.68 2.43 17.719 1 97.56 187 THR B CA 1
ATOM 6141 C C . THR B 1 187 ? -14.133 3.65 18.453 1 97.56 187 THR B C 1
ATOM 6143 O O . THR B 1 187 ? -14.516 3.926 19.578 1 97.56 187 THR B O 1
ATOM 6146 N N . MET B 1 188 ? -13.234 4.395 17.859 1 96.19 188 MET B N 1
ATOM 6147 C CA . MET B 1 188 ? -12.562 5.527 18.5 1 96.19 188 MET B CA 1
ATOM 6148 C C . MET B 1 188 ? -13.578 6.566 18.969 1 96.19 188 MET B C 1
ATOM 6150 O O . MET B 1 188 ? -13.375 7.215 20 1 96.19 188 MET B O 1
ATOM 6154 N N . LEU B 1 189 ? -14.688 6.695 18.156 1 97.69 189 LEU B N 1
ATOM 6155 C CA . LEU B 1 189 ? -15.633 7.762 18.453 1 97.69 189 LEU B CA 1
ATOM 6156 C C . LEU B 1 189 ? -16.891 7.211 19.109 1 97.69 189 LEU B C 1
ATOM 6158 O O . LEU B 1 189 ? -17.75 7.973 19.562 1 97.69 189 LEU B O 1
ATOM 6162 N N . GLY B 1 190 ? -17.062 5.895 19.203 1 97.06 190 GLY B N 1
ATOM 6163 C CA . GLY B 1 190 ? -18.328 5.352 19.688 1 97.06 190 GLY B CA 1
ATOM 6164 C C . GLY B 1 190 ? -19.531 5.957 19 1 97.06 190 GLY B C 1
ATOM 6165 O O . GLY B 1 190 ? -19.594 5.988 17.766 1 97.06 190 GLY B O 1
ATOM 6166 N N . HIS B 1 191 ? -20.484 6.5 19.719 1 97.56 191 HIS B N 1
ATOM 6167 C CA . HIS B 1 191 ? -21.688 7.094 19.156 1 97.56 191 HIS B CA 1
ATOM 6168 C C . HIS B 1 191 ? -21.609 8.617 19.156 1 97.56 191 HIS B C 1
ATOM 6170 O O . HIS B 1 191 ? -22.625 9.305 19.141 1 97.56 191 HIS B O 1
ATOM 6176 N N . ASP B 1 192 ? -20.375 9.141 19.25 1 98.19 192 ASP B N 1
ATOM 6177 C CA . ASP B 1 192 ? -20.234 10.586 19.156 1 98.19 192 ASP B CA 1
ATOM 6178 C C . ASP B 1 192 ? -20.469 11.07 17.719 1 98.19 192 ASP B C 1
ATOM 6180 O O . ASP B 1 192 ? -19.531 11.445 17.016 1 98.19 192 ASP B O 1
ATOM 6184 N N . ALA B 1 193 ? -21.688 11.156 17.328 1 98.38 193 ALA B N 1
ATOM 6185 C CA . ALA B 1 193 ? -22.109 11.5 15.969 1 98.38 193 ALA B CA 1
ATOM 6186 C C . ALA B 1 193 ? -21.703 12.93 15.609 1 98.38 193 ALA B C 1
ATOM 6188 O O . ALA B 1 193 ? -21.375 13.219 14.461 1 98.38 193 ALA B O 1
ATOM 6189 N N . ASP B 1 194 ? -21.656 13.766 16.625 1 98.25 194 ASP B N 1
ATOM 6190 C CA . ASP B 1 194 ? -21.281 15.148 16.391 1 98.25 194 ASP B CA 1
ATOM 6191 C C . ASP B 1 194 ? -19.812 15.242 15.945 1 98.25 194 ASP B C 1
ATOM 6193 O O . ASP B 1 194 ? -19.484 16 15.023 1 98.25 194 ASP B O 1
ATOM 6197 N N . ALA B 1 195 ? -18.953 14.492 16.609 1 98.31 195 ALA B N 1
ATOM 6198 C CA . ALA B 1 195 ? -17.531 14.484 16.234 1 98.31 195 ALA B CA 1
ATOM 6199 C C . ALA B 1 195 ? -17.359 13.977 14.812 1 98.31 195 ALA B C 1
ATOM 6201 O O . ALA B 1 195 ? -16.562 14.531 14.047 1 98.31 195 ALA B O 1
ATOM 6202 N N . MET B 1 196 ? -18.078 12.914 14.469 1 98.69 196 MET B N 1
ATOM 6203 C CA . MET B 1 196 ? -18.016 12.375 13.117 1 98.69 196 MET B CA 1
ATOM 6204 C C . MET B 1 196 ? -18.516 13.398 12.102 1 98.69 196 MET B C 1
ATOM 6206 O O . MET B 1 196 ? -17.906 13.578 11.039 1 98.69 196 MET B O 1
ATOM 6210 N N . ALA B 1 197 ? -19.641 14.031 12.422 1 98.81 197 ALA B N 1
ATOM 6211 C CA . ALA B 1 197 ? -20.203 15.047 11.531 1 98.81 197 ALA B CA 1
ATOM 6212 C C . ALA B 1 197 ? -19.219 16.188 11.328 1 98.81 197 ALA B C 1
ATOM 6214 O O . ALA B 1 197 ? -19.047 16.672 10.203 1 98.81 197 ALA B O 1
ATOM 6215 N N . LYS B 1 198 ? -18.562 16.625 12.391 1 98.75 198 LYS B N 1
ATOM 6216 C CA . LYS B 1 198 ? -17.594 17.719 12.312 1 98.75 198 LYS B CA 1
ATOM 6217 C C . LYS B 1 198 ? -16.422 17.344 11.406 1 98.75 198 LYS B C 1
ATOM 6219 O O . LYS B 1 198 ? -15.875 18.203 10.711 1 98.75 198 LYS B O 1
ATOM 6224 N N . ARG B 1 199 ? -15.984 16.094 11.461 1 98.81 199 ARG B N 1
ATOM 6225 C CA . ARG B 1 199 ? -14.914 15.648 10.57 1 98.81 199 ARG B CA 1
ATOM 6226 C C . ARG B 1 199 ? -15.32 15.812 9.109 1 98.81 199 ARG B C 1
ATOM 6228 O O . ARG B 1 199 ? -14.625 16.469 8.336 1 98.81 199 ARG B O 1
ATOM 6235 N N . PHE B 1 200 ? -16.484 15.258 8.773 1 98.94 200 PHE B N 1
ATOM 6236 C CA . PHE B 1 200 ? -16.938 15.352 7.387 1 98.94 200 PHE B CA 1
ATOM 6237 C C . PHE B 1 200 ? -17.156 16.797 6.988 1 98.94 200 PHE B C 1
ATOM 6239 O O . PHE B 1 200 ? -16.859 17.188 5.855 1 98.94 200 PHE B O 1
ATOM 6246 N N . GLU B 1 201 ? -17.688 17.594 7.906 1 98.81 201 GLU B N 1
ATOM 6247 C CA . GLU B 1 201 ? -17.906 19.016 7.637 1 98.81 201 GLU B CA 1
ATOM 6248 C C . GLU B 1 201 ? -16.578 19.719 7.344 1 98.81 201 GLU B C 1
ATOM 6250 O O . GLU B 1 201 ? -16.5 20.547 6.43 1 98.81 201 GLU B O 1
ATOM 6255 N N . SER B 1 202 ? -15.586 19.391 8.148 1 98.69 202 SER B N 1
ATOM 6256 C CA . SER B 1 202 ? -14.289 20.031 7.977 1 98.69 202 SER B CA 1
ATOM 6257 C C . SER B 1 202 ? -13.656 19.656 6.637 1 98.69 202 SER B C 1
ATOM 6259 O O . SER B 1 202 ? -12.812 20.391 6.121 1 98.69 202 SER B O 1
ATOM 6261 N N . PHE B 1 203 ? -14.086 18.578 6.066 1 98.81 203 PHE B N 1
ATOM 6262 C CA . PHE B 1 203 ? -13.602 18.172 4.754 1 98.81 203 PHE B CA 1
ATOM 6263 C C . PHE B 1 203 ? -14.555 18.625 3.658 1 98.81 203 PHE B C 1
ATOM 6265 O O . PHE B 1 203 ? -14.445 18.188 2.51 1 98.81 203 PHE B O 1
ATOM 6272 N N . GLY B 1 204 ? -15.547 19.391 3.961 1 98.56 204 GLY B N 1
ATOM 6273 C CA . GLY B 1 204 ? -16.297 20.125 2.963 1 98.56 204 GLY B CA 1
ATOM 6274 C C . GLY B 1 204 ? -17.672 19.531 2.678 1 98.56 204 GLY B C 1
ATOM 6275 O O . GLY B 1 204 ? -18.391 20 1.8 1 98.56 204 GLY B O 1
ATOM 6276 N N . CYS B 1 205 ? -18.141 18.547 3.441 1 98.88 205 CYS B N 1
ATOM 6277 C CA . CYS B 1 205 ? -19.453 17.953 3.244 1 98.88 205 CYS B CA 1
ATOM 6278 C C . CYS B 1 205 ? -20.531 18.734 3.988 1 98.88 205 CYS B C 1
ATOM 6280 O O . CYS B 1 205 ? -20.25 19.359 5.012 1 98.88 205 CYS B O 1
ATOM 6282 N N . HIS B 1 206 ? -21.688 18.75 3.393 1 98.88 206 HIS B N 1
ATOM 6283 C CA . HIS B 1 206 ? -22.875 19.031 4.207 1 98.88 206 HIS B CA 1
ATOM 6284 C C . HIS B 1 206 ? -23.25 17.828 5.062 1 98.88 206 HIS B C 1
ATOM 6286 O O . HIS B 1 206 ? -23.359 16.719 4.555 1 98.88 206 HIS B O 1
ATOM 6292 N N . THR B 1 207 ? -23.453 18.062 6.336 1 98.88 207 THR B N 1
ATOM 6293 C CA . THR B 1 207 ? -23.656 16.906 7.203 1 98.88 207 THR B CA 1
ATOM 6294 C C . THR B 1 207 ? -25.062 16.938 7.816 1 98.88 207 THR B C 1
ATOM 6296 O O . THR B 1 207 ? -25.609 18.016 8.078 1 98.88 207 THR B O 1
ATOM 6299 N N . VAL B 1 208 ? -25.672 15.812 7.949 1 98.88 208 VAL B N 1
ATOM 6300 C CA . VAL B 1 208 ? -26.938 15.602 8.633 1 98.88 208 VAL B CA 1
ATOM 6301 C C . VAL B 1 208 ? -26.797 14.453 9.633 1 98.88 208 VAL B C 1
ATOM 6303 O O . VAL B 1 208 ? -26.375 13.352 9.266 1 98.88 208 VAL B O 1
ATOM 6306 N N . VAL B 1 209 ? -27.062 14.695 10.906 1 98.88 209 VAL B N 1
ATOM 6307 C CA . VAL B 1 209 ? -27.062 13.648 11.922 1 98.88 209 VAL B CA 1
ATOM 6308 C C . VAL B 1 209 ? -28.484 13.125 12.125 1 98.88 209 VAL B C 1
ATOM 6310 O O . VAL B 1 209 ? -29.422 13.914 12.297 1 98.88 209 VAL B O 1
ATOM 6313 N N . VAL B 1 210 ? -28.719 11.859 12.078 1 98.88 210 VAL B N 1
ATOM 6314 C CA . VAL B 1 210 ? -30.047 11.297 12.211 1 98.88 210 VAL B CA 1
ATOM 6315 C C . VAL B 1 210 ? -30.016 10.062 13.109 1 98.88 210 VAL B C 1
ATOM 6317 O O . VAL B 1 210 ? -28.938 9.516 13.367 1 98.88 210 VAL B O 1
ATOM 6320 N N . ASN B 1 211 ? -31.188 9.734 13.68 1 98.69 211 ASN B N 1
ATOM 6321 C CA . ASN B 1 211 ? -31.391 8.367 14.148 1 98.69 211 ASN B CA 1
ATOM 6322 C C . ASN B 1 211 ? -31.516 7.391 12.977 1 98.69 211 ASN B C 1
ATOM 6324 O O . ASN B 1 211 ? -32.531 7.387 12.273 1 98.69 211 ASN B O 1
ATOM 6328 N N . GLY B 1 212 ? -30.531 6.574 12.766 1 98.62 212 GLY B N 1
ATOM 6329 C CA . GLY B 1 212 ? -30.438 5.707 11.602 1 98.62 212 GLY B CA 1
ATOM 6330 C C . GLY B 1 212 ? -31.484 4.613 11.586 1 98.62 212 GLY B C 1
ATOM 6331 O O . GLY B 1 212 ? -31.656 3.914 10.586 1 98.62 212 GLY B O 1
ATOM 6332 N N . SER B 1 213 ? -32.219 4.477 12.695 1 98 213 SER B N 1
ATOM 6333 C CA . SER B 1 213 ? -33.281 3.5 12.781 1 98 213 SER B CA 1
ATOM 6334 C C . SER B 1 213 ? -34.656 4.172 12.641 1 98 213 SER B C 1
ATOM 6336 O O . SER B 1 213 ? -35.688 3.559 12.93 1 98 213 SER B O 1
ATOM 6338 N N . ASN B 1 214 ? -34.656 5.402 12.32 1 98.25 214 ASN B N 1
ATOM 6339 C CA . ASN B 1 214 ? -35.875 6.18 12.102 1 98.25 214 ASN B CA 1
ATOM 6340 C C . ASN B 1 214 ? -36.094 6.496 10.617 1 98.25 214 ASN B C 1
ATOM 6342 O O . ASN B 1 214 ? -35.406 7.375 10.07 1 98.25 214 ASN B O 1
ATOM 6346 N N . VAL B 1 215 ? -37.094 5.855 10.039 1 97.75 215 VAL B N 1
ATOM 6347 C CA . VAL B 1 215 ? -37.344 5.934 8.609 1 97.75 215 VAL B CA 1
ATOM 6348 C C . VAL B 1 215 ? -37.625 7.383 8.211 1 97.75 215 VAL B C 1
ATOM 6350 O O . VAL B 1 215 ? -37.125 7.867 7.199 1 97.75 215 VAL B O 1
ATOM 6353 N N . ILE B 1 216 ? -38.406 8.094 9.031 1 98.31 216 ILE B N 1
ATOM 6354 C CA . ILE B 1 216 ? -38.781 9.469 8.727 1 98.31 216 ILE B CA 1
ATOM 6355 C C . ILE B 1 216 ? -37.531 10.352 8.688 1 98.31 216 ILE B C 1
ATOM 6357 O O . ILE B 1 216 ? -37.375 11.172 7.773 1 98.31 216 ILE B O 1
ATOM 6361 N N . GLU B 1 217 ? -36.625 10.219 9.625 1 98.69 217 GLU B N 1
ATOM 6362 C CA . GLU B 1 217 ? -35.406 11.016 9.672 1 98.69 217 GLU B CA 1
ATOM 6363 C C . GLU B 1 217 ? -34.5 10.711 8.484 1 98.69 217 GLU B C 1
ATOM 6365 O O . GLU B 1 217 ? -33.875 11.617 7.922 1 98.69 217 GLU B O 1
ATOM 6370 N N . LEU B 1 218 ? -34.438 9.5 8.133 1 98.81 218 LEU B N 1
ATOM 6371 C CA . LEU B 1 218 ? -33.625 9.117 6.977 1 98.81 218 LEU B CA 1
ATOM 6372 C C . LEU B 1 218 ? -34.188 9.727 5.695 1 98.81 218 LEU B C 1
ATOM 6374 O O . LEU B 1 218 ? -33.438 10.258 4.879 1 98.81 218 LEU B O 1
ATOM 6378 N N . LEU B 1 219 ? -35.531 9.594 5.484 1 98.31 219 LEU B N 1
ATOM 6379 C CA . LEU B 1 219 ? -36.156 10.164 4.301 1 98.31 219 LEU B CA 1
ATOM 6380 C C . LEU B 1 219 ? -35.906 11.664 4.227 1 98.31 219 LEU B C 1
ATOM 6382 O O . LEU B 1 219 ? -35.656 12.203 3.148 1 98.31 219 LEU B O 1
ATOM 6386 N N . ASN B 1 220 ? -36 12.32 5.398 1 98.62 220 ASN B N 1
ATOM 6387 C CA . ASN B 1 220 ? -35.719 13.75 5.453 1 98.62 220 ASN B CA 1
ATOM 6388 C C . ASN B 1 220 ? -34.25 14.047 5.098 1 98.62 220 ASN B C 1
ATOM 6390 O O . ASN B 1 220 ? -33.969 15.039 4.422 1 98.62 220 ASN B O 1
ATOM 6394 N N . ALA B 1 221 ? -33.344 13.25 5.562 1 98.88 221 ALA B N 1
ATOM 6395 C CA . ALA B 1 221 ? -31.922 13.43 5.27 1 98.88 221 ALA B CA 1
ATOM 6396 C C . ALA B 1 221 ? -31.656 13.289 3.773 1 98.88 221 ALA B C 1
ATOM 6398 O O . ALA B 1 221 ? -30.844 14.031 3.215 1 98.88 221 ALA B O 1
ATOM 6399 N N . TYR B 1 222 ? -32.344 12.328 3.137 1 98.75 222 TYR B N 1
ATOM 6400 C CA . TYR B 1 222 ? -32.188 12.18 1.693 1 98.75 222 TYR B CA 1
ATOM 6401 C C . TYR B 1 222 ? -32.688 13.406 0.958 1 98.75 222 TYR B C 1
ATOM 6403 O O . TYR B 1 222 ? -32.125 13.828 -0.05 1 98.75 222 TYR B O 1
ATOM 6411 N N . ASN B 1 223 ? -33.844 13.875 1.416 1 98.56 223 ASN B N 1
ATOM 6412 C CA . ASN B 1 223 ? -34.375 15.102 0.834 1 98.56 223 ASN B CA 1
ATOM 6413 C C . ASN B 1 223 ? -33.375 16.25 0.937 1 98.56 223 ASN B C 1
ATOM 6415 O O . ASN B 1 223 ? -33.156 16.984 -0.031 1 98.56 223 ASN B O 1
ATOM 6419 N N . ILE B 1 224 ? -32.75 16.391 2.109 1 98.81 224 ILE B N 1
ATOM 6420 C CA . ILE B 1 224 ? -31.75 17.422 2.326 1 98.81 224 ILE B CA 1
ATOM 6421 C C . ILE B 1 224 ? -30.578 17.203 1.37 1 98.81 224 ILE B C 1
ATOM 6423 O O . ILE B 1 224 ? -30.062 18.156 0.778 1 98.81 224 ILE B O 1
ATOM 6427 N N . ALA B 1 225 ? -30.156 15.984 1.207 1 98.81 225 ALA B N 1
ATOM 6428 C CA . ALA B 1 225 ? -29.047 15.664 0.304 1 98.81 225 ALA B CA 1
ATOM 6429 C C . ALA B 1 225 ? -29.375 16.062 -1.13 1 98.81 225 ALA B C 1
ATOM 6431 O O . ALA B 1 225 ? -28.531 16.594 -1.842 1 98.81 225 ALA B O 1
ATOM 6432 N N . ARG B 1 226 ? -30.641 15.781 -1.607 1 98.31 226 ARG B N 1
ATOM 6433 C CA . ARG B 1 226 ? -31.047 16.141 -2.961 1 98.31 226 ARG B CA 1
ATOM 6434 C C . ARG B 1 226 ? -31.047 17.656 -3.158 1 98.31 226 ARG B C 1
ATOM 6436 O O . ARG B 1 226 ? -30.75 18.141 -4.254 1 98.31 226 ARG B O 1
ATOM 6443 N N . GLU B 1 227 ? -31.266 18.375 -2.074 1 98.44 227 GLU B N 1
ATOM 6444 C CA . GLU B 1 227 ? -31.391 19.828 -2.152 1 98.44 227 GLU B CA 1
ATOM 6445 C C . GLU B 1 227 ? -30.031 20.5 -1.955 1 98.44 227 GLU B C 1
ATOM 6447 O O . GLU B 1 227 ? -29.875 21.688 -2.264 1 98.44 227 GLU B O 1
ATOM 6452 N N . THR B 1 228 ? -29.062 19.75 -1.418 1 98.69 228 THR B N 1
ATOM 6453 C CA . THR B 1 228 ? -27.719 20.297 -1.22 1 98.69 228 THR B CA 1
ATOM 6454 C C . THR B 1 228 ? -26.984 20.391 -2.549 1 98.69 228 THR B C 1
ATOM 6456 O O . THR B 1 228 ? -26.891 19.422 -3.295 1 98.69 228 THR B O 1
ATOM 6459 N N . LYS B 1 229 ? -26.453 21.594 -2.83 1 98.5 229 LYS B N 1
ATOM 6460 C CA . LYS B 1 229 ? -25.766 21.812 -4.094 1 98.5 229 LYS B CA 1
ATOM 6461 C C . LYS B 1 229 ? -24.297 22.188 -3.863 1 98.5 229 LYS B C 1
ATOM 6463 O O . LYS B 1 229 ? -23.938 22.656 -2.783 1 98.5 229 LYS B O 1
ATOM 6468 N N . ASP B 1 230 ? -23.406 21.844 -4.754 1 98.44 230 ASP B N 1
ATOM 6469 C CA . ASP B 1 230 ? -22.016 22.25 -4.914 1 98.44 230 ASP B CA 1
ATOM 6470 C C . ASP B 1 230 ? -21.141 21.625 -3.836 1 98.44 230 ASP B C 1
ATOM 6472 O O . ASP B 1 230 ? -20 22.078 -3.619 1 98.44 230 ASP B O 1
ATOM 6476 N N . ARG B 1 231 ? -21.531 20.703 -3.166 1 98.69 231 ARG B N 1
ATOM 6477 C CA . ARG B 1 231 ? -20.75 19.922 -2.205 1 98.69 231 ARG B CA 1
ATOM 6478 C C . ARG B 1 231 ? -21.406 18.578 -1.923 1 98.69 231 ARG B C 1
ATOM 6480 O O . ARG B 1 231 ? -22.625 18.422 -2.076 1 98.69 231 ARG B O 1
ATOM 6487 N N . PRO B 1 232 ? -20.688 17.531 -1.555 1 98.94 232 PRO B N 1
ATOM 6488 C CA . PRO B 1 232 ? -21.297 16.25 -1.177 1 98.94 232 PRO B CA 1
ATOM 6489 C C . PRO B 1 232 ? -22.016 16.312 0.161 1 98.94 232 PRO B C 1
ATOM 6491 O O . PRO B 1 232 ? -21.859 17.281 0.916 1 98.94 232 PRO B O 1
ATOM 6494 N N . THR B 1 233 ? -22.875 15.352 0.401 1 98.94 233 THR B N 1
ATOM 6495 C CA . THR B 1 233 ? -23.562 15.25 1.678 1 98.94 233 THR B CA 1
ATOM 6496 C C . THR B 1 233 ? -23.109 14.016 2.445 1 98.94 233 THR B C 1
ATOM 6498 O O . THR B 1 233 ? -22.906 12.945 1.856 1 98.94 233 THR B O 1
ATOM 6501 N N . ALA B 1 234 ? -22.875 14.195 3.68 1 98.94 234 ALA B N 1
ATOM 6502 C CA . ALA B 1 234 ? -22.609 13.086 4.586 1 98.94 234 ALA B CA 1
ATOM 6503 C C . ALA B 1 234 ? -23.734 12.938 5.613 1 98.94 234 ALA B C 1
ATOM 6505 O O . ALA B 1 234 ? -24.047 13.883 6.344 1 98.94 234 ALA B O 1
ATOM 6506 N N . ILE B 1 235 ? -24.391 11.836 5.625 1 98.94 235 ILE B N 1
ATOM 6507 C CA . ILE B 1 235 ? -25.406 11.508 6.617 1 98.94 235 ILE B CA 1
ATOM 6508 C C . ILE B 1 235 ? -24.797 10.633 7.707 1 98.94 235 ILE B C 1
ATOM 6510 O O . ILE B 1 235 ? -24.328 9.523 7.434 1 98.94 235 ILE B O 1
ATOM 6514 N N . ILE B 1 236 ? -24.719 11.164 8.914 1 98.94 236 ILE B N 1
ATOM 6515 C CA . ILE B 1 236 ? -24.266 10.391 10.062 1 98.94 236 ILE B CA 1
ATOM 6516 C C . ILE B 1 236 ? -25.453 9.742 10.766 1 98.94 236 ILE B C 1
ATOM 6518 O O . ILE B 1 236 ? -26.203 10.414 11.484 1 98.94 236 ILE B O 1
ATOM 6522 N N . ALA B 1 237 ? -25.609 8.414 10.531 1 98.94 237 ALA B N 1
ATOM 6523 C CA . ALA B 1 237 ? -26.766 7.688 11.047 1 98.94 237 ALA B CA 1
ATOM 6524 C C . ALA B 1 237 ? -26.406 6.875 12.289 1 98.94 237 ALA B C 1
ATOM 6526 O O . ALA B 1 237 ? -25.688 5.875 12.195 1 98.94 237 ALA B O 1
ATOM 6527 N N . LYS B 1 238 ? -26.844 7.301 13.453 1 98.69 238 LYS B N 1
ATOM 6528 C CA . LYS B 1 238 ? -26.609 6.531 14.672 1 98.69 238 LYS B CA 1
ATOM 6529 C C . LYS B 1 238 ? -27.5 5.289 14.703 1 98.69 238 LYS B C 1
ATOM 6531 O O . LYS B 1 238 ? -28.719 5.379 14.562 1 98.69 238 LYS B O 1
ATOM 6536 N N . THR B 1 239 ? -26.875 4.188 14.773 1 98.56 239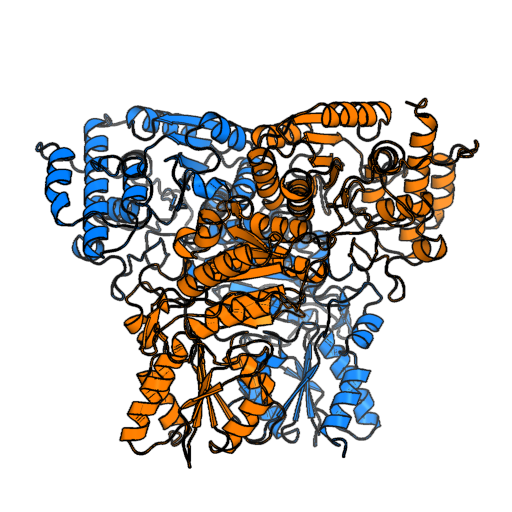 THR B N 1
ATOM 6537 C CA . THR B 1 239 ? -27.578 2.904 14.844 1 98.56 239 THR B CA 1
ATOM 6538 C C . THR B 1 239 ? -26.984 2.037 15.953 1 98.56 239 THR B C 1
ATOM 6540 O O . THR B 1 239 ? -26.219 2.52 16.781 1 98.56 239 THR B O 1
ATOM 6543 N N . LEU B 1 240 ? -27.516 0.827 16.078 1 98.19 240 LEU B N 1
ATOM 6544 C CA . LEU B 1 240 ? -26.984 -0.15 17.031 1 98.19 240 LEU B CA 1
ATOM 6545 C C . LEU B 1 240 ? -26.609 -1.446 16.328 1 98.19 240 LEU B C 1
ATOM 6547 O O . LEU B 1 240 ? -27.422 -2.027 15.602 1 98.19 240 LEU B O 1
ATOM 6551 N N . LYS B 1 241 ? -25.406 -1.816 16.484 1 96.5 241 LYS B N 1
ATOM 6552 C CA . LYS B 1 241 ? -25 -3.109 15.945 1 96.5 241 LYS B CA 1
ATOM 6553 C C . LYS B 1 241 ? -25.859 -4.238 16.516 1 96.5 241 LYS B C 1
ATOM 6555 O O . LYS B 1 241 ? -26.062 -4.324 17.734 1 96.5 241 LYS B O 1
ATOM 6560 N N . GLY B 1 242 ? -26.391 -5.094 15.633 1 97.31 242 GLY B N 1
ATOM 6561 C CA . GLY B 1 242 ? -27.234 -6.191 16.062 1 97.31 242 GLY B CA 1
ATOM 6562 C C . GLY B 1 242 ? -28.656 -5.758 16.391 1 97.31 242 GLY B C 1
ATOM 6563 O O . GLY B 1 242 ? -29.406 -6.5 17.031 1 97.31 242 GLY B O 1
ATOM 6564 N N . LYS B 1 243 ? -29.031 -4.574 16 1 96.75 243 LYS B N 1
ATOM 6565 C CA . LYS B 1 243 ? -30.359 -4.047 16.281 1 96.75 243 LYS B CA 1
ATOM 6566 C C . LYS B 1 243 ? -31.438 -5.105 16.031 1 96.75 243 LYS B C 1
ATOM 6568 O O . LYS B 1 243 ? -31.438 -5.766 14.992 1 96.75 243 LYS B O 1
ATOM 6573 N N . GLY B 1 244 ? -32.312 -5.27 17.016 1 93.62 244 GLY B N 1
ATOM 6574 C CA . GLY B 1 244 ? -33.438 -6.168 16.875 1 93.62 244 GLY B CA 1
ATOM 6575 C C . GLY B 1 244 ? -33.156 -7.559 17.422 1 93.62 244 GLY B C 1
ATOM 6576 O O . GLY B 1 244 ? -34.094 -8.336 17.641 1 93.62 244 GLY B O 1
ATOM 6577 N N . ILE B 1 245 ? -31.922 -7.934 17.656 1 95.25 245 ILE B N 1
ATOM 6578 C CA . ILE B 1 245 ? -31.609 -9.258 18.172 1 95.25 245 ILE B CA 1
ATOM 6579 C C . ILE B 1 245 ? -31.469 -9.195 19.703 1 95.25 245 ILE B C 1
ATOM 6581 O O . ILE B 1 245 ? -30.484 -8.664 20.219 1 95.25 245 ILE B O 1
ATOM 6585 N N . ILE B 1 246 ? -32.344 -9.82 20.359 1 91.94 246 ILE B N 1
ATOM 6586 C CA . ILE B 1 246 ? -32.344 -9.773 21.828 1 91.94 246 ILE B CA 1
ATOM 6587 C C . ILE B 1 246 ? -31.078 -10.391 22.375 1 91.94 246 ILE B C 1
ATOM 6589 O O . ILE B 1 246 ? -30.656 -11.469 21.938 1 91.94 246 ILE B O 1
ATOM 6593 N N . GLY B 1 247 ? -30.469 -9.75 23.281 1 92.62 247 GLY B N 1
ATOM 6594 C CA . GLY B 1 247 ? -29.281 -10.242 23.938 1 92.62 247 GLY B CA 1
ATOM 6595 C C . GLY B 1 247 ? -28.016 -10.008 23.156 1 92.62 247 GLY B C 1
ATOM 6596 O O . GLY B 1 247 ? -26.906 -10.219 23.656 1 92.62 247 GLY B O 1
ATOM 6597 N N . ILE B 1 248 ? -28.094 -9.484 21.953 1 95.38 248 ILE B N 1
ATOM 6598 C CA . ILE B 1 248 ? -26.938 -9.344 21.078 1 95.38 248 ILE B CA 1
ATOM 6599 C C . ILE B 1 248 ? -26.781 -7.883 20.656 1 95.38 248 ILE B C 1
ATOM 6601 O O . ILE B 1 248 ? -25.656 -7.414 20.453 1 95.38 248 ILE B O 1
ATOM 6605 N N . GLU B 1 249 ? -27.891 -7.121 20.625 1 96.19 249 GLU B N 1
ATOM 6606 C CA . GLU B 1 249 ? -27.891 -5.715 20.234 1 96.19 249 GLU B CA 1
ATOM 6607 C C . GLU B 1 249 ? -26.938 -4.902 21.109 1 96.19 249 GLU B C 1
ATOM 6609 O O . GLU B 1 249 ? -27.016 -4.938 22.328 1 96.19 249 GLU B O 1
ATOM 6614 N N . ASP B 1 250 ? -25.984 -4.23 20.453 1 97.06 250 ASP B N 1
ATOM 6615 C CA . ASP B 1 250 ? -25.031 -3.309 21.047 1 97.06 250 ASP B CA 1
ATOM 6616 C C . ASP B 1 250 ? -24.094 -4.043 22 1 97.06 250 ASP B C 1
ATOM 6618 O O . ASP B 1 250 ? -23.609 -3.459 22.969 1 97.06 250 ASP B O 1
ATOM 6622 N N . GLU B 1 251 ? -23.938 -5.371 21.766 1 95.25 251 GLU B N 1
ATOM 6623 C CA . GLU B 1 251 ? -23.047 -6.18 22.609 1 95.25 251 GLU B CA 1
ATOM 6624 C C . GLU B 1 251 ? -21.75 -6.508 21.875 1 95.25 251 GLU B C 1
ATOM 6626 O O . GLU B 1 251 ? -21.75 -6.738 20.672 1 95.25 251 GLU B O 1
ATOM 6631 N N . ASP B 1 252 ? -20.656 -6.562 22.641 1 92.88 252 ASP B N 1
ATOM 6632 C CA . ASP B 1 252 ? -19.375 -6.973 22.109 1 92.88 252 ASP B CA 1
ATOM 6633 C C . ASP B 1 252 ? -19.359 -8.461 21.766 1 92.88 252 ASP B C 1
ATOM 6635 O O . ASP B 1 252 ? -20.234 -9.211 22.219 1 92.88 252 ASP B O 1
ATOM 6639 N N . ASN B 1 253 ? -18.453 -8.867 20.906 1 91.94 253 ASN B N 1
ATOM 6640 C CA . ASN B 1 253 ? -18.094 -10.266 20.656 1 91.94 253 ASN B CA 1
ATOM 6641 C C . ASN B 1 253 ? -19.094 -10.945 19.734 1 91.94 253 ASN B C 1
ATOM 6643 O O . ASN B 1 253 ? -19.25 -12.164 19.781 1 91.94 253 ASN B O 1
ATOM 6647 N N . TRP B 1 254 ? -19.812 -10.141 18.922 1 93.44 254 TRP B N 1
ATOM 6648 C CA . TRP B 1 254 ? -20.781 -10.727 18.016 1 93.44 254 TRP B CA 1
ATOM 6649 C C . TRP B 1 254 ? -20.5 -10.312 16.578 1 93.44 254 TRP B C 1
ATOM 6651 O O . TRP B 1 254 ? -21.312 -10.547 15.672 1 93.44 254 TRP B O 1
ATOM 6661 N N . HIS B 1 255 ? -19.375 -9.664 16.328 1 92 255 HIS B N 1
ATOM 6662 C CA . HIS B 1 255 ? -19.047 -9.047 15.047 1 92 255 HIS B CA 1
ATOM 6663 C C . HIS B 1 255 ? -19.172 -10.039 13.898 1 92 255 HIS B C 1
ATOM 6665 O O . HIS B 1 255 ? -19.859 -9.773 12.906 1 92 255 HIS B O 1
ATOM 6671 N N . GLY B 1 256 ? -18.578 -11.234 13.961 1 89.62 256 GLY B N 1
ATOM 6672 C CA . GLY B 1 256 ? -18.531 -12.211 12.883 1 89.62 256 GLY B CA 1
ATOM 6673 C C . GLY B 1 256 ? -19.188 -13.531 13.234 1 89.62 256 GLY B C 1
ATOM 6674 O O . GLY B 1 256 ? -18.75 -14.586 12.766 1 89.62 256 GLY B O 1
ATOM 6675 N N . LYS B 1 257 ? -20.234 -13.469 14.078 1 89.88 257 LYS B N 1
ATOM 6676 C CA . LYS B 1 257 ? -20.859 -14.695 14.562 1 89.88 257 LYS B CA 1
ATOM 6677 C C . LYS B 1 257 ? -22.344 -14.734 14.188 1 89.88 257 LYS B C 1
ATOM 6679 O O . LYS B 1 257 ? -23.078 -13.781 14.461 1 89.88 257 LYS B O 1
ATOM 6684 N N . PRO B 1 258 ? -22.703 -15.828 13.516 1 92.88 258 PRO B N 1
ATOM 6685 C CA . PRO B 1 258 ? -24.141 -15.984 13.305 1 92.88 258 PRO B CA 1
ATOM 6686 C C . PRO B 1 258 ? -24.906 -16.219 14.609 1 92.88 258 PRO B C 1
ATOM 6688 O O . PRO B 1 258 ? -24.328 -16.641 15.609 1 92.88 258 PRO B O 1
ATOM 6691 N N . VAL B 1 259 ? -26.188 -15.898 14.617 1 93.69 259 VAL B N 1
ATOM 6692 C CA . VAL B 1 259 ? -27.016 -16.219 15.781 1 93.69 259 VAL B CA 1
ATOM 6693 C C . VAL B 1 259 ? -27.297 -17.719 15.828 1 93.69 259 VAL B C 1
ATOM 6695 O O . VAL B 1 259 ? -27.297 -18.391 14.789 1 93.69 259 VAL B O 1
ATOM 6698 N N . PRO B 1 260 ? -27.5 -18.25 17.047 1 91.19 260 PRO B N 1
ATOM 6699 C CA . PRO B 1 260 ? -27.891 -19.656 17.094 1 91.19 260 PRO B CA 1
ATOM 6700 C C . PRO B 1 260 ? -29.188 -19.953 16.359 1 91.19 260 PRO B C 1
ATOM 6702 O O . PRO B 1 260 ? -30.141 -19.156 16.438 1 91.19 260 PRO B O 1
ATOM 6705 N N . GLU B 1 261 ? -29.188 -21.031 15.648 1 91.81 261 GLU B N 1
ATOM 6706 C CA . GLU B 1 261 ? -30.344 -21.438 14.844 1 91.81 261 GLU B CA 1
ATOM 6707 C C . GLU B 1 261 ? -31.609 -21.484 15.688 1 91.81 261 GLU B C 1
ATOM 6709 O O . GLU B 1 261 ? -32.688 -21.109 15.211 1 91.81 261 GLU B O 1
ATOM 6714 N N . SER B 1 262 ? -31.531 -21.828 16.906 1 92.5 262 SER B N 1
ATOM 6715 C CA . SER B 1 262 ? -32.656 -22.031 17.797 1 92.5 262 SER B CA 1
ATOM 6716 C C . SER B 1 262 ? -33.312 -20.703 18.156 1 92.5 262 SER B C 1
ATOM 6718 O O . SER B 1 262 ? -34.469 -20.672 18.641 1 92.5 262 SER B O 1
ATOM 6720 N N . THR B 1 263 ? -32.656 -19.609 17.906 1 91.94 263 THR B N 1
ATOM 6721 C CA . THR B 1 263 ? -33.188 -18.312 18.328 1 91.94 263 THR B CA 1
ATOM 6722 C C . THR B 1 263 ? -33.906 -17.625 17.172 1 91.94 263 THR B C 1
ATOM 6724 O O . THR B 1 263 ? -34.625 -16.641 17.375 1 91.94 263 THR B O 1
ATOM 6727 N N . ILE B 1 264 ? -33.844 -18.094 16 1 93.19 264 ILE B N 1
ATOM 6728 C CA . ILE B 1 264 ? -34.312 -17.422 14.797 1 93.19 264 ILE B CA 1
ATOM 6729 C C . ILE B 1 264 ? -35.812 -17.219 14.852 1 93.19 264 ILE B C 1
ATOM 6731 O O . ILE B 1 264 ? -36.312 -16.125 14.539 1 93.19 264 ILE B O 1
ATOM 6735 N N . GLU B 1 265 ? -36.531 -18.25 15.219 1 91.88 265 GLU B N 1
ATOM 6736 C CA . GLU B 1 265 ? -37.969 -18.156 15.266 1 91.88 265 GLU B CA 1
ATOM 6737 C C . GLU B 1 265 ? -38.438 -17.062 16.234 1 91.88 265 GLU B C 1
ATOM 6739 O O . GLU B 1 265 ? -39.344 -16.297 15.922 1 91.88 265 GLU B O 1
ATOM 6744 N N . ALA B 1 266 ? -37.812 -17.062 17.359 1 91.81 266 ALA B N 1
ATOM 6745 C CA . ALA B 1 266 ? -38.156 -16.047 18.359 1 91.81 266 ALA B CA 1
ATOM 6746 C C . ALA B 1 266 ? -37.844 -14.641 17.828 1 91.81 266 ALA B C 1
ATOM 6748 O O . ALA B 1 266 ? -38.594 -13.695 18.094 1 91.81 266 ALA B O 1
ATOM 6749 N N . ILE B 1 267 ? -36.75 -14.516 17.156 1 92.75 267 ILE B N 1
ATOM 6750 C CA . ILE B 1 267 ? -36.375 -13.242 16.578 1 92.75 267 ILE B CA 1
ATOM 6751 C C . ILE B 1 267 ? -37.375 -12.812 15.516 1 92.75 267 ILE B C 1
ATOM 6753 O O . ILE B 1 267 ? -37.812 -11.648 15.484 1 92.75 267 ILE B O 1
ATOM 6757 N N . GLU B 1 268 ? -37.781 -13.742 14.695 1 91.31 268 GLU B N 1
ATOM 6758 C CA . GLU B 1 268 ? -38.781 -13.477 13.656 1 91.31 268 GLU B CA 1
ATOM 6759 C C . GLU B 1 268 ? -40.094 -13 14.25 1 91.31 268 GLU B C 1
ATOM 6761 O O . GLU B 1 268 ? -40.688 -12.055 13.75 1 91.31 268 GLU B O 1
ATOM 6766 N N . GLN B 1 269 ? -40.531 -13.625 15.25 1 89.69 269 GLN B N 1
ATOM 6767 C CA . GLN B 1 269 ? -41.781 -13.289 15.891 1 89.69 269 GLN B CA 1
ATOM 6768 C C . GLN B 1 269 ? -41.75 -11.891 16.5 1 89.69 269 GLN B C 1
ATOM 6770 O O . GLN B 1 269 ? -42.75 -11.172 16.484 1 89.69 269 GLN B O 1
ATOM 6775 N N . ARG B 1 270 ? -40.656 -11.602 16.891 1 88.31 270 ARG B N 1
ATOM 6776 C CA . ARG B 1 270 ? -40.5 -10.297 17.516 1 88.31 270 ARG B CA 1
ATOM 6777 C C . ARG B 1 270 ? -40.438 -9.188 16.469 1 88.31 270 ARG B C 1
ATOM 6779 O O . ARG B 1 270 ? -41 -8.102 16.688 1 88.31 270 ARG B O 1
ATOM 6786 N N . LEU B 1 271 ? -39.844 -9.422 15.391 1 88.69 271 LEU B N 1
ATOM 6787 C CA . LEU B 1 271 ? -39.562 -8.383 14.406 1 88.69 271 LEU B CA 1
ATOM 6788 C C . LEU B 1 271 ? -40.719 -8.258 13.422 1 88.69 271 LEU B C 1
ATOM 6790 O O . LEU B 1 271 ? -40.969 -7.172 12.891 1 88.69 271 LEU B O 1
ATOM 6794 N N . MET B 1 272 ? -41.312 -9.383 13.188 1 82 272 MET B N 1
ATOM 6795 C CA . MET B 1 272 ? -42.281 -9.359 12.102 1 82 272 MET B CA 1
ATOM 6796 C C . MET B 1 272 ? -43.688 -9.062 12.641 1 82 272 MET B C 1
ATOM 6798 O O . MET B 1 272 ? -44.062 -9.57 13.688 1 82 272 MET B O 1
ATOM 6802 N N . ASN B 1 273 ? -44.188 -7.973 12.242 1 68.75 273 ASN B N 1
ATOM 6803 C CA . ASN B 1 273 ? -45.594 -7.727 12.453 1 68.75 273 ASN B CA 1
ATOM 6804 C C . ASN B 1 273 ? -46.469 -8.562 11.508 1 68.75 273 ASN B C 1
ATOM 6806 O O . ASN B 1 273 ? -46.156 -8.664 10.32 1 68.75 273 ASN B O 1
ATOM 6810 N N . LYS B 1 274 ? -47.062 -9.703 12.047 1 54.38 274 LYS B N 1
ATOM 6811 C CA . LYS B 1 274 ? -47.906 -10.633 11.281 1 54.38 274 LYS B CA 1
ATOM 6812 C C . LYS B 1 274 ? -48.719 -9.898 10.227 1 54.38 274 LYS B C 1
ATOM 6814 O O . LYS B 1 274 ? -49.344 -10.531 9.367 1 54.38 274 LYS B O 1
ATOM 6819 N N . ALA B 1 275 ? -48.969 -8.617 10.438 1 53.5 275 ALA B N 1
ATOM 6820 C CA . ALA B 1 275 ? -49.781 -8.023 9.383 1 53.5 275 ALA B CA 1
ATOM 6821 C C . ALA B 1 275 ? -49.031 -8.016 8.047 1 53.5 275 ALA B C 1
ATOM 6823 O O . ALA B 1 275 ? -47.812 -8.086 8.008 1 53.5 275 ALA B O 1
ATOM 6824 N N . ASP B 1 276 ? -49.688 -7.879 6.859 1 51.12 276 ASP B N 1
ATOM 6825 C CA . ASP B 1 276 ? -49.438 -8.031 5.43 1 51.12 276 ASP B CA 1
ATOM 6826 C C . ASP B 1 276 ? -48.344 -7.086 4.957 1 51.12 276 ASP B C 1
ATOM 6828 O O . ASP B 1 276 ? -48.5 -5.863 5.012 1 51.12 276 ASP B O 1
ATOM 6832 N N . ILE B 1 277 ? -47.094 -7.328 5.258 1 56.72 277 ILE B N 1
ATOM 6833 C CA . ILE B 1 277 ? -46.094 -6.68 4.41 1 56.72 277 ILE B CA 1
ATOM 6834 C C . ILE B 1 277 ? -46.594 -6.641 2.967 1 56.72 277 ILE B C 1
ATOM 6836 O O . ILE B 1 277 ? -45.844 -6.383 2.041 1 56.72 277 ILE B O 1
ATOM 6840 N N . ALA B 1 278 ? -47.938 -6.996 2.824 1 49.91 278 ALA B N 1
ATOM 6841 C CA . ALA B 1 278 ? -48.594 -7.336 1.568 1 49.91 278 ALA B CA 1
ATOM 6842 C C . ALA B 1 278 ? -48.375 -6.262 0.512 1 49.91 278 ALA B C 1
ATOM 6844 O O . ALA B 1 278 ? -48.812 -6.395 -0.63 1 49.91 278 ALA B O 1
ATOM 6845 N N . GLY B 1 279 ? -47.781 -5.113 0.913 1 56.88 279 GLY B N 1
ATOM 6846 C CA . GLY B 1 279 ? -47.75 -4.258 -0.262 1 56.88 279 GLY B CA 1
ATOM 6847 C C . GLY B 1 279 ? -46.562 -4.508 -1.169 1 56.88 279 GLY B C 1
ATOM 6848 O O . GLY B 1 279 ? -45.562 -5.098 -0.746 1 56.88 279 GLY B O 1
ATOM 6849 N N . THR B 1 280 ? -46.781 -4.434 -2.42 1 66.75 280 THR B N 1
ATOM 6850 C CA . THR B 1 280 ? -45.75 -4.551 -3.436 1 66.75 280 THR B CA 1
ATOM 6851 C C . THR B 1 280 ? -44.688 -3.467 -3.252 1 66.75 280 THR B C 1
ATOM 6853 O O . THR B 1 280 ? -45 -2.283 -3.154 1 66.75 280 THR B O 1
ATOM 6856 N N . LEU B 1 281 ? -43.5 -3.945 -2.889 1 83.25 281 LEU B N 1
ATOM 6857 C CA . LEU B 1 281 ? -42.375 -3.016 -2.809 1 83.25 281 LEU B CA 1
ATOM 6858 C C . LEU B 1 281 ? -42.25 -2.236 -4.109 1 83.25 281 LEU B C 1
ATOM 6860 O O . LEU B 1 281 ? -42.312 -2.812 -5.195 1 83.25 281 LEU B O 1
ATOM 6864 N N . GLN B 1 282 ? -42.25 -0.957 -3.977 1 82.19 282 GLN B N 1
ATOM 6865 C CA . GLN B 1 282 ? -42.094 -0.101 -5.148 1 82.19 282 GLN B CA 1
ATOM 6866 C C . GLN B 1 282 ? -40.625 0.234 -5.395 1 82.19 282 GLN B C 1
ATOM 6868 O O . GLN B 1 282 ? -39.906 0.573 -4.461 1 82.19 282 GLN B O 1
ATOM 6873 N N . ILE B 1 283 ? -40.156 -0.029 -6.582 1 91.44 283 ILE B N 1
ATOM 6874 C CA . ILE B 1 283 ? -38.812 0.375 -7.051 1 91.44 283 ILE B CA 1
ATOM 6875 C C . ILE B 1 283 ? -38.969 1.498 -8.078 1 91.44 283 ILE B C 1
ATOM 6877 O O . ILE B 1 283 ? -39.719 1.384 -9.031 1 91.44 283 ILE B O 1
ATOM 6881 N N . ASN B 1 284 ? -38.312 2.586 -7.762 1 94.44 284 ASN B N 1
ATOM 6882 C CA . ASN B 1 284 ? -38.312 3.707 -8.695 1 94.44 284 ASN B CA 1
ATOM 6883 C C . ASN B 1 284 ? -37.344 3.461 -9.867 1 94.44 284 ASN B C 1
ATOM 6885 O O . ASN B 1 284 ? -36.188 3.107 -9.664 1 94.44 284 ASN B O 1
ATOM 6889 N N . LEU B 1 285 ? -37.812 3.633 -11.07 1 96.31 285 LEU B N 1
ATOM 6890 C CA . LEU B 1 285 ? -37 3.436 -12.258 1 96.31 285 LEU B CA 1
ATOM 6891 C C . LEU B 1 285 ? -36.188 4.688 -12.578 1 96.31 285 LEU B C 1
ATOM 6893 O O . LEU B 1 285 ? -36.625 5.805 -12.297 1 96.31 285 LEU B O 1
ATOM 6897 N N . PRO B 1 286 ? -35 4.484 -13.125 1 97 286 PRO B N 1
ATOM 6898 C CA . PRO B 1 286 ? -34.188 5.652 -13.461 1 97 286 PRO B CA 1
ATOM 6899 C C . PRO B 1 286 ? -34.688 6.398 -14.688 1 97 286 PRO B C 1
ATOM 6901 O O . PRO B 1 286 ? -35.406 5.82 -15.516 1 97 286 PRO B O 1
ATOM 6904 N N . VAL B 1 287 ? -34.344 7.676 -14.672 1 95.12 287 VAL B N 1
ATOM 6905 C CA . VAL B 1 287 ? -34.5 8.43 -15.914 1 95.12 287 VAL B CA 1
ATOM 6906 C C . VAL B 1 287 ? -33.375 8.047 -16.891 1 95.12 287 VAL B C 1
ATOM 6908 O O . VAL B 1 287 ? -32.188 8.18 -16.578 1 95.12 287 VAL B O 1
ATOM 6911 N N . ASN B 1 288 ? -33.688 7.516 -17.984 1 95.88 288 ASN B N 1
ATOM 6912 C CA . ASN B 1 288 ? -32.688 7.047 -18.938 1 95.88 288 ASN B CA 1
ATOM 6913 C C . ASN B 1 288 ? -32 8.211 -19.672 1 95.88 288 ASN B C 1
ATOM 6915 O O . ASN B 1 288 ? -32.219 8.398 -20.859 1 95.88 288 ASN B O 1
ATOM 6919 N N . ASP B 1 289 ? -31.172 8.891 -18.938 1 97.75 289 ASP B N 1
ATOM 6920 C CA . ASP B 1 289 ? -30.578 10.094 -19.516 1 97.75 289 ASP B CA 1
ATOM 6921 C C . ASP B 1 289 ? -29.062 9.953 -19.625 1 97.75 289 ASP B C 1
ATOM 6923 O O . ASP B 1 289 ? -28.375 10.883 -20.078 1 97.75 289 ASP B O 1
ATOM 6927 N N . ALA B 1 290 ? -28.469 8.797 -19.203 1 97.62 290 ALA B N 1
ATOM 6928 C CA . ALA B 1 290 ? -27.047 8.555 -19.453 1 97.62 290 ALA B CA 1
ATOM 6929 C C . ALA B 1 290 ? -26.797 8.18 -20.906 1 97.62 290 ALA B C 1
ATOM 6931 O O . ALA B 1 290 ? -27.578 7.434 -21.5 1 97.62 290 ALA B O 1
ATOM 6932 N N . PRO B 1 291 ? -25.766 8.711 -21.469 1 97.5 291 PRO B N 1
ATOM 6933 C CA . PRO B 1 291 ? -25.484 8.367 -22.875 1 97.5 291 PRO B CA 1
ATOM 6934 C C . PRO B 1 291 ? -25.094 6.898 -23.047 1 97.5 291 PRO B C 1
ATOM 6936 O O . PRO B 1 291 ? -24.531 6.293 -22.125 1 97.5 291 PRO B O 1
ATOM 6939 N N . ASN B 1 292 ? -25.453 6.41 -24.172 1 95.62 292 ASN B N 1
ATOM 6940 C CA . ASN B 1 292 ? -24.938 5.094 -24.547 1 95.62 292 ASN B CA 1
ATOM 6941 C C . ASN B 1 292 ? -23.469 5.152 -24.938 1 95.62 292 ASN B C 1
ATOM 6943 O O . ASN B 1 292 ? -23.078 5.918 -25.812 1 95.62 292 ASN B O 1
ATOM 6947 N N . VAL B 1 293 ? -22.719 4.469 -24.219 1 96.44 293 VAL B N 1
ATOM 6948 C CA . VAL B 1 293 ? -21.266 4.492 -24.438 1 96.44 293 VAL B CA 1
ATOM 6949 C C . VAL B 1 293 ? -20.781 3.094 -24.797 1 96.44 293 VAL B C 1
ATOM 6951 O O . VAL B 1 293 ? -21.141 2.109 -24.156 1 96.44 293 VAL B O 1
ATOM 6954 N N . GLN B 1 294 ? -20.047 2.99 -25.891 1 96.06 294 GLN B N 1
ATOM 6955 C CA . GLN B 1 294 ? -19.281 1.806 -26.266 1 96.06 294 GLN B CA 1
ATOM 6956 C C . GLN B 1 294 ? -17.797 2.131 -26.391 1 96.06 294 GLN B C 1
ATOM 6958 O O . GLN B 1 294 ? -17.375 2.773 -27.344 1 96.06 294 GLN B O 1
ATOM 6963 N N . LEU B 1 295 ? -17.062 1.697 -25.453 1 97.5 295 LEU B N 1
ATOM 6964 C CA . LEU B 1 295 ? -15.625 1.96 -25.5 1 97.5 295 LEU B CA 1
ATOM 6965 C C . LEU B 1 295 ? -14.953 1.178 -26.625 1 97.5 295 LEU B C 1
ATOM 6967 O O . LEU B 1 295 ? -15.148 -0.034 -26.734 1 97.5 295 LEU B O 1
ATOM 6971 N N . PRO B 1 296 ? -14.211 1.806 -27.422 1 97.56 296 PRO B N 1
ATOM 6972 C CA . PRO B 1 296 ? -13.602 1.119 -28.562 1 97.56 296 PRO B CA 1
ATOM 6973 C C . PRO B 1 296 ? -12.312 0.395 -28.203 1 97.56 296 PRO B C 1
ATOM 6975 O O . PRO B 1 296 ? -11.312 0.495 -28.922 1 97.56 296 PRO B O 1
ATOM 6978 N N . ILE B 1 297 ? -12.312 -0.319 -27.109 1 97.69 297 ILE B N 1
ATOM 6979 C CA . ILE B 1 297 ? -11.125 -1.052 -26.672 1 97.69 297 ILE B CA 1
ATOM 6980 C C . ILE B 1 297 ? -10.734 -2.08 -27.734 1 97.69 297 ILE B C 1
ATOM 6982 O O . ILE B 1 297 ? -11.578 -2.852 -28.203 1 97.69 297 ILE B O 1
ATOM 6986 N N . GLY B 1 298 ? -9.516 -2.078 -28.156 1 97.5 298 GLY B N 1
ATOM 6987 C CA . GLY B 1 298 ? -9.016 -2.939 -29.219 1 97.5 298 GLY B CA 1
ATOM 6988 C C . GLY B 1 298 ? -8.906 -2.232 -30.547 1 97.5 298 GLY B C 1
ATOM 6989 O O . GLY B 1 298 ? -8.242 -2.727 -31.469 1 97.5 298 GLY B O 1
ATOM 6990 N N . HIS B 1 299 ? -9.492 -1.006 -30.578 1 97.69 299 HIS B N 1
ATOM 6991 C CA . HIS B 1 299 ? -9.539 -0.323 -31.875 1 97.69 299 HIS B CA 1
ATOM 6992 C C . HIS B 1 299 ? -9.102 1.133 -31.734 1 97.69 299 HIS B C 1
ATOM 6994 O O . HIS B 1 299 ? -9.25 1.917 -32.688 1 97.69 299 HIS B O 1
ATOM 7000 N N . ILE B 1 300 ? -8.633 1.486 -30.562 1 97.94 300 ILE B N 1
ATOM 7001 C CA . ILE B 1 300 ? -8.164 2.857 -30.391 1 97.94 300 ILE B CA 1
ATOM 7002 C C . ILE B 1 300 ? -6.832 3.047 -31.109 1 97.94 300 ILE B C 1
ATOM 7004 O O . ILE B 1 300 ? -5.852 2.361 -30.812 1 97.94 300 ILE B O 1
ATOM 7008 N N . LYS B 1 301 ? -6.75 3.912 -32.031 1 95.88 301 LYS B N 1
ATOM 7009 C CA . LYS B 1 301 ? -5.531 4.168 -32.812 1 95.88 301 LYS B CA 1
ATOM 7010 C C . LYS B 1 301 ? -5.043 5.598 -32.594 1 95.88 301 LYS B C 1
ATOM 7012 O O . LYS B 1 301 ? -5.73 6.555 -32.969 1 95.88 301 LYS B O 1
ATOM 7017 N N . MET B 1 302 ? -3.963 5.727 -32 1 94.62 302 MET B N 1
ATOM 7018 C CA . MET B 1 302 ? -3.383 7.059 -31.859 1 94.62 302 MET B CA 1
ATOM 7019 C C . MET B 1 302 ? -2.391 7.348 -32.969 1 94.62 302 MET B C 1
ATOM 7021 O O . MET B 1 302 ? -1.985 6.434 -33.688 1 94.62 302 MET B O 1
ATOM 7025 N N . THR B 1 303 ? -2.037 8.633 -33.25 1 97.31 303 THR B N 1
ATOM 7026 C CA . THR B 1 303 ? -1.019 9 -34.219 1 97.31 303 THR B CA 1
ATOM 7027 C C . THR B 1 303 ? 0.304 8.305 -33.906 1 97.31 303 THR B C 1
ATOM 7029 O O . THR B 1 303 ? 0.697 8.203 -32.75 1 97.31 303 THR B O 1
ATOM 7032 N N . PRO B 1 304 ? 0.95 7.828 -34.875 1 97.19 304 PRO B N 1
ATOM 7033 C CA . PRO B 1 304 ? 2.176 7.066 -34.625 1 97.19 304 PRO B CA 1
ATOM 7034 C C . PRO B 1 304 ? 3.291 7.91 -34.031 1 97.19 304 PRO B C 1
ATOM 7036 O O . PRO B 1 304 ? 3.268 9.141 -34.125 1 97.19 304 PRO B O 1
ATOM 7039 N N . PRO B 1 305 ? 4.215 7.207 -33.375 1 97.88 305 PRO B N 1
ATOM 7040 C CA . PRO B 1 305 ? 5.395 7.922 -32.875 1 97.88 305 PRO B CA 1
ATOM 7041 C C . PRO B 1 305 ? 6.156 8.648 -34 1 97.88 305 PRO B C 1
ATOM 7043 O O . PRO B 1 305 ? 6.109 8.234 -35.156 1 97.88 305 PRO B O 1
ATOM 7046 N N . GLU B 1 306 ? 6.797 9.742 -33.656 1 97.88 306 GLU B N 1
ATOM 7047 C CA . GLU B 1 306 ? 7.621 10.523 -34.562 1 97.88 306 GLU B CA 1
ATOM 7048 C C . GLU B 1 306 ? 8.945 10.914 -33.906 1 97.88 306 GLU B C 1
ATOM 7050 O O . GLU B 1 306 ? 9.125 12.055 -33.469 1 97.88 306 GLU B O 1
ATOM 7055 N N . TYR B 1 307 ? 9.836 9.977 -33.906 1 98.5 307 TYR B N 1
ATOM 7056 C CA . TYR B 1 307 ? 11.156 10.188 -33.344 1 98.5 307 TYR B CA 1
ATOM 7057 C C . TYR B 1 307 ? 12.25 9.82 -34.344 1 98.5 307 TYR B C 1
ATOM 7059 O O . TYR B 1 307 ? 12.023 9.047 -35.25 1 98.5 307 TYR B O 1
ATOM 7067 N N . THR B 1 308 ? 13.461 10.43 -34.156 1 98.31 308 THR B N 1
ATOM 7068 C CA . THR B 1 308 ? 14.648 10.031 -34.906 1 98.31 308 THR B CA 1
ATOM 7069 C C . THR B 1 308 ? 15.523 9.094 -34.094 1 98.31 308 THR B C 1
ATOM 7071 O O . THR B 1 308 ? 15.781 9.359 -32.906 1 98.31 308 THR B O 1
ATOM 7074 N N . ILE B 1 309 ? 15.93 8 -34.75 1 97.94 309 ILE B N 1
ATOM 7075 C CA . ILE B 1 309 ? 16.844 7.09 -34.062 1 97.94 309 ILE B CA 1
ATOM 7076 C C . ILE B 1 309 ? 18.031 7.863 -33.5 1 97.94 309 ILE B C 1
ATOM 7078 O O . ILE B 1 309 ? 18.625 8.695 -34.188 1 97.94 309 ILE B O 1
ATOM 7082 N N . GLY B 1 310 ? 18.328 7.656 -32.25 1 97.44 310 GLY B N 1
ATOM 7083 C CA . GLY B 1 310 ? 19.453 8.344 -31.625 1 97.44 310 GLY B CA 1
ATOM 7084 C C . GLY B 1 310 ? 19.031 9.531 -30.797 1 97.44 310 GLY B C 1
ATOM 7085 O O . GLY B 1 310 ? 19.781 9.992 -29.938 1 97.44 310 GLY B O 1
ATOM 7086 N N . ASP B 1 311 ? 17.797 10.07 -31.031 1 97.06 311 ASP B N 1
ATOM 7087 C CA . ASP B 1 311 ? 17.266 11.133 -30.188 1 97.06 311 ASP B CA 1
ATOM 7088 C C . ASP B 1 311 ? 17.219 10.695 -28.719 1 97.06 311 ASP B C 1
ATOM 7090 O O . ASP B 1 311 ? 16.906 9.547 -28.422 1 97.06 311 ASP B O 1
ATOM 7094 N N . LYS B 1 312 ? 17.609 11.562 -27.859 1 98.06 312 LYS B N 1
ATOM 7095 C CA . LYS B 1 312 ? 17.516 11.273 -26.438 1 98.06 312 LYS B CA 1
ATOM 7096 C C . LYS B 1 312 ? 16.188 11.75 -25.859 1 98.06 312 LYS B C 1
ATOM 7098 O O . LYS B 1 312 ? 15.945 12.961 -25.766 1 98.06 312 LYS B O 1
ATOM 7103 N N . VAL B 1 313 ? 15.32 10.836 -25.469 1 98.44 313 VAL B N 1
ATOM 7104 C CA . VAL B 1 313 ? 13.992 11.133 -24.953 1 98.44 313 VAL B CA 1
ATOM 7105 C C . VAL B 1 313 ? 13.711 10.266 -23.719 1 98.44 313 VAL B C 1
ATOM 7107 O O . VAL B 1 313 ? 14 9.07 -23.719 1 98.44 313 VAL B O 1
ATOM 7110 N N . ALA B 1 314 ? 13.289 10.891 -22.656 1 98.5 314 ALA B N 1
ATOM 7111 C CA . ALA B 1 314 ? 12.867 10.102 -21.5 1 98.5 314 ALA B CA 1
ATOM 7112 C C . ALA B 1 314 ? 11.562 9.367 -21.797 1 98.5 314 ALA B C 1
ATOM 7114 O O . ALA B 1 314 ? 10.656 9.914 -22.422 1 98.5 314 ALA B O 1
ATOM 7115 N N . THR B 1 315 ? 11.414 8.102 -21.328 1 98.81 315 THR B N 1
ATOM 7116 C CA . THR B 1 315 ? 10.211 7.324 -21.578 1 98.81 315 THR B CA 1
ATOM 7117 C C . THR B 1 315 ? 9.008 7.957 -20.891 1 98.81 315 THR B C 1
ATOM 7119 O O . THR B 1 315 ? 7.879 7.852 -21.375 1 98.81 315 THR B O 1
ATOM 7122 N N . ARG B 1 316 ? 9.172 8.641 -19.75 1 98.81 316 ARG B N 1
ATOM 7123 C CA . ARG B 1 316 ? 8.078 9.352 -19.094 1 98.81 316 ARG B CA 1
ATOM 7124 C C . ARG B 1 316 ? 7.539 10.469 -19.984 1 98.81 316 ARG B C 1
ATOM 7126 O O . ARG B 1 316 ? 6.336 10.734 -19.984 1 98.81 316 ARG B O 1
ATOM 7133 N N . GLN B 1 317 ? 8.43 11.18 -20.734 1 98.81 317 GLN B N 1
ATOM 7134 C CA . GLN B 1 317 ? 8 12.211 -21.672 1 98.81 317 GLN B CA 1
ATOM 7135 C C . GLN B 1 317 ? 7.211 11.609 -22.828 1 98.81 317 GLN B C 1
ATOM 7137 O O . GLN B 1 317 ? 6.184 12.156 -23.234 1 98.81 317 GLN B O 1
ATOM 7142 N N . ALA B 1 318 ? 7.719 10.477 -23.328 1 98.88 318 ALA B N 1
ATOM 7143 C CA . ALA B 1 318 ? 7.023 9.781 -24.406 1 98.88 318 ALA B CA 1
ATOM 7144 C C . ALA B 1 318 ? 5.645 9.312 -23.953 1 98.88 318 ALA B C 1
ATOM 7146 O O . ALA B 1 318 ? 4.691 9.328 -24.734 1 98.88 318 ALA B O 1
ATOM 7147 N N . TYR B 1 319 ? 5.477 8.836 -22.75 1 98.88 319 TYR B N 1
ATOM 7148 C CA . TYR B 1 319 ? 4.18 8.484 -22.188 1 98.88 319 TYR B CA 1
ATOM 7149 C C . TYR B 1 319 ? 3.217 9.664 -22.266 1 98.88 319 TYR B C 1
ATOM 7151 O O . TYR B 1 319 ? 2.064 9.508 -22.672 1 98.88 319 TYR B O 1
ATOM 7159 N N . GLY B 1 320 ? 3.67 10.859 -21.781 1 98.94 320 GLY B N 1
ATOM 7160 C CA . GLY B 1 320 ? 2.822 12.039 -21.844 1 98.94 320 GLY B CA 1
ATOM 7161 C C . GLY B 1 320 ? 2.33 12.352 -23.234 1 98.94 320 GLY B C 1
ATOM 7162 O O . GLY B 1 320 ? 1.162 12.703 -23.422 1 98.94 320 GLY B O 1
ATOM 7163 N N . ILE B 1 321 ? 3.266 12.25 -24.203 1 98.88 321 ILE B N 1
ATOM 7164 C CA . ILE B 1 321 ? 2.924 12.492 -25.594 1 98.88 321 ILE B CA 1
ATOM 7165 C C . ILE B 1 321 ? 1.862 11.492 -26.047 1 98.88 321 ILE B C 1
ATOM 7167 O O . ILE B 1 321 ? 0.858 11.867 -26.656 1 98.88 321 ILE B O 1
ATOM 7171 N N . ALA B 1 322 ? 2.078 10.234 -25.719 1 98.88 322 ALA B N 1
ATOM 7172 C CA . ALA B 1 322 ? 1.144 9.18 -26.094 1 98.88 322 ALA B CA 1
ATOM 7173 C C . ALA B 1 322 ? -0.223 9.406 -25.453 1 98.88 322 ALA B C 1
ATOM 7175 O O . ALA B 1 322 ? -1.257 9.18 -26.078 1 98.88 322 ALA B O 1
ATOM 7176 N N . LEU B 1 323 ? -0.232 9.742 -24.156 1 98.94 323 LEU B N 1
ATOM 7177 C CA . LEU B 1 323 ? -1.479 9.977 -23.438 1 98.94 323 LEU B CA 1
ATOM 7178 C C . LEU B 1 323 ? -2.301 11.07 -24.125 1 98.94 323 LEU B C 1
ATOM 7180 O O . LEU B 1 323 ? -3.52 10.945 -24.25 1 98.94 323 LEU B O 1
ATOM 7184 N N . ALA B 1 324 ? -1.66 12.188 -24.516 1 98.88 324 ALA B N 1
ATOM 7185 C CA . ALA B 1 324 ? -2.346 13.258 -25.234 1 98.88 324 ALA B CA 1
ATOM 7186 C C . ALA B 1 324 ? -2.902 12.766 -26.562 1 98.88 324 ALA B C 1
ATOM 7188 O O . ALA B 1 324 ? -4.02 13.117 -26.953 1 98.88 324 ALA B O 1
ATOM 7189 N N . LYS B 1 325 ? -2.08 11.977 -27.312 1 98.81 325 LYS B N 1
ATOM 7190 C CA . LYS B 1 325 ? -2.535 11.398 -28.578 1 98.81 325 LYS B CA 1
ATOM 7191 C C . LYS B 1 325 ? -3.758 10.508 -28.375 1 98.81 325 LYS B C 1
ATOM 7193 O O . LYS B 1 325 ? -4.684 10.508 -29.188 1 98.81 325 LYS B O 1
ATOM 7198 N N . LEU B 1 326 ? -3.76 9.672 -27.312 1 98.88 326 LEU B N 1
ATOM 7199 C CA . LEU B 1 326 ? -4.906 8.836 -26.969 1 98.88 326 LEU B CA 1
ATOM 7200 C C . LEU B 1 326 ? -6.137 9.688 -26.672 1 98.88 326 LEU B C 1
ATOM 7202 O O . LEU B 1 326 ? -7.254 9.328 -27.062 1 98.88 326 LEU B O 1
ATOM 7206 N N . GLY B 1 327 ? -5.887 10.805 -25.922 1 98.69 327 GLY B N 1
ATOM 7207 C CA . GLY B 1 327 ? -6.98 11.734 -25.656 1 98.69 327 GLY B CA 1
ATOM 7208 C C . GLY B 1 327 ? -7.617 12.266 -26.922 1 98.69 327 GLY B C 1
ATOM 7209 O O . GLY B 1 327 ? -8.828 12.477 -26.984 1 98.69 327 GLY B O 1
ATOM 7210 N N . ASP B 1 328 ? -6.793 12.523 -28.016 1 98.56 328 ASP B N 1
ATOM 7211 C CA . ASP B 1 328 ? -7.301 12.93 -29.328 1 98.56 328 ASP B CA 1
ATOM 7212 C C . ASP B 1 328 ? -8.188 11.844 -29.938 1 98.56 328 ASP B C 1
ATOM 7214 O O . ASP B 1 328 ? -9.203 12.148 -30.562 1 98.56 328 ASP B O 1
ATOM 7218 N N . ALA B 1 329 ? -7.797 10.617 -29.688 1 98.25 329 ALA B N 1
ATOM 7219 C CA . ALA B 1 329 ? -8.398 9.484 -30.391 1 98.25 329 ALA B CA 1
ATOM 7220 C C . ALA B 1 329 ? -9.695 9.047 -29.703 1 98.25 329 ALA B C 1
ATOM 7222 O O . ALA B 1 329 ? -10.602 8.516 -30.344 1 98.25 329 ALA B O 1
ATOM 7223 N N . CYS B 1 330 ? -9.828 9.188 -28.453 1 98.19 330 CYS B N 1
ATOM 7224 C CA . CYS B 1 330 ? -10.969 8.727 -27.672 1 98.19 330 CYS B CA 1
ATOM 7225 C C . CYS B 1 330 ? -11.281 9.68 -26.531 1 98.19 330 CYS B C 1
ATOM 7227 O O . CYS B 1 330 ? -10.508 9.789 -25.578 1 98.19 330 CYS B O 1
ATOM 7229 N N . PRO B 1 331 ? -12.391 10.305 -26.578 1 97.69 331 PRO B N 1
ATOM 7230 C CA . PRO B 1 331 ? -12.734 11.289 -25.547 1 97.69 331 PRO B CA 1
ATOM 7231 C C . PRO B 1 331 ? -12.992 10.648 -24.188 1 97.69 331 PRO B C 1
ATOM 7233 O O . PRO B 1 331 ? -13.109 11.359 -23.172 1 97.69 331 PRO B O 1
ATOM 7236 N N . ARG B 1 332 ? -13.039 9.297 -24.062 1 98.44 332 ARG B N 1
ATOM 7237 C CA . ARG B 1 332 ? -13.32 8.594 -22.812 1 98.44 332 ARG B CA 1
ATOM 7238 C C . ARG B 1 332 ? -12.023 8.141 -22.141 1 98.44 332 ARG B C 1
ATOM 7240 O O . ARG B 1 332 ? -12.062 7.508 -21.078 1 98.44 332 ARG B O 1
ATOM 7247 N N . ILE B 1 333 ? -10.867 8.5 -22.797 1 98.81 333 ILE B N 1
ATOM 7248 C CA . ILE B 1 333 ? -9.602 8.406 -22.094 1 98.81 333 ILE B CA 1
ATOM 7249 C C . ILE B 1 333 ? -9.516 9.508 -21.031 1 98.81 333 ILE B C 1
ATOM 7251 O O . ILE B 1 333 ? -9.625 10.695 -21.359 1 98.81 333 ILE B O 1
ATOM 7255 N N . ILE B 1 334 ? -9.383 9.148 -19.75 1 98.94 334 ILE B N 1
ATOM 7256 C CA . ILE B 1 334 ? -9.297 10.125 -18.672 1 98.94 334 ILE B CA 1
ATOM 7257 C C . ILE B 1 334 ? -7.961 9.984 -17.953 1 98.94 334 ILE B C 1
ATOM 7259 O O . ILE B 1 334 ? -7.598 8.898 -17.5 1 98.94 334 ILE B O 1
ATOM 7263 N N . GLY B 1 335 ? -7.191 11.078 -17.969 1 98.94 335 GLY B N 1
ATOM 7264 C CA . GLY B 1 335 ? -5.957 11.102 -17.188 1 98.94 335 GLY B CA 1
ATOM 7265 C C . GLY B 1 335 ? -6.164 11.531 -15.75 1 98.94 335 GLY B C 1
ATOM 7266 O O . GLY B 1 335 ? -6.98 12.414 -15.477 1 98.94 335 GLY B O 1
ATOM 7267 N N . LEU B 1 336 ? -5.574 10.875 -14.82 1 98.94 336 LEU B N 1
ATOM 7268 C CA . LEU B 1 336 ? -5.516 11.25 -13.414 1 98.94 336 LEU B CA 1
ATOM 7269 C C . LEU B 1 336 ? -4.07 11.406 -12.953 1 98.94 336 LEU B C 1
ATOM 7271 O O . LEU B 1 336 ? -3.174 10.742 -13.469 1 98.94 336 LEU B O 1
ATOM 7275 N N . ASP B 1 337 ? -3.844 12.234 -11.961 1 98.75 337 ASP B N 1
ATOM 7276 C CA . ASP B 1 337 ? -2.494 12.438 -11.445 1 98.75 337 ASP B CA 1
ATOM 7277 C C . ASP B 1 337 ? -2.529 12.898 -9.992 1 98.75 337 ASP B C 1
ATOM 7279 O O . ASP B 1 337 ? -3.531 13.445 -9.531 1 98.75 337 ASP B O 1
ATOM 7283 N N . GLY B 1 338 ? -1.469 12.617 -9.242 1 97.69 338 GLY B N 1
ATOM 7284 C CA . GLY B 1 338 ? -1.338 12.984 -7.836 1 97.69 338 GLY B CA 1
ATOM 7285 C C . GLY B 1 338 ? -0.4 14.148 -7.609 1 97.69 338 GLY B C 1
ATOM 7286 O O . GLY B 1 338 ? 0.503 14.078 -6.777 1 97.69 338 GLY B O 1
ATOM 7287 N N . ASP B 1 339 ? -0.49 15.188 -8.344 1 97.69 339 ASP B N 1
ATOM 7288 C CA . ASP B 1 339 ? 0.256 16.438 -8.25 1 97.69 339 ASP B CA 1
ATOM 7289 C C . ASP B 1 339 ? 1.708 16.25 -8.68 1 97.69 339 ASP B C 1
ATOM 7291 O O . ASP B 1 339 ? 2.617 16.859 -8.109 1 97.69 339 ASP B O 1
ATOM 7295 N N . THR B 1 340 ? 1.95 15.367 -9.602 1 97.81 340 THR B N 1
ATOM 7296 C CA . THR B 1 340 ? 3.262 15.133 -10.195 1 97.81 340 THR B CA 1
ATOM 7297 C C . THR B 1 340 ? 3.188 15.219 -11.719 1 97.81 340 THR B C 1
ATOM 7299 O O . THR B 1 340 ? 4.039 14.664 -12.414 1 97.81 340 THR B O 1
ATOM 7302 N N . LYS B 1 341 ? 2.18 15.914 -12.25 1 98.31 341 LYS B N 1
ATOM 7303 C CA . LYS B 1 341 ? 1.85 15.852 -13.664 1 98.31 341 LYS B CA 1
ATOM 7304 C C . LYS B 1 341 ? 2.936 16.5 -14.516 1 98.31 341 LYS B C 1
ATOM 7306 O O . LYS B 1 341 ? 3.094 16.188 -15.695 1 98.31 341 LYS B O 1
ATOM 7311 N N . ASN B 1 342 ? 3.723 17.422 -13.961 1 97.69 342 ASN B N 1
ATOM 7312 C CA . ASN B 1 342 ? 4.844 18 -14.695 1 97.69 342 ASN B CA 1
ATOM 7313 C C . ASN B 1 342 ? 6.023 17.047 -14.773 1 97.69 342 ASN B C 1
ATOM 7315 O O . ASN B 1 342 ? 6.891 17.188 -15.633 1 97.69 342 ASN B O 1
ATOM 7319 N N . SER B 1 343 ? 6.094 16.125 -13.844 1 97.25 343 SER B N 1
ATOM 7320 C CA . SER B 1 343 ? 7.16 15.125 -13.82 1 97.25 343 SER B CA 1
ATOM 7321 C C . SER B 1 343 ? 6.766 13.867 -14.586 1 97.25 343 SER B C 1
ATOM 7323 O O . SER B 1 343 ? 7.59 13.273 -15.289 1 97.25 343 SER B O 1
ATOM 7325 N N . THR B 1 344 ? 5.496 13.453 -14.461 1 98.44 344 THR B N 1
ATOM 7326 C CA . THR B 1 344 ? 5.004 12.273 -15.164 1 98.44 344 THR B CA 1
ATOM 7327 C C . THR B 1 344 ? 4.664 12.602 -16.609 1 98.44 344 THR B C 1
ATOM 7329 O O . THR B 1 344 ? 4.508 11.703 -17.438 1 98.44 344 THR B O 1
ATOM 7332 N N . PHE B 1 345 ? 4.473 13.891 -16.891 1 98.81 345 PHE B N 1
ATOM 7333 C CA . PHE B 1 345 ? 4.125 14.469 -18.172 1 98.81 345 PHE B CA 1
ATOM 7334 C C . PHE B 1 345 ? 2.668 14.18 -18.531 1 98.81 345 PHE B C 1
ATOM 7336 O O . PHE B 1 345 ? 2.238 14.406 -19.656 1 98.81 345 PHE B O 1
ATOM 7343 N N . SER B 1 346 ? 1.883 13.703 -17.547 1 98.81 346 SER B N 1
ATOM 7344 C CA . SER B 1 346 ? 0.455 13.523 -17.781 1 98.81 346 SER B CA 1
ATOM 7345 C C . SER B 1 346 ? -0.223 14.859 -18.078 1 98.81 346 SER B C 1
ATOM 7347 O O . SER B 1 346 ? -1.312 14.898 -18.656 1 98.81 346 SER B O 1
ATOM 7349 N N . GLU B 1 347 ? 0.43 15.969 -17.734 1 98.56 347 GLU B N 1
ATOM 7350 C CA . GLU B 1 347 ? -0.116 17.297 -17.984 1 98.56 347 GLU B CA 1
ATOM 7351 C C . GLU B 1 347 ? -0.298 17.547 -19.484 1 98.56 347 GLU B C 1
ATOM 7353 O O . GLU B 1 347 ? -1.023 18.469 -19.875 1 98.56 347 GLU B O 1
ATOM 7358 N N . ASN B 1 348 ? 0.451 16.75 -20.359 1 98.88 348 ASN B N 1
ATOM 7359 C CA . ASN B 1 348 ? 0.238 16.891 -21.797 1 98.88 348 ASN B CA 1
ATOM 7360 C C . ASN B 1 348 ? -1.229 16.703 -22.172 1 98.88 348 ASN B C 1
ATOM 7362 O O . ASN B 1 348 ? -1.748 17.391 -23.047 1 98.88 348 ASN B O 1
ATOM 7366 N N . LEU B 1 349 ? -1.892 15.68 -21.531 1 98.88 349 LEU B N 1
ATOM 7367 C CA . LEU B 1 349 ? -3.32 15.5 -21.766 1 98.88 349 LEU B CA 1
ATOM 7368 C C . LEU B 1 349 ? -4.113 16.688 -21.234 1 98.88 349 LEU B C 1
ATOM 7370 O O . LEU B 1 349 ? -5.039 17.172 -21.891 1 98.88 349 LEU B O 1
ATOM 7374 N N . LEU B 1 350 ? -3.779 17.141 -20.031 1 98.75 350 LEU B N 1
ATOM 7375 C CA . LEU B 1 350 ? -4.457 18.281 -19.422 1 98.75 350 LEU B CA 1
ATOM 7376 C C . LEU B 1 350 ? -4.398 19.5 -20.328 1 98.75 350 LEU B C 1
ATOM 7378 O O . LEU B 1 350 ? -5.398 20.203 -20.5 1 98.75 350 LEU B O 1
ATOM 7382 N N . LYS B 1 351 ? -3.262 19.812 -20.859 1 98.62 351 LYS B N 1
ATOM 7383 C CA . LYS B 1 351 ? -3.053 20.984 -21.703 1 98.62 351 LYS B CA 1
ATOM 7384 C C . LYS B 1 351 ? -3.898 20.906 -22.969 1 98.62 351 LYS B C 1
ATOM 7386 O O . LYS B 1 351 ? -4.469 21.922 -23.406 1 98.62 351 LYS B O 1
ATOM 7391 N N . LYS B 1 352 ? -4.016 19.766 -23.531 1 98.5 352 LYS B N 1
ATOM 7392 C CA . LYS B 1 352 ? -4.711 19.609 -24.797 1 98.5 352 LYS B CA 1
ATOM 7393 C C . LYS B 1 352 ? -6.203 19.375 -24.594 1 98.5 352 LYS B C 1
ATOM 7395 O O . LYS B 1 352 ? -7.027 19.844 -25.375 1 98.5 352 LYS B O 1
ATOM 7400 N N . HIS B 1 353 ? -6.527 18.562 -23.594 1 98.44 353 HIS B N 1
ATOM 7401 C CA . HIS B 1 353 ? -7.91 18.188 -23.297 1 98.44 353 HIS B CA 1
ATOM 7402 C C . HIS B 1 353 ? -8.211 18.344 -21.797 1 98.44 353 HIS B C 1
ATOM 7404 O O . HIS B 1 353 ? -8.406 17.359 -21.094 1 98.44 353 HIS B O 1
ATOM 7410 N N . PRO B 1 354 ? -8.391 19.531 -21.281 1 98.06 354 PRO B N 1
ATOM 7411 C CA . PRO B 1 354 ? -8.602 19.734 -19.859 1 98.06 354 PRO B CA 1
ATOM 7412 C C . PRO B 1 354 ? -9.82 19 -19.312 1 98.06 354 PRO B C 1
ATOM 7414 O O . PRO B 1 354 ? -9.844 18.594 -18.156 1 98.06 354 PRO B O 1
ATOM 7417 N N . GLY B 1 355 ? -10.852 18.781 -20.125 1 98.06 355 GLY B N 1
ATOM 7418 C CA . GLY B 1 355 ? -12.047 18.062 -19.703 1 98.06 355 GLY B CA 1
ATOM 7419 C C . GLY B 1 355 ? -11.82 16.578 -19.531 1 98.06 355 GLY B C 1
ATOM 7420 O O . GLY B 1 355 ? -12.68 15.859 -19.016 1 98.06 355 GLY B O 1
ATOM 7421 N N . GLN B 1 356 ? -10.602 16.047 -19.938 1 98.75 356 GLN B N 1
ATOM 7422 C CA . GLN B 1 356 ? -10.242 14.633 -19.859 1 98.75 356 GLN B CA 1
ATOM 7423 C C . GLN B 1 356 ? -9.211 14.391 -18.75 1 98.75 356 GLN B C 1
ATOM 7425 O O . GLN B 1 356 ? -8.469 13.414 -18.797 1 98.75 356 GLN B O 1
ATOM 7430 N N . PHE B 1 357 ? -9.148 15.344 -17.812 1 98.81 357 PHE B N 1
ATOM 7431 C CA . PHE B 1 357 ? -8.094 15.242 -16.812 1 98.81 357 PHE B CA 1
ATOM 7432 C C . PHE B 1 357 ? -8.648 15.508 -15.414 1 98.81 357 PHE B C 1
ATOM 7434 O O . PHE B 1 357 ? -9.398 16.469 -15.219 1 98.81 357 PHE B O 1
ATOM 7441 N N . VAL B 1 358 ? -8.312 14.641 -14.445 1 98.81 358 VAL B N 1
ATOM 7442 C CA . VAL B 1 358 ? -8.75 14.75 -13.062 1 98.81 358 VAL B CA 1
ATOM 7443 C C . VAL B 1 358 ? -7.531 14.844 -12.141 1 98.81 358 VAL B C 1
ATOM 7445 O O . VAL B 1 358 ? -6.719 13.922 -12.078 1 98.81 358 VAL B O 1
ATOM 7448 N N . GLU B 1 359 ? -7.344 15.938 -11.438 1 98.5 359 GLU B N 1
ATOM 7449 C CA . GLU B 1 359 ? -6.281 16.094 -10.445 1 98.5 359 GLU B CA 1
ATOM 7450 C C . GLU B 1 359 ? -6.684 15.5 -9.102 1 98.5 359 GLU B C 1
ATOM 7452 O O . GLU B 1 359 ? -7.77 15.789 -8.594 1 98.5 359 GLU B O 1
ATOM 7457 N N . CYS B 1 360 ? -5.848 14.656 -8.57 1 98.56 360 CYS B N 1
ATOM 7458 C CA . CYS B 1 360 ? -6.195 13.984 -7.328 1 98.56 360 CYS B CA 1
ATOM 7459 C C . CYS B 1 360 ? -5.293 14.438 -6.191 1 98.56 360 CYS B C 1
ATOM 7461 O O . CYS B 1 360 ? -5.445 13.992 -5.051 1 98.56 360 CYS B O 1
ATOM 7463 N N . PHE B 1 361 ? -4.301 15.375 -6.461 1 98.06 361 PHE B N 1
ATOM 7464 C CA . PHE B 1 361 ? -3.373 15.883 -5.453 1 98.06 361 PHE B CA 1
ATOM 7465 C C . PHE B 1 361 ? -2.615 14.734 -4.797 1 98.06 361 PHE B C 1
ATOM 7467 O O . PHE B 1 361 ? -2.521 13.641 -5.359 1 98.06 361 PHE B O 1
ATOM 7474 N N . ILE B 1 362 ? -1.855 14.984 -3.67 1 97.94 362 ILE B N 1
ATOM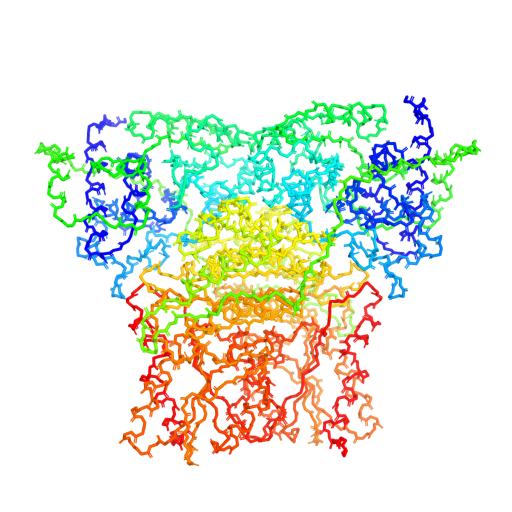 7475 C CA . ILE B 1 362 ? -0.994 13.977 -3.051 1 97.94 362 ILE B CA 1
ATOM 7476 C C . ILE B 1 362 ? -1.839 13.016 -2.227 1 97.94 362 ILE B C 1
ATOM 7478 O O . ILE B 1 362 ? -1.75 12.992 -0.996 1 97.94 362 ILE B O 1
ATOM 7482 N N . ALA B 1 363 ? -2.695 12.25 -2.902 1 98.56 363 ALA B N 1
ATOM 7483 C CA . ALA B 1 363 ? -3.627 11.289 -2.324 1 98.56 363 ALA B CA 1
ATOM 7484 C C . ALA B 1 363 ? -3.76 10.055 -3.213 1 98.56 363 ALA B C 1
ATOM 7486 O O . ALA B 1 363 ? -4.801 9.844 -3.84 1 98.56 363 ALA B O 1
ATOM 7487 N N . GLU B 1 364 ? -2.744 9.203 -3.221 1 98.75 364 GLU B N 1
ATOM 7488 C CA . GLU B 1 364 ? -2.639 8.109 -4.188 1 98.75 364 GLU B CA 1
ATOM 7489 C C . GLU B 1 364 ? -3.684 7.035 -3.922 1 98.75 364 GLU B C 1
ATOM 7491 O O . GLU B 1 364 ? -4.145 6.367 -4.848 1 98.75 364 GLU B O 1
ATOM 7496 N N . GLN B 1 365 ? -4.121 6.816 -2.564 1 98.75 365 GLN B N 1
ATOM 7497 C CA . GLN B 1 365 ? -5.223 5.887 -2.336 1 98.75 365 GLN B CA 1
ATOM 7498 C C . GLN B 1 365 ? -6.473 6.316 -3.1 1 98.75 365 GLN B C 1
ATOM 7500 O O . GLN B 1 365 ? -7.117 5.496 -3.756 1 98.75 365 GLN B O 1
ATOM 7505 N N . ASN B 1 366 ? -6.75 7.594 -2.992 1 98.88 366 ASN B N 1
ATOM 7506 C CA . ASN B 1 366 ? -7.902 8.148 -3.695 1 98.88 366 ASN B CA 1
ATOM 7507 C C . ASN B 1 366 ? -7.688 8.156 -5.207 1 98.88 366 ASN B C 1
ATOM 7509 O O . ASN B 1 366 ? -8.625 7.922 -5.973 1 98.88 366 ASN B O 1
ATOM 7513 N N . LEU B 1 367 ? -6.453 8.453 -5.668 1 98.94 367 LEU B N 1
ATOM 7514 C CA . LEU B 1 367 ? -6.109 8.43 -7.086 1 98.94 367 LEU B CA 1
ATOM 7515 C C . LEU B 1 367 ? -6.527 7.113 -7.73 1 98.94 367 LEU B C 1
ATOM 7517 O O . LEU B 1 367 ? -7.25 7.105 -8.727 1 98.94 367 LEU B O 1
ATOM 7521 N N . VAL B 1 368 ? -6.152 6.016 -7.113 1 98.94 368 VAL B N 1
ATOM 7522 C CA . VAL B 1 368 ? -6.461 4.699 -7.664 1 98.94 368 VAL B CA 1
ATOM 7523 C C . VAL B 1 368 ? -7.934 4.375 -7.438 1 98.94 368 VAL B C 1
ATOM 7525 O O . VAL B 1 368 ? -8.602 3.824 -8.32 1 98.94 368 VAL B O 1
ATOM 7528 N N . GLY B 1 369 ? -8.484 4.695 -6.242 1 98.94 369 GLY B N 1
ATOM 7529 C CA . GLY B 1 369 ? -9.891 4.453 -5.973 1 98.94 369 GLY B CA 1
ATOM 7530 C C . GLY B 1 369 ? -10.812 5.164 -6.941 1 98.94 369 GLY B C 1
ATOM 7531 O O . GLY B 1 369 ? -11.773 4.57 -7.438 1 98.94 369 GLY B O 1
ATOM 7532 N N . VAL B 1 370 ? -10.531 6.445 -7.238 1 98.94 370 VAL B N 1
ATOM 7533 C CA . VAL B 1 370 ? -11.328 7.227 -8.172 1 98.94 370 VAL B CA 1
ATOM 7534 C C . VAL B 1 370 ? -11.219 6.625 -9.57 1 98.94 370 VAL B C 1
ATOM 7536 O O . VAL B 1 370 ? -12.211 6.551 -10.305 1 98.94 370 VAL B O 1
ATOM 7539 N N . ALA B 1 371 ? -10 6.184 -9.961 1 98.94 371 ALA B N 1
ATOM 7540 C CA . ALA B 1 371 ? -9.828 5.527 -11.258 1 98.94 371 ALA B CA 1
ATOM 7541 C C . ALA B 1 371 ? -10.711 4.293 -11.375 1 98.94 371 ALA B C 1
ATOM 7543 O O . ALA B 1 371 ? -11.328 4.059 -12.414 1 98.94 371 ALA B O 1
ATOM 7544 N N . VAL B 1 372 ? -10.781 3.496 -10.289 1 98.94 372 VAL B N 1
ATOM 7545 C CA . VAL B 1 372 ? -11.625 2.305 -10.281 1 98.94 372 VAL B CA 1
ATOM 7546 C C . VAL B 1 372 ? -13.094 2.709 -10.43 1 98.94 372 VAL B C 1
ATOM 7548 O O . VAL B 1 372 ? -13.852 2.053 -11.148 1 98.94 372 VAL B O 1
ATOM 7551 N N . GLY B 1 373 ? -13.508 3.795 -9.758 1 98.88 373 GLY B N 1
ATOM 7552 C CA . GLY B 1 373 ? -14.867 4.293 -9.891 1 98.88 373 GLY B CA 1
ATOM 7553 C C . GLY B 1 373 ? -15.18 4.793 -11.289 1 98.88 373 GLY B C 1
ATOM 7554 O O . GLY B 1 373 ? -16.281 4.551 -11.805 1 98.88 373 GLY B O 1
ATOM 7555 N N . LEU B 1 374 ? -14.211 5.445 -11.953 1 98.88 374 LEU B N 1
ATOM 7556 C CA . LEU B 1 374 ? -14.391 6.035 -13.273 1 98.88 374 LEU B CA 1
ATOM 7557 C C . LEU B 1 374 ? -14.703 4.965 -14.312 1 98.88 374 LEU B C 1
ATOM 7559 O O . LEU B 1 374 ? -15.523 5.176 -15.203 1 98.88 374 LEU B O 1
ATOM 7563 N N . GLN B 1 375 ? -14.031 3.852 -14.195 1 98.5 375 GLN B N 1
ATOM 7564 C CA . GLN B 1 375 ? -14.133 2.844 -15.25 1 98.5 375 GLN B CA 1
ATOM 7565 C C . GLN B 1 375 ? -15.383 1.984 -15.07 1 98.5 375 GLN B C 1
ATOM 7567 O O . GLN B 1 375 ? -15.727 1.19 -15.945 1 98.5 375 GLN B O 1
ATOM 7572 N N . CYS B 1 376 ? -16.094 2.066 -13.875 1 97.94 376 CYS B N 1
ATOM 7573 C CA . CYS B 1 376 ? -17.266 1.228 -13.609 1 97.94 376 CYS B CA 1
ATOM 7574 C C . CYS B 1 376 ? -18.297 1.374 -14.719 1 97.94 376 CYS B C 1
ATOM 7576 O O . CYS B 1 376 ? -18.531 2.475 -15.219 1 97.94 376 CYS B O 1
ATOM 7578 N N . ARG B 1 377 ? -18.906 0.23 -15.148 1 96.19 377 ARG B N 1
ATOM 7579 C CA . ARG B 1 377 ? -19.938 0.125 -16.172 1 96.19 377 ARG B CA 1
ATOM 7580 C C . ARG B 1 377 ? -19.406 0.564 -17.531 1 96.19 377 ARG B C 1
ATOM 7582 O O . ARG B 1 377 ? -20.156 1.078 -18.375 1 96.19 377 ARG B O 1
ATOM 7589 N N . ASP B 1 378 ? -18.078 0.535 -17.703 1 96.69 378 ASP B N 1
ATOM 7590 C CA . ASP B 1 378 ? -17.391 0.771 -18.969 1 96.69 378 ASP B CA 1
ATOM 7591 C C . ASP B 1 378 ? -17.656 2.18 -19.484 1 96.69 378 ASP B C 1
ATOM 7593 O O . ASP B 1 378 ? -18 2.361 -20.656 1 96.69 378 ASP B O 1
ATOM 7597 N N . ARG B 1 379 ? -17.531 3.094 -18.578 1 97.75 379 ARG B N 1
ATOM 7598 C CA . ARG B 1 379 ? -17.828 4.469 -18.984 1 97.75 379 ARG B CA 1
ATOM 7599 C C . ARG B 1 379 ? -16.578 5.176 -19.484 1 97.75 379 ARG B C 1
ATOM 7601 O O . ARG B 1 379 ? -16.656 6.066 -20.328 1 97.75 379 ARG B O 1
ATOM 7608 N N . THR B 1 380 ? -15.422 4.824 -18.922 1 98.81 380 THR B N 1
ATOM 7609 C CA . THR B 1 380 ? -14.18 5.492 -19.281 1 98.81 380 THR B CA 1
ATOM 7610 C C . THR B 1 380 ? -13.008 4.516 -19.219 1 98.81 380 THR B C 1
ATOM 7612 O O . THR B 1 380 ? -13.156 3.379 -18.781 1 98.81 380 THR B O 1
ATOM 7615 N N . ILE B 1 381 ? -11.852 4.879 -19.781 1 98.88 381 ILE B N 1
ATOM 7616 C CA . ILE B 1 381 ? -10.562 4.195 -19.672 1 98.88 381 ILE B CA 1
ATOM 7617 C C . ILE B 1 381 ? -9.562 5.082 -18.938 1 98.88 381 ILE B C 1
ATOM 7619 O O . ILE B 1 381 ? -8.852 5.879 -19.562 1 98.88 381 ILE B O 1
ATOM 7623 N N . PRO B 1 382 ? -9.5 4.961 -17.641 1 98.94 382 PRO B N 1
ATOM 7624 C CA . PRO B 1 382 ? -8.656 5.863 -16.859 1 98.94 382 PRO B CA 1
ATOM 7625 C C . PRO B 1 382 ? -7.18 5.484 -16.906 1 98.94 382 PRO B C 1
ATOM 7627 O O . PRO B 1 382 ? -6.84 4.301 -16.891 1 98.94 382 PRO B O 1
ATOM 7630 N N . PHE B 1 383 ? -6.293 6.461 -17.031 1 98.94 383 PHE B N 1
ATOM 7631 C CA . PHE B 1 383 ? -4.848 6.379 -16.875 1 98.94 383 PHE B CA 1
ATOM 7632 C C . PHE B 1 383 ? -4.391 7.137 -15.633 1 98.94 383 PHE B C 1
ATOM 7634 O O . PHE B 1 383 ? -4.297 8.367 -15.648 1 98.94 383 PHE B O 1
ATOM 7641 N N . ALA B 1 384 ? -4.098 6.449 -14.562 1 98.94 384 ALA B N 1
ATOM 7642 C CA . ALA B 1 384 ? -3.604 7.059 -13.328 1 98.94 384 ALA B CA 1
ATOM 7643 C C . ALA B 1 384 ? -2.082 7.164 -13.336 1 98.94 384 ALA B C 1
ATOM 7645 O O . ALA B 1 384 ? -1.387 6.172 -13.578 1 98.94 384 ALA B O 1
ATOM 7646 N N . SER B 1 385 ? -1.565 8.391 -13.078 1 98.88 385 SER B N 1
ATOM 7647 C CA . SER B 1 385 ? -0.125 8.617 -13.141 1 98.88 385 SER B CA 1
ATOM 7648 C C . SER B 1 385 ? 0.411 9.141 -11.812 1 98.88 385 SER B C 1
ATOM 7650 O O . SER B 1 385 ? -0.248 9.945 -11.148 1 98.88 385 SER B O 1
ATOM 7652 N N . THR B 1 386 ? 1.549 8.68 -11.398 1 98.75 386 THR B N 1
ATOM 7653 C CA . THR B 1 386 ? 2.369 9.156 -10.289 1 98.75 386 THR B CA 1
ATOM 7654 C C . THR B 1 386 ? 3.768 8.547 -10.344 1 98.75 386 THR B C 1
ATOM 7656 O O . THR B 1 386 ? 4.133 7.914 -11.336 1 98.75 386 THR B O 1
ATOM 7659 N N . PHE B 1 387 ? 4.641 8.867 -9.391 1 98.5 387 PHE B N 1
ATOM 7660 C CA . PHE B 1 387 ? 5.902 8.133 -9.328 1 98.5 387 PHE B CA 1
ATOM 7661 C C . PHE B 1 387 ? 5.66 6.664 -8.992 1 98.5 387 PHE B C 1
ATOM 7663 O O . PHE B 1 387 ? 4.762 6.34 -8.219 1 98.5 387 PHE B O 1
ATOM 7670 N N . ALA B 1 388 ? 6.449 5.809 -9.594 1 98.75 388 ALA B N 1
ATOM 7671 C CA . ALA B 1 388 ? 6.301 4.371 -9.383 1 98.75 388 ALA B CA 1
ATOM 7672 C C . ALA B 1 388 ? 6.328 4.031 -7.898 1 98.75 388 ALA B C 1
ATOM 7674 O O . ALA B 1 388 ? 5.531 3.213 -7.426 1 98.75 388 ALA B O 1
ATOM 7675 N N . ALA B 1 389 ? 7.215 4.68 -7.164 1 98.38 389 ALA B N 1
ATOM 7676 C CA . ALA B 1 389 ? 7.332 4.438 -5.727 1 98.38 389 ALA B CA 1
ATOM 7677 C C . ALA B 1 389 ? 6.027 4.766 -5.008 1 98.38 389 ALA B C 1
ATOM 7679 O O . ALA B 1 389 ? 5.66 4.098 -4.039 1 98.38 389 ALA B O 1
ATOM 7680 N N . PHE B 1 390 ? 5.25 5.738 -5.484 1 98.56 390 PHE B N 1
ATOM 7681 C CA . PHE B 1 390 ? 4.105 6.262 -4.746 1 98.56 390 PHE B CA 1
ATOM 7682 C C . PHE B 1 390 ? 2.863 5.418 -5.008 1 98.56 390 PHE B C 1
ATOM 7684 O O . PHE B 1 390 ? 1.867 5.535 -4.289 1 98.56 390 PHE B O 1
ATOM 7691 N N . PHE B 1 391 ? 2.932 4.5 -5.969 1 98.81 391 PHE B N 1
ATOM 7692 C CA . PHE B 1 391 ? 1.839 3.545 -6.113 1 98.81 391 PHE B CA 1
ATOM 7693 C C . PHE B 1 391 ? 1.787 2.594 -4.926 1 98.81 391 PHE B C 1
ATOM 7695 O O . PHE B 1 391 ? 0.756 1.967 -4.668 1 98.81 391 PHE B O 1
ATOM 7702 N N . THR B 1 392 ? 2.898 2.477 -4.156 1 98.56 392 THR B N 1
ATOM 7703 C CA . THR B 1 392 ? 2.861 1.66 -2.947 1 98.56 392 THR B CA 1
ATOM 7704 C C . THR B 1 392 ? 1.91 2.262 -1.916 1 98.56 392 THR B C 1
ATOM 7706 O O . THR B 1 392 ? 1.377 1.547 -1.064 1 98.56 392 THR B O 1
ATOM 7709 N N . ARG B 1 393 ? 1.635 3.59 -1.985 1 98.56 393 ARG B N 1
ATOM 7710 C CA . ARG B 1 393 ? 0.649 4.234 -1.122 1 98.56 393 ARG B CA 1
ATOM 7711 C C . ARG B 1 393 ? -0.747 3.674 -1.373 1 98.56 393 ARG B C 1
ATOM 7713 O O . ARG B 1 393 ? -1.623 3.766 -0.51 1 98.56 393 ARG B O 1
ATOM 7720 N N . ALA B 1 394 ? -0.935 3.084 -2.578 1 98.75 394 ALA B N 1
ATOM 7721 C CA . ALA B 1 394 ? -2.246 2.596 -2.996 1 98.75 394 ALA B CA 1
ATOM 7722 C C . ALA B 1 394 ? -2.219 1.092 -3.25 1 98.75 394 ALA B C 1
ATOM 7724 O O . ALA B 1 394 ? -2.963 0.583 -4.09 1 98.75 394 ALA B O 1
ATOM 7725 N N . ALA B 1 395 ? -1.336 0.351 -2.553 1 98.81 395 ALA B N 1
ATOM 7726 C CA . ALA B 1 395 ? -1.17 -1.077 -2.814 1 98.81 395 ALA B CA 1
ATOM 7727 C C . ALA B 1 395 ? -2.463 -1.839 -2.543 1 98.81 395 ALA B C 1
ATOM 7729 O O . ALA B 1 395 ? -2.828 -2.744 -3.295 1 98.81 395 ALA B O 1
ATOM 7730 N N . ASP B 1 396 ? -3.154 -1.504 -1.479 1 98.62 396 ASP B N 1
ATOM 7731 C CA . ASP B 1 396 ? -4.41 -2.184 -1.168 1 98.62 396 ASP B CA 1
ATOM 7732 C C . ASP B 1 396 ? -5.48 -1.859 -2.207 1 98.62 396 ASP B C 1
ATOM 7734 O O . ASP B 1 396 ? -6.293 -2.719 -2.559 1 98.62 396 ASP B O 1
ATOM 7738 N N . GLN B 1 397 ? -5.543 -0.599 -2.68 1 98.81 397 GLN B N 1
ATOM 7739 C CA . GLN B 1 397 ? -6.492 -0.205 -3.713 1 98.81 397 GLN B CA 1
ATOM 7740 C C . GLN B 1 397 ? -6.223 -0.942 -5.02 1 98.81 397 GLN B C 1
ATOM 7742 O O . GLN B 1 397 ? -7.156 -1.295 -5.746 1 98.81 397 GLN B O 1
ATOM 7747 N N . LEU B 1 398 ? -4.949 -1.171 -5.309 1 98.88 398 LEU B N 1
ATOM 7748 C CA . LEU B 1 398 ? -4.586 -1.93 -6.5 1 98.88 398 LEU B CA 1
ATOM 7749 C C . LEU B 1 398 ? -4.969 -3.396 -6.348 1 98.88 398 LEU B C 1
ATOM 7751 O O . LEU B 1 398 ? -5.5 -4.004 -7.281 1 98.88 398 LEU B O 1
ATOM 7755 N N . ARG B 1 399 ? -4.68 -3.977 -5.184 1 98.38 399 ARG B N 1
ATOM 7756 C CA . ARG B 1 399 ? -5.09 -5.344 -4.875 1 98.38 399 ARG B CA 1
ATOM 7757 C C . ARG B 1 399 ? -6.598 -5.508 -5.027 1 98.38 399 ARG B C 1
ATOM 7759 O O . ARG B 1 399 ? -7.062 -6.457 -5.664 1 98.38 399 ARG B O 1
ATOM 7766 N N . MET B 1 400 ? -7.355 -4.57 -4.477 1 98.62 400 MET B N 1
ATOM 7767 C CA . MET B 1 400 ? -8.812 -4.645 -4.508 1 98.62 400 MET B CA 1
ATOM 7768 C C . MET B 1 400 ? -9.344 -4.324 -5.898 1 98.62 400 MET B C 1
ATOM 7770 O O . MET B 1 400 ? -10.422 -4.785 -6.273 1 98.62 400 MET B O 1
ATOM 7774 N N . ALA B 1 401 ? -8.578 -3.512 -6.668 1 98.75 401 ALA B N 1
ATOM 7775 C CA . ALA B 1 401 ? -8.953 -3.299 -8.062 1 98.75 401 ALA B CA 1
ATOM 7776 C C . ALA B 1 401 ? -9 -4.621 -8.828 1 98.75 401 ALA B C 1
ATOM 7778 O O . ALA B 1 401 ? -9.875 -4.828 -9.672 1 98.75 401 ALA B O 1
ATOM 7779 N N . ALA B 1 402 ? -8.062 -5.469 -8.516 1 98.38 402 ALA B N 1
ATOM 7780 C CA . ALA B 1 402 ? -8.07 -6.789 -9.141 1 98.38 402 ALA B CA 1
ATOM 7781 C C . ALA B 1 402 ? -9.305 -7.582 -8.734 1 98.38 402 ALA B C 1
ATOM 7783 O O . ALA B 1 402 ? -9.945 -8.219 -9.578 1 98.38 402 ALA B O 1
ATOM 7784 N N . VAL B 1 403 ? -9.664 -7.547 -7.445 1 98.12 403 VAL B N 1
ATOM 7785 C CA . VAL B 1 403 ? -10.844 -8.242 -6.949 1 98.12 403 VAL B CA 1
ATOM 7786 C C . VAL B 1 403 ? -12.102 -7.633 -7.559 1 98.12 403 VAL B C 1
ATOM 7788 O O . VAL B 1 403 ? -13.109 -8.312 -7.727 1 98.12 403 VAL B O 1
ATOM 7791 N N . SER B 1 404 ? -12.039 -6.34 -7.945 1 98.44 404 SER B N 1
ATOM 7792 C CA . SER B 1 404 ? -13.141 -5.621 -8.57 1 98.44 404 SER B CA 1
ATOM 7793 C C . SER B 1 404 ? -13.164 -5.844 -10.078 1 98.44 404 SER B C 1
ATOM 7795 O O . SER B 1 404 ? -13.977 -5.25 -10.789 1 98.44 404 SER B O 1
ATOM 7797 N N . PHE B 1 405 ? -12.195 -6.645 -10.633 1 97.81 405 PHE B N 1
ATOM 7798 C CA . PHE B 1 405 ? -12.062 -6.867 -12.07 1 97.81 405 PHE B CA 1
ATOM 7799 C C . PHE B 1 405 ? -11.969 -5.547 -12.82 1 97.81 405 PHE B C 1
ATOM 7801 O O . PHE B 1 405 ? -12.586 -5.375 -13.875 1 97.81 405 PHE B O 1
ATOM 7808 N N . ALA B 1 406 ? -11.195 -4.617 -12.297 1 98.44 406 ALA B N 1
ATOM 7809 C CA . ALA B 1 406 ? -11.156 -3.248 -12.797 1 98.44 406 ALA B CA 1
ATOM 7810 C C . ALA B 1 406 ? -10.352 -3.162 -14.094 1 98.44 406 ALA B C 1
ATOM 7812 O O . ALA B 1 406 ? -9.445 -3.971 -14.32 1 98.44 406 ALA B O 1
ATOM 7813 N N . ASN B 1 407 ? -10.68 -2.248 -14.938 1 98.56 407 ASN B N 1
ATOM 7814 C CA . ASN B 1 407 ? -9.945 -1.854 -16.125 1 98.56 407 ASN B CA 1
ATOM 7815 C C . ASN B 1 407 ? -9.297 -0.485 -15.961 1 98.56 407 ASN B C 1
ATOM 7817 O O . ASN B 1 407 ? -9.812 0.521 -16.453 1 98.56 407 ASN B O 1
ATOM 7821 N N . ILE B 1 408 ? -8.133 -0.46 -15.32 1 98.88 408 ILE B N 1
ATOM 7822 C CA . ILE B 1 408 ? -7.43 0.798 -15.102 1 98.88 408 ILE B CA 1
ATOM 7823 C C . ILE B 1 408 ? -5.984 0.671 -15.57 1 98.88 408 ILE B C 1
ATOM 7825 O O . ILE B 1 408 ? -5.402 -0.416 -15.531 1 98.88 408 ILE B O 1
ATOM 7829 N N . LYS B 1 409 ? -5.414 1.781 -16.031 1 98.94 409 LYS B N 1
ATOM 7830 C CA . LYS B 1 409 ? -4.02 1.856 -16.469 1 98.94 409 LYS B CA 1
ATOM 7831 C C . LYS B 1 409 ? -3.201 2.738 -15.531 1 98.94 409 LYS B C 1
ATOM 7833 O O . LYS B 1 409 ? -3.623 3.842 -15.18 1 98.94 409 LYS B O 1
ATOM 7838 N N . CYS B 1 410 ? -2.133 2.18 -15.055 1 98.94 410 CYS B N 1
ATOM 7839 C CA . CYS B 1 410 ? -1.24 2.898 -14.148 1 98.94 410 CYS B CA 1
ATOM 7840 C C . CYS B 1 410 ? 0.091 3.201 -14.828 1 98.94 410 CYS B C 1
ATOM 7842 O O . CYS B 1 410 ? 0.697 2.32 -15.438 1 98.94 410 CYS B O 1
ATOM 7844 N N . ALA B 1 411 ? 0.513 4.418 -14.797 1 98.94 411 ALA B N 1
ATOM 7845 C CA . ALA B 1 411 ? 1.832 4.812 -15.281 1 98.94 411 ALA B CA 1
ATOM 7846 C C . ALA B 1 411 ? 2.703 5.336 -14.141 1 98.94 411 ALA B C 1
ATOM 7848 O O . ALA B 1 411 ? 2.387 6.355 -13.531 1 98.94 411 ALA B O 1
ATOM 7849 N N . GLY B 1 412 ? 3.742 4.605 -13.805 1 98.88 412 GLY B N 1
ATOM 7850 C CA . GLY B 1 412 ? 4.664 4.992 -12.75 1 98.88 412 GLY B CA 1
ATOM 7851 C C . GLY B 1 412 ? 6.02 5.434 -13.281 1 98.88 412 GLY B C 1
ATOM 7852 O O . GLY B 1 412 ? 6.707 4.668 -13.953 1 98.88 412 GLY B O 1
ATOM 7853 N N . SER B 1 413 ? 6.438 6.648 -12.938 1 98.31 413 SER B N 1
ATOM 7854 C CA . SER B 1 413 ? 7.703 7.188 -13.422 1 98.31 413 SER B CA 1
ATOM 7855 C C . SER B 1 413 ? 8.773 7.176 -12.336 1 98.31 413 SER B C 1
ATOM 7857 O O . SER B 1 413 ? 8.539 6.656 -11.242 1 98.31 413 SER B O 1
ATOM 7859 N N . HIS B 1 414 ? 9.969 7.738 -12.578 1 97.62 414 HIS B N 1
ATOM 7860 C CA . HIS B 1 414 ? 11.086 7.906 -11.656 1 97.62 414 HIS B CA 1
ATOM 7861 C C . HIS B 1 414 ? 11.461 6.578 -11 1 97.62 414 HIS B C 1
ATOM 7863 O O . HIS B 1 414 ? 11.547 6.492 -9.773 1 97.62 414 HIS B O 1
ATOM 7869 N N . VAL B 1 415 ? 11.703 5.66 -11.836 1 98.25 415 VAL B N 1
ATOM 7870 C CA . VAL B 1 415 ? 11.922 4.305 -11.344 1 98.25 415 VAL B CA 1
ATOM 7871 C C . VAL B 1 415 ? 13.414 4.09 -11.078 1 98.25 415 VAL B C 1
ATOM 7873 O O . VAL B 1 415 ? 14.258 4.715 -11.719 1 98.25 415 VAL B O 1
ATOM 7876 N N . GLY B 1 416 ? 13.742 3.209 -10.062 1 98.12 416 GLY B N 1
ATOM 7877 C CA . GLY B 1 416 ? 15.078 2.674 -9.867 1 98.12 416 GLY B CA 1
ATOM 7878 C C . GLY B 1 416 ? 16.062 3.701 -9.328 1 98.12 416 GLY B C 1
ATOM 7879 O O . GLY B 1 416 ? 15.672 4.824 -9.008 1 98.12 416 GLY B O 1
ATOM 7880 N N . VAL B 1 417 ? 17.312 3.367 -9.227 1 98.12 417 VAL B N 1
ATOM 7881 C CA . VAL B 1 417 ? 18.359 4.23 -8.688 1 98.12 417 VAL B CA 1
ATOM 7882 C C . VAL B 1 417 ? 18.781 5.258 -9.734 1 98.12 417 VAL B C 1
ATOM 7884 O O . VAL B 1 417 ? 19.422 6.258 -9.414 1 98.12 417 VAL B O 1
ATOM 7887 N N . SER B 1 418 ? 18.297 5.047 -10.914 1 96.62 418 SER B N 1
ATOM 7888 C CA . SER B 1 418 ? 18.672 5.891 -12.039 1 96.62 418 SER B CA 1
ATOM 7889 C C . SER B 1 418 ? 18.094 7.293 -11.898 1 96.62 418 SER B C 1
ATOM 7891 O O . SER B 1 418 ? 18.484 8.211 -12.617 1 96.62 418 SER B O 1
ATOM 7893 N N . ILE B 1 419 ? 17.125 7.449 -10.984 1 95.31 419 ILE B N 1
ATOM 7894 C CA . ILE B 1 419 ? 16.609 8.789 -10.75 1 95.31 419 ILE B CA 1
ATOM 7895 C C . ILE B 1 419 ? 17.703 9.664 -10.133 1 95.31 419 ILE B C 1
ATOM 7897 O O . ILE B 1 419 ? 17.688 10.883 -10.289 1 95.31 419 ILE B O 1
ATOM 7901 N N . GLY B 1 420 ? 18.609 9.062 -9.297 1 95.31 420 GLY B N 1
ATOM 7902 C CA . GLY B 1 420 ? 19.828 9.742 -8.922 1 95.31 420 GLY B CA 1
ATOM 7903 C C . GLY B 1 420 ? 19.719 10.508 -7.617 1 95.31 420 GLY B C 1
ATOM 7904 O O . GLY B 1 420 ? 19.312 9.945 -6.594 1 95.31 420 GLY B O 1
ATOM 7905 N N . GLU B 1 421 ? 19.844 11.789 -7.699 1 94.75 421 GLU B N 1
ATOM 7906 C CA . GLU B 1 421 ? 20.141 12.672 -6.57 1 94.75 421 GLU B CA 1
ATOM 7907 C C . GLU B 1 421 ? 18.938 12.766 -5.629 1 94.75 421 GLU B C 1
ATOM 7909 O O . GLU B 1 421 ? 19.094 13.031 -4.438 1 94.75 421 GLU B O 1
ATOM 7914 N N . ASP B 1 422 ? 17.75 12.469 -6.098 1 93.38 422 ASP B N 1
ATOM 7915 C CA . ASP B 1 422 ? 16.547 12.586 -5.273 1 93.38 422 ASP B CA 1
ATOM 7916 C C . ASP B 1 422 ? 16.578 11.602 -4.102 1 93.38 422 ASP B C 1
ATOM 7918 O O . ASP B 1 422 ? 16 11.867 -3.047 1 93.38 422 ASP B O 1
ATOM 7922 N N . GLY B 1 423 ? 17.203 10.406 -4.371 1 95.5 423 GLY B N 1
ATOM 7923 C CA . GLY B 1 423 ? 17.453 9.508 -3.258 1 95.5 423 GLY B CA 1
ATOM 7924 C C . GLY B 1 423 ? 16.422 8.406 -3.125 1 95.5 423 GLY B C 1
ATOM 7925 O O . GLY B 1 423 ? 15.516 8.297 -3.951 1 95.5 423 GLY B O 1
ATOM 7926 N N . PRO B 1 424 ? 16.578 7.594 -2.117 1 96.56 424 PRO B N 1
ATOM 7927 C CA . PRO B 1 424 ? 15.898 6.301 -2.027 1 96.56 424 PRO B CA 1
ATOM 7928 C C . PRO B 1 424 ? 14.383 6.438 -1.847 1 96.56 424 PRO B C 1
ATOM 7930 O O . PRO B 1 424 ? 13.625 5.609 -2.348 1 96.56 424 PRO B O 1
ATOM 7933 N N . SER B 1 425 ? 13.938 7.484 -1.162 1 97.06 425 SER B N 1
ATOM 7934 C CA . SER B 1 425 ? 12.508 7.625 -0.901 1 97.06 425 SER B CA 1
ATOM 7935 C C . SER B 1 425 ? 11.727 7.816 -2.195 1 97.06 425 SER B C 1
ATOM 7937 O O . SER B 1 425 ? 10.516 7.613 -2.229 1 97.06 425 SER B O 1
ATOM 7939 N N . GLN B 1 426 ? 12.375 8.266 -3.273 1 97.44 426 GLN B N 1
ATOM 7940 C CA . GLN B 1 426 ? 11.711 8.523 -4.551 1 97.44 426 GLN B CA 1
ATOM 7941 C C . GLN B 1 426 ? 11.961 7.387 -5.535 1 97.44 426 GLN B C 1
ATOM 7943 O O . GLN B 1 426 ? 11.398 7.375 -6.633 1 97.44 426 GLN B O 1
ATOM 7948 N N . MET B 1 427 ? 12.836 6.465 -5.207 1 98.06 427 MET B N 1
ATOM 7949 C CA . MET B 1 427 ? 13.266 5.414 -6.121 1 98.06 427 MET B CA 1
ATOM 7950 C C . MET B 1 427 ? 12.281 4.246 -6.113 1 98.06 427 MET B C 1
ATOM 7952 O O . MET B 1 427 ? 12.125 3.57 -5.094 1 98.06 427 MET B O 1
ATOM 7956 N N . GLY B 1 428 ? 11.539 4.035 -7.273 1 98.12 428 GLY B N 1
ATOM 7957 C CA . GLY B 1 428 ? 10.703 2.855 -7.41 1 98.12 428 GLY B CA 1
ATOM 7958 C C . GLY B 1 428 ? 11.5 1.577 -7.59 1 98.12 428 GLY B C 1
ATOM 7959 O O . GLY B 1 428 ? 11.906 1.247 -8.703 1 98.12 428 GLY B O 1
ATOM 7960 N N . LEU B 1 429 ? 11.734 0.79 -6.504 1 98.62 429 LEU B N 1
ATOM 7961 C CA . LEU B 1 429 ? 12.555 -0.414 -6.527 1 98.62 429 LEU B CA 1
ATOM 7962 C C . LEU B 1 429 ? 11.734 -1.639 -6.133 1 98.62 429 LEU B C 1
ATOM 7964 O O . LEU B 1 429 ? 12.266 -2.75 -6.066 1 98.62 429 LEU B O 1
ATOM 7968 N N . GLU B 1 430 ? 10.43 -1.403 -5.832 1 98.25 430 GLU B N 1
ATOM 7969 C CA . GLU B 1 430 ? 9.508 -2.469 -5.441 1 98.25 430 GLU B CA 1
AT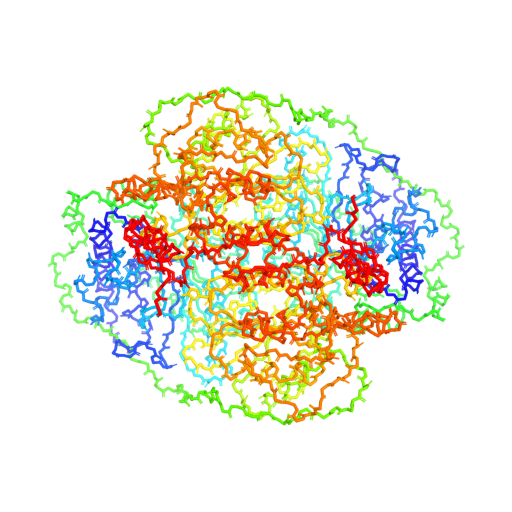OM 7970 C C . GLU B 1 430 ? 8.32 -2.545 -6.395 1 98.25 430 GLU B C 1
ATOM 7972 O O . GLU B 1 430 ? 7.477 -3.434 -6.273 1 98.25 430 GLU B O 1
ATOM 7977 N N . ASP B 1 431 ? 8.289 -1.644 -7.379 1 98.62 431 ASP B N 1
ATOM 7978 C CA . ASP B 1 431 ? 7.102 -1.377 -8.18 1 98.62 431 ASP B CA 1
ATOM 7979 C C . ASP B 1 431 ? 6.797 -2.547 -9.117 1 98.62 431 ASP B C 1
ATOM 7981 O O . ASP B 1 431 ? 5.637 -2.945 -9.258 1 98.62 431 ASP B O 1
ATOM 7985 N N . ILE B 1 432 ? 7.84 -3.15 -9.758 1 98.81 432 ILE B N 1
ATOM 7986 C CA . ILE B 1 432 ? 7.598 -4.301 -10.617 1 98.81 432 ILE B CA 1
ATOM 7987 C C . ILE B 1 432 ? 6.988 -5.438 -9.805 1 98.81 432 ILE B C 1
ATOM 7989 O O . ILE B 1 432 ? 6 -6.051 -10.227 1 98.81 432 ILE B O 1
ATOM 7993 N N . ALA B 1 433 ? 7.57 -5.684 -8.625 1 98.62 433 ALA B N 1
ATOM 7994 C CA . ALA B 1 433 ? 7.066 -6.746 -7.762 1 98.62 433 ALA B CA 1
ATOM 7995 C C . ALA B 1 433 ? 5.602 -6.508 -7.398 1 98.62 433 ALA B C 1
ATOM 7997 O O . ALA B 1 433 ? 4.789 -7.434 -7.438 1 98.62 433 ALA B O 1
ATOM 7998 N N . LEU B 1 434 ? 5.273 -5.285 -7.035 1 98.56 434 LEU B N 1
ATOM 7999 C CA . LEU B 1 434 ? 3.91 -4.93 -6.656 1 98.56 434 LEU B CA 1
ATOM 8000 C C . LEU B 1 434 ? 2.932 -5.246 -7.781 1 98.56 434 LEU B C 1
ATOM 8002 O O . LEU B 1 434 ? 1.934 -5.938 -7.566 1 98.56 434 LEU B O 1
ATOM 8006 N N . PHE B 1 435 ? 3.213 -4.844 -8.961 1 98.81 435 PHE B N 1
ATOM 8007 C CA . PHE B 1 435 ? 2.248 -4.953 -10.055 1 98.81 435 PHE B CA 1
ATOM 8008 C C . PHE B 1 435 ? 2.236 -6.367 -10.625 1 98.81 435 PHE B C 1
ATOM 8010 O O . PHE B 1 435 ? 1.206 -6.836 -11.109 1 98.81 435 PHE B O 1
ATOM 8017 N N . ARG B 1 436 ? 3.379 -7.078 -10.578 1 98.62 436 ARG B N 1
ATOM 8018 C CA . ARG B 1 436 ? 3.379 -8.461 -11.039 1 98.62 436 ARG B CA 1
ATOM 8019 C C . ARG B 1 436 ? 2.52 -9.336 -10.133 1 98.62 436 ARG B C 1
ATOM 8021 O O . ARG B 1 436 ? 1.953 -10.336 -10.586 1 98.62 436 ARG B O 1
ATOM 8028 N N . THR B 1 437 ? 2.441 -8.961 -8.891 1 97.75 437 THR B N 1
ATOM 8029 C CA . THR B 1 437 ? 1.7 -9.789 -7.949 1 97.75 437 THR B CA 1
ATOM 8030 C C . THR B 1 437 ? 0.198 -9.68 -8.195 1 97.75 437 THR B C 1
ATOM 8032 O O . THR B 1 437 ? -0.574 -10.531 -7.762 1 97.75 437 THR B O 1
ATOM 8035 N N . ILE B 1 438 ? -0.289 -8.672 -8.875 1 97.62 438 ILE B N 1
ATOM 8036 C CA . ILE B 1 438 ? -1.701 -8.461 -9.172 1 97.62 438 ILE B CA 1
ATOM 8037 C C . ILE B 1 438 ? -2.16 -9.461 -10.227 1 97.62 438 ILE B C 1
ATOM 8039 O O . ILE B 1 438 ? -1.621 -9.5 -11.336 1 97.62 438 ILE B O 1
ATOM 8043 N N . PRO B 1 439 ? -3.127 -10.289 -9.906 1 96.44 439 PRO B N 1
ATOM 8044 C CA . PRO B 1 439 ? -3.555 -11.289 -10.891 1 96.44 439 PRO B CA 1
ATOM 8045 C C . PRO B 1 439 ? -4.094 -10.672 -12.172 1 96.44 439 PRO B C 1
ATOM 8047 O O . PRO B 1 439 ? -4.863 -9.703 -12.117 1 96.44 439 PRO B O 1
ATOM 8050 N N . GLY B 1 440 ? -3.639 -11.133 -13.266 1 94.5 440 GLY B N 1
ATOM 8051 C CA . GLY B 1 440 ? -4.152 -10.727 -14.562 1 94.5 440 GLY B CA 1
ATOM 8052 C C . GLY B 1 440 ? -3.557 -9.414 -15.055 1 94.5 440 GLY B C 1
ATOM 8053 O O . GLY B 1 440 ? -3.898 -8.938 -16.141 1 94.5 440 GLY B O 1
ATOM 8054 N N . SER B 1 441 ? -2.643 -8.859 -14.32 1 98.06 441 SER B N 1
ATOM 8055 C CA . SER B 1 441 ? -2.076 -7.566 -14.703 1 98.06 441 SER B CA 1
ATOM 8056 C C . SER B 1 441 ? -1.09 -7.719 -15.859 1 98.06 441 SER B C 1
ATOM 8058 O O . SER B 1 441 ? -0.634 -8.82 -16.156 1 98.06 441 SER B O 1
ATOM 8060 N N . ILE B 1 442 ? -0.875 -6.641 -16.578 1 98.81 442 ILE B N 1
ATOM 8061 C CA . ILE B 1 442 ? 0.183 -6.492 -17.562 1 98.81 442 ILE B CA 1
ATOM 8062 C C . ILE B 1 442 ? 1.215 -5.48 -17.078 1 98.81 442 ILE B C 1
ATOM 8064 O O . ILE B 1 442 ? 0.855 -4.414 -16.562 1 98.81 442 ILE B O 1
ATOM 8068 N N . VAL B 1 443 ? 2.461 -5.836 -17.156 1 98.94 443 VAL B N 1
ATOM 8069 C CA . VAL B 1 443 ? 3.531 -4.945 -16.719 1 98.94 443 VAL B CA 1
ATOM 8070 C C . VAL B 1 443 ? 4.445 -4.625 -17.891 1 98.94 443 VAL B C 1
ATOM 8072 O O . VAL B 1 443 ? 5.203 -5.484 -18.359 1 98.94 443 VAL B O 1
ATOM 8075 N N . PHE B 1 444 ? 4.402 -3.383 -18.391 1 98.94 444 PHE B N 1
ATOM 8076 C CA . PHE B 1 444 ? 5.27 -2.879 -19.453 1 98.94 444 PHE B CA 1
ATOM 8077 C C . PHE B 1 444 ? 6.5 -2.197 -18.859 1 98.94 444 PHE B C 1
ATOM 8079 O O . PHE B 1 444 ? 6.406 -1.492 -17.859 1 98.94 444 PHE B O 1
ATOM 8086 N N . TYR B 1 445 ? 7.617 -2.445 -19.438 1 98.88 445 TYR B N 1
ATOM 8087 C CA . TYR B 1 445 ? 8.828 -1.69 -19.125 1 98.88 445 TYR B CA 1
ATOM 8088 C C . TYR B 1 445 ? 9.531 -1.235 -20.391 1 98.88 445 TYR B C 1
ATOM 8090 O O . TYR B 1 445 ? 10.594 -1.757 -20.734 1 98.88 445 TYR B O 1
ATOM 8098 N N . PRO B 1 446 ? 8.977 -0.188 -21.047 1 98.75 446 PRO B N 1
ATOM 8099 C CA . PRO B 1 446 ? 9.5 0.271 -22.344 1 98.75 446 PRO B CA 1
ATOM 8100 C C . PRO B 1 446 ? 10.906 0.849 -22.234 1 98.75 446 PRO B C 1
ATOM 8102 O O . PRO B 1 446 ? 11.211 1.579 -21.297 1 98.75 446 PRO B O 1
ATOM 8105 N N . THR B 1 447 ? 11.68 0.577 -23.234 1 97.56 447 THR B N 1
ATOM 8106 C CA . THR B 1 447 ? 13.094 0.921 -23.203 1 97.56 447 THR B CA 1
ATOM 8107 C C . THR B 1 447 ? 13.328 2.311 -23.781 1 97.56 447 THR B C 1
ATOM 8109 O O . THR B 1 447 ? 14.242 3.021 -23.375 1 97.56 447 THR B O 1
ATOM 8112 N N . ASP B 1 448 ? 12.602 2.699 -24.812 1 98.5 448 ASP B N 1
ATOM 8113 C CA . ASP B 1 448 ? 12.805 4 -25.438 1 98.5 448 ASP B CA 1
ATOM 8114 C C . ASP B 1 448 ? 11.477 4.688 -25.719 1 98.5 448 ASP B C 1
ATOM 8116 O O . ASP B 1 448 ? 10.422 4.242 -25.25 1 98.5 448 ASP B O 1
ATOM 8120 N N . ALA B 1 449 ? 11.5 5.816 -26.422 1 98.75 449 ALA B N 1
ATOM 8121 C CA . ALA B 1 449 ? 10.32 6.656 -26.641 1 98.75 449 ALA B CA 1
ATOM 8122 C C . ALA B 1 449 ? 9.273 5.926 -27.469 1 98.75 449 ALA B C 1
ATOM 8124 O O . ALA B 1 449 ? 8.078 5.984 -27.172 1 98.75 449 ALA B O 1
ATOM 8125 N N . VAL B 1 450 ? 9.703 5.234 -28.547 1 98.81 450 VAL B N 1
ATOM 8126 C CA . VAL B 1 450 ? 8.781 4.512 -29.422 1 98.81 450 VAL B CA 1
ATOM 8127 C C . VAL B 1 450 ? 8.078 3.408 -28.641 1 98.81 450 VAL B C 1
ATOM 8129 O O . VAL B 1 450 ? 6.852 3.289 -28.672 1 98.81 450 VAL B O 1
ATOM 8132 N N . ALA B 1 451 ? 8.844 2.631 -27.906 1 98.81 451 ALA B N 1
ATOM 8133 C CA . ALA B 1 451 ? 8.289 1.56 -27.078 1 98.81 451 ALA B CA 1
ATOM 8134 C C . ALA B 1 451 ? 7.312 2.113 -26.047 1 98.81 451 ALA B C 1
ATOM 8136 O O . ALA B 1 451 ? 6.289 1.489 -25.75 1 98.81 451 ALA B O 1
ATOM 8137 N N . ALA B 1 452 ? 7.617 3.24 -25.469 1 98.88 452 ALA B N 1
ATOM 8138 C CA . ALA B 1 452 ? 6.754 3.838 -24.453 1 98.88 452 ALA B CA 1
ATOM 8139 C C . ALA B 1 452 ? 5.402 4.234 -25.047 1 98.88 452 ALA B C 1
ATOM 8141 O O . ALA B 1 452 ? 4.359 4.004 -24.438 1 98.88 452 ALA B O 1
ATOM 8142 N N . GLU B 1 453 ? 5.453 4.906 -26.203 1 98.81 453 GLU B N 1
ATOM 8143 C CA . GLU B 1 453 ? 4.191 5.258 -26.844 1 98.81 453 GLU B CA 1
ATOM 8144 C C . GLU B 1 453 ? 3.375 4.012 -27.172 1 98.81 453 GLU B C 1
ATOM 8146 O O . GLU B 1 453 ? 2.162 3.98 -26.969 1 98.81 453 GLU B O 1
ATOM 8151 N N . ARG B 1 454 ? 4.043 2.982 -27.703 1 98.75 454 ARG B N 1
ATOM 8152 C CA . ARG B 1 454 ? 3.35 1.756 -28.094 1 98.75 454 ARG B CA 1
ATOM 8153 C C . ARG B 1 454 ? 2.789 1.041 -26.859 1 98.75 454 ARG B C 1
ATOM 8155 O O . ARG B 1 454 ? 1.688 0.491 -26.906 1 98.75 454 ARG B O 1
ATOM 8162 N N . ALA B 1 455 ? 3.555 0.976 -25.766 1 98.88 455 ALA B N 1
ATOM 8163 C CA . ALA B 1 455 ? 3.055 0.397 -24.516 1 98.88 455 ALA B CA 1
ATOM 8164 C C . ALA B 1 455 ? 1.785 1.104 -24.047 1 98.88 455 ALA B C 1
ATOM 8166 O O . ALA B 1 455 ? 0.838 0.458 -23.594 1 98.88 455 ALA B O 1
ATOM 8167 N N . THR B 1 456 ? 1.765 2.43 -24.141 1 98.94 456 THR B N 1
ATOM 8168 C CA . THR B 1 456 ? 0.616 3.229 -23.719 1 98.94 456 THR B CA 1
ATOM 8169 C C . THR B 1 456 ? -0.599 2.92 -24.594 1 98.94 456 THR B C 1
ATOM 8171 O O . THR B 1 456 ? -1.708 2.752 -24.078 1 98.94 456 THR B O 1
ATOM 8174 N N . GLU B 1 457 ? -0.373 2.836 -25.891 1 98.81 457 GLU B N 1
ATOM 8175 C CA . GLU B 1 457 ? -1.441 2.488 -26.812 1 98.81 457 GLU B CA 1
ATOM 8176 C C . GLU B 1 457 ? -1.979 1.087 -26.547 1 98.81 457 GLU B C 1
ATOM 8178 O O . GLU B 1 457 ? -3.193 0.875 -26.531 1 98.81 457 GLU B O 1
ATOM 8183 N N . LEU B 1 458 ? -1.063 0.131 -26.359 1 98.81 458 LEU B N 1
ATOM 8184 C CA . LEU B 1 458 ? -1.454 -1.245 -26.078 1 98.81 458 LEU B CA 1
ATOM 8185 C C . LEU B 1 458 ? -2.264 -1.318 -24.781 1 98.81 458 LEU B C 1
ATOM 8187 O O . LEU B 1 458 ? -3.254 -2.049 -24.703 1 98.81 458 LEU B O 1
ATOM 8191 N N . ALA B 1 459 ? -1.845 -0.592 -23.766 1 98.88 459 ALA B N 1
ATOM 8192 C CA . ALA B 1 459 ? -2.572 -0.567 -22.5 1 98.88 459 ALA B CA 1
ATOM 8193 C C . ALA B 1 459 ? -4.008 -0.095 -22.703 1 98.88 459 ALA B C 1
ATOM 8195 O O . ALA B 1 459 ? -4.945 -0.682 -22.156 1 98.88 459 ALA B O 1
ATOM 8196 N N . ALA B 1 460 ? -4.199 0.972 -23.484 1 98.81 460 ALA B N 1
ATOM 8197 C CA . ALA B 1 460 ? -5.531 1.516 -23.734 1 98.81 460 ALA B CA 1
ATOM 8198 C C . ALA B 1 460 ? -6.422 0.485 -24.422 1 98.81 460 ALA B C 1
ATOM 8200 O O . ALA B 1 460 ? -7.641 0.482 -24.234 1 98.81 460 ALA B O 1
ATOM 8201 N N . ASN B 1 461 ? -5.828 -0.384 -25.188 1 98.69 461 ASN B N 1
ATOM 8202 C CA . ASN B 1 461 ? -6.574 -1.307 -26.031 1 98.69 461 ASN B CA 1
ATOM 8203 C C . ASN B 1 461 ? -6.672 -2.693 -25.391 1 98.69 461 ASN B C 1
ATOM 8205 O O . ASN B 1 461 ? -7.016 -3.664 -26.062 1 98.69 461 ASN B O 1
ATOM 8209 N N . THR B 1 462 ? -6.324 -2.832 -24.156 1 98.44 462 THR B N 1
ATOM 8210 C CA . THR B 1 462 ? -6.395 -4.102 -23.438 1 98.44 462 THR B CA 1
ATOM 8211 C C . THR B 1 462 ? -7.176 -3.945 -22.141 1 98.44 462 THR B C 1
ATOM 8213 O O . THR B 1 462 ? -6.93 -3.014 -21.375 1 98.44 462 THR B O 1
ATOM 8216 N N . ARG B 1 463 ? -8.133 -4.844 -21.891 1 97.75 463 ARG B N 1
ATOM 8217 C CA . ARG B 1 463 ? -8.898 -4.801 -20.656 1 97.75 463 ARG B CA 1
ATOM 8218 C C . ARG B 1 463 ? -8.062 -5.309 -19.484 1 97.75 463 ARG B C 1
ATOM 8220 O O . ARG B 1 463 ? -7.223 -6.199 -19.641 1 97.75 463 ARG B O 1
ATOM 8227 N N . GLY B 1 464 ? -8.32 -4.789 -18.266 1 98.12 464 GLY B N 1
ATOM 8228 C CA . GLY B 1 464 ? -7.621 -5.199 -17.062 1 98.12 464 GLY B CA 1
ATOM 8229 C C . GLY B 1 464 ? -6.695 -4.133 -16.516 1 98.12 464 GLY B C 1
ATOM 8230 O O . GLY B 1 464 ? -6.746 -2.979 -16.938 1 98.12 464 GLY B O 1
ATOM 8231 N N . ILE B 1 465 ? -5.922 -4.484 -15.562 1 98.81 465 ILE B N 1
ATOM 8232 C CA . ILE B 1 465 ? -4.973 -3.576 -14.93 1 98.81 465 ILE B CA 1
ATOM 8233 C C . ILE B 1 465 ? -3.635 -3.637 -15.664 1 98.81 465 ILE B C 1
ATOM 8235 O O . ILE B 1 465 ? -3.088 -4.723 -15.883 1 98.81 465 ILE B O 1
ATOM 8239 N N . ALA B 1 466 ? -3.137 -2.531 -16.109 1 98.94 466 ALA B N 1
ATOM 8240 C CA . ALA B 1 466 ? -1.83 -2.432 -16.75 1 98.94 466 ALA B CA 1
ATOM 8241 C C . ALA B 1 466 ? -0.929 -1.446 -16.016 1 98.94 466 ALA B C 1
ATOM 8243 O O . ALA B 1 466 ? -1.403 -0.438 -15.492 1 98.94 466 ALA B O 1
ATOM 8244 N N . PHE B 1 467 ? 0.285 -1.774 -15.914 1 98.94 467 PHE B N 1
ATOM 8245 C CA . PHE B 1 467 ? 1.312 -0.901 -15.367 1 98.94 467 PHE B CA 1
ATOM 8246 C C . PHE B 1 467 ? 2.361 -0.562 -16.422 1 98.94 467 PHE B C 1
ATOM 8248 O O . PHE B 1 467 ? 2.92 -1.458 -17.047 1 98.94 467 PHE B O 1
ATOM 8255 N N . ILE B 1 468 ? 2.574 0.699 -16.656 1 98.94 468 ILE B N 1
ATOM 8256 C CA . ILE B 1 468 ? 3.609 1.2 -17.562 1 98.94 468 ILE B CA 1
ATOM 8257 C C . ILE B 1 468 ? 4.73 1.845 -16.75 1 98.94 468 ILE B C 1
ATOM 8259 O O . ILE B 1 468 ? 4.555 2.93 -16.188 1 98.94 468 ILE B O 1
ATOM 8263 N N . ARG B 1 469 ? 5.844 1.182 -16.688 1 98.94 469 ARG B N 1
ATOM 8264 C CA . ARG B 1 469 ? 7 1.644 -15.93 1 98.94 469 ARG B CA 1
ATOM 8265 C C . ARG B 1 469 ? 7.875 2.57 -16.766 1 98.94 469 ARG B C 1
ATOM 8267 O O . ARG B 1 469 ? 8.375 2.174 -17.828 1 98.94 469 ARG B O 1
ATOM 8274 N N . THR B 1 470 ? 8.07 3.834 -16.359 1 98.75 470 THR B N 1
ATOM 8275 C CA . THR B 1 470 ? 8.836 4.797 -17.141 1 98.75 470 THR B CA 1
ATOM 8276 C C . THR B 1 470 ? 9.953 5.406 -16.297 1 98.75 470 THR B C 1
ATOM 8278 O O . THR B 1 470 ? 9.898 5.379 -15.07 1 98.75 470 THR B O 1
ATOM 8281 N N . GLY B 1 471 ? 10.992 5.879 -16.984 1 97.56 471 GLY B N 1
ATOM 8282 C CA . GLY B 1 471 ? 12.156 6.395 -16.281 1 97.56 471 GLY B CA 1
ATOM 8283 C C . GLY B 1 471 ? 12.367 7.883 -16.484 1 97.56 471 GLY B C 1
ATOM 8284 O O . GLY B 1 471 ? 11.797 8.477 -17.391 1 97.56 471 GLY B O 1
ATOM 8285 N N . ARG B 1 472 ? 13.156 8.469 -15.641 1 96.44 472 ARG B N 1
ATOM 8286 C CA . ARG B 1 472 ? 13.477 9.891 -15.672 1 96.44 472 ARG B CA 1
ATOM 8287 C C . ARG B 1 472 ? 14.555 10.188 -16.703 1 96.44 472 ARG B C 1
ATOM 8289 O O . ARG B 1 472 ? 14.445 11.148 -17.469 1 96.44 472 ARG B O 1
ATOM 8296 N N . PRO B 1 473 ? 15.633 9.406 -16.812 1 96.06 473 PRO B N 1
ATOM 8297 C CA . PRO B 1 473 ? 16.719 9.742 -17.734 1 96.06 473 PRO B CA 1
ATOM 8298 C C . PRO B 1 473 ? 16.281 9.711 -19.203 1 96.06 473 PRO B C 1
ATOM 8300 O O . PRO B 1 473 ? 15.477 8.859 -19.594 1 96.06 473 PRO B O 1
ATOM 8303 N N . ALA B 1 474 ? 16.844 10.633 -19.969 1 97.25 474 ALA B N 1
ATOM 8304 C CA . ALA B 1 474 ? 16.688 10.562 -21.406 1 97.25 474 ALA B CA 1
ATOM 8305 C C . ALA B 1 474 ? 17.578 9.492 -22.016 1 97.25 474 ALA B C 1
ATOM 8307 O O . ALA B 1 474 ? 18.781 9.422 -21.703 1 97.25 474 ALA B O 1
ATOM 8308 N N . CYS B 1 475 ? 16.953 8.586 -22.703 1 96.44 475 CYS B N 1
ATOM 8309 C CA . CYS B 1 475 ? 17.703 7.504 -23.359 1 96.44 475 CYS B CA 1
ATOM 8310 C C . CYS B 1 475 ? 17.531 7.566 -24.875 1 96.44 475 CYS B C 1
ATOM 8312 O O . CYS B 1 475 ? 16.547 8.094 -25.375 1 96.44 475 CYS B O 1
ATOM 8314 N N . PRO B 1 476 ? 18.547 7.133 -25.625 1 97.88 476 PRO B N 1
ATOM 8315 C CA . PRO B 1 476 ? 18.453 7.172 -27.094 1 97.88 476 PRO B CA 1
ATOM 8316 C C . PRO B 1 476 ? 17.312 6.32 -27.641 1 97.88 476 PRO B C 1
ATOM 8318 O O . PRO B 1 476 ? 17.062 5.227 -27.125 1 97.88 476 PRO B O 1
ATOM 8321 N N . VAL B 1 477 ? 16.656 6.832 -28.641 1 98.62 477 VAL B N 1
ATOM 8322 C CA . VAL B 1 477 ? 15.672 6.062 -29.406 1 98.62 477 VAL B CA 1
ATOM 8323 C C . VAL B 1 477 ? 16.375 4.973 -30.203 1 98.62 477 VAL B C 1
ATOM 8325 O O . VAL B 1 477 ? 17.312 5.254 -30.969 1 98.62 477 VAL B O 1
ATOM 8328 N N . ILE B 1 478 ? 15.969 3.764 -30.047 1 98.44 478 ILE B N 1
ATOM 8329 C CA . ILE B 1 478 ? 16.672 2.686 -30.734 1 98.44 478 ILE B CA 1
ATOM 8330 C C . ILE B 1 478 ? 15.711 1.962 -31.672 1 98.44 478 ILE B C 1
ATOM 8332 O O . ILE B 1 478 ? 16.141 1.164 -32.5 1 98.44 478 ILE B O 1
ATOM 8336 N N . TYR B 1 479 ? 14.391 2.176 -31.562 1 98.56 479 TYR B N 1
ATOM 8337 C CA . TYR B 1 479 ? 13.398 1.527 -32.406 1 98.56 479 TYR B CA 1
ATOM 8338 C C . TYR B 1 479 ? 12.859 2.494 -33.469 1 98.56 479 TYR B C 1
ATOM 8340 O O . TYR B 1 479 ? 12.672 3.682 -33.188 1 98.56 479 TYR B O 1
ATOM 8348 N N . GLY B 1 480 ? 12.609 1.972 -34.656 1 98.38 480 GLY B N 1
ATOM 8349 C CA . GLY B 1 480 ? 11.914 2.754 -35.688 1 98.38 480 GLY B CA 1
ATOM 8350 C C . GLY B 1 480 ? 10.477 3.061 -35.312 1 98.38 480 GLY B C 1
ATOM 8351 O O . GLY B 1 480 ? 9.844 2.295 -34.594 1 98.38 480 GLY B O 1
ATOM 8352 N N . ASN B 1 481 ? 9.969 4.141 -35.812 1 98.12 481 ASN B N 1
ATOM 8353 C CA . ASN B 1 481 ? 8.625 4.605 -35.5 1 98.12 481 ASN B CA 1
ATOM 8354 C C . ASN B 1 481 ? 7.566 3.576 -35.875 1 98.12 481 ASN B C 1
ATOM 8356 O O . ASN B 1 481 ? 6.469 3.568 -35.312 1 98.12 481 ASN B O 1
ATOM 8360 N N . ASP B 1 482 ? 7.895 2.672 -36.844 1 97.31 482 ASP B N 1
ATOM 8361 C CA . ASP B 1 482 ? 6.938 1.683 -37.312 1 97.31 482 ASP B CA 1
ATOM 8362 C C . ASP B 1 482 ? 7.16 0.327 -36.656 1 97.31 482 ASP B C 1
ATOM 8364 O O . ASP B 1 482 ? 6.516 -0.66 -37 1 97.31 482 ASP B O 1
ATOM 8368 N N . GLU B 1 483 ? 8.125 0.324 -35.688 1 97.88 483 GLU B N 1
ATOM 8369 C CA . GLU B 1 483 ? 8.391 -0.938 -35 1 97.88 483 GLU B CA 1
ATOM 8370 C C . GLU B 1 483 ? 7.129 -1.49 -34.344 1 97.88 483 GLU B C 1
ATOM 8372 O O . GLU B 1 483 ? 6.383 -0.75 -33.688 1 97.88 483 GLU B O 1
ATOM 8377 N N . LYS B 1 484 ? 6.836 -2.787 -34.562 1 97.5 484 LYS B N 1
ATOM 8378 C CA . LYS B 1 484 ? 5.656 -3.422 -33.969 1 97.5 484 LYS B CA 1
ATOM 8379 C C . LYS B 1 484 ? 5.953 -3.969 -32.562 1 97.5 484 LYS B C 1
ATOM 8381 O O . LYS B 1 484 ? 7 -4.586 -32.344 1 97.5 484 LYS B O 1
ATOM 8386 N N . PHE B 1 485 ? 5.125 -3.654 -31.656 1 98.38 485 PHE B N 1
ATOM 8387 C CA . PHE B 1 485 ? 5.211 -4.168 -30.297 1 98.38 485 PHE B CA 1
ATOM 8388 C C . PHE B 1 485 ? 3.957 -4.949 -29.938 1 98.38 485 PHE B C 1
ATOM 8390 O O . PHE B 1 485 ? 2.852 -4.586 -30.344 1 98.38 485 PHE B O 1
ATOM 8397 N N . GLU B 1 486 ? 4.105 -6.043 -29.297 1 98.56 486 GLU B N 1
ATOM 8398 C CA . GLU B 1 486 ? 3.014 -6.898 -28.828 1 98.56 486 GLU B CA 1
ATOM 8399 C C . GLU B 1 486 ? 3.205 -7.301 -27.375 1 98.56 486 GLU B C 1
ATOM 8401 O O . GLU B 1 486 ? 4.332 -7.539 -26.938 1 98.56 486 GLU B O 1
ATOM 8406 N N . ILE B 1 487 ? 2.098 -7.387 -26.625 1 98.69 487 ILE B N 1
ATOM 8407 C CA . ILE B 1 487 ? 2.146 -7.84 -25.234 1 98.69 487 ILE B CA 1
ATOM 8408 C C . ILE B 1 487 ? 2.711 -9.258 -25.188 1 98.69 487 ILE B C 1
ATOM 8410 O O . ILE B 1 487 ? 2.262 -10.141 -25.922 1 98.69 487 ILE B O 1
ATOM 8414 N N . GLY B 1 488 ? 3.721 -9.484 -24.359 1 98.62 488 GLY B N 1
ATOM 8415 C CA . GLY B 1 488 ? 4.301 -10.797 -24.156 1 98.62 488 GLY B CA 1
ATOM 8416 C C . GLY B 1 488 ? 5.348 -11.156 -25.203 1 98.62 488 GLY B C 1
ATOM 8417 O O . GLY B 1 488 ? 5.793 -12.305 -25.266 1 98.62 488 GLY B O 1
ATOM 8418 N N . LYS B 1 489 ? 5.727 -10.219 -26 1 98.75 489 LYS B N 1
ATOM 8419 C CA . LYS B 1 489 ? 6.758 -10.445 -27 1 98.75 489 LYS B CA 1
ATOM 8420 C C . LYS B 1 489 ? 7.953 -9.516 -26.797 1 98.75 489 LYS B C 1
ATOM 8422 O O . LYS B 1 489 ? 7.793 -8.297 -26.734 1 98.75 489 LYS B O 1
ATOM 8427 N N . GLY B 1 490 ? 9.148 -10.086 -26.625 1 98.62 490 GLY B N 1
ATOM 8428 C CA . GLY B 1 490 ? 10.383 -9.328 -26.484 1 98.62 490 GLY B CA 1
ATOM 8429 C C . GLY B 1 490 ? 11.109 -9.125 -27.797 1 98.62 490 GLY B C 1
ATOM 8430 O O . GLY B 1 490 ? 10.609 -9.492 -28.859 1 98.62 490 GLY B O 1
ATOM 8431 N N . LYS B 1 491 ? 12.273 -8.477 -27.719 1 98.56 491 LYS B N 1
ATOM 8432 C CA . LYS B 1 491 ? 13.07 -8.172 -28.906 1 98.56 491 LYS B CA 1
ATOM 8433 C C . LYS B 1 491 ? 14.555 -8.422 -28.656 1 98.56 491 LYS B C 1
ATOM 8435 O O . LYS B 1 491 ? 15.062 -8.102 -27.578 1 98.56 491 LYS B O 1
ATOM 8440 N N . ILE B 1 492 ? 15.219 -9.023 -29.641 1 98.62 492 ILE B N 1
ATOM 8441 C CA . ILE B 1 492 ? 16.672 -9.109 -29.625 1 98.62 492 ILE B CA 1
ATOM 8442 C C . ILE B 1 492 ? 17.281 -7.82 -30.188 1 98.62 492 ILE B C 1
ATOM 8444 O O . ILE B 1 492 ? 17.062 -7.484 -31.359 1 98.62 492 ILE B O 1
ATOM 8448 N N . VAL B 1 493 ? 18.016 -7.098 -29.375 1 98.38 493 VAL B N 1
ATOM 8449 C CA . VAL B 1 493 ? 18.5 -5.789 -29.797 1 98.38 493 VAL B CA 1
ATOM 8450 C C . VAL B 1 493 ? 19.984 -5.867 -30.141 1 98.38 493 VAL B C 1
ATOM 8452 O O . VAL B 1 493 ? 20.547 -4.949 -30.75 1 98.38 493 VAL B O 1
ATOM 8455 N N . HIS B 1 494 ? 20.672 -6.824 -29.688 1 98.25 494 HIS B N 1
ATOM 8456 C CA . HIS B 1 494 ? 22.047 -7.203 -30.047 1 98.25 494 HIS B CA 1
ATOM 8457 C C . HIS B 1 494 ? 22.156 -8.711 -30.25 1 98.25 494 HIS B C 1
ATOM 8459 O O . HIS B 1 494 ? 21.812 -9.492 -29.375 1 98.25 494 HIS B O 1
ATOM 8465 N N . ASP B 1 495 ? 22.594 -9.141 -31.422 1 97.94 495 ASP B N 1
ATOM 8466 C CA . ASP B 1 495 ? 22.672 -10.555 -31.766 1 97.94 495 ASP B CA 1
ATOM 8467 C C . ASP B 1 495 ? 24.094 -10.961 -32.125 1 97.94 495 ASP B C 1
ATOM 8469 O O . ASP B 1 495 ? 24.953 -10.102 -32.344 1 97.94 495 ASP B O 1
ATOM 8473 N N . ALA B 1 496 ? 24.344 -12.219 -32.031 1 97 496 ALA B N 1
ATOM 8474 C CA . ALA B 1 496 ? 25.641 -12.766 -32.406 1 97 496 ALA B CA 1
ATOM 8475 C C . ALA B 1 496 ? 25.516 -14.203 -32.906 1 97 496 ALA B C 1
ATOM 8477 O O . ALA B 1 496 ? 24.5 -14.859 -32.688 1 97 496 ALA B O 1
ATOM 8478 N N . ASN B 1 497 ? 26.531 -14.656 -33.625 1 94.75 497 ASN B N 1
ATOM 8479 C CA . ASN B 1 497 ? 26.516 -15.992 -34.219 1 94.75 497 ASN B CA 1
ATOM 8480 C C . ASN B 1 497 ? 26.812 -17.062 -33.188 1 94.75 497 ASN B C 1
ATOM 8482 O O . ASN B 1 497 ? 26.125 -18.094 -33.125 1 94.75 497 ASN B O 1
ATOM 8486 N N . LYS B 1 498 ? 27.766 -16.844 -32.312 1 96.75 498 LYS B N 1
ATOM 8487 C CA . LYS B 1 498 ? 28.125 -17.781 -31.281 1 96.75 498 LYS B CA 1
ATOM 8488 C C . LYS B 1 498 ? 28.172 -17.109 -29.906 1 96.75 498 LYS B C 1
ATOM 8490 O O . LYS B 1 498 ? 29.219 -17.062 -29.266 1 96.75 498 LYS B O 1
ATOM 8495 N N . PRO B 1 499 ? 27.047 -16.719 -29.5 1 98.5 499 PRO B N 1
ATOM 8496 C CA . PRO B 1 499 ? 27.016 -15.984 -28.234 1 98.5 499 PRO B CA 1
ATOM 8497 C C . PRO B 1 499 ? 27.312 -16.875 -27.031 1 98.5 499 PRO B C 1
ATOM 8499 O O . PRO B 1 499 ? 26.906 -18.047 -27.016 1 98.5 499 PRO B O 1
ATOM 8502 N N . LYS B 1 500 ? 27.938 -16.281 -26.016 1 98.5 500 LYS B N 1
ATOM 8503 C CA . LYS B 1 500 ? 28.312 -17.016 -24.812 1 98.5 500 LYS B CA 1
ATOM 8504 C C . LYS B 1 500 ? 27.281 -16.828 -23.703 1 98.5 500 LYS B C 1
ATOM 8506 O O . LYS B 1 500 ? 27.234 -17.594 -22.734 1 98.5 500 LYS B O 1
ATOM 8511 N N . ALA B 1 501 ? 26.453 -15.828 -23.812 1 98.75 501 ALA B N 1
ATOM 8512 C CA . ALA B 1 501 ? 25.438 -15.539 -22.797 1 98.75 501 ALA B CA 1
ATOM 8513 C C . ALA B 1 501 ? 24.312 -14.703 -23.391 1 98.75 501 ALA B C 1
ATOM 8515 O O . ALA B 1 501 ? 24.516 -13.969 -24.359 1 98.75 501 ALA B O 1
ATOM 8516 N N . LEU B 1 502 ? 23.125 -14.898 -22.906 1 98.88 502 LEU B N 1
ATOM 8517 C CA . LEU B 1 502 ? 21.984 -14.016 -23.125 1 98.88 502 LEU B CA 1
ATOM 8518 C C . LEU B 1 502 ? 21.859 -13 -22 1 98.88 502 LEU B C 1
ATOM 8520 O O . LEU B 1 502 ? 21.781 -13.367 -20.828 1 98.88 502 LEU B O 1
ATOM 8524 N N . ILE B 1 503 ? 21.938 -11.711 -22.266 1 98.94 503 ILE B N 1
ATOM 8525 C CA . ILE B 1 503 ? 21.734 -10.648 -21.281 1 98.94 503 ILE B CA 1
ATOM 8526 C C . ILE B 1 503 ? 20.344 -10.055 -21.469 1 98.94 503 ILE B C 1
ATOM 8528 O O . ILE B 1 503 ? 19.984 -9.609 -22.562 1 98.94 503 ILE B O 1
ATOM 8532 N N . ILE B 1 504 ? 19.5 -10.102 -20.453 1 98.94 504 ILE B N 1
ATOM 8533 C CA . ILE B 1 504 ? 18.172 -9.523 -20.469 1 98.94 504 ILE B CA 1
ATOM 8534 C C . ILE B 1 504 ? 18.125 -8.281 -19.578 1 98.94 504 ILE B C 1
ATOM 8536 O O . ILE B 1 504 ? 18.297 -8.375 -18.359 1 98.94 504 ILE B O 1
ATOM 8540 N N . GLY B 1 505 ? 17.984 -7.156 -20.109 1 98.5 505 GLY B N 1
ATOM 8541 C CA . GLY B 1 505 ? 17.781 -5.887 -19.438 1 98.5 505 GLY B CA 1
ATOM 8542 C C . GLY B 1 505 ? 16.562 -5.133 -19.922 1 98.5 505 GLY B C 1
ATOM 8543 O O . GLY B 1 505 ? 16.047 -5.41 -21 1 98.5 505 GLY B O 1
ATOM 8544 N N . ALA B 1 506 ? 16.031 -4.227 -19.172 1 97.88 506 ALA B N 1
ATOM 8545 C CA . ALA B 1 506 ? 14.859 -3.422 -19.516 1 97.88 506 ALA B CA 1
ATOM 8546 C C . ALA B 1 506 ? 15.047 -1.968 -19.094 1 97.88 506 ALA B C 1
ATOM 8548 O O . ALA B 1 506 ? 15.719 -1.686 -18.094 1 97.88 506 ALA B O 1
ATOM 8549 N N . GLY B 1 507 ? 14.352 -1.071 -19.797 1 97.12 507 GLY B N 1
ATOM 8550 C CA . GLY B 1 507 ? 14.539 0.333 -19.469 1 97.12 507 GLY B CA 1
ATOM 8551 C C . GLY B 1 507 ? 16 0.758 -19.484 1 97.12 507 GLY B C 1
ATOM 8552 O O . GLY B 1 507 ? 16.719 0.516 -20.453 1 97.12 507 GLY B O 1
ATOM 8553 N N . ILE B 1 508 ? 16.562 1.325 -18.438 1 97.5 508 ILE B N 1
ATOM 8554 C CA . ILE B 1 508 ? 17.891 1.907 -18.391 1 97.5 508 ILE B CA 1
ATOM 8555 C C . ILE B 1 508 ? 18.938 0.797 -18.438 1 97.5 508 ILE B C 1
ATOM 8557 O O . ILE B 1 508 ? 20.047 0.997 -18.953 1 97.5 508 ILE B O 1
ATOM 8561 N N . THR B 1 509 ? 18.625 -0.393 -17.891 1 98.5 509 THR B N 1
ATOM 8562 C CA . THR B 1 509 ? 19.625 -1.453 -17.812 1 98.5 509 THR B CA 1
ATOM 8563 C C . THR B 1 509 ? 19.828 -2.107 -19.172 1 98.5 509 THR B C 1
ATOM 8565 O O . THR B 1 509 ? 20.828 -2.811 -19.391 1 98.5 509 THR B O 1
ATOM 8568 N N . LEU B 1 510 ? 18.859 -1.908 -20.109 1 98.62 510 LEU B N 1
ATOM 8569 C CA . LEU B 1 510 ? 19.094 -2.377 -21.469 1 98.62 510 LEU B CA 1
ATOM 8570 C C . LEU B 1 510 ? 20.297 -1.672 -22.078 1 98.62 510 LEU B C 1
ATOM 8572 O O . LEU B 1 510 ? 21.094 -2.297 -22.797 1 98.62 510 LEU B O 1
ATOM 8576 N N . TYR B 1 511 ? 20.406 -0.404 -21.859 1 98.31 511 TYR B N 1
ATOM 8577 C CA . TYR B 1 511 ? 21.5 0.379 -22.422 1 98.31 511 TYR B CA 1
ATOM 8578 C C . TYR B 1 511 ? 22.844 -0.029 -21.797 1 98.31 511 TYR B C 1
ATOM 8580 O O . TYR B 1 511 ? 23.859 -0.062 -22.484 1 98.31 511 TYR B O 1
ATOM 8588 N N . GLU B 1 512 ? 22.797 -0.327 -20.484 1 98.69 512 GLU B N 1
ATOM 8589 C CA . GLU B 1 512 ? 24 -0.886 -19.844 1 98.69 512 GLU B CA 1
ATOM 8590 C C . GLU B 1 512 ? 24.391 -2.219 -20.469 1 98.69 512 GLU B C 1
ATOM 8592 O O . GLU B 1 512 ? 25.562 -2.502 -20.656 1 98.69 512 GLU B O 1
ATOM 8597 N N . ALA B 1 513 ? 23.406 -3.035 -20.766 1 98.88 513 ALA B N 1
ATOM 8598 C CA . ALA B 1 513 ? 23.641 -4.328 -21.391 1 98.88 513 ALA B CA 1
ATOM 8599 C C . ALA B 1 513 ? 24.234 -4.152 -22.797 1 98.88 513 ALA B C 1
ATOM 8601 O O . ALA B 1 513 ? 25.141 -4.898 -23.188 1 98.88 513 ALA B O 1
ATOM 8602 N N . LYS B 1 514 ? 23.719 -3.205 -23.578 1 98.56 514 LYS B N 1
ATOM 8603 C CA . LYS B 1 514 ? 24.25 -2.93 -24.906 1 98.56 514 LYS B CA 1
ATOM 8604 C C . LYS B 1 514 ? 25.688 -2.457 -24.844 1 98.56 514 LYS B C 1
ATOM 8606 O O . LYS B 1 514 ? 26.531 -2.9 -25.625 1 98.56 514 LYS B O 1
ATOM 8611 N N . LYS B 1 515 ? 25.984 -1.54 -23.875 1 98.44 515 LYS B N 1
ATOM 8612 C CA . LYS B 1 515 ? 27.359 -1.089 -23.656 1 98.44 515 LYS B CA 1
ATOM 8613 C C . LYS B 1 515 ? 28.266 -2.26 -23.312 1 98.44 515 LYS B C 1
ATOM 8615 O O . LYS B 1 515 ? 29.406 -2.338 -23.797 1 98.44 515 LYS B O 1
ATOM 8620 N N . ALA B 1 516 ? 27.781 -3.102 -22.453 1 98.81 516 ALA B N 1
ATOM 8621 C CA . ALA B 1 516 ? 28.547 -4.285 -22.062 1 98.81 516 ALA B CA 1
ATOM 8622 C C . ALA B 1 516 ? 28.812 -5.184 -23.266 1 98.81 516 ALA B C 1
ATOM 8624 O O . ALA B 1 516 ? 29.922 -5.707 -23.422 1 98.81 516 ALA B O 1
ATOM 8625 N N . ALA B 1 517 ? 27.781 -5.387 -24.109 1 98.75 517 ALA B N 1
ATOM 8626 C CA . ALA B 1 517 ? 27.922 -6.223 -25.297 1 98.75 517 ALA B CA 1
ATOM 8627 C C . ALA B 1 517 ? 29 -5.691 -26.219 1 98.75 517 ALA B C 1
ATOM 8629 O O . ALA B 1 517 ? 29.797 -6.461 -26.766 1 98.75 517 ALA B O 1
ATOM 8630 N N . ASP B 1 518 ? 29.047 -4.375 -26.422 1 98.19 518 ASP B N 1
ATOM 8631 C CA . ASP B 1 518 ? 30.062 -3.748 -27.266 1 98.19 518 ASP B CA 1
ATOM 8632 C C . ASP B 1 518 ? 31.469 -4.012 -26.719 1 98.19 518 ASP B C 1
ATOM 8634 O O . ASP B 1 518 ? 32.375 -4.371 -27.484 1 98.19 518 ASP B O 1
ATOM 8638 N N . LYS B 1 519 ? 31.578 -3.783 -25.422 1 98.44 519 LYS B N 1
ATOM 8639 C CA . LYS B 1 519 ? 32.875 -4 -24.797 1 98.44 519 LYS B CA 1
ATOM 8640 C C . LYS B 1 519 ? 33.281 -5.469 -24.875 1 98.44 519 LYS B C 1
ATOM 8642 O O . LYS B 1 519 ? 34.438 -5.785 -25.156 1 98.44 519 LYS B O 1
ATOM 8647 N N . LEU B 1 520 ? 32.406 -6.371 -24.609 1 98.5 520 LEU B N 1
ATOM 8648 C CA . LEU B 1 520 ? 32.656 -7.805 -24.656 1 98.5 520 LEU B CA 1
ATOM 8649 C C . LEU B 1 520 ? 33.062 -8.234 -26.062 1 98.5 520 LEU B C 1
ATOM 8651 O O . LEU B 1 520 ? 33.938 -9.094 -26.234 1 98.5 520 LEU B O 1
ATOM 8655 N N . HIS B 1 521 ? 32.406 -7.641 -27.062 1 97.56 521 HIS B N 1
ATOM 8656 C CA . HIS B 1 521 ? 32.75 -7.926 -28.453 1 97.56 521 HIS B CA 1
ATOM 8657 C C . HIS B 1 521 ? 34.219 -7.594 -28.734 1 97.56 521 HIS B C 1
ATOM 8659 O O . HIS B 1 521 ? 34.875 -8.344 -29.438 1 97.56 521 HIS B O 1
ATOM 8665 N N . SER B 1 522 ? 34.625 -6.516 -28.188 1 97.56 522 SER B N 1
ATOM 8666 C CA . SER B 1 522 ? 36.031 -6.113 -28.359 1 97.56 522 SER B CA 1
ATOM 8667 C C . SER B 1 522 ? 36.969 -7.113 -27.703 1 97.56 522 SER B C 1
ATOM 8669 O O . SER B 1 522 ? 38.156 -7.18 -28.062 1 97.56 522 SER B O 1
ATOM 8671 N N . GLU B 1 523 ? 36.469 -7.879 -26.812 1 97.06 523 GLU B N 1
ATOM 8672 C CA . GLU B 1 523 ? 37.25 -8.914 -26.141 1 97.06 523 GLU B CA 1
ATOM 8673 C C . GLU B 1 523 ? 37 -10.289 -26.766 1 97.06 523 GLU B C 1
ATOM 8675 O O . GLU B 1 523 ? 37.406 -11.312 -26.203 1 97.06 523 GLU B O 1
ATOM 8680 N N . ASN B 1 524 ? 36.312 -10.336 -27.797 1 96.62 524 ASN B N 1
ATOM 8681 C CA . ASN B 1 524 ? 35.969 -11.539 -28.547 1 96.62 524 ASN B CA 1
ATOM 8682 C C . ASN B 1 524 ? 35.031 -12.438 -27.766 1 96.62 524 ASN B C 1
ATOM 8684 O O . ASN B 1 524 ? 35.156 -13.664 -27.781 1 96.62 524 ASN B O 1
ATOM 8688 N N . VAL B 1 525 ? 34.25 -11.891 -26.969 1 98 525 VAL B N 1
ATOM 8689 C CA . VAL B 1 525 ? 33.156 -12.562 -26.281 1 98 525 VAL B CA 1
ATOM 8690 C C . VAL B 1 525 ? 31.828 -12.062 -26.828 1 98 525 VAL B C 1
ATOM 8692 O O . VAL B 1 525 ? 31.469 -10.891 -26.656 1 98 525 VAL B O 1
ATOM 8695 N N . GLU B 1 526 ? 31.156 -12.93 -27.469 1 98.06 526 GLU B N 1
ATOM 8696 C CA . GLU B 1 526 ? 29.891 -12.555 -28.094 1 98.06 526 GLU B CA 1
ATOM 8697 C C . GLU B 1 526 ? 28.719 -12.836 -27.156 1 98.06 526 GLU B C 1
ATOM 8699 O O . GLU B 1 526 ? 28.703 -13.852 -26.453 1 98.06 526 GLU B O 1
ATOM 8704 N N . VAL B 1 527 ? 27.734 -11.922 -27.109 1 98.81 527 VAL B N 1
ATOM 8705 C CA . VAL B 1 527 ? 26.547 -12.102 -26.281 1 98.81 527 VAL B CA 1
ATOM 8706 C C . VAL B 1 527 ? 25.297 -11.719 -27.078 1 98.81 527 VAL B C 1
ATOM 8708 O O . VAL B 1 527 ? 25.406 -11.133 -28.156 1 98.81 527 VAL B O 1
ATOM 8711 N N . ILE B 1 528 ? 24.141 -12.156 -26.641 1 98.81 528 ILE B N 1
ATOM 8712 C CA . ILE B 1 528 ? 22.828 -11.688 -27.094 1 98.81 528 ILE B CA 1
ATOM 8713 C C . ILE B 1 528 ? 22.219 -10.75 -26.047 1 98.81 528 ILE B C 1
ATOM 8715 O O . ILE B 1 528 ? 22.344 -10.984 -24.844 1 98.81 528 ILE B O 1
ATOM 8719 N N . VAL B 1 529 ? 21.688 -9.641 -26.453 1 98.94 529 VAL B N 1
ATOM 8720 C CA . VAL B 1 529 ? 20.969 -8.734 -25.547 1 98.94 529 VAL B CA 1
ATOM 8721 C C . VAL B 1 529 ? 19.5 -8.703 -25.922 1 98.94 529 VAL B C 1
ATOM 8723 O O . VAL B 1 529 ? 19.156 -8.477 -27.094 1 98.94 529 VAL B O 1
ATOM 8726 N N . MET B 1 530 ? 18.656 -8.93 -24.984 1 98.88 530 MET B N 1
ATOM 8727 C CA . MET B 1 530 ? 17.219 -9 -25.203 1 98.88 530 MET B CA 1
ATOM 8728 C C . MET B 1 530 ? 16.5 -7.906 -24.422 1 98.88 530 MET B C 1
ATOM 8730 O O . MET B 1 530 ? 16.828 -7.641 -23.266 1 98.88 530 MET B O 1
ATOM 8734 N N . ASP B 1 531 ? 15.57 -7.207 -25.062 1 98.88 531 ASP B N 1
ATOM 8735 C CA . ASP B 1 531 ? 14.586 -6.301 -24.484 1 98.88 531 ASP B CA 1
ATOM 8736 C C . ASP B 1 531 ? 13.258 -7.012 -24.266 1 98.88 531 ASP B C 1
ATOM 8738 O O . ASP B 1 531 ? 12.555 -7.352 -25.219 1 98.88 531 ASP B O 1
ATOM 8742 N N . PRO B 1 532 ? 12.867 -7.141 -23.016 1 98.81 532 PRO B N 1
ATOM 8743 C CA . PRO B 1 532 ? 11.641 -7.91 -22.797 1 98.81 532 PRO B CA 1
ATOM 8744 C C . PRO B 1 532 ? 10.383 -7.133 -23.172 1 98.81 532 PRO B C 1
ATOM 8746 O O . PRO B 1 532 ? 9.352 -7.73 -23.5 1 98.81 532 PRO B O 1
ATOM 8749 N N . PHE B 1 533 ? 10.352 -5.844 -23.125 1 98.81 533 PHE B N 1
ATOM 8750 C CA . PHE B 1 533 ? 9.234 -4.934 -23.375 1 98.81 533 PHE B CA 1
ATOM 8751 C C . PHE B 1 533 ? 8.141 -5.137 -22.328 1 98.81 533 PHE B C 1
ATOM 8753 O O . PHE B 1 533 ? 7.637 -4.168 -21.766 1 98.81 533 PHE B O 1
ATOM 8760 N N . THR B 1 534 ? 7.645 -6.391 -22.141 1 98.88 534 THR B N 1
ATOM 8761 C CA . THR B 1 534 ? 6.75 -6.742 -21.047 1 98.88 534 THR B CA 1
ATOM 8762 C C . THR B 1 534 ? 7.449 -7.656 -20.047 1 98.88 534 THR B C 1
ATOM 8764 O O . THR B 1 534 ? 8.148 -8.594 -20.438 1 98.88 534 THR B O 1
ATOM 8767 N N . ILE B 1 535 ? 7.281 -7.309 -18.781 1 98.88 535 ILE B N 1
ATOM 8768 C CA . ILE B 1 535 ? 7.785 -8.18 -17.719 1 98.88 535 ILE B CA 1
ATOM 8769 C C . ILE B 1 535 ? 6.715 -9.195 -17.344 1 98.88 535 ILE B C 1
ATOM 8771 O O . ILE B 1 535 ? 7.035 -10.297 -16.875 1 98.88 535 ILE B O 1
ATOM 8775 N N . LYS B 1 536 ? 5.523 -8.844 -17.484 1 98.69 536 LYS B N 1
ATOM 8776 C CA . LYS B 1 536 ? 4.363 -9.711 -17.328 1 98.69 536 LYS B CA 1
ATOM 8777 C C . LYS B 1 536 ? 3.324 -9.453 -18.422 1 98.69 536 LYS B C 1
ATOM 8779 O O . LYS B 1 536 ? 2.738 -8.367 -18.469 1 98.69 536 LYS B O 1
ATOM 8784 N N . PRO B 1 537 ? 2.975 -10.344 -19.297 1 98.06 537 PRO B N 1
ATOM 8785 C CA . PRO B 1 537 ? 3.686 -11.617 -19.406 1 98.06 537 PRO B CA 1
ATOM 8786 C C . PRO B 1 537 ? 5.051 -11.484 -20.078 1 98.06 537 PRO B C 1
ATOM 8788 O O . PRO B 1 537 ? 5.297 -10.508 -20.797 1 98.06 537 PRO B O 1
ATOM 8791 N N . LEU B 1 538 ? 5.961 -12.453 -19.797 1 98.19 538 LEU B N 1
ATOM 8792 C CA . LEU B 1 538 ? 7.258 -12.539 -20.453 1 98.19 538 LEU B CA 1
ATOM 8793 C C . LEU B 1 538 ? 7.164 -13.367 -21.734 1 98.19 538 LEU B C 1
ATOM 8795 O O . LEU B 1 538 ? 6.281 -14.219 -21.859 1 98.19 538 LEU B O 1
ATOM 8799 N N . ASP B 1 539 ? 8.023 -13.078 -22.688 1 98.62 539 ASP B N 1
ATOM 8800 C CA . ASP B 1 539 ? 8.18 -13.906 -23.875 1 98.62 539 ASP B CA 1
ATOM 8801 C C . ASP B 1 539 ? 9.023 -15.148 -23.562 1 98.62 539 ASP B C 1
ATOM 8803 O O . ASP B 1 539 ? 10.188 -15.227 -23.969 1 98.62 539 ASP B O 1
ATOM 8807 N N . LYS B 1 540 ? 8.461 -16.078 -22.938 1 98.5 540 LYS B N 1
ATOM 8808 C CA . LYS B 1 540 ? 9.148 -17.297 -22.516 1 98.5 540 LYS B CA 1
ATOM 8809 C C . LYS B 1 540 ? 9.82 -18 -23.688 1 98.5 540 LYS B C 1
ATOM 8811 O O . LYS B 1 540 ? 10.969 -18.422 -23.594 1 98.5 540 LYS B O 1
ATOM 8816 N N . ASP B 1 541 ? 9.164 -18.078 -24.797 1 98.56 541 ASP B N 1
ATOM 8817 C CA . ASP B 1 541 ? 9.688 -18.781 -25.969 1 98.56 541 ASP B CA 1
ATOM 8818 C C . ASP B 1 541 ? 10.961 -18.109 -26.484 1 98.56 541 ASP B C 1
ATOM 8820 O O . ASP B 1 541 ? 11.953 -18.797 -26.766 1 98.56 541 ASP B O 1
ATOM 8824 N N . LEU B 1 542 ? 10.922 -16.828 -26.594 1 98.81 542 LEU B N 1
ATOM 8825 C CA . LEU B 1 542 ? 12.094 -16.109 -27.062 1 98.81 542 LEU B CA 1
ATOM 8826 C C . LEU B 1 542 ? 13.25 -16.25 -26.078 1 98.81 542 LEU B C 1
ATOM 8828 O O . LEU B 1 542 ? 14.406 -16.375 -26.5 1 98.81 542 LEU B O 1
ATOM 8832 N N . ILE B 1 543 ? 12.992 -16.234 -24.797 1 98.88 543 ILE B N 1
ATOM 8833 C CA . ILE B 1 543 ? 14.016 -16.375 -23.766 1 98.88 543 ILE B CA 1
ATOM 8834 C C . ILE B 1 543 ? 14.688 -17.75 -23.875 1 98.88 543 ILE B C 1
ATOM 8836 O O . ILE B 1 543 ? 15.914 -17.844 -23.922 1 98.88 543 ILE B O 1
ATOM 8840 N N . VAL B 1 544 ? 13.891 -18.781 -23.984 1 98.62 544 VAL B N 1
ATOM 8841 C CA . VAL B 1 544 ? 14.414 -20.141 -24.047 1 98.62 544 VAL B CA 1
ATOM 8842 C C . VAL B 1 544 ? 15.227 -20.344 -25.312 1 98.62 544 VAL B C 1
ATOM 8844 O O . VAL B 1 544 ? 16.344 -20.859 -25.281 1 98.62 544 VAL B O 1
ATOM 8847 N N . LYS B 1 545 ? 14.641 -19.891 -26.453 1 98.44 545 LYS B N 1
ATOM 8848 C CA . LYS B 1 545 ? 15.328 -20 -27.734 1 98.44 545 LYS B CA 1
ATOM 8849 C C . LYS B 1 545 ? 16.672 -19.281 -27.703 1 98.44 545 LYS B C 1
ATOM 8851 O O . LYS B 1 545 ? 17.688 -19.828 -28.156 1 98.44 545 LYS B O 1
ATOM 8856 N N . SER B 1 546 ? 16.719 -18.094 -27.188 1 98.75 546 SER B N 1
ATOM 8857 C CA . SER B 1 546 ? 17.938 -17.297 -27.125 1 98.75 546 SER B CA 1
ATOM 8858 C C . SER B 1 546 ? 18.938 -17.875 -26.141 1 98.75 546 SER B C 1
ATOM 8860 O O . SER B 1 546 ? 20.156 -17.828 -26.391 1 98.75 546 SER B O 1
ATOM 8862 N N . ALA B 1 547 ? 18.484 -18.359 -25.031 1 98.56 547 ALA B N 1
ATOM 8863 C CA . ALA B 1 547 ? 19.359 -18.984 -24.047 1 98.56 547 ALA B CA 1
ATOM 8864 C C . ALA B 1 547 ? 20.078 -20.203 -24.641 1 98.56 547 ALA B C 1
ATOM 8866 O O . ALA B 1 547 ? 21.266 -20.406 -24.406 1 98.56 547 ALA B O 1
ATOM 8867 N N . ARG B 1 548 ? 19.344 -21.016 -25.391 1 98 548 ARG B N 1
ATOM 8868 C CA . ARG B 1 548 ? 19.922 -22.188 -26.031 1 98 548 ARG B CA 1
ATOM 8869 C C . ARG B 1 548 ? 21.016 -21.812 -27.016 1 98 548 ARG B C 1
ATOM 8871 O O . ARG B 1 548 ? 22.047 -22.484 -27.094 1 98 548 ARG B O 1
ATOM 8878 N N . ARG B 1 549 ? 20.781 -20.75 -27.719 1 98.12 549 ARG B N 1
ATOM 8879 C CA . ARG B 1 549 ? 21.812 -20.25 -28.609 1 98.12 549 ARG B CA 1
ATOM 8880 C C . ARG B 1 549 ? 23.016 -19.734 -27.828 1 98.12 549 ARG B C 1
ATOM 8882 O O . ARG B 1 549 ? 24.141 -19.734 -28.344 1 98.12 549 ARG B O 1
ATOM 8889 N N . ALA B 1 550 ? 22.812 -19.312 -26.625 1 98.56 550 ALA B N 1
ATOM 8890 C CA . ALA B 1 550 ? 23.844 -18.656 -25.828 1 98.56 550 ALA B CA 1
ATOM 8891 C C . ALA B 1 550 ? 24.406 -19.609 -24.781 1 98.56 550 ALA B C 1
ATOM 8893 O O . ALA B 1 550 ? 24.609 -19.219 -23.625 1 98.56 550 ALA B O 1
ATOM 8894 N N . GLU B 1 551 ? 24.547 -20.875 -25.125 1 97.81 551 GLU B N 1
ATOM 8895 C CA . GLU B 1 551 ? 25.156 -21.906 -24.312 1 97.81 551 GLU B CA 1
ATOM 8896 C C . GLU B 1 551 ? 24.438 -22.078 -22.984 1 97.81 551 GLU B C 1
ATOM 8898 O O . GLU B 1 551 ? 25.062 -22.359 -21.953 1 97.81 551 GLU B O 1
ATOM 8903 N N . ASN B 1 552 ? 23.125 -21.781 -22.891 1 98.12 552 ASN B N 1
ATOM 8904 C CA . ASN B 1 552 ? 22.234 -21.984 -21.75 1 98.12 552 ASN B CA 1
ATOM 8905 C C . ASN B 1 552 ? 22.609 -21.094 -20.578 1 98.12 552 ASN B C 1
ATOM 8907 O O . ASN B 1 552 ? 22.453 -21.484 -19.422 1 98.12 552 ASN B O 1
ATOM 8911 N N . ARG B 1 553 ? 23.219 -19.891 -20.859 1 98.56 553 ARG B N 1
ATOM 8912 C CA . ARG B 1 553 ? 23.578 -18.922 -19.828 1 98.56 553 ARG B CA 1
ATOM 8913 C C . ARG B 1 553 ? 22.766 -17.641 -19.969 1 98.56 553 ARG B C 1
ATOM 8915 O O . ARG B 1 553 ? 22.766 -17.016 -21.031 1 98.56 553 ARG B O 1
ATOM 8922 N N . ILE B 1 554 ? 22.047 -17.297 -18.938 1 98.88 554 ILE B N 1
ATOM 8923 C CA . ILE B 1 554 ? 21.266 -16.062 -18.938 1 98.88 554 ILE B CA 1
ATOM 8924 C C . ILE B 1 554 ? 21.781 -15.133 -17.828 1 98.88 554 ILE B C 1
ATOM 8926 O O . ILE B 1 554 ? 21.984 -15.57 -16.688 1 98.88 554 ILE B O 1
ATOM 8930 N N . ILE B 1 555 ? 22.016 -13.898 -18.094 1 98.88 555 ILE B N 1
ATOM 8931 C CA . ILE B 1 555 ? 22.234 -12.836 -17.125 1 98.88 555 ILE B CA 1
ATOM 8932 C C . ILE B 1 555 ? 21.078 -11.836 -17.188 1 98.88 555 ILE B C 1
ATOM 8934 O O . ILE B 1 555 ? 20.812 -11.258 -18.234 1 98.88 555 ILE B O 1
ATOM 8938 N N . THR B 1 556 ? 20.344 -11.68 -16.109 1 98.88 556 THR B N 1
ATOM 8939 C CA . THR B 1 556 ? 19.359 -10.609 -16.031 1 98.88 556 THR B CA 1
ATOM 8940 C C . THR B 1 556 ? 19.906 -9.414 -15.266 1 98.88 556 THR B C 1
ATOM 8942 O O . THR B 1 556 ? 20.703 -9.57 -14.344 1 98.88 556 THR B O 1
ATOM 8945 N N . VAL B 1 557 ? 19.609 -8.266 -15.656 1 98.88 557 VAL B N 1
ATOM 8946 C CA . VAL B 1 557 ? 20.016 -7.035 -14.977 1 98.88 557 VAL B CA 1
ATOM 8947 C C . VAL B 1 557 ? 18.828 -6.102 -14.844 1 98.88 557 VAL B C 1
ATOM 8949 O O . VAL B 1 557 ? 18.109 -5.848 -15.82 1 98.88 557 VAL B O 1
ATOM 8952 N N . GLU B 1 558 ? 18.562 -5.605 -13.656 1 98.81 558 GLU B N 1
ATOM 8953 C CA . GLU B 1 558 ? 17.375 -4.781 -13.453 1 98.81 558 GLU B CA 1
ATOM 8954 C C . GLU B 1 558 ? 17.625 -3.672 -12.445 1 98.81 558 GLU B C 1
ATOM 8956 O O . GLU B 1 558 ? 18.375 -3.867 -11.477 1 98.81 558 GLU B O 1
ATOM 8961 N N . ASP B 1 559 ? 17.094 -2.459 -12.75 1 98.62 559 ASP B N 1
ATOM 8962 C CA . ASP B 1 559 ? 17.031 -1.328 -11.828 1 98.62 559 ASP B CA 1
ATOM 8963 C C . ASP B 1 559 ? 15.852 -1.464 -10.867 1 98.62 559 ASP B C 1
ATOM 8965 O O . ASP B 1 559 ? 14.938 -0.636 -10.875 1 98.62 559 ASP B O 1
ATOM 8969 N N . HIS B 1 560 ? 15.867 -2.539 -10.102 1 98.62 560 HIS B N 1
ATOM 8970 C CA . HIS B 1 560 ? 14.859 -3.037 -9.164 1 98.62 560 HIS B CA 1
ATOM 8971 C C . HIS B 1 560 ? 15.492 -3.951 -8.117 1 98.62 560 HIS B C 1
ATOM 8973 O O . HIS B 1 560 ? 16.594 -4.469 -8.312 1 98.62 560 HIS B O 1
ATOM 8979 N N . TYR B 1 561 ? 14.867 -4.137 -6.949 1 98.31 561 TYR B N 1
ATOM 8980 C CA . TYR B 1 561 ? 15.305 -5.16 -6.004 1 98.31 561 TYR B CA 1
ATOM 8981 C C . TYR B 1 561 ? 15.109 -6.555 -6.586 1 98.31 561 TYR B C 1
ATOM 8983 O O . TYR B 1 561 ? 14.516 -6.711 -7.656 1 98.31 561 TYR B O 1
ATOM 8991 N N . GLN B 1 562 ? 15.586 -7.523 -5.863 1 97.69 562 GLN B N 1
ATOM 8992 C CA . GLN B 1 562 ? 15.625 -8.891 -6.359 1 97.69 562 GLN B CA 1
ATOM 8993 C C . GLN B 1 562 ? 14.227 -9.508 -6.402 1 97.69 562 GLN B C 1
ATOM 8995 O O . GLN B 1 562 ? 13.773 -9.961 -7.453 1 97.69 562 GLN B O 1
ATOM 9000 N N . ALA B 1 563 ? 13.508 -9.516 -5.238 1 97.94 563 ALA B N 1
ATOM 9001 C CA . ALA B 1 563 ? 12.266 -10.281 -5.082 1 97.94 563 ALA B CA 1
ATOM 9002 C C . ALA B 1 563 ? 11.156 -9.703 -5.949 1 97.94 563 ALA B C 1
ATOM 9004 O O . ALA B 1 563 ? 10.859 -8.5 -5.883 1 97.94 563 ALA B O 1
ATOM 9005 N N . GLY B 1 564 ? 10.562 -10.539 -6.762 1 98.12 564 GLY B N 1
ATOM 9006 C CA . GLY B 1 564 ? 9.438 -10.141 -7.594 1 98.12 564 GLY B CA 1
ATOM 9007 C C . GLY B 1 564 ? 9.859 -9.391 -8.844 1 98.12 564 GLY B C 1
ATOM 9008 O O . GLY B 1 564 ? 9.008 -9 -9.648 1 98.12 564 GLY B O 1
ATOM 9009 N N . GLY B 1 565 ? 11.195 -9.195 -9.094 1 98.56 565 GLY B N 1
ATOM 9010 C CA . GLY B 1 565 ? 11.688 -8.422 -10.219 1 98.56 565 GLY B CA 1
ATOM 9011 C C . GLY B 1 565 ? 11.836 -9.242 -11.492 1 98.56 565 GLY B C 1
ATOM 9012 O O . GLY B 1 565 ? 11.211 -10.289 -11.633 1 98.56 565 GLY B O 1
ATOM 9013 N N . ILE B 1 566 ? 12.602 -8.727 -12.414 1 98.81 566 ILE B N 1
ATOM 9014 C CA . ILE B 1 566 ? 12.805 -9.328 -13.727 1 98.81 566 ILE B CA 1
ATOM 9015 C C . ILE B 1 566 ? 13.562 -10.641 -13.586 1 98.81 566 ILE B C 1
ATOM 9017 O O . ILE B 1 566 ? 13.219 -11.633 -14.227 1 98.81 566 ILE B O 1
ATOM 9021 N N . GLY B 1 567 ? 14.594 -10.648 -12.742 1 98.75 567 GLY B N 1
ATOM 9022 C CA . GLY B 1 567 ? 15.375 -11.859 -12.531 1 98.75 567 GLY B CA 1
ATOM 9023 C C . GLY B 1 567 ? 14.539 -13.039 -12.094 1 98.75 567 GLY B C 1
ATOM 9024 O O . GLY B 1 567 ? 14.641 -14.125 -12.672 1 98.75 567 GLY B O 1
ATOM 9025 N N . GLU B 1 568 ? 13.711 -12.836 -11.109 1 98.62 568 GLU B N 1
ATOM 9026 C CA . GLU B 1 568 ? 12.883 -13.93 -10.609 1 98.62 568 GLU B CA 1
ATOM 9027 C C . GLU B 1 568 ? 11.836 -14.336 -11.641 1 98.62 568 GLU B C 1
ATOM 9029 O O . GLU B 1 568 ? 11.484 -15.516 -11.742 1 98.62 568 GLU B O 1
ATOM 9034 N N . ALA B 1 569 ? 11.305 -13.359 -12.383 1 98.75 569 ALA B N 1
ATOM 9035 C CA . ALA B 1 569 ? 10.375 -13.688 -13.461 1 98.75 569 ALA B CA 1
ATOM 9036 C C . ALA B 1 569 ? 11.039 -14.594 -14.492 1 98.75 569 ALA B C 1
ATOM 9038 O O . ALA B 1 569 ? 10.438 -15.57 -14.953 1 98.75 569 ALA B O 1
ATOM 9039 N N . VAL B 1 570 ? 12.281 -14.273 -14.875 1 98.94 570 VAL B N 1
ATOM 9040 C CA . VAL B 1 570 ? 13.016 -15.047 -15.875 1 98.94 570 VAL B CA 1
ATOM 9041 C C . VAL B 1 570 ? 13.352 -16.422 -15.312 1 98.94 570 VAL B C 1
ATOM 9043 O O . VAL B 1 570 ? 13.219 -17.438 -16.016 1 98.94 570 VAL B O 1
ATOM 9046 N N . CYS B 1 571 ? 13.812 -16.469 -14.023 1 98.75 571 CYS B N 1
ATOM 9047 C CA . CYS B 1 571 ? 14.086 -17.766 -13.391 1 98.75 571 CYS B CA 1
ATOM 9048 C C . CYS B 1 571 ? 12.867 -18.672 -13.469 1 98.75 571 CYS B C 1
ATOM 9050 O O . CYS B 1 571 ? 12.992 -19.859 -13.797 1 98.75 571 CYS B O 1
ATOM 9052 N N . GLN B 1 572 ? 11.734 -18.125 -13.164 1 98.25 572 GLN B N 1
ATOM 9053 C CA . GLN B 1 572 ? 10.5 -18.906 -13.195 1 98.25 572 GLN B CA 1
ATOM 9054 C C . GLN B 1 572 ? 10.172 -19.359 -14.617 1 98.25 572 GLN B C 1
ATOM 9056 O O . GLN B 1 572 ? 9.695 -20.484 -14.828 1 98.25 572 GLN B O 1
ATOM 9061 N N . ALA B 1 573 ? 10.391 -18.484 -15.578 1 98.19 573 ALA B N 1
ATOM 9062 C CA . ALA B 1 573 ? 10.055 -18.75 -16.969 1 98.19 573 ALA B CA 1
ATOM 9063 C C . ALA B 1 573 ? 10.867 -19.938 -17.5 1 98.19 573 ALA B C 1
ATOM 9065 O O . ALA B 1 573 ? 10.383 -20.703 -18.344 1 98.19 573 ALA B O 1
ATOM 9066 N N . VAL B 1 574 ? 12.086 -20.125 -17.031 1 98.38 574 VAL B N 1
ATOM 9067 C CA . VAL B 1 574 ? 12.945 -21.156 -17.609 1 98.38 574 VAL B CA 1
ATOM 9068 C C . VAL B 1 574 ? 13.109 -22.312 -16.609 1 98.38 574 VAL B C 1
ATOM 9070 O O . VAL B 1 574 ? 13.93 -23.203 -16.828 1 98.38 574 VAL B O 1
ATOM 9073 N N . SER B 1 575 ? 12.32 -22.328 -15.523 1 97.38 575 SER B N 1
ATOM 9074 C CA . SER B 1 575 ? 12.547 -23.203 -14.383 1 97.38 575 SER B CA 1
ATOM 9075 C C . SER B 1 575 ? 12.344 -24.672 -14.766 1 97.38 575 SER B C 1
ATOM 9077 O O . SER B 1 575 ? 12.891 -25.562 -14.125 1 97.38 575 SER B O 1
ATOM 9079 N N . ASP B 1 576 ? 11.555 -24.922 -15.773 1 94.25 576 ASP B N 1
ATOM 9080 C CA . ASP B 1 576 ? 11.273 -26.297 -16.172 1 94.25 576 ASP B CA 1
ATOM 9081 C C . ASP B 1 576 ? 12.211 -26.75 -17.281 1 94.25 576 ASP B C 1
ATOM 9083 O O . ASP B 1 576 ? 12.102 -27.875 -17.781 1 94.25 576 ASP B O 1
ATOM 9087 N N . GLN B 1 577 ? 13.141 -25.875 -17.719 1 95.06 577 GLN B N 1
ATOM 9088 C CA . GLN B 1 577 ? 14.117 -26.203 -18.75 1 95.06 577 GLN B CA 1
ATOM 9089 C C . GLN B 1 577 ? 15.375 -26.812 -18.156 1 95.06 577 GLN B C 1
ATOM 9091 O O . GLN B 1 577 ? 15.852 -26.375 -17.094 1 95.06 577 GLN B O 1
ATOM 9096 N N . LYS B 1 578 ? 15.898 -27.844 -18.859 1 92.75 578 LYS B N 1
ATOM 9097 C CA . LYS B 1 578 ? 17.141 -28.453 -18.406 1 92.75 578 LYS B CA 1
ATOM 9098 C C . LYS B 1 578 ? 18.344 -27.625 -18.828 1 92.75 578 LYS B C 1
ATOM 9100 O O . LYS B 1 578 ? 18.391 -27.094 -19.938 1 92.75 578 LYS B O 1
ATOM 9105 N N . ASP B 1 579 ? 19.203 -27.406 -17.969 1 94.38 579 ASP B N 1
ATOM 9106 C CA . ASP B 1 579 ? 20.562 -26.953 -18.203 1 94.38 579 ASP B CA 1
ATOM 9107 C C . ASP B 1 579 ? 20.625 -25.453 -18.422 1 94.38 579 ASP B C 1
ATOM 9109 O O . ASP B 1 579 ? 21.672 -24.891 -18.734 1 94.38 579 ASP B O 1
ATOM 9113 N N . ILE B 1 580 ? 19.453 -24.75 -18.406 1 97.88 580 ILE B N 1
ATOM 9114 C CA . ILE B 1 580 ? 19.516 -23.297 -18.5 1 97.88 580 ILE B CA 1
ATOM 9115 C C . ILE B 1 580 ? 19.797 -22.703 -17.125 1 97.88 580 ILE B C 1
ATOM 9117 O O . ILE B 1 580 ? 19.125 -23.016 -16.141 1 97.88 580 ILE B O 1
ATOM 9121 N N . ARG B 1 581 ? 20.812 -21.906 -17.031 1 98 581 ARG B N 1
ATOM 9122 C CA . ARG B 1 581 ? 21.203 -21.25 -15.781 1 98 581 ARG B CA 1
ATOM 9123 C C . ARG B 1 581 ? 20.984 -19.75 -15.867 1 98 581 ARG B C 1
ATOM 9125 O O . ARG B 1 581 ? 21.156 -19.141 -16.922 1 98 581 ARG B O 1
ATOM 9132 N N . VAL B 1 582 ? 20.531 -19.125 -14.773 1 98.69 582 VAL B N 1
ATOM 9133 C CA . VAL B 1 582 ? 20.25 -17.688 -14.719 1 98.69 582 VAL B CA 1
ATOM 9134 C C . VAL B 1 582 ? 21.031 -17.047 -13.57 1 98.69 582 VAL B C 1
ATOM 9136 O O . VAL B 1 582 ? 21 -17.547 -12.438 1 98.69 582 VAL B O 1
ATOM 9139 N N . ARG B 1 583 ? 21.781 -16.062 -13.805 1 98.31 583 ARG B N 1
ATOM 9140 C CA . ARG B 1 583 ? 22.359 -15.172 -12.805 1 98.31 583 ARG B CA 1
ATOM 9141 C C . ARG B 1 583 ? 21.781 -13.766 -12.922 1 98.31 583 ARG B C 1
ATOM 9143 O O . ARG B 1 583 ? 21.547 -13.273 -14.023 1 98.31 583 ARG B O 1
ATOM 9150 N N . SER B 1 584 ? 21.438 -13.172 -11.773 1 98.56 584 SER B N 1
ATOM 9151 C CA . SER B 1 584 ? 20.688 -11.914 -11.805 1 98.56 584 SER B CA 1
ATOM 9152 C C . SER B 1 584 ? 21.469 -10.797 -11.117 1 98.56 584 SER B C 1
ATOM 9154 O O . SER B 1 584 ? 22.016 -10.984 -10.031 1 98.56 584 SER B O 1
ATOM 9156 N N . LEU B 1 585 ? 21.594 -9.711 -11.781 1 98.69 585 LEU B N 1
ATOM 9157 C CA . LEU B 1 585 ? 22.078 -8.461 -11.219 1 98.69 585 LEU B CA 1
ATOM 9158 C C . LEU B 1 585 ? 20.938 -7.531 -10.852 1 98.69 585 LEU B C 1
ATOM 9160 O O . LEU B 1 585 ? 20.047 -7.27 -11.68 1 98.69 585 LEU B O 1
ATOM 9164 N N . PHE B 1 586 ? 20.828 -7.07 -9.68 1 98.44 586 PHE B N 1
ATOM 9165 C CA . PHE B 1 586 ? 19.75 -6.242 -9.141 1 98.44 586 PHE B CA 1
ATOM 9166 C C . PHE B 1 586 ? 20.281 -5.316 -8.047 1 98.44 586 PHE B C 1
ATOM 9168 O O . PHE B 1 586 ? 21.438 -5.445 -7.621 1 98.44 586 PHE B O 1
ATOM 9175 N N . VAL B 1 587 ? 19.5 -4.375 -7.617 1 98 587 VAL B N 1
ATOM 9176 C CA . VAL B 1 587 ? 19.891 -3.428 -6.578 1 98 587 VAL B CA 1
ATOM 9177 C C . VAL B 1 587 ? 19.938 -4.133 -5.227 1 98 587 VAL B C 1
ATOM 9179 O O . VAL B 1 587 ? 18.938 -4.719 -4.785 1 98 587 VAL B O 1
ATOM 9182 N N . LEU B 1 588 ? 20.922 -4.125 -4.477 1 88.19 588 LEU B N 1
ATOM 9183 C CA . LEU B 1 588 ? 21.25 -5.008 -3.357 1 88.19 588 LEU B CA 1
ATOM 9184 C C . LEU B 1 588 ? 20.766 -4.406 -2.039 1 88.19 588 LEU B C 1
ATOM 9186 O O . LEU B 1 588 ? 20.453 -5.141 -1.096 1 88.19 588 LEU B O 1
ATOM 9190 N N . ASP B 1 589 ? 20.875 -3.1 -1.854 1 92.56 589 ASP B N 1
ATOM 9191 C CA . ASP B 1 589 ? 20.609 -2.457 -0.57 1 92.56 589 ASP B CA 1
ATOM 9192 C C . ASP B 1 589 ? 19.844 -1.146 -0.761 1 92.56 589 ASP B C 1
ATOM 9194 O O . ASP B 1 589 ? 19.625 -0.707 -1.892 1 92.56 589 ASP B O 1
ATOM 9198 N N . VAL B 1 590 ? 19.406 -0.641 0.437 1 96.69 590 VAL B N 1
ATOM 9199 C CA . VAL B 1 590 ? 18.766 0.673 0.373 1 96.69 590 VAL B CA 1
ATOM 9200 C C . VAL B 1 590 ? 19.734 1.677 -0.262 1 96.69 590 VAL B C 1
ATOM 9202 O O . VAL B 1 590 ? 20.828 1.896 0.245 1 96.69 590 VAL B O 1
ATOM 9205 N N . PRO B 1 591 ? 19.359 2.234 -1.34 1 97.31 591 PRO B N 1
ATOM 9206 C CA . PRO B 1 591 ? 20.312 3.072 -2.08 1 97.31 591 PRO B CA 1
ATOM 9207 C C . PRO B 1 591 ? 20.547 4.426 -1.411 1 97.31 591 PRO B C 1
ATOM 9209 O O . PRO B 1 591 ? 20.016 4.688 -0.331 1 97.31 591 PRO B O 1
ATOM 9212 N N . HIS B 1 592 ? 21.406 5.215 -2.047 1 96.38 592 HIS B N 1
ATOM 9213 C CA . HIS B 1 592 ? 21.844 6.543 -1.631 1 96.38 592 HIS B CA 1
ATOM 9214 C C . HIS B 1 592 ? 21.594 7.574 -2.727 1 96.38 592 HIS B C 1
ATOM 9216 O O . HIS B 1 592 ? 21.328 7.215 -3.877 1 96.38 592 HIS B O 1
ATOM 9222 N N . SER B 1 593 ? 21.609 8.875 -2.309 1 96.62 593 SER B N 1
ATOM 9223 C CA . SER B 1 593 ? 21.625 9.914 -3.33 1 96.62 593 SER B CA 1
ATOM 9224 C C . SER B 1 593 ? 22.938 9.93 -4.09 1 96.62 593 SER B C 1
ATOM 9226 O O . SER B 1 593 ? 23.984 9.578 -3.535 1 96.62 593 SER B O 1
ATOM 9228 N N . GLY B 1 594 ? 22.891 10.289 -5.352 1 96.88 594 GLY B N 1
ATOM 9229 C CA . GLY B 1 594 ? 24.078 10.414 -6.172 1 96.88 594 GLY B CA 1
ATOM 9230 C C . GLY B 1 594 ? 23.781 10.445 -7.66 1 96.88 594 GLY B C 1
ATOM 9231 O O . GLY B 1 594 ? 22.641 10.281 -8.07 1 96.88 594 GLY B O 1
ATOM 9232 N N . PRO B 1 595 ? 24.844 10.742 -8.43 1 96.12 595 PRO B N 1
ATOM 9233 C CA . PRO B 1 595 ? 24.625 10.703 -9.883 1 96.12 595 PRO B CA 1
ATOM 9234 C C . PRO B 1 595 ? 24.156 9.336 -10.367 1 96.12 595 PRO B C 1
ATOM 9236 O O . PRO B 1 595 ? 24.641 8.305 -9.883 1 96.12 595 PRO B O 1
ATOM 9239 N N . PRO B 1 596 ? 23.266 9.312 -11.312 1 96.44 596 PRO B N 1
ATOM 9240 C CA . PRO B 1 596 ? 22.656 8.055 -11.773 1 96.44 596 PRO B CA 1
ATOM 9241 C C . PRO B 1 596 ? 23.703 7.008 -12.148 1 96.44 596 PRO B C 1
ATOM 9243 O O . PRO B 1 596 ? 23.641 5.863 -11.688 1 96.44 596 PRO B O 1
ATOM 9246 N N . ASP B 1 597 ? 24.734 7.406 -12.961 1 96.5 597 ASP B N 1
ATOM 9247 C CA . ASP B 1 597 ? 25.719 6.449 -13.438 1 96.5 597 ASP B CA 1
ATOM 9248 C C . ASP B 1 597 ? 26.516 5.859 -12.281 1 96.5 597 ASP B C 1
ATOM 9250 O O . ASP B 1 597 ? 26.812 4.66 -12.266 1 96.5 597 ASP B O 1
ATOM 9254 N N . ALA B 1 598 ? 26.859 6.703 -11.352 1 97.19 598 ALA B N 1
ATOM 9255 C CA . ALA B 1 598 ? 27.594 6.246 -10.18 1 97.19 598 ALA B CA 1
ATOM 9256 C C . ALA B 1 598 ? 26.766 5.273 -9.352 1 97.19 598 ALA B C 1
ATOM 9258 O O . ALA B 1 598 ? 27.312 4.324 -8.781 1 97.19 598 ALA B O 1
ATOM 9259 N N . LEU B 1 599 ? 25.531 5.535 -9.266 1 97.75 599 LEU B N 1
ATOM 9260 C CA . LEU B 1 599 ? 24.656 4.672 -8.484 1 97.75 599 LEU B CA 1
ATOM 9261 C C . LEU B 1 599 ? 24.484 3.311 -9.156 1 97.75 599 LEU B C 1
ATOM 9263 O O . LEU B 1 599 ? 24.438 2.281 -8.484 1 97.75 599 LEU B O 1
ATOM 9267 N N . LEU B 1 600 ? 24.328 3.289 -10.523 1 98.06 600 LEU B N 1
ATOM 9268 C CA . LEU B 1 600 ? 24.25 2.02 -11.234 1 98.06 600 LEU B CA 1
ATOM 9269 C C . LEU B 1 600 ? 25.484 1.168 -10.953 1 98.06 600 LEU B C 1
ATOM 9271 O O . LEU B 1 600 ? 25.375 -0.048 -10.781 1 98.06 600 LEU B O 1
ATOM 9275 N N . GLU B 1 601 ? 26.625 1.834 -10.961 1 97.44 601 GLU B N 1
ATOM 9276 C CA . GLU B 1 601 ? 27.875 1.139 -10.664 1 97.44 601 GLU B CA 1
ATOM 9277 C C . GLU B 1 601 ? 27.906 0.663 -9.211 1 97.44 601 GLU B C 1
ATOM 9279 O O . GLU B 1 601 ? 28.203 -0.503 -8.945 1 97.44 601 GLU B O 1
ATOM 9284 N N . LYS B 1 602 ? 27.594 1.557 -8.32 1 97 602 LYS B N 1
ATOM 9285 C CA . LYS B 1 602 ? 27.672 1.266 -6.887 1 97 602 LYS B CA 1
ATOM 9286 C C . LYS B 1 602 ? 26.75 0.104 -6.52 1 97 602 LYS B C 1
ATOM 9288 O O . LYS B 1 602 ? 27.094 -0.724 -5.672 1 97 602 LYS B O 1
ATOM 9293 N N . TYR B 1 603 ? 25.656 0.04 -7.18 1 97.25 603 TYR B N 1
ATOM 9294 C CA . TYR B 1 603 ? 24.656 -0.945 -6.77 1 97.25 603 TYR B CA 1
ATOM 9295 C C . TYR B 1 603 ? 24.609 -2.111 -7.746 1 97.25 603 TYR B C 1
ATOM 9297 O O . TYR B 1 603 ? 23.609 -2.848 -7.797 1 97.25 603 TYR B O 1
ATOM 9305 N N . GLY B 1 604 ? 25.594 -2.242 -8.562 1 97.62 604 GLY B N 1
ATOM 9306 C CA . GLY B 1 604 ? 25.953 -3.512 -9.18 1 97.62 604 GLY B CA 1
ATOM 9307 C C . GLY B 1 604 ? 25.188 -3.785 -10.461 1 97.62 604 GLY B C 1
ATOM 9308 O O . GLY B 1 604 ? 24.969 -4.941 -10.828 1 97.62 604 GLY B O 1
ATOM 9309 N N . ILE B 1 605 ? 24.75 -2.703 -11.172 1 98.62 605 ILE B N 1
ATOM 9310 C CA . ILE B 1 605 ? 23.938 -3.004 -12.344 1 98.62 605 ILE B CA 1
ATOM 9311 C C . ILE B 1 605 ? 24.438 -2.203 -13.539 1 98.62 605 ILE B C 1
ATOM 9313 O O . ILE B 1 605 ? 23.703 -1.986 -14.508 1 98.62 605 ILE B O 1
ATOM 9317 N N . SER B 1 606 ? 25.703 -1.713 -13.492 1 98.38 606 SER B N 1
ATOM 9318 C CA . SER B 1 606 ? 26.328 -0.986 -14.594 1 98.38 606 SER B CA 1
ATOM 9319 C C . SER B 1 606 ? 26.844 -1.942 -15.656 1 98.38 606 SER B C 1
ATOM 9321 O O . SER B 1 606 ? 26.875 -3.158 -15.453 1 98.38 606 SER B O 1
ATOM 9323 N N . ALA B 1 607 ? 27.297 -1.366 -16.797 1 98.75 607 ALA B N 1
ATOM 9324 C CA . ALA B 1 607 ? 27.906 -2.148 -17.875 1 98.75 607 ALA B CA 1
ATOM 9325 C C . ALA B 1 607 ? 29.109 -2.924 -17.359 1 98.75 607 ALA B C 1
ATOM 9327 O O . ALA B 1 607 ? 29.312 -4.086 -17.719 1 98.75 607 ALA B O 1
ATOM 9328 N N . LYS B 1 608 ? 29.906 -2.268 -16.516 1 98.62 608 LYS B N 1
ATOM 9329 C CA . LYS B 1 608 ? 31.078 -2.924 -15.93 1 98.62 608 LYS B CA 1
ATOM 9330 C C . LYS B 1 608 ? 30.672 -4.16 -15.133 1 98.62 608 LYS B C 1
ATOM 9332 O O . LYS B 1 608 ? 31.297 -5.211 -15.234 1 98.62 608 LYS B O 1
ATOM 9337 N N . CYS B 1 609 ? 29.625 -4.02 -14.336 1 98.56 609 CYS B N 1
ATOM 9338 C CA . CYS B 1 609 ? 29.141 -5.129 -13.516 1 98.56 609 CYS B CA 1
ATOM 9339 C C . CYS B 1 609 ? 28.609 -6.258 -14.391 1 98.56 609 CYS B C 1
ATOM 9341 O O . CYS B 1 609 ? 28.766 -7.434 -14.07 1 98.56 609 CYS B O 1
ATOM 9343 N N . ILE B 1 610 ? 27.938 -5.941 -15.477 1 98.88 610 ILE B N 1
ATOM 9344 C CA . ILE B 1 610 ? 27.422 -6.93 -16.406 1 98.88 610 ILE B CA 1
ATOM 9345 C C . ILE B 1 610 ? 28.578 -7.699 -17.047 1 98.88 610 ILE B C 1
ATOM 9347 O O . ILE B 1 610 ? 28.531 -8.93 -17.156 1 98.88 610 ILE B O 1
ATOM 9351 N N . ILE B 1 611 ? 29.641 -6.961 -17.5 1 98.75 611 ILE B N 1
ATOM 9352 C CA . ILE B 1 611 ? 30.812 -7.57 -18.109 1 98.75 611 ILE B CA 1
ATOM 9353 C C . ILE B 1 611 ? 31.453 -8.562 -17.125 1 98.75 611 ILE B C 1
ATOM 9355 O O . ILE B 1 611 ? 31.766 -9.695 -17.5 1 98.75 611 ILE B O 1
ATOM 9359 N N . ASP B 1 612 ? 31.625 -8.117 -15.914 1 98.5 612 ASP B N 1
ATOM 9360 C CA . ASP B 1 612 ? 32.188 -8.977 -14.883 1 98.5 612 ASP B CA 1
ATOM 9361 C C . ASP B 1 612 ? 31.359 -10.242 -14.688 1 98.5 612 ASP B C 1
ATOM 9363 O O . ASP B 1 612 ? 31.891 -11.336 -14.539 1 98.5 612 ASP B O 1
ATOM 9367 N N . ALA B 1 613 ? 30.047 -10.078 -14.68 1 98.38 613 ALA B N 1
ATOM 9368 C CA . ALA B 1 613 ? 29.141 -11.211 -14.492 1 98.38 613 ALA B CA 1
ATOM 9369 C C . ALA B 1 613 ? 29.266 -12.203 -15.648 1 98.38 613 ALA B C 1
ATOM 9371 O O . ALA B 1 613 ? 29.234 -13.422 -15.438 1 98.38 613 ALA B O 1
ATOM 9372 N N . VAL B 1 614 ? 29.344 -11.711 -16.875 1 98.5 614 VAL B N 1
ATOM 9373 C CA . VAL B 1 614 ? 29.484 -12.57 -18.047 1 98.5 614 VAL B CA 1
ATOM 9374 C C . VAL B 1 614 ? 30.781 -13.359 -17.953 1 98.5 614 VAL B C 1
ATOM 9376 O O . VAL B 1 614 ? 30.797 -14.578 -18.141 1 98.5 614 VAL B O 1
ATOM 9379 N N . HIS B 1 615 ? 31.891 -12.688 -17.641 1 98.19 615 HIS B N 1
ATOM 9380 C CA . HIS B 1 615 ? 33.188 -13.352 -17.516 1 98.19 615 HIS B CA 1
ATOM 9381 C C . HIS B 1 615 ? 33.156 -14.43 -16.438 1 98.19 615 HIS B C 1
ATOM 9383 O O . HIS B 1 615 ? 33.656 -15.539 -16.656 1 98.19 615 HIS B O 1
ATOM 9389 N N . GLN B 1 616 ? 32.562 -14.102 -15.359 1 97.38 616 GLN B N 1
ATOM 9390 C CA . GLN B 1 616 ? 32.5 -15.062 -14.266 1 97.38 616 GLN B CA 1
ATOM 9391 C C . GLN B 1 616 ? 31.625 -16.266 -14.648 1 97.38 616 GLN B C 1
ATOM 9393 O O . GLN B 1 616 ? 31.875 -17.391 -14.203 1 97.38 616 GLN B O 1
ATOM 9398 N N . PHE B 1 617 ? 30.578 -15.945 -15.406 1 96.69 617 PHE B N 1
ATOM 9399 C CA . PHE B 1 617 ? 29.656 -16.984 -15.812 1 96.69 617 PHE B CA 1
ATOM 9400 C C . PHE B 1 617 ? 30.312 -17.953 -16.781 1 96.69 617 PHE B C 1
ATOM 9402 O O . PHE B 1 617 ? 30.094 -19.172 -16.719 1 96.69 617 PHE B O 1
ATOM 9409 N N . ILE B 1 618 ? 31.141 -17.5 -17.672 1 95.94 618 ILE B N 1
ATOM 9410 C CA . ILE B 1 618 ? 31.812 -18.281 -18.719 1 95.94 618 ILE B CA 1
ATOM 9411 C C . ILE B 1 618 ? 33 -19 -18.109 1 95.94 618 ILE B C 1
ATOM 9413 O O . ILE B 1 618 ? 33.344 -20.125 -18.5 1 95.94 618 ILE B O 1
ATOM 9417 N N . HIS B 1 619 ? 33.688 -18.25 -17.25 1 92.5 619 HIS B N 1
ATOM 9418 C CA . HIS B 1 619 ? 34.875 -18.781 -16.578 1 92.5 619 HIS B CA 1
ATOM 9419 C C . HIS B 1 619 ? 34.719 -18.75 -15.062 1 92.5 619 HIS B C 1
ATOM 9421 O O . HIS B 1 619 ? 35.281 -17.891 -14.383 1 92.5 619 HIS B O 1
ATOM 9427 N N . PRO B 1 620 ? 33.969 -19.734 -14.586 1 84.38 620 PRO B N 1
ATOM 9428 C CA . PRO B 1 620 ? 33.75 -19.719 -13.133 1 84.38 620 PRO B CA 1
ATOM 9429 C C . PRO B 1 620 ? 35.031 -19.859 -12.344 1 84.38 620 PRO B C 1
ATOM 9431 O O . PRO B 1 620 ? 35.938 -20.578 -12.758 1 84.38 620 PRO B O 1
ATOM 9434 N N . PRO B 1 621 ? 35.125 -18.906 -11.367 1 72.19 621 PRO B N 1
ATOM 9435 C CA . PRO B 1 621 ? 36.344 -19.031 -10.57 1 72.19 621 PRO B CA 1
ATOM 9436 C C . PRO B 1 621 ? 36.531 -20.438 -10 1 72.19 621 PRO B C 1
ATOM 9438 O O . PRO B 1 621 ? 35.562 -21.141 -9.734 1 72.19 621 PRO B O 1
ATOM 9441 N N . ASN B 1 622 ? 37.812 -20.906 -10 1 60.44 622 ASN B N 1
ATOM 9442 C CA . ASN B 1 622 ? 38.156 -22.188 -9.414 1 60.44 622 ASN B CA 1
ATOM 9443 C C . ASN B 1 622 ? 37.812 -22.25 -7.934 1 60.44 622 ASN B C 1
ATOM 9445 O O . ASN B 1 622 ? 37.875 -21.234 -7.234 1 60.44 622 ASN B O 1
#

Sequence (1244 aa):
MGKVDIQQLDDVANLLRIDSIKMTCAAKSGHPTSSCSAAEIISTLFFNEMKFDKTFPKNPSSDRFVLSKGHACPVLYAAWHQAGHVSTTDMMNIRKITCDLEGHPTPRLDFIDVATGSLGQGLSCAAGMAYVGKYIDKASYRVYCLLGDGECAEGSVWEAAAFASYYKLDNLVAIVDMNRLGQTQQTMLGHDADAMAKRFESFGCHTVVVNGSNVIELLNAYNIARETKDRPTAIIAKTLKGKGIIGIEDEDNWHGKPVPESTIEAIEQRLMNKADIAGTLQINLPVNDAPNVQLPIGHIKMTPPEYTIGDKVATRQAYGIALAKLGDACPRIIGLDGDTKNSTFSENLLKKHPGQFVECFIAEQNLVGVAVGLQCRDRTIPFASTFAAFFTRAADQLRMAAVSFANIKCAGSHVGVSIGEDGPSQMGLEDIALFRTIPGSIVFYPTDAVAAERATELAANTRGIAFIRTGRPACPVIYGNDEKFEIGKGKIVHDANKPKALIIGAGITLYEAKKAADKLHSENVEVIVMDPFTIKPLDKDLIVKSARRAENRIITVEDHYQAGGIGEAVCQAVSDQKDIRVRSLFVLDVPHSGPPDALLEKYGISAKCIIDAVHQFIHPPNMGKVDIQQLDDVANLLRIDSIKMTCAAKSGHPTSSCSAAEIISTLFFNEMKFDKTFPKNPSSDRFVLSKGHACPVLYAAWHQAGHVSTTDMMNIRKITCDLEGHPTPRLDFIDVATGSLGQGLSCAAGMAYVGKYIDKASYRVYCLLGDGECAEGSVWEAAAFASYYKLDNLVAIVDMNRLGQTQQTMLGHDADAMAKRFESFGCHTVVVNGSNVIELLNAYNIARETKDRPTAIIAKTLKGKGIIGIEDEDNWHGKPVPESTIEAIEQRLMNKADIAGTLQINLPVNDAPNVQLPIGHIKMTPPEYTIGDKVATRQAYGIALAKLGDACPRIIGLDGDTKNSTFSENLLKKHPGQFVECFIAEQNLVGVAVGLQCRDRTIPFASTFAAFFTRAADQLRMAAVSFANIKCAGSHVGVSIGEDGPSQMGLEDIALFRTIPGSIVFYPTDAVAAERATELAANTRGIAFIRTGRPACPVIYGNDEKFEIGKGKIVHDANKPKALIIGAGITLYEAKKAADKLHSENVEVIVMDPFTIKPLDKDLIVKSARRAENRIITVEDHYQAGGIGEAVCQAVSDQKDIRVRSLFVLDVPHSGPPDALLEKYGISAKCIIDAVHQFIHPPN

Organism: Wuchereria bancrofti (NCBI:txid6293)

pLDDT: mean 96.53, std 6.53, range [35.22, 98.94]

Radius of gyration: 29.79 Å; Cα contacts (8 Å, |Δi|>4): 3341; chains: 2; bounding box: 88×90×70 Å

Secondary structure (DSSP, 8-state):
-----HHHHHHHHHHHHHHHHHHHHHHT-S-HHHHHHTHHHHHHIIIII-B--TTSTT-TTS-EEEE-SGGGHHHHHHHHHHTTSS-HHHHHTTTSTT-S--SS--TTSTT--S--SSTT-HHHHHHHHHHIIIIIS-----EEEEEETTGGGSHHHHHHHHHHHHTT-TTEEEEEEE-SB-SSSB-SSTT-HHHHHHHHHHTT-EEEEEETT-HHHHHHHHHHHHH--SS-EEEEEE--TTTT-TTTTT-SS-TT-PPPGGGHHHHHHHH--SS---S----BPPP--SPP----TT---PPPP---TT-EEEHHHHHHHHHHHHHHH-TTEEEEESS-HHHH-THHHHHH-GGGEEE--S-HHHHHHHHHHHHGGG--EEEEEEEGGGGGGGHHHHHHHHHTT---EEEEESBSGGG-TT-GGG-BSSHHHHHHHSTT-EEE---SHHHHHHHHHHHHTS-S-EEEE--SSEEE--S-TT----TT--EEEE--SS-SEEEEE-THHHHHHHHHHHHHHHTT--EEEEE-SEEES--HHHHHHHHHHTTTEEEEE-SS-STTSHHHHHHHHTTTSSS-EEEEE---S---SS-HHHHHHHTT-SHHHHHHHHHHHHS---/-----HHHHHHHHHHHHHHHHHHHHHHT-S-HHHHHHTHHHHHHIIIII-B--TTSTT-TTS-EEEE-SGGGHHHHHHHHHHTTSS-HHHHHTTTSTT-S--SS--TTSTT--S--SSTT-HHHHHHHHHHIIIIIS-----EEEEEETTGGGSHHHHHHHHHHHHTT-TTEEEEEEE-SB-SSSB-SSTT-HHHHHHHHHHTT-EEEEEETT-HHHHHHHHHHHHH--SS-EEEEEE--TTTT-TTTTT-SS-TT-PPPGGGHHHHHHHH--SS---S----BPPP--SPP----TT---PPPP---TT-EEEHHHHHHHHHHHHHHH-TTEEEEESS-HHHH-THHHHHH-GGGEEE--S-HHHHHHHHHHHHGGG--EEEEEEEGGGGGGGHHHHHHHHHTT---EEEEESBSGGG-TT-GGG-BSSHHHHHHHSTT-EEE---SHHHHHHHHHHHHTS-S-EEEE--SSEEE--S-TT----TT--EEEE--SS-SEEEEE-THHHHHHHHHHHHHHHTT--EEEEE-SEEES--HHHHHHHHHHTTTEEEEE-SS-STTSHHHHHHHHTTTSSS-EEEEE---S---SS-HHHHHHHTT-SHHHHHHHHHHHHS---